Protein AF-A0A1V6D388-F1 (afdb_monomer_lite)

Foldseek 3Di:
DDDDDDPPPVVVVVVVVVVVPPDDDDDPPPPDPLVLLVVLQLVLQLPPVLQKKKKWFWCSPVVHPDDQLPTATEMEIEDDPPDALLRQLVSLVVSLVSSLVSLCVRPPVSSLSRLQRYFYDGYPNQQAVFADLQSQLVSCQVSQHAGRSNDDDGRDSVNSSVRSLAQGRALSQLVVLVSQQVGMWMWHDDPSGIDIDRSVVVCVVDPRDDDALLNLLSRLLSLLVQLVVCLVVQVLVSVLVSLVSLLVSLQVSCVRLVLHDDVVLSVLSVVVSVCSVVPHGSVVCVVVSVVNSLLSNLSSLLSSCSVVDDPLSSLLSSLLNVLCSDPDPLVVLLSVFVVVFPSNLVSVLLSVLVVLVVVCVVVVDDDPVVSCVVCVVVNVVGGDPVSSVSNSVVSVVSSLLSLLLQQLVQDDLQCLVQLQQRRPPLGPPDPPVDRPNDDLLNVLLVDQDLVSVLVVSLVSLLSSLDDPDDDVCVVSSNSSSVSNCVPNVVVNVVSNVVVLVVLVVVLVVLVVLVVPFAKEKDKPPVLAEDDLQLFWGKIKIFIDGPPDPPVVSQVSNQVSLCSNQNPAWHWDKDKDKPAPFDADPDPRITIHTHNDFDKDKMKMKIWIWTDGPDDSVVHPVSTDIDIDMYMDIRGYHYPDQWPDKFKWKWAWPPPPRKIWMWIWTDGPQKIWTWIGTRVRPDIFIKIWTADSVFQKTKIKTWDWDQPVPDPPDPDRWIKIKIKIWIWGDDDQKIKTKIWIFIDTPPPDPDDRPIGITIIITRDPDDDPDDPDDDD

Sequence (775 aa):
MAAARWGKHGVTVAIALAAGLVLPAYSSAQESVPLRLQKLCKDFAADPKKGHSIVGLGSWIENKKYVLGHSDHDLRLLVPPEMKPDEAAKVWREARDTLRKMIKAEFGAQADKILGKTNLYPPSQIKNLIEDSADAARTFKRYNTVPNLLQEGQVTEKVAAKYTEGLWGKGSQAWTQHYETIKGRLFYSQGGKAYSGVTTLIYAEGEPAKFTAGGMGNTALGWVEHAAEALAEGNRRDLIKHLERIDRDLLKARELAGTGPDEAFRRQIRSLINDLKLDGSVAGNKALIESMLKRSSLEGALLKRFDDAGPVQREILDALIKGVRGKEKLGKLLSEAAEKVPVEKLVNGLVVGIILVNARTTAQERSIPEALAKALPELYNLLPAGLLVEITDACLEEAKIAGGVLAASGQDPWDLMAGLDTARGREKGFEREARLEYTLDDLVENFHTERDLEAHVRSRAKEAANREGGEALSKGDLKTAEAIFARCYPTILKAWQAKRDQYRREYIRLVNSIRNARCVMAYDPNPAKMPPDGKPLRVGLEVDFPGLELGETLGRMRELLRLLAGKGPYATTVITFSAVGQEGNRESQWIVRVQKPGKYNTSVKVRFACGSTRDLGENEFLRFDFTKQASVEVEVLPFGDEMGKFSGRFTNTAGSGKGGSTQFSVTGDKVTGYIVFDGGTRQLPLAGTFNAATGQMKATVNHTTDFRKDPEVALDLVWILRADITGTFRNGAFGGTWSGTLTSRAGQKTNQTPYGGTWSAKSAAAPPSRPAKRS

Radius of gyration: 58.63 Å; chains: 1; bounding box: 142×61×189 Å

Secondary structure (DSSP, 8-state):
------SSSHHHHHHHHHHHSS-SSS---PPPHHHHHHHHHHHHHH-TTT--EEEEESHHHHTSS--TTTS-EEEEEE--TT--HHHHHHHHHHHHHHHHHHHHHHHGGGHHHHHTTEEEEPPHHHHTT--SHHHHHHHHHHTT--SBTT--S---HHHHHHT--S--STTHHHHHHHHHHHH-EEEEEETTEEEEE-THHHHSSSPPPPP-HHHHHHHHHHHHHHHHHHHHTT-HHHHHHHHHHHHHHHHHHHHHHT----HHHHHHHHHHHHHHHHT--TTTTHHHHHHHHHHHHHHHHHHHTGGG--HHHHHHHHHHHHHTTSSSHHHHHHHHHHHHS-HHHHHHHHHHHHHHHHHHHHH--S-HHHHHHHHHHHHTTTS-HHHHHHHHHHHHHHHHHHHHHHHHHT--HHHHHHT----TT-------S------HHHHHHH--SHHHHHHHHHHHHHHHH--SS-GGGHHHHHHHHHHHHHHHHHHHHHHHHHHHHHHHHHHHHHHHHHHHSPPEEEEESSSEE--TT-PPEEEEEEEE-TT--HHHHHHHHHHHHHHHH-S-EEEEEEEEESS--EE-SSTTEEEEEE-SSEEEEEEEEEEEEEEESS--GGGGGG-EEEEEEEEEEEEEE-S-S--EEEEEEEE-SSSS--EEEEEEEEETTEEEEEEEETTSS-EEEEEEEEETTTTEEEEEEEEEEE-TT-TT-----EEEEEEEEEEEEETTEEEEEEEEEEEETT--------EEEEEEEE--PPPP-PPPPP-

pLDDT: mean 73.5, std 17.52, range [26.19, 95.38]

Structure (mmCIF, N/CA/C/O backbone):
data_AF-A0A1V6D388-F1
#
_entry.id   AF-A0A1V6D388-F1
#
loop_
_atom_site.group_PDB
_atom_site.id
_atom_site.type_symbol
_atom_site.label_atom_id
_atom_site.label_alt_id
_atom_site.label_comp_id
_atom_site.label_asym_id
_atom_site.label_entity_id
_atom_site.label_seq_id
_atom_site.pdbx_PDB_ins_code
_atom_site.Cartn_x
_atom_site.Cartn_y
_atom_site.Cartn_z
_atom_site.occupancy
_atom_site.B_iso_or_equiv
_atom_site.auth_seq_id
_atom_site.auth_comp_id
_atom_site.auth_asym_id
_atom_site.auth_atom_id
_atom_site.pdbx_PDB_model_num
ATOM 1 N N . MET A 1 1 ? -47.743 11.031 -99.303 1.00 44.34 1 MET A N 1
ATOM 2 C CA . MET A 1 1 ? -47.614 9.725 -98.617 1.00 44.34 1 MET A CA 1
ATOM 3 C C . MET A 1 1 ? -46.204 9.197 -98.835 1.00 44.34 1 MET A C 1
ATOM 5 O O . MET A 1 1 ? -45.688 9.384 -99.924 1.00 44.34 1 MET A O 1
ATOM 9 N N . ALA A 1 2 ? -45.641 8.551 -97.807 1.00 39.75 2 ALA A N 1
ATOM 10 C CA . ALA A 1 2 ? -44.385 7.786 -97.797 1.00 39.75 2 ALA A CA 1
ATOM 11 C C . ALA A 1 2 ? -43.046 8.562 -97.827 1.00 39.75 2 ALA A C 1
ATOM 13 O O . ALA A 1 2 ? -42.321 8.501 -98.807 1.00 39.75 2 ALA A O 1
ATOM 14 N N . ALA A 1 3 ? -42.677 9.207 -96.711 1.00 41.66 3 ALA A N 1
ATOM 15 C CA . ALA A 1 3 ? -41.269 9.448 -96.340 1.00 41.66 3 ALA A CA 1
ATOM 16 C C . ALA A 1 3 ? -41.141 9.888 -94.865 1.00 41.66 3 ALA A C 1
ATOM 18 O O . ALA A 1 3 ? -40.709 10.996 -94.575 1.00 41.66 3 ALA A O 1
ATOM 19 N N . ALA A 1 4 ? -41.571 9.062 -93.906 1.00 47.75 4 ALA A N 1
ATOM 20 C CA . ALA A 1 4 ? -41.306 9.330 -92.486 1.00 47.75 4 ALA A CA 1
ATOM 21 C C . ALA A 1 4 ? -41.475 8.069 -91.635 1.00 47.75 4 ALA A C 1
ATOM 23 O O . ALA A 1 4 ? -42.470 7.900 -90.938 1.00 47.75 4 ALA A O 1
ATOM 24 N N . ARG A 1 5 ? -40.506 7.161 -91.711 1.00 47.16 5 ARG A N 1
ATOM 25 C CA . ARG A 1 5 ? -40.232 6.121 -90.708 1.00 47.16 5 ARG A CA 1
ATOM 26 C C . ARG A 1 5 ? -38.958 5.450 -91.188 1.00 47.16 5 ARG A C 1
ATOM 28 O O . ARG A 1 5 ? -39.035 4.778 -92.196 1.00 47.16 5 ARG A O 1
ATOM 35 N N . TRP A 1 6 ? -37.825 5.745 -90.547 1.00 48.50 6 TRP A N 1
ATOM 36 C CA . TRP A 1 6 ? -36.566 4.965 -90.452 1.00 48.50 6 TRP A CA 1
ATOM 37 C C . TRP A 1 6 ? -35.452 5.858 -89.849 1.00 48.50 6 TRP A C 1
ATOM 39 O O . TRP A 1 6 ? -34.340 5.943 -90.350 1.00 48.50 6 TRP A O 1
ATOM 49 N N . GLY A 1 7 ? -35.760 6.584 -88.764 1.00 50.66 7 GLY A N 1
ATOM 50 C CA . GLY A 1 7 ? -34.838 7.571 -88.170 1.00 50.66 7 GLY A CA 1
ATOM 51 C C . GLY A 1 7 ? -34.505 7.376 -86.690 1.00 50.66 7 GLY A C 1
ATOM 52 O O . GLY A 1 7 ? -33.812 8.209 -86.125 1.00 50.66 7 GLY A O 1
ATOM 53 N N . LYS A 1 8 ? -35.005 6.325 -86.022 1.00 48.50 8 LYS A N 1
ATOM 54 C CA . LYS A 1 8 ? -34.854 6.191 -84.555 1.00 48.50 8 LYS A CA 1
ATOM 55 C C . LYS A 1 8 ? -34.265 4.873 -84.049 1.00 48.50 8 LYS A C 1
ATOM 57 O O . LYS A 1 8 ? -34.050 4.758 -82.852 1.00 48.50 8 LYS A O 1
ATOM 62 N N . HIS A 1 9 ? -33.951 3.908 -84.917 1.00 49.19 9 HIS A N 1
ATOM 63 C CA . HIS A 1 9 ? -33.349 2.636 -84.477 1.00 49.19 9 HIS A CA 1
ATOM 64 C C . HIS A 1 9 ? -31.873 2.466 -84.864 1.00 49.19 9 HIS A C 1
ATOM 66 O O . HIS A 1 9 ? -31.158 1.749 -84.174 1.00 49.19 9 HIS A O 1
ATOM 72 N N . GLY A 1 10 ? -31.369 3.190 -85.872 1.00 46.53 10 GLY A N 1
ATOM 73 C CA . GLY A 1 10 ? -29.942 3.152 -86.229 1.00 46.53 10 GLY A CA 1
ATOM 74 C C . GLY A 1 10 ? -29.030 3.863 -85.219 1.00 46.53 10 GLY A C 1
ATOM 75 O O . GLY A 1 10 ? -27.940 3.385 -84.923 1.00 46.53 10 GLY A O 1
ATOM 76 N N . VAL A 1 11 ? -29.495 4.969 -84.625 1.00 53.16 11 VAL A N 1
ATOM 77 C CA . VAL A 1 11 ? -28.685 5.784 -83.697 1.00 53.16 11 VAL A CA 1
ATOM 78 C C . VAL A 1 11 ? -28.520 5.101 -82.334 1.00 53.16 11 VAL A C 1
ATOM 80 O O . VAL A 1 11 ? -27.444 5.147 -81.745 1.00 53.16 11 VAL A O 1
ATOM 83 N N . THR A 1 12 ? -29.543 4.395 -81.845 1.00 51.06 12 THR A N 1
ATOM 84 C CA . THR A 1 12 ? -29.481 3.703 -80.546 1.00 51.06 12 THR A CA 1
ATOM 85 C C . THR A 1 12 ? -28.581 2.465 -80.592 1.00 51.06 12 THR A C 1
ATOM 87 O O . THR A 1 12 ? -27.867 2.197 -79.630 1.00 51.06 12 THR A O 1
ATOM 90 N N . VAL A 1 13 ? -28.545 1.748 -81.722 1.00 54.62 13 VAL A N 1
ATOM 91 C CA . VAL A 1 13 ? -27.663 0.581 -81.899 1.00 54.62 13 VAL A CA 1
ATOM 92 C C . VAL A 1 13 ? -26.202 1.012 -82.085 1.00 54.62 13 VAL A C 1
ATOM 94 O O . VAL A 1 13 ? -25.310 0.381 -81.523 1.00 54.62 13 VAL A O 1
ATOM 97 N N . ALA A 1 14 ? -25.943 2.130 -82.773 1.00 52.84 14 ALA A N 1
ATOM 98 C CA . ALA A 1 14 ? -24.588 2.667 -82.926 1.00 52.84 14 ALA A CA 1
ATOM 99 C C . ALA A 1 14 ? -23.998 3.205 -81.605 1.00 52.84 14 ALA A C 1
ATOM 101 O O . ALA A 1 14 ? -22.820 2.987 -81.334 1.00 52.84 14 ALA A O 1
ATOM 102 N N . ILE A 1 15 ? -24.806 3.839 -80.742 1.00 55.44 15 ILE A N 1
ATOM 103 C CA . ILE A 1 15 ? -24.358 4.304 -79.415 1.00 55.44 15 ILE A CA 1
ATOM 104 C C . ILE A 1 15 ? -24.136 3.123 -78.456 1.00 55.44 15 ILE A C 1
ATOM 106 O O . ILE A 1 15 ? -23.178 3.141 -77.687 1.00 55.44 15 ILE A O 1
ATOM 110 N N . ALA A 1 16 ? -24.948 2.063 -78.534 1.00 50.81 16 ALA A N 1
ATOM 111 C CA . ALA A 1 16 ? -24.743 0.854 -77.733 1.00 50.81 16 ALA A CA 1
ATOM 112 C C . ALA A 1 16 ? -23.488 0.064 -78.157 1.00 50.81 16 ALA A C 1
ATOM 114 O O . ALA A 1 16 ? -22.766 -0.441 -77.300 1.00 50.81 16 ALA A O 1
ATOM 115 N N . LEU A 1 17 ? -23.174 0.011 -79.458 1.00 47.00 17 LEU A N 1
ATOM 116 C CA . LEU A 1 17 ? -21.940 -0.610 -79.959 1.00 47.00 17 LEU A CA 1
ATOM 117 C C . LEU A 1 17 ? -20.692 0.245 -79.686 1.00 47.00 17 LEU A C 1
ATOM 119 O O . LEU A 1 17 ? -19.648 -0.312 -79.358 1.00 47.00 17 LEU A O 1
ATOM 123 N N . ALA A 1 18 ? -20.794 1.578 -79.727 1.00 46.69 18 ALA A N 1
ATOM 124 C CA . ALA A 1 18 ? -19.691 2.468 -79.354 1.00 46.69 18 ALA A CA 1
ATOM 125 C C . ALA A 1 18 ? -19.431 2.490 -77.832 1.00 46.69 18 ALA A C 1
ATOM 127 O O . ALA A 1 18 ? -18.279 2.551 -77.413 1.00 46.69 18 ALA A O 1
ATOM 128 N N . ALA A 1 19 ? -20.468 2.365 -76.995 1.00 43.62 19 ALA A N 1
ATOM 129 C CA . ALA A 1 19 ? -20.315 2.212 -75.544 1.00 43.62 19 ALA A CA 1
ATOM 130 C C . ALA A 1 19 ? -19.847 0.798 -75.138 1.00 43.62 19 ALA A C 1
ATOM 132 O O . ALA A 1 19 ? -19.171 0.643 -74.123 1.00 43.62 19 ALA A O 1
ATOM 133 N N . GLY A 1 20 ? -20.159 -0.226 -75.942 1.00 41.56 20 GLY A N 1
ATOM 134 C CA . GLY A 1 20 ? -19.722 -1.610 -75.731 1.00 41.56 20 GLY A CA 1
ATOM 135 C C . GLY A 1 20 ? -18.285 -1.916 -76.173 1.00 41.56 20 GLY A C 1
ATOM 136 O O . GLY A 1 20 ? -17.744 -2.944 -75.779 1.00 41.56 20 GLY A O 1
ATOM 137 N N . LEU A 1 21 ? -17.647 -1.035 -76.954 1.00 43.34 21 LEU A N 1
ATOM 138 C CA . LEU A 1 21 ? -16.280 -1.224 -77.469 1.00 43.34 21 LEU A CA 1
ATOM 139 C C . LEU A 1 21 ? -15.223 -0.302 -76.832 1.00 43.34 21 LEU A C 1
ATOM 141 O O . LEU A 1 21 ? -14.063 -0.354 -77.229 1.00 43.34 21 LEU A O 1
ATOM 145 N N . VAL A 1 22 ? -15.583 0.495 -75.815 1.00 46.19 22 VAL A N 1
ATOM 146 C CA . VAL A 1 22 ? -14.639 1.375 -75.085 1.00 46.19 22 VAL A CA 1
ATOM 147 C C . VAL A 1 22 ? -14.341 0.899 -73.651 1.00 46.19 22 VAL A C 1
ATOM 149 O O . VAL A 1 22 ? -13.540 1.509 -72.952 1.00 46.19 22 VAL A O 1
ATOM 152 N N . LEU A 1 23 ? -14.884 -0.233 -73.191 1.00 47.47 23 LEU A N 1
ATOM 153 C CA . LEU A 1 23 ? -14.569 -0.764 -71.855 1.00 47.47 23 LEU A CA 1
ATOM 154 C C . LEU A 1 23 ? -14.328 -2.281 -71.898 1.00 47.47 23 LEU A C 1
ATOM 156 O O . LEU A 1 23 ? -15.247 -3.071 -71.693 1.00 47.47 23 LEU A O 1
ATOM 160 N N . PRO A 1 24 ? -13.070 -2.691 -72.147 1.00 39.62 24 PRO A N 1
ATOM 161 C CA . PRO A 1 24 ? -12.339 -3.378 -71.088 1.00 39.62 24 PRO A CA 1
ATOM 162 C C . PRO A 1 24 ? -10.891 -2.876 -71.011 1.00 39.62 24 PRO A C 1
ATOM 164 O O . PRO A 1 24 ? -9.934 -3.611 -71.230 1.00 39.62 24 PRO A O 1
ATOM 167 N N . ALA A 1 25 ? -10.711 -1.605 -70.677 1.00 42.06 25 ALA A N 1
ATOM 168 C CA . ALA A 1 25 ? -9.457 -1.123 -70.123 1.00 42.06 25 ALA A CA 1
ATOM 169 C C . ALA A 1 25 ? -9.809 -0.143 -69.004 1.00 42.06 25 ALA A C 1
ATOM 171 O O . ALA A 1 25 ? -10.567 0.793 -69.225 1.00 42.06 25 ALA A O 1
ATOM 172 N N . TYR A 1 26 ? -9.263 -0.381 -67.812 1.00 41.91 26 TYR A N 1
ATOM 173 C CA . TYR A 1 26 ? -9.416 0.425 -66.595 1.00 41.91 26 TYR A CA 1
ATOM 174 C C . TYR A 1 26 ? -10.732 0.293 -65.822 1.00 41.91 26 TYR A C 1
ATOM 176 O O . TYR A 1 26 ? -11.608 1.144 -65.877 1.00 41.91 26 TYR A O 1
ATOM 184 N N . SER A 1 27 ? -10.790 -0.743 -64.979 1.00 33.12 27 SER A N 1
ATOM 185 C CA . SER A 1 27 ? -11.189 -0.614 -63.566 1.00 33.12 27 SER A CA 1
ATOM 186 C C . SER A 1 27 ? -11.009 -1.958 -62.829 1.00 33.12 27 SER A C 1
ATOM 188 O O . SER A 1 27 ? -11.903 -2.438 -62.134 1.00 33.12 27 SER A O 1
ATOM 190 N N . SER A 1 28 ? -9.836 -2.593 -62.929 1.00 35.97 28 SER A N 1
ATOM 191 C CA . SER A 1 28 ? -9.379 -3.381 -61.781 1.00 35.97 28 SER A CA 1
ATOM 192 C C . SER A 1 28 ? -8.999 -2.351 -60.724 1.00 35.97 28 SER A C 1
ATOM 194 O O . SER A 1 28 ? -7.986 -1.668 -60.885 1.00 35.97 28 SER A O 1
ATOM 196 N N . ALA A 1 29 ? -9.833 -2.160 -59.702 1.00 42.88 29 ALA A N 1
ATOM 197 C CA . ALA A 1 29 ? -9.434 -1.404 -58.523 1.00 42.88 29 ALA A CA 1
ATOM 198 C C . ALA A 1 29 ? -8.140 -2.050 -58.013 1.00 42.88 29 ALA A C 1
ATOM 200 O O . ALA A 1 29 ? -8.162 -3.174 -57.516 1.00 42.88 29 ALA A O 1
ATOM 201 N N . GLN A 1 30 ? -7.002 -1.405 -58.273 1.00 57.56 30 GLN A N 1
ATOM 202 C CA . GLN A 1 30 ? -5.694 -1.951 -57.948 1.00 57.56 30 GLN A CA 1
ATOM 203 C C . GLN A 1 30 ? -5.683 -2.183 -56.438 1.00 57.56 30 GLN A C 1
ATOM 205 O O . GLN A 1 30 ? -5.870 -1.236 -55.671 1.00 57.56 30 GLN A O 1
ATOM 210 N N . GLU A 1 31 ? -5.555 -3.447 -56.020 1.00 69.56 31 GLU A N 1
ATOM 211 C CA . GLU A 1 31 ? -5.530 -3.797 -54.601 1.00 69.56 31 GLU A CA 1
ATOM 212 C C . GLU A 1 31 ? -4.518 -2.900 -53.882 1.00 69.56 31 GLU A C 1
ATOM 214 O O . GLU A 1 31 ? -3.414 -2.648 -54.381 1.00 69.56 31 GLU A O 1
ATOM 219 N N . SER A 1 32 ? -4.904 -2.378 -52.717 1.00 85.81 32 SER A N 1
ATOM 220 C CA . SER A 1 32 ? -4.042 -1.461 -51.979 1.00 85.81 32 SER A CA 1
ATOM 221 C C . SER A 1 32 ? -2.713 -2.145 -51.634 1.00 85.81 32 SER A C 1
ATOM 223 O O . SER A 1 32 ? -2.670 -3.345 -51.349 1.00 85.81 32 SER A O 1
ATOM 225 N N . VAL A 1 33 ? -1.611 -1.383 -51.637 1.00 87.19 33 VAL A N 1
ATOM 226 C CA . VAL A 1 33 ? -0.270 -1.898 -51.290 1.00 87.19 33 VAL A CA 1
ATOM 227 C C . VAL A 1 33 ? -0.276 -2.724 -49.987 1.00 87.19 33 VAL A C 1
ATOM 229 O O . VAL A 1 33 ? 0.300 -3.813 -49.994 1.00 87.19 33 VAL A O 1
ATOM 232 N N . PRO A 1 34 ? -0.973 -2.305 -48.907 1.00 89.94 34 PRO A N 1
ATOM 233 C CA . PRO A 1 34 ? -1.117 -3.114 -47.698 1.00 89.94 34 PRO A CA 1
ATOM 234 C C . PRO A 1 34 ? -1.717 -4.506 -47.926 1.00 89.94 34 PRO A C 1
ATOM 236 O O . PRO A 1 34 ? -1.180 -5.488 -47.418 1.00 89.94 34 PRO A O 1
ATOM 239 N N . LEU A 1 35 ? -2.803 -4.621 -48.698 1.00 88.44 35 LEU A N 1
ATOM 240 C CA . LEU A 1 35 ? -3.464 -5.906 -48.954 1.00 88.44 35 LEU A CA 1
ATOM 241 C C . LEU A 1 35 ? -2.577 -6.840 -49.779 1.00 88.44 35 LEU A C 1
ATOM 243 O O . LEU A 1 35 ? -2.449 -8.019 -49.448 1.00 88.44 35 LEU A O 1
ATOM 247 N N . ARG A 1 36 ? -1.896 -6.290 -50.788 1.00 92.19 36 ARG A N 1
ATOM 248 C CA . ARG A 1 36 ? -0.943 -7.029 -51.625 1.00 92.19 36 ARG A CA 1
ATOM 249 C C . ARG A 1 36 ? 0.246 -7.541 -50.812 1.00 92.19 36 ARG A C 1
ATOM 251 O O . ARG A 1 36 ? 0.621 -8.701 -50.944 1.00 92.19 36 ARG A O 1
ATOM 258 N N . LEU A 1 37 ? 0.785 -6.728 -49.898 1.00 91.00 37 LEU A N 1
ATOM 259 C CA . LEU A 1 37 ? 1.839 -7.157 -48.968 1.00 91.00 37 LEU A CA 1
ATOM 260 C C . LEU A 1 37 ? 1.365 -8.263 -48.017 1.00 91.00 37 LEU A C 1
ATOM 262 O O . LEU A 1 37 ? 2.105 -9.212 -47.768 1.00 91.00 37 LEU A O 1
ATOM 266 N N . GLN A 1 38 ? 0.135 -8.184 -47.503 1.00 90.50 38 GLN A N 1
ATOM 267 C CA . GLN A 1 38 ? -0.421 -9.245 -46.657 1.00 90.50 38 GLN A CA 1
ATOM 268 C C . GLN A 1 38 ? -0.628 -10.552 -47.433 1.00 90.50 38 GLN A C 1
ATOM 270 O O . GLN A 1 38 ? -0.387 -11.626 -46.884 1.00 90.50 38 GLN A O 1
ATOM 275 N N . LYS A 1 39 ? -1.049 -10.476 -48.701 1.00 89.69 39 LYS A N 1
ATOM 276 C CA . LYS A 1 39 ? -1.147 -11.639 -49.593 1.00 89.69 39 LYS A CA 1
ATOM 277 C C . LYS A 1 39 ? 0.228 -12.258 -49.840 1.00 89.69 39 LYS A C 1
ATOM 279 O O . LYS A 1 39 ? 0.397 -13.446 -49.606 1.00 89.69 39 LYS A O 1
ATOM 284 N N . LEU A 1 40 ? 1.227 -11.437 -50.157 1.00 91.81 40 LEU A N 1
ATOM 285 C CA . LEU A 1 40 ? 2.615 -11.870 -50.311 1.00 91.81 40 LEU A CA 1
ATOM 286 C C . LEU A 1 40 ? 3.138 -12.571 -49.047 1.00 91.81 40 LEU A C 1
ATOM 288 O O . LEU A 1 40 ? 3.787 -13.606 -49.144 1.00 91.81 40 LEU A O 1
ATOM 292 N N . CYS A 1 41 ? 2.808 -12.061 -47.856 1.00 90.88 41 CYS A N 1
ATOM 293 C CA . CYS A 1 41 ? 3.161 -12.700 -46.584 1.00 90.88 41 CYS A CA 1
ATOM 294 C C . CYS A 1 41 ? 2.491 -14.072 -46.394 1.00 90.88 41 CYS A C 1
ATOM 296 O O . CYS A 1 41 ? 3.120 -14.987 -45.862 1.00 90.88 41 CYS A O 1
ATOM 298 N N . LYS A 1 42 ? 1.238 -14.241 -46.843 1.00 88.00 42 LYS A N 1
ATOM 299 C CA . LYS A 1 42 ? 0.566 -15.553 -46.865 1.00 88.00 42 LYS A CA 1
ATOM 300 C C . LYS A 1 42 ? 1.255 -16.509 -47.827 1.00 88.00 42 LYS A C 1
ATOM 302 O O . LYS A 1 42 ? 1.522 -17.640 -47.445 1.00 88.00 42 LYS A O 1
ATOM 307 N N . ASP A 1 43 ? 1.568 -16.046 -49.032 1.00 87.81 43 ASP A N 1
ATOM 308 C CA . ASP A 1 43 ? 2.228 -16.857 -50.057 1.00 87.81 43 ASP A CA 1
ATOM 309 C C . ASP A 1 43 ? 3.634 -17.272 -49.605 1.00 87.81 43 ASP A C 1
ATOM 311 O O . ASP A 1 43 ? 4.045 -18.412 -49.806 1.00 87.81 43 ASP A O 1
ATOM 315 N N . PHE A 1 44 ? 4.346 -16.378 -48.914 1.00 89.00 44 PHE A N 1
ATOM 316 C CA . PHE A 1 44 ? 5.632 -16.679 -48.291 1.00 89.00 44 PHE A CA 1
ATOM 317 C C . PHE A 1 44 ? 5.499 -17.774 -47.224 1.00 89.00 44 PHE A C 1
ATOM 319 O O . PHE A 1 44 ? 6.291 -18.713 -47.207 1.00 89.00 44 PHE A O 1
ATOM 326 N N . ALA A 1 45 ? 4.485 -17.678 -46.358 1.00 85.38 45 ALA A N 1
ATOM 327 C CA . ALA A 1 45 ? 4.227 -18.682 -45.329 1.00 85.38 45 ALA A CA 1
ATOM 328 C C . ALA A 1 45 ? 3.734 -20.021 -45.910 1.00 85.38 45 ALA A C 1
ATOM 330 O O . ALA A 1 45 ? 3.930 -21.063 -45.290 1.00 85.38 45 ALA A O 1
ATOM 331 N N . ALA A 1 46 ? 3.107 -20.009 -47.092 1.00 80.62 46 ALA A N 1
ATOM 332 C CA . ALA A 1 46 ? 2.551 -21.189 -47.748 1.00 80.62 46 ALA A CA 1
ATOM 333 C C . ALA A 1 46 ? 3.610 -22.202 -48.198 1.00 80.62 46 ALA A C 1
ATOM 335 O O . ALA A 1 46 ? 3.255 -23.366 -48.372 1.00 80.62 46 ALA A O 1
ATOM 336 N N . ASP A 1 47 ? 4.866 -21.779 -48.408 1.00 76.88 47 ASP A N 1
ATOM 337 C CA . ASP A 1 47 ? 5.932 -22.616 -48.973 1.00 76.88 47 ASP A CA 1
ATOM 338 C C . ASP A 1 47 ? 6.199 -23.853 -48.084 1.00 76.88 47 ASP A C 1
ATOM 340 O O . ASP A 1 47 ? 6.838 -23.748 -47.026 1.00 76.88 47 ASP A O 1
ATOM 344 N N . PRO A 1 48 ? 5.747 -25.054 -48.506 1.00 57.56 48 PRO A N 1
ATOM 345 C CA . PRO A 1 48 ? 5.820 -26.259 -47.688 1.00 57.56 48 PRO A CA 1
ATOM 346 C C . PRO A 1 48 ? 7.253 -26.781 -47.546 1.00 57.56 48 PRO A C 1
ATOM 348 O O . PRO A 1 48 ? 7.508 -27.612 -46.679 1.00 57.56 48 PRO A O 1
ATOM 351 N N . LYS A 1 49 ? 8.201 -26.300 -48.366 1.00 59.41 49 LYS A N 1
ATOM 352 C CA . LYS A 1 49 ? 9.622 -26.661 -48.253 1.00 59.41 49 LYS A CA 1
ATOM 353 C C . LYS A 1 49 ? 10.344 -25.864 -47.170 1.00 59.41 49 LYS A C 1
ATOM 355 O O . LYS A 1 49 ? 11.446 -26.244 -46.787 1.00 59.41 49 LYS A O 1
ATOM 360 N N . LYS A 1 50 ? 9.753 -24.757 -46.714 1.00 66.06 50 LYS A N 1
ATOM 361 C CA . LYS A 1 50 ? 10.382 -23.810 -45.786 1.00 66.06 50 LYS A CA 1
ATOM 362 C C . LYS A 1 50 ? 9.672 -23.732 -44.438 1.00 66.06 50 LYS A C 1
ATOM 364 O O . LYS A 1 50 ? 10.340 -23.549 -43.427 1.00 66.06 50 LYS A O 1
ATOM 369 N N . GLY A 1 51 ? 8.344 -23.889 -44.400 1.00 60.09 51 GLY A N 1
ATOM 370 C CA . GLY A 1 51 ? 7.579 -23.965 -43.145 1.00 60.09 51 GLY A CA 1
ATOM 371 C C . GLY A 1 51 ? 7.708 -22.728 -42.243 1.00 60.09 51 GLY A C 1
ATOM 372 O O . GLY A 1 51 ? 7.512 -22.819 -41.034 1.00 60.09 51 GLY A O 1
ATOM 373 N N . HIS A 1 52 ? 8.083 -21.573 -42.800 1.00 75.12 52 HIS A N 1
ATOM 374 C CA . HIS A 1 52 ? 8.318 -20.359 -42.025 1.00 75.12 52 HIS A CA 1
ATOM 375 C C . HIS A 1 52 ? 7.007 -19.656 -41.691 1.00 75.12 52 HIS A C 1
ATOM 377 O O . HIS A 1 52 ? 6.131 -19.503 -42.539 1.00 75.12 52 HIS A O 1
ATOM 383 N N . SER A 1 53 ? 6.910 -19.162 -40.462 1.00 85.06 53 SER A N 1
ATOM 384 C CA . SER A 1 53 ? 5.826 -18.271 -40.053 1.00 85.06 53 SER A CA 1
ATOM 385 C C . SER A 1 53 ? 6.378 -16.868 -39.839 1.00 85.06 53 SER A C 1
ATOM 387 O O . SER A 1 53 ? 7.524 -16.698 -39.422 1.00 85.06 53 SER A O 1
ATOM 389 N N . ILE A 1 54 ? 5.577 -15.849 -40.137 1.00 88.81 54 ILE A N 1
ATOM 390 C CA . ILE A 1 54 ? 5.964 -14.449 -39.942 1.00 88.81 54 ILE A CA 1
ATOM 391 C C . ILE A 1 54 ? 4.868 -13.687 -39.215 1.00 88.81 54 ILE A C 1
ATOM 393 O O . ILE A 1 54 ? 3.677 -13.897 -39.446 1.00 88.81 54 ILE A O 1
ATOM 397 N N . VAL A 1 55 ? 5.277 -12.774 -38.343 1.00 87.75 55 VAL A N 1
ATOM 398 C CA . VAL A 1 55 ? 4.376 -11.811 -37.710 1.00 87.75 55 VAL A CA 1
ATOM 399 C C . VAL A 1 55 ? 4.578 -10.461 -38.371 1.00 87.75 55 VAL A C 1
ATOM 401 O O . VAL A 1 55 ? 5.698 -9.964 -38.409 1.00 87.75 55 VAL A O 1
ATOM 404 N N . GLY A 1 56 ? 3.506 -9.869 -38.890 1.00 88.56 56 GLY A N 1
ATOM 405 C CA . GLY A 1 56 ? 3.517 -8.503 -39.401 1.00 88.56 56 GLY A CA 1
ATOM 406 C C . GLY A 1 56 ? 3.006 -7.498 -38.376 1.00 88.56 56 GLY A C 1
ATOM 407 O O . GLY A 1 56 ? 2.062 -7.788 -37.638 1.00 88.56 56 GLY A O 1
ATOM 408 N N . LEU A 1 57 ? 3.615 -6.311 -38.360 1.00 86.25 57 LEU A N 1
ATOM 409 C CA . LEU A 1 57 ? 3.320 -5.204 -37.453 1.00 86.25 57 LEU A CA 1
ATOM 410 C C . LEU A 1 57 ? 3.261 -3.873 -38.209 1.00 86.25 57 LEU A C 1
ATOM 412 O O . LEU A 1 57 ? 4.057 -3.614 -39.110 1.00 86.25 57 LEU A O 1
ATOM 416 N N . GLY A 1 58 ? 2.337 -3.000 -37.800 1.00 82.75 58 GLY A N 1
ATOM 417 C CA . GLY A 1 58 ? 2.273 -1.611 -38.257 1.00 82.75 58 GLY A CA 1
ATOM 418 C C . GLY A 1 58 ? 1.013 -1.252 -39.044 1.00 82.75 58 GLY A C 1
ATOM 419 O O . GLY A 1 58 ? 0.086 -2.044 -39.213 1.00 82.75 58 GLY A O 1
ATOM 420 N N . SER A 1 59 ? 0.978 -0.008 -39.532 1.00 82.25 59 SER A N 1
ATOM 421 C CA . SER A 1 59 ? -0.196 0.591 -40.201 1.00 82.25 59 SER A CA 1
ATOM 422 C C . SER A 1 59 ? -0.703 -0.186 -41.426 1.00 82.25 59 SER A C 1
ATOM 424 O O . SER A 1 59 ? -1.885 -0.101 -41.759 1.00 82.25 59 SER A O 1
ATOM 426 N N . TRP A 1 60 ? 0.161 -0.977 -42.068 1.00 86.94 60 TRP A N 1
ATOM 427 C CA . TRP A 1 60 ? -0.170 -1.815 -43.224 1.00 86.94 60 TRP A CA 1
ATOM 428 C C . TRP A 1 60 ? -0.944 -3.097 -42.859 1.00 86.94 60 TRP A C 1
ATOM 430 O O . TRP A 1 60 ? -1.625 -3.664 -43.709 1.00 86.94 60 TRP A O 1
ATOM 440 N N . ILE A 1 61 ? -0.908 -3.540 -41.598 1.00 86.94 61 ILE A N 1
ATOM 441 C CA . ILE A 1 61 ? -1.744 -4.652 -41.118 1.00 86.94 61 ILE A CA 1
ATOM 442 C C . ILE A 1 61 ? -3.181 -4.187 -40.883 1.00 86.94 61 ILE A C 1
ATOM 444 O O . ILE A 1 61 ? -4.130 -4.843 -41.312 1.00 86.94 61 ILE A O 1
ATOM 448 N N . GLU A 1 62 ? -3.341 -3.032 -40.233 1.00 77.81 62 GLU A N 1
ATOM 449 C CA . GLU A 1 62 ? -4.653 -2.463 -39.905 1.00 77.81 62 GLU A CA 1
ATOM 450 C C . GLU A 1 62 ? -5.284 -1.678 -41.069 1.00 77.81 62 GLU A C 1
ATOM 452 O O . GLU A 1 62 ? -6.454 -1.311 -40.989 1.00 77.81 62 GLU A O 1
ATOM 457 N N . ASN A 1 63 ? -4.513 -1.386 -42.126 1.00 76.81 63 ASN A N 1
ATOM 458 C CA . ASN A 1 63 ? -4.871 -0.476 -43.222 1.00 76.81 63 ASN A CA 1
ATOM 459 C C . ASN A 1 63 ? -5.354 0.911 -42.730 1.00 76.81 63 ASN A C 1
ATOM 461 O O . ASN A 1 63 ? -6.184 1.566 -43.359 1.00 76.81 63 ASN A O 1
ATOM 465 N N . LYS A 1 64 ? -4.842 1.365 -41.577 1.00 74.38 64 LYS A N 1
ATOM 466 C CA . LYS A 1 64 ? -5.194 2.645 -40.941 1.00 74.38 64 LYS A CA 1
ATOM 467 C C . LYS A 1 64 ? -4.008 3.595 -40.996 1.00 74.38 64 LYS A C 1
ATOM 469 O O . LYS A 1 64 ? -2.931 3.255 -40.518 1.00 74.38 64 LYS A O 1
ATOM 474 N N . LYS A 1 65 ? -4.223 4.810 -41.518 1.00 78.56 65 LYS A N 1
ATOM 475 C CA . LYS A 1 65 ? -3.189 5.862 -41.639 1.00 78.56 65 LYS A CA 1
ATOM 476 C C . LYS A 1 65 ? -1.943 5.408 -42.424 1.00 78.56 65 LYS A C 1
ATOM 478 O O . LYS A 1 65 ? -0.841 5.881 -42.157 1.00 78.56 65 LYS A O 1
ATOM 483 N N . TYR A 1 66 ? -2.117 4.474 -43.360 1.00 84.25 66 TYR A N 1
ATOM 484 C CA . TYR A 1 66 ? -1.038 3.990 -44.213 1.00 84.25 66 TYR A CA 1
ATOM 485 C C . TYR A 1 66 ? -0.662 5.041 -45.261 1.00 84.25 66 TYR A C 1
ATOM 487 O O . TYR A 1 66 ? -1.539 5.567 -45.946 1.00 84.25 66 TYR A O 1
ATOM 495 N N . VAL A 1 67 ? 0.634 5.316 -45.412 1.00 83.69 67 VAL A N 1
ATOM 496 C CA . VAL A 1 67 ? 1.156 6.229 -46.433 1.00 83.69 67 VAL A CA 1
ATOM 497 C C . VAL A 1 67 ? 2.346 5.578 -47.134 1.00 83.69 67 VAL A C 1
ATOM 499 O O . VAL A 1 67 ? 3.375 5.297 -46.516 1.00 83.69 67 VAL A O 1
ATOM 502 N N . LEU A 1 68 ? 2.226 5.359 -48.445 1.00 82.75 68 LEU A N 1
ATOM 503 C CA . LEU A 1 68 ? 3.255 4.695 -49.247 1.00 82.75 68 LEU A CA 1
ATOM 504 C C . LEU A 1 68 ? 4.595 5.450 -49.197 1.00 82.75 68 LEU A C 1
ATOM 506 O O . LEU A 1 68 ? 4.688 6.610 -49.598 1.00 82.75 68 LEU A O 1
ATOM 510 N N . GLY A 1 69 ? 5.653 4.754 -48.774 1.00 79.44 69 GLY A N 1
ATOM 511 C CA . GLY A 1 69 ? 7.008 5.301 -48.624 1.00 79.44 69 GLY A CA 1
ATOM 512 C C . GLY A 1 69 ? 7.268 6.037 -47.314 1.00 79.44 69 GLY A C 1
ATOM 513 O O . GLY A 1 69 ? 8.402 6.438 -47.078 1.00 79.44 69 GLY A O 1
ATOM 514 N N . HIS A 1 70 ? 6.253 6.190 -46.463 1.00 79.19 70 HIS A N 1
ATOM 515 C CA . HIS A 1 70 ? 6.394 6.764 -45.125 1.00 79.19 70 HIS A CA 1
ATOM 516 C C . HIS A 1 70 ? 6.033 5.769 -44.020 1.00 79.19 70 HIS A C 1
ATOM 518 O O . HIS A 1 70 ? 6.598 5.849 -42.937 1.00 79.19 70 HIS A O 1
ATOM 524 N N . SER A 1 71 ? 5.102 4.852 -44.279 1.00 83.06 71 SER A N 1
ATOM 525 C CA . SER A 1 71 ? 4.758 3.760 -43.373 1.00 83.06 71 SER A CA 1
ATOM 526 C C . SER A 1 71 ? 5.772 2.627 -43.475 1.00 83.06 71 SER A C 1
ATOM 528 O O . SER A 1 71 ? 6.020 2.136 -44.576 1.00 83.06 71 SER A O 1
ATOM 530 N N . ASP A 1 72 ? 6.289 2.183 -42.332 1.00 87.50 72 ASP A N 1
ATOM 531 C CA . ASP A 1 72 ? 7.139 0.996 -42.246 1.00 87.50 72 ASP A CA 1
ATOM 532 C C . ASP A 1 72 ? 6.293 -0.296 -42.270 1.00 87.50 72 ASP A C 1
ATOM 534 O O . ASP A 1 72 ? 5.131 -0.327 -41.832 1.00 87.50 72 ASP A O 1
ATOM 538 N N . HIS A 1 73 ? 6.879 -1.357 -42.824 1.00 91.75 73 HIS A N 1
ATOM 539 C CA . HIS A 1 73 ? 6.341 -2.709 -42.926 1.00 91.75 73 HIS A CA 1
ATOM 540 C C . HIS A 1 73 ? 7.213 -3.659 -42.103 1.00 91.75 73 HIS A C 1
ATOM 542 O O . HIS A 1 73 ? 8.098 -4.342 -42.627 1.00 91.75 73 HIS A O 1
ATOM 548 N N . ASP A 1 74 ? 6.985 -3.672 -40.795 1.00 90.69 74 ASP A N 1
ATOM 549 C CA . ASP A 1 74 ? 7.785 -4.477 -39.882 1.00 90.69 74 ASP A CA 1
ATOM 550 C C . ASP A 1 74 ? 7.286 -5.924 -39.858 1.00 90.69 74 ASP A C 1
ATOM 552 O O . ASP A 1 74 ? 6.094 -6.198 -39.691 1.00 90.69 74 ASP A O 1
ATOM 556 N N . LEU A 1 75 ? 8.217 -6.855 -40.036 1.00 91.38 75 LEU A N 1
ATOM 557 C CA . LEU A 1 75 ? 8.005 -8.295 -40.048 1.00 91.38 75 LEU A CA 1
ATOM 558 C C . LEU A 1 75 ? 8.961 -8.948 -39.051 1.00 91.38 75 LEU A C 1
ATOM 560 O O . LEU A 1 75 ? 10.130 -8.575 -38.972 1.00 91.38 75 LEU A O 1
ATOM 564 N N . ARG A 1 76 ? 8.508 -9.977 -38.338 1.00 89.12 76 ARG A N 1
ATOM 565 C CA . ARG A 1 76 ? 9.365 -10.848 -37.525 1.00 89.12 76 ARG A CA 1
ATOM 566 C C . ARG A 1 76 ? 9.280 -12.278 -38.027 1.00 89.12 76 ARG A C 1
ATOM 568 O O . ARG A 1 76 ? 8.183 -12.818 -38.163 1.00 89.12 76 ARG A O 1
ATOM 575 N N . LEU A 1 77 ? 10.439 -12.886 -38.271 1.00 89.50 77 LEU A N 1
ATOM 576 C CA . LEU A 1 77 ? 10.535 -14.294 -38.639 1.00 89.50 77 LEU A CA 1
ATOM 577 C C . LEU A 1 77 ? 10.387 -15.191 -37.408 1.00 89.50 77 LEU A C 1
ATOM 579 O O . LEU A 1 77 ? 11.023 -14.956 -36.379 1.00 89.50 77 LEU A O 1
ATOM 583 N N . LEU A 1 78 ? 9.570 -16.233 -37.530 1.00 86.69 78 LEU A N 1
ATOM 584 C CA . LEU A 1 78 ? 9.441 -17.298 -36.545 1.00 86.69 78 LEU A CA 1
ATOM 585 C C . LEU A 1 78 ? 10.128 -18.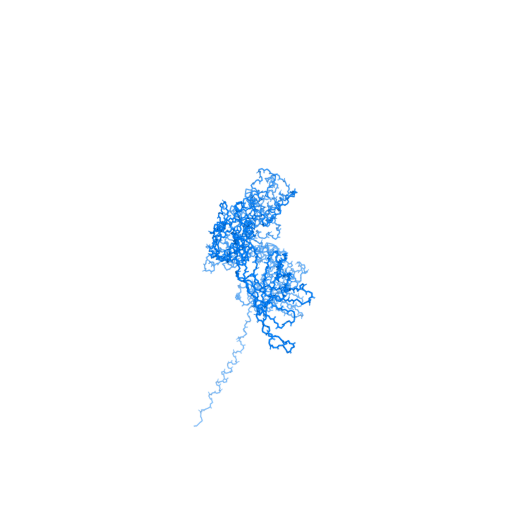553 -37.076 1.00 86.69 78 LEU A C 1
ATOM 587 O O . LEU A 1 78 ? 9.840 -19.015 -38.182 1.00 86.69 78 LEU A O 1
ATOM 591 N N . VAL A 1 79 ? 11.020 -19.098 -36.258 1.00 85.88 79 VAL A N 1
ATOM 592 C CA . VAL A 1 79 ? 11.680 -20.388 -36.470 1.00 85.88 79 VAL A CA 1
ATOM 593 C C . VAL A 1 79 ? 11.496 -21.240 -35.208 1.00 85.88 79 VAL A C 1
ATOM 595 O O . VAL A 1 79 ? 11.180 -20.674 -34.152 1.00 85.88 79 VAL A O 1
ATOM 598 N N . PRO A 1 80 ? 11.666 -22.570 -35.291 1.00 83.00 80 PRO A N 1
ATOM 599 C CA . PRO A 1 80 ? 11.482 -23.452 -34.144 1.00 83.00 80 PRO A CA 1
ATOM 600 C C . PRO A 1 80 ? 12.338 -23.041 -32.928 1.00 83.00 80 PRO A C 1
ATOM 602 O O . PRO A 1 80 ? 13.500 -22.662 -33.117 1.00 83.00 80 PRO A O 1
ATOM 605 N N . PRO A 1 81 ? 11.792 -23.078 -31.693 1.00 77.88 81 PRO A N 1
ATOM 606 C CA . PRO A 1 81 ? 12.490 -22.682 -30.465 1.00 77.88 81 PRO A CA 1
ATOM 607 C C . PRO A 1 81 ? 13.882 -23.306 -30.294 1.00 77.88 81 PRO A C 1
ATOM 609 O O . PRO A 1 81 ? 14.815 -22.613 -29.893 1.00 77.88 81 PRO A O 1
ATOM 612 N N . GLU A 1 82 ? 14.018 -24.580 -30.650 1.00 81.44 82 GLU A N 1
ATOM 613 C CA . GLU A 1 82 ? 15.206 -25.427 -30.522 1.00 81.44 82 GLU A CA 1
ATOM 614 C C . GLU A 1 82 ? 16.306 -25.163 -31.565 1.00 81.44 82 GLU A C 1
ATOM 616 O O . GLU A 1 82 ? 17.414 -25.691 -31.444 1.00 81.44 82 GLU A O 1
ATOM 621 N N . MET A 1 83 ? 16.026 -24.344 -32.584 1.00 87.12 83 MET A N 1
ATOM 622 C CA . MET A 1 83 ? 16.992 -24.020 -33.632 1.00 87.12 83 MET A CA 1
ATOM 623 C C . MET A 1 83 ? 18.193 -23.252 -33.062 1.00 87.12 83 MET A C 1
ATOM 625 O O . MET A 1 83 ? 18.046 -22.319 -32.270 1.00 87.12 83 MET A O 1
ATOM 629 N N . LYS A 1 84 ? 19.410 -23.604 -33.488 1.00 89.44 84 LYS A N 1
ATOM 630 C CA . LYS A 1 84 ? 20.627 -22.917 -33.026 1.00 89.44 84 LYS A CA 1
ATOM 631 C C . LYS A 1 84 ? 20.776 -21.532 -33.678 1.00 89.44 84 LYS A C 1
ATOM 633 O O . LYS A 1 84 ? 20.355 -21.359 -34.822 1.00 89.44 84 LYS A O 1
ATOM 638 N N . PRO A 1 85 ? 21.439 -20.555 -33.026 1.00 88.81 85 PRO A N 1
ATOM 639 C CA . PRO A 1 85 ? 21.567 -19.194 -33.557 1.00 88.81 85 PRO A CA 1
ATOM 640 C C . PRO A 1 85 ? 22.182 -19.094 -34.963 1.00 88.81 85 PRO A 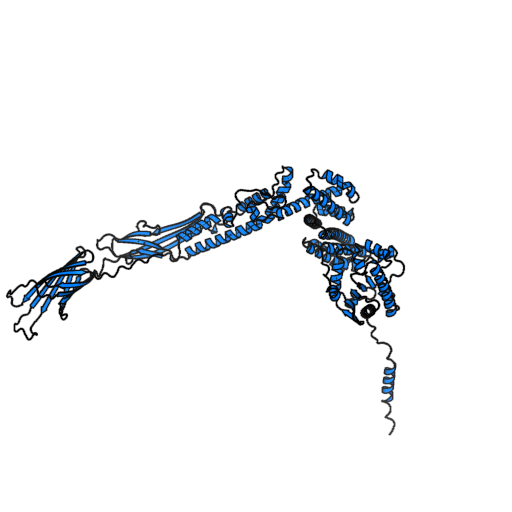C 1
ATOM 642 O O . PRO A 1 85 ? 21.645 -18.376 -35.803 1.00 88.81 85 PRO A O 1
ATOM 645 N N . ASP A 1 86 ? 23.260 -19.832 -35.255 1.00 91.38 86 ASP A N 1
ATOM 646 C CA . ASP A 1 86 ? 23.910 -19.786 -36.577 1.00 91.38 86 ASP A CA 1
ATOM 647 C C . ASP A 1 86 ? 23.010 -20.379 -37.687 1.00 91.38 86 ASP A C 1
ATOM 649 O O . ASP A 1 86 ? 22.987 -19.886 -38.818 1.00 91.38 86 ASP A O 1
ATOM 653 N N . GLU A 1 87 ? 22.219 -21.405 -37.358 1.00 91.75 87 GLU A N 1
ATOM 654 C CA . GLU A 1 87 ? 21.232 -22.004 -38.264 1.00 91.75 87 GLU A CA 1
ATOM 655 C C . GLU A 1 87 ? 20.059 -21.046 -38.504 1.00 91.75 87 GLU A C 1
ATOM 657 O O . GLU A 1 87 ? 19.712 -20.755 -39.651 1.00 91.75 87 GLU A O 1
ATOM 662 N N . ALA A 1 88 ? 19.529 -20.451 -37.433 1.00 89.81 88 ALA A N 1
ATOM 663 C CA . ALA A 1 88 ? 18.497 -19.424 -37.505 1.00 89.81 88 ALA A CA 1
ATOM 664 C C . ALA A 1 88 ? 18.954 -18.207 -38.329 1.00 89.81 88 ALA A C 1
ATOM 666 O O . ALA A 1 88 ? 18.157 -17.622 -39.063 1.00 89.81 88 ALA A O 1
ATOM 667 N N . ALA A 1 89 ? 20.240 -17.841 -38.274 1.00 91.44 89 ALA A N 1
ATOM 668 C CA . ALA A 1 89 ? 20.811 -16.756 -39.073 1.00 91.44 89 ALA A CA 1
ATOM 669 C C . ALA A 1 89 ? 20.876 -17.093 -40.567 1.00 91.44 89 ALA A C 1
ATOM 671 O O . ALA A 1 89 ? 20.662 -16.223 -41.417 1.00 91.44 89 ALA A O 1
ATOM 672 N N . LYS A 1 90 ? 21.149 -18.356 -40.913 1.00 92.12 90 LYS A N 1
ATOM 673 C CA . LYS A 1 90 ? 21.074 -18.835 -42.298 1.00 92.12 90 LYS A CA 1
ATOM 674 C C . LYS A 1 90 ? 19.637 -18.764 -42.815 1.00 92.12 90 LYS A C 1
ATOM 676 O O . LYS A 1 90 ? 19.407 -18.137 -43.847 1.00 92.12 90 LYS A O 1
ATOM 681 N N . VAL A 1 91 ? 18.685 -19.296 -42.050 1.00 91.44 91 VAL A N 1
ATOM 682 C CA . VAL A 1 91 ? 17.252 -19.252 -42.377 1.00 91.44 91 VAL A CA 1
ATOM 683 C C . VAL A 1 91 ? 16.756 -17.810 -42.519 1.00 91.44 91 VAL A C 1
ATOM 685 O O . VAL A 1 91 ? 16.039 -17.481 -43.462 1.00 91.44 91 VAL A O 1
ATOM 688 N N . TRP A 1 92 ? 17.196 -16.906 -41.641 1.00 92.69 92 TRP A N 1
ATOM 689 C CA . TRP A 1 92 ? 16.837 -15.490 -41.710 1.00 92.69 92 TRP A CA 1
ATOM 690 C C . TRP A 1 92 ? 17.316 -14.814 -43.001 1.00 92.69 92 TRP A C 1
ATOM 692 O O . TRP A 1 92 ? 16.549 -14.082 -43.632 1.00 92.69 92 TRP A O 1
ATOM 702 N N . ARG A 1 93 ? 18.548 -15.090 -43.445 1.00 92.12 93 ARG A N 1
ATOM 703 C CA . ARG A 1 93 ? 19.065 -14.583 -44.728 1.00 92.12 93 ARG A CA 1
ATOM 704 C C . ARG A 1 93 ? 18.271 -15.113 -45.917 1.00 92.12 93 ARG A C 1
ATOM 706 O O . ARG A 1 93 ? 17.853 -14.331 -46.769 1.00 92.12 93 ARG A O 1
ATOM 713 N N . GLU A 1 94 ? 18.010 -16.415 -45.942 1.00 91.56 94 GLU A N 1
ATOM 714 C CA . GLU A 1 94 ? 17.237 -17.059 -47.010 1.00 91.56 94 GLU A CA 1
ATOM 715 C C . GLU A 1 94 ? 15.799 -16.520 -47.082 1.00 91.56 94 GLU A C 1
ATOM 717 O O . GLU A 1 94 ? 15.276 -16.258 -48.173 1.00 91.56 94 GLU A O 1
ATOM 722 N N . ALA A 1 95 ? 15.173 -16.286 -45.926 1.00 92.19 95 ALA A N 1
ATOM 723 C CA . ALA A 1 95 ? 13.862 -15.659 -45.820 1.00 92.19 95 ALA A CA 1
ATOM 724 C C . ALA A 1 95 ? 13.872 -14.220 -46.362 1.00 92.19 95 ALA A C 1
ATOM 726 O O . ALA A 1 95 ? 13.000 -13.870 -47.161 1.00 92.19 95 ALA A O 1
ATOM 727 N N . ARG A 1 96 ? 14.878 -13.405 -46.001 1.00 93.44 96 ARG A N 1
ATOM 728 C CA . ARG A 1 96 ? 15.042 -12.039 -46.536 1.00 93.44 96 ARG A CA 1
ATOM 729 C C . ARG A 1 96 ? 15.160 -12.035 -48.053 1.00 93.44 96 ARG A C 1
ATOM 731 O O . ARG A 1 96 ? 14.465 -11.265 -48.712 1.00 93.44 96 ARG A O 1
ATOM 738 N N . ASP A 1 97 ? 16.011 -12.889 -48.612 1.00 91.88 97 ASP A N 1
ATOM 739 C CA . ASP A 1 97 ? 16.225 -12.947 -50.060 1.00 91.88 97 ASP A CA 1
ATOM 740 C C . ASP A 1 97 ? 14.976 -13.435 -50.802 1.00 91.88 97 ASP A C 1
ATOM 742 O O . ASP A 1 97 ? 14.653 -12.929 -51.880 1.00 91.88 97 ASP A O 1
ATOM 746 N N . THR A 1 98 ? 14.238 -14.377 -50.210 1.00 92.00 98 THR A N 1
ATOM 747 C CA . THR A 1 98 ? 12.958 -14.854 -50.747 1.00 92.00 98 THR A CA 1
ATOM 748 C C . THR A 1 98 ? 11.923 -13.726 -50.765 1.00 92.00 98 THR A C 1
ATOM 750 O O . THR A 1 98 ? 11.383 -13.419 -51.828 1.00 92.00 98 THR A O 1
ATOM 753 N N . LEU A 1 99 ? 11.694 -13.054 -49.631 1.00 92.88 99 LEU A N 1
ATOM 754 C CA . LEU A 1 99 ? 10.751 -11.933 -49.542 1.00 92.88 99 LEU A CA 1
ATOM 755 C C . LEU A 1 99 ? 11.144 -10.783 -50.472 1.00 92.88 99 LEU A C 1
ATOM 757 O O . LEU A 1 99 ? 10.279 -10.215 -51.134 1.00 92.88 99 LEU A O 1
ATOM 761 N N . ARG A 1 100 ? 12.442 -10.477 -50.596 1.00 94.19 100 ARG A N 1
ATOM 762 C CA . ARG A 1 100 ? 12.933 -9.452 -51.527 1.00 94.19 100 ARG A CA 1
ATOM 763 C C . ARG A 1 100 ? 12.549 -9.779 -52.969 1.00 94.19 100 ARG A C 1
ATOM 765 O O . ARG A 1 100 ? 12.022 -8.914 -53.665 1.00 94.19 100 ARG A O 1
ATOM 772 N N . LYS A 1 101 ? 12.778 -11.020 -53.416 1.00 93.94 101 LYS A N 1
ATOM 773 C CA . LYS A 1 101 ? 12.405 -11.475 -54.768 1.00 93.94 101 LYS A CA 1
ATOM 774 C C . LYS A 1 101 ? 10.898 -11.395 -54.994 1.00 93.94 101 LYS A C 1
ATOM 776 O O . LYS A 1 101 ? 10.477 -10.895 -56.032 1.00 93.94 101 LYS A O 1
ATOM 781 N N . MET A 1 102 ? 10.101 -11.825 -54.015 1.00 94.31 102 MET A N 1
ATOM 782 C CA . MET A 1 102 ? 8.639 -11.747 -54.089 1.00 94.31 102 MET A CA 1
ATOM 783 C C . MET A 1 102 ? 8.156 -10.295 -54.187 1.00 94.31 102 MET A C 1
ATOM 785 O O . MET A 1 102 ? 7.314 -9.994 -55.025 1.00 94.31 102 MET A O 1
ATOM 789 N N . ILE A 1 103 ? 8.721 -9.374 -53.396 1.00 94.81 103 ILE A N 1
ATOM 790 C CA . ILE A 1 103 ? 8.352 -7.948 -53.435 1.00 94.81 103 ILE A CA 1
ATOM 791 C C . ILE A 1 103 ? 8.744 -7.321 -54.778 1.00 94.81 103 ILE A C 1
ATOM 793 O O . ILE A 1 103 ? 7.951 -6.578 -55.352 1.00 94.81 103 ILE A O 1
ATOM 797 N N . LYS A 1 104 ? 9.931 -7.635 -55.317 1.00 95.38 104 LYS A N 1
ATOM 798 C CA . LYS A 1 104 ? 10.340 -7.163 -56.653 1.00 95.38 104 LYS A CA 1
ATOM 799 C C . LYS A 1 104 ? 9.396 -7.671 -57.747 1.00 95.38 104 LYS A C 1
ATOM 801 O O . LYS A 1 104 ? 9.002 -6.886 -58.605 1.00 95.38 104 LYS A O 1
ATOM 806 N N . ALA A 1 105 ? 9.001 -8.944 -57.687 1.00 94.81 105 ALA A N 1
ATOM 807 C CA . ALA A 1 105 ? 8.067 -9.538 -58.641 1.00 94.81 105 ALA A CA 1
ATOM 808 C C . ALA A 1 105 ? 6.662 -8.917 -58.555 1.00 94.81 105 ALA A C 1
ATOM 810 O O . ALA A 1 105 ? 6.072 -8.596 -59.581 1.00 94.81 105 ALA A O 1
ATOM 811 N N . GLU A 1 106 ? 6.149 -8.703 -57.342 1.00 93.62 106 GLU A N 1
ATOM 812 C CA . GLU A 1 106 ? 4.805 -8.165 -57.116 1.00 93.62 106 GLU A CA 1
ATOM 813 C C . GLU A 1 106 ? 4.717 -6.670 -57.466 1.00 93.62 106 GLU A C 1
ATOM 815 O O . GLU A 1 106 ? 3.774 -6.222 -58.117 1.00 93.62 106 GLU A O 1
ATOM 820 N N . PHE A 1 107 ? 5.689 -5.859 -57.044 1.00 92.38 107 PHE A N 1
ATOM 821 C CA . PHE A 1 107 ? 5.565 -4.397 -57.084 1.00 92.38 107 PHE A CA 1
ATOM 822 C C . PHE A 1 107 ? 6.348 -3.709 -58.207 1.00 92.38 107 PHE A C 1
ATOM 824 O O . PHE A 1 107 ? 6.159 -2.506 -58.410 1.00 92.38 107 PHE A O 1
ATOM 831 N N . GLY A 1 108 ? 7.188 -4.435 -58.953 1.00 92.69 108 GLY A N 1
ATOM 832 C CA . GLY A 1 108 ? 7.908 -3.919 -60.119 1.00 92.69 108 GLY A CA 1
ATOM 833 C C . GLY A 1 108 ? 8.614 -2.590 -59.831 1.00 92.69 108 GLY A C 1
ATOM 834 O O . GLY A 1 108 ? 9.441 -2.499 -58.927 1.00 92.69 108 GLY A O 1
ATOM 835 N N . ALA A 1 109 ? 8.236 -1.530 -60.550 1.00 90.12 109 ALA A N 1
ATOM 836 C CA . ALA A 1 109 ? 8.836 -0.197 -60.413 1.00 90.12 109 ALA A CA 1
ATOM 837 C C . ALA A 1 109 ? 8.689 0.438 -59.010 1.00 90.12 109 ALA A C 1
ATOM 839 O O . ALA A 1 109 ? 9.441 1.344 -58.664 1.00 90.12 109 ALA A O 1
ATOM 840 N N . GLN A 1 110 ? 7.732 -0.012 -58.187 1.00 89.44 110 GLN A N 1
ATOM 841 C CA . GLN A 1 110 ? 7.539 0.485 -56.816 1.00 89.44 110 GLN A CA 1
ATOM 842 C C . GLN A 1 110 ? 8.301 -0.333 -55.761 1.00 89.44 110 GLN A C 1
ATOM 844 O O . GLN A 1 110 ? 8.269 0.021 -54.579 1.00 89.44 110 GLN A O 1
ATOM 849 N N . ALA A 1 111 ? 8.975 -1.416 -56.165 1.00 92.12 111 ALA A N 1
ATOM 850 C CA . ALA A 1 111 ? 9.581 -2.371 -55.247 1.00 92.12 111 ALA A CA 1
ATOM 851 C C . ALA A 1 111 ? 10.599 -1.721 -54.307 1.00 92.12 111 ALA A C 1
ATOM 853 O O . ALA A 1 111 ? 10.501 -1.933 -53.105 1.00 92.12 111 ALA A O 1
ATOM 854 N N . ASP A 1 112 ? 11.507 -0.874 -54.796 1.00 92.56 112 ASP A N 1
ATOM 855 C CA . ASP A 1 112 ? 12.553 -0.274 -53.951 1.00 92.56 112 ASP A CA 1
ATOM 856 C C . ASP A 1 112 ? 11.980 0.630 -52.852 1.00 92.56 112 ASP A C 1
ATOM 858 O O . ASP A 1 112 ? 12.454 0.616 -51.715 1.00 92.56 112 ASP A O 1
ATOM 862 N N . LYS A 1 113 ? 10.892 1.354 -53.147 1.00 90.44 113 LYS A N 1
ATOM 863 C CA . LYS A 1 113 ? 10.185 2.191 -52.165 1.00 90.44 113 LYS A CA 1
ATOM 864 C C . LYS A 1 113 ? 9.531 1.348 -51.067 1.00 90.44 113 LYS A C 1
ATOM 866 O O . LYS A 1 113 ? 9.479 1.771 -49.914 1.00 90.44 113 LYS A O 1
ATOM 871 N N . ILE A 1 114 ? 9.042 0.160 -51.417 1.00 92.50 114 ILE A N 1
ATOM 872 C CA . ILE A 1 114 ? 8.447 -0.791 -50.472 1.00 92.50 114 ILE A CA 1
ATOM 873 C C . ILE A 1 114 ? 9.541 -1.515 -49.686 1.00 92.50 114 ILE A C 1
ATOM 875 O O . ILE A 1 114 ? 9.453 -1.588 -48.463 1.00 92.50 114 ILE A O 1
ATOM 879 N N . LEU A 1 115 ? 10.594 -1.992 -50.350 1.00 93.88 115 LEU A N 1
ATOM 880 C CA . LEU A 1 115 ? 11.745 -2.661 -49.741 1.00 93.88 115 LEU A CA 1
ATOM 881 C C . LEU A 1 115 ? 12.457 -1.757 -48.739 1.00 93.88 115 LEU A C 1
ATOM 883 O O . LEU A 1 115 ? 12.761 -2.206 -47.638 1.00 93.88 115 LEU A O 1
ATOM 887 N N . GLY A 1 116 ? 12.656 -0.479 -49.077 1.00 90.19 116 GLY A N 1
ATOM 888 C CA . GLY A 1 116 ? 13.281 0.502 -48.185 1.00 90.19 116 GLY A CA 1
ATOM 889 C C . GLY A 1 116 ? 12.489 0.735 -46.901 1.00 90.19 116 GLY A C 1
ATOM 890 O O . GLY A 1 116 ? 13.059 1.159 -45.899 1.00 90.19 116 GLY A O 1
ATOM 891 N N . LYS A 1 117 ? 11.196 0.403 -46.917 1.00 92.31 117 LYS A N 1
ATOM 892 C CA . LYS A 1 117 ? 10.288 0.473 -45.775 1.00 92.31 117 LYS A CA 1
ATOM 893 C C . LYS A 1 117 ? 9.925 -0.883 -45.187 1.00 92.31 117 LYS A C 1
ATOM 895 O O . LYS A 1 117 ? 9.145 -0.919 -44.252 1.00 92.31 117 LYS A O 1
ATOM 900 N N . THR A 1 118 ? 10.468 -1.989 -45.693 1.00 93.44 118 THR A N 1
ATOM 901 C CA . THR A 1 118 ? 10.157 -3.330 -45.185 1.00 93.44 118 THR A CA 1
ATOM 902 C C . THR A 1 118 ? 11.334 -3.874 -44.396 1.00 93.44 118 THR A C 1
ATOM 904 O O . THR A 1 118 ? 12.430 -4.026 -44.937 1.00 93.44 118 THR A O 1
ATOM 907 N N . ASN A 1 119 ? 11.099 -4.206 -43.129 1.00 93.38 119 ASN A N 1
ATOM 908 C CA . ASN A 1 119 ? 12.107 -4.769 -42.238 1.00 93.38 119 ASN A CA 1
ATOM 909 C C . ASN A 1 119 ? 11.705 -6.194 -41.868 1.00 93.38 119 ASN A C 1
ATOM 911 O O . ASN A 1 119 ? 10.600 -6.408 -41.384 1.00 93.38 119 ASN A O 1
ATOM 915 N N . LEU A 1 120 ? 12.598 -7.166 -42.058 1.00 92.88 120 LEU A N 1
ATOM 916 C CA . LEU A 1 120 ? 12.448 -8.505 -41.492 1.00 92.88 120 LEU A CA 1
ATOM 917 C C . LEU A 1 120 ? 13.408 -8.650 -40.316 1.00 92.88 120 LEU A C 1
ATOM 919 O O . LEU A 1 120 ? 14.592 -8.927 -40.507 1.00 92.88 120 LEU A O 1
ATOM 923 N N . TYR A 1 121 ? 12.898 -8.465 -39.105 1.00 91.00 121 TYR A N 1
ATOM 924 C CA . TYR A 1 121 ? 13.660 -8.607 -37.872 1.00 91.00 121 TYR A CA 1
ATOM 925 C C . TYR A 1 121 ? 14.126 -10.053 -37.650 1.00 91.00 121 TYR A C 1
ATOM 927 O O . TYR A 1 121 ? 13.433 -10.997 -38.057 1.00 91.00 121 TYR A O 1
ATOM 935 N N . PRO A 1 122 ? 15.291 -10.232 -36.998 1.00 89.12 122 PRO A N 1
ATOM 936 C CA . PRO A 1 122 ? 15.838 -11.551 -36.727 1.00 89.12 122 PRO A CA 1
ATOM 937 C C . PRO A 1 122 ? 14.896 -12.397 -35.853 1.00 89.12 122 PRO A C 1
ATOM 939 O O . PRO A 1 122 ? 14.164 -11.847 -35.020 1.00 89.12 122 PRO A O 1
ATOM 942 N N . PRO A 1 123 ? 14.934 -13.734 -35.997 1.00 88.12 123 PRO A N 1
ATOM 943 C CA . PRO A 1 123 ? 14.227 -14.641 -35.100 1.00 88.12 123 PRO A CA 1
ATOM 944 C C . PRO A 1 123 ? 14.744 -14.540 -33.657 1.00 88.12 123 PRO A C 1
ATOM 946 O O . PRO A 1 123 ? 15.863 -14.080 -33.406 1.00 88.12 123 PRO A O 1
ATOM 949 N N . SER A 1 124 ? 13.938 -15.006 -32.698 1.00 84.38 124 SER A N 1
ATOM 950 C CA . SER A 1 124 ? 14.233 -14.913 -31.258 1.00 84.38 124 SER A CA 1
ATOM 951 C C . SER A 1 124 ? 15.584 -15.530 -30.872 1.00 84.38 124 SER A C 1
ATOM 953 O O . SER A 1 124 ? 16.268 -14.991 -30.011 1.00 84.38 124 SER A O 1
ATOM 955 N N . GLN A 1 125 ? 16.010 -16.597 -31.553 1.00 85.38 125 GLN A N 1
ATOM 956 C CA . GLN A 1 125 ? 17.290 -17.293 -31.356 1.00 85.38 125 GLN A CA 1
ATOM 957 C C . GLN A 1 125 ? 18.506 -16.377 -31.540 1.00 85.38 125 GLN A C 1
ATOM 959 O O . GLN A 1 125 ? 19.544 -16.600 -30.928 1.00 85.38 125 GLN A O 1
ATOM 964 N N . ILE A 1 126 ? 18.381 -15.356 -32.391 1.00 87.31 126 ILE A N 1
ATOM 965 C CA . ILE A 1 126 ? 19.422 -14.350 -32.619 1.00 87.31 126 ILE A CA 1
ATOM 966 C C . ILE A 1 126 ? 19.127 -13.114 -31.777 1.00 87.31 126 ILE A C 1
ATOM 968 O O . ILE A 1 126 ? 20.020 -12.599 -31.118 1.00 87.31 126 ILE A O 1
ATOM 972 N N . LYS A 1 127 ? 17.870 -12.647 -31.773 1.00 83.44 127 LYS A N 1
ATOM 973 C CA . LYS A 1 127 ? 17.468 -11.430 -31.056 1.00 83.44 127 LYS A CA 1
ATOM 974 C C . LYS A 1 127 ? 17.802 -11.496 -29.563 1.00 83.44 127 LYS A C 1
ATOM 976 O O . LYS A 1 127 ? 18.236 -10.497 -29.006 1.00 83.44 127 LYS A O 1
ATOM 981 N N . ASN A 1 128 ? 17.626 -12.656 -28.933 1.00 79.44 128 ASN A N 1
ATOM 982 C CA . ASN A 1 128 ? 17.877 -12.840 -27.503 1.00 79.44 128 ASN A CA 1
ATOM 983 C C . ASN A 1 128 ? 19.367 -12.780 -27.129 1.00 79.44 128 ASN A C 1
ATOM 985 O O . ASN A 1 128 ? 19.676 -12.702 -25.946 1.00 79.44 128 ASN A O 1
ATOM 989 N N . LEU A 1 129 ? 20.272 -12.818 -28.112 1.00 80.56 129 LEU A N 1
ATOM 990 C CA . LEU A 1 129 ? 21.709 -12.649 -27.899 1.00 80.56 129 LEU A CA 1
ATOM 991 C C . LEU A 1 129 ? 22.142 -11.181 -27.936 1.00 80.56 129 LEU A C 1
ATOM 993 O O . LEU A 1 129 ? 23.296 -10.910 -27.647 1.00 80.56 129 LEU A O 1
ATOM 997 N N . ILE A 1 130 ? 21.251 -10.267 -28.334 1.00 82.44 130 ILE A N 1
ATOM 998 C CA . ILE A 1 130 ? 21.577 -8.861 -28.555 1.00 82.44 130 ILE A CA 1
ATOM 999 C C . ILE A 1 130 ? 21.239 -8.060 -27.299 1.00 82.44 130 ILE A C 1
ATOM 1001 O O . ILE A 1 130 ? 20.062 -7.887 -26.961 1.00 82.44 130 ILE A O 1
ATOM 1005 N N . GLU A 1 131 ? 22.266 -7.530 -26.641 1.00 78.50 131 GLU A N 1
ATOM 1006 C CA . GLU A 1 131 ? 22.102 -6.757 -25.403 1.00 78.50 131 GLU A CA 1
ATOM 1007 C C . GLU A 1 131 ? 21.763 -5.279 -25.642 1.00 78.50 131 GLU A C 1
ATOM 1009 O O . GLU A 1 131 ? 20.997 -4.692 -24.875 1.00 78.50 131 GLU A O 1
ATOM 1014 N N . ASP A 1 132 ? 22.291 -4.688 -26.713 1.00 75.56 132 ASP A N 1
ATOM 1015 C CA . ASP A 1 132 ? 22.145 -3.269 -27.047 1.00 75.56 132 ASP A CA 1
ATOM 1016 C C . ASP A 1 132 ? 22.320 -3.007 -28.559 1.00 75.56 132 ASP A C 1
ATOM 1018 O O . ASP A 1 132 ? 22.559 -3.921 -29.356 1.00 75.56 132 ASP A O 1
ATOM 1022 N N . SER A 1 133 ? 22.197 -1.743 -28.971 1.00 79.31 133 SER A N 1
ATOM 1023 C CA . SER A 1 133 ? 22.349 -1.311 -30.366 1.00 79.31 133 SER A CA 1
ATOM 1024 C C . SER A 1 133 ? 23.760 -1.569 -30.924 1.00 79.31 133 SER A C 1
ATOM 1026 O O . SER A 1 133 ? 23.907 -1.922 -32.094 1.00 79.31 133 SER A O 1
ATOM 1028 N N . ALA A 1 134 ? 24.816 -1.460 -30.112 1.00 82.12 134 ALA A N 1
ATOM 1029 C CA . ALA A 1 134 ? 26.181 -1.744 -30.559 1.00 82.12 134 ALA A CA 1
ATOM 1030 C C . ALA A 1 134 ? 26.392 -3.250 -30.790 1.00 82.12 134 ALA A C 1
ATOM 1032 O O . ALA A 1 134 ? 27.056 -3.662 -31.747 1.00 82.12 134 ALA A O 1
ATOM 1033 N N . ASP A 1 135 ? 25.792 -4.084 -29.949 1.00 83.50 135 ASP A N 1
ATOM 1034 C CA . ASP A 1 135 ? 25.781 -5.530 -30.093 1.00 83.50 135 ASP A CA 1
ATOM 1035 C C . ASP A 1 135 ? 24.933 -5.990 -31.278 1.00 83.50 135 ASP A C 1
ATOM 1037 O O . ASP A 1 135 ? 25.308 -6.928 -31.988 1.00 83.50 135 ASP A O 1
ATOM 1041 N N . ALA A 1 136 ? 23.855 -5.263 -31.585 1.00 85.81 136 ALA A N 1
ATOM 1042 C CA . ALA A 1 136 ? 23.078 -5.470 -32.801 1.00 85.81 136 ALA A CA 1
ATOM 1043 C C . ALA A 1 136 ? 23.956 -5.237 -34.038 1.00 85.81 136 ALA A C 1
ATOM 1045 O O . ALA A 1 136 ? 23.998 -6.085 -34.931 1.00 85.81 136 ALA A O 1
ATOM 1046 N N . ALA A 1 137 ? 24.737 -4.148 -34.062 1.00 86.69 137 ALA A N 1
ATOM 1047 C CA . ALA A 1 137 ? 25.659 -3.861 -35.162 1.00 86.69 137 ALA A CA 1
ATOM 1048 C C . ALA A 1 137 ? 26.711 -4.972 -35.327 1.00 86.69 137 ALA A C 1
ATOM 1050 O O . ALA A 1 137 ? 26.956 -5.442 -36.444 1.00 86.69 137 ALA A O 1
ATOM 1051 N N . ARG A 1 138 ? 27.306 -5.439 -34.219 1.00 88.44 138 ARG A N 1
ATOM 1052 C CA . ARG A 1 138 ? 28.258 -6.564 -34.235 1.00 88.44 138 ARG A CA 1
ATOM 1053 C C . ARG A 1 138 ? 27.610 -7.844 -34.754 1.00 88.44 138 ARG A C 1
ATOM 1055 O O . ARG A 1 138 ? 28.193 -8.522 -35.599 1.00 88.44 138 ARG A O 1
ATOM 1062 N N . THR A 1 139 ? 26.398 -8.142 -34.301 1.00 89.38 139 THR A N 1
ATOM 1063 C CA . THR A 1 139 ? 25.621 -9.319 -34.703 1.00 89.38 139 THR A CA 1
ATOM 1064 C C . THR A 1 139 ? 25.278 -9.282 -36.192 1.00 89.38 139 THR A C 1
ATOM 1066 O O . THR A 1 139 ? 25.479 -10.267 -36.904 1.00 89.38 139 THR A O 1
ATOM 1069 N N . PHE A 1 140 ? 24.838 -8.133 -36.704 1.00 92.50 140 PHE A N 1
ATOM 1070 C CA . PHE A 1 140 ? 24.517 -7.943 -38.120 1.00 92.50 140 PHE A CA 1
ATOM 1071 C C . PHE A 1 140 ? 25.744 -8.053 -39.021 1.00 92.50 140 PHE A C 1
ATOM 1073 O O . PHE A 1 140 ? 25.675 -8.662 -40.091 1.00 92.50 140 PHE A O 1
ATOM 1080 N N . LYS A 1 141 ? 26.892 -7.539 -38.568 1.00 91.19 141 LYS A N 1
ATOM 1081 C CA . LYS A 1 141 ? 28.179 -7.724 -39.246 1.00 91.19 141 LYS A CA 1
ATOM 1082 C C . LYS A 1 141 ? 28.610 -9.193 -39.232 1.00 91.19 141 LYS A C 1
ATOM 1084 O O . LYS A 1 141 ? 28.950 -9.724 -40.286 1.00 91.19 141 LYS A O 1
ATOM 1089 N N . ARG A 1 142 ? 28.536 -9.869 -38.076 1.00 90.38 142 ARG A N 1
ATOM 1090 C CA . ARG A 1 142 ? 28.885 -11.295 -37.917 1.00 90.38 142 ARG A CA 1
ATOM 1091 C C . ARG A 1 142 ? 28.082 -12.180 -38.866 1.00 90.38 142 ARG A C 1
ATOM 1093 O O . ARG A 1 142 ? 28.656 -13.026 -39.543 1.00 90.38 142 ARG A O 1
ATOM 1100 N N . TYR A 1 143 ? 26.769 -11.980 -38.927 1.00 91.06 143 TYR A N 1
ATOM 1101 C CA . TYR A 1 143 ? 25.890 -12.777 -39.784 1.00 91.06 143 TYR A CA 1
ATOM 1102 C C . TYR A 1 143 ? 25.763 -12.235 -41.212 1.00 91.06 143 TYR A C 1
ATOM 1104 O O . TYR A 1 143 ? 25.068 -12.838 -42.030 1.00 91.06 143 TYR A O 1
ATOM 1112 N N . ASN A 1 144 ? 26.448 -11.132 -41.527 1.00 92.25 144 ASN A N 1
ATOM 1113 C CA . ASN A 1 144 ? 26.408 -10.449 -42.817 1.00 92.25 144 ASN A CA 1
ATOM 1114 C C . ASN A 1 144 ? 24.968 -10.189 -43.306 1.00 92.25 144 ASN A C 1
ATOM 1116 O O . ASN A 1 144 ? 24.615 -10.485 -44.448 1.00 92.25 144 ASN A O 1
ATOM 1120 N N . THR A 1 145 ? 24.103 -9.699 -42.415 1.00 92.50 145 THR A N 1
ATOM 1121 C CA . THR A 1 145 ? 22.699 -9.396 -42.723 1.00 92.50 145 THR A CA 1
ATOM 1122 C C . THR A 1 145 ? 22.125 -8.352 -41.765 1.00 92.50 145 THR A C 1
ATOM 1124 O O . THR A 1 145 ? 22.536 -8.269 -40.615 1.00 92.50 145 THR A O 1
ATOM 1127 N N . VAL A 1 146 ? 21.153 -7.571 -42.238 1.00 92.94 146 VAL A N 1
ATOM 1128 C CA . VAL A 1 146 ? 20.436 -6.528 -41.479 1.00 92.94 146 VAL A CA 1
ATOM 1129 C C . VAL A 1 146 ? 18.922 -6.673 -41.685 1.00 92.94 146 VAL A C 1
ATOM 1131 O O . VAL A 1 146 ? 18.525 -7.296 -42.671 1.00 92.94 146 VAL A O 1
ATOM 1134 N N . PRO A 1 147 ? 18.059 -6.093 -40.830 1.00 93.50 147 PRO A N 1
ATOM 1135 C CA . PRO A 1 147 ? 16.607 -6.224 -40.973 1.00 93.50 147 PRO A CA 1
ATOM 1136 C C . PRO A 1 147 ? 16.032 -5.684 -42.292 1.00 93.50 147 PRO A C 1
ATOM 1138 O O . PRO A 1 147 ? 15.206 -6.348 -42.922 1.00 93.50 147 PRO A O 1
ATOM 1141 N N . ASN A 1 148 ? 16.469 -4.505 -42.740 1.00 94.38 148 ASN A N 1
ATOM 1142 C CA . ASN A 1 148 ? 15.869 -3.821 -43.887 1.00 94.38 148 ASN A CA 1
ATOM 1143 C C . ASN A 1 148 ? 16.057 -4.594 -45.200 1.00 94.38 148 ASN A C 1
ATOM 1145 O O . ASN A 1 148 ? 17.174 -4.993 -45.533 1.00 94.38 148 ASN A O 1
ATOM 1149 N N . LEU A 1 149 ? 14.988 -4.809 -45.969 1.00 94.31 149 LEU A N 1
ATOM 1150 C CA . LEU A 1 149 ? 15.023 -5.656 -47.166 1.00 94.31 149 LEU A CA 1
ATOM 1151 C C . LEU A 1 149 ? 15.675 -5.000 -48.391 1.00 94.31 149 LEU A C 1
ATOM 1153 O O . LEU A 1 149 ? 16.065 -5.738 -49.297 1.00 94.31 149 LEU A O 1
ATOM 1157 N N . LEU A 1 150 ? 15.833 -3.670 -48.422 1.00 92.69 150 LEU A N 1
ATOM 1158 C CA . LEU A 1 150 ? 16.516 -2.968 -49.519 1.00 92.69 150 LEU A CA 1
ATOM 1159 C C . LEU A 1 150 ? 18.034 -3.177 -49.494 1.00 92.69 150 LEU A C 1
ATOM 1161 O O . LEU A 1 150 ? 18.677 -3.096 -50.534 1.00 92.69 150 LEU A O 1
ATOM 1165 N N . GLN A 1 151 ? 18.616 -3.458 -48.323 1.00 91.88 151 GLN A N 1
ATOM 1166 C CA . GLN A 1 151 ? 20.056 -3.675 -48.220 1.00 91.88 151 GLN A CA 1
ATOM 1167 C C . GLN A 1 151 ? 20.482 -4.980 -48.906 1.00 91.88 151 GLN A C 1
ATOM 1169 O O . GLN A 1 151 ? 20.069 -6.076 -48.500 1.00 91.88 151 GLN A O 1
ATOM 1174 N N . GLU A 1 152 ? 21.389 -4.838 -49.874 1.00 85.75 152 GLU A N 1
ATOM 1175 C CA . GLU A 1 152 ? 22.052 -5.912 -50.616 1.00 85.75 152 GLU A CA 1
ATOM 1176 C C . GLU A 1 152 ? 23.580 -5.852 -50.423 1.00 85.75 152 GLU A C 1
ATOM 1178 O O . GLU A 1 152 ? 24.142 -4.823 -50.044 1.00 85.75 152 GLU A O 1
ATOM 1183 N N . GLY A 1 153 ? 24.262 -6.971 -50.676 1.00 85.44 153 GLY A N 1
ATOM 1184 C CA . GLY A 1 153 ? 25.719 -7.062 -50.568 1.00 85.44 153 GLY A CA 1
ATOM 1185 C C . GLY A 1 153 ? 26.243 -7.170 -49.132 1.00 85.44 153 GLY A C 1
ATOM 1186 O O . GLY A 1 153 ? 25.517 -7.509 -48.198 1.00 85.44 153 GLY A O 1
ATOM 1187 N N . GLN A 1 154 ? 27.545 -6.931 -48.973 1.00 90.31 154 GLN A N 1
ATOM 1188 C CA . GLN A 1 154 ? 28.246 -7.091 -47.701 1.00 90.31 154 GLN A CA 1
ATOM 1189 C C . GLN A 1 154 ? 27.823 -6.025 -46.676 1.00 90.31 154 GLN A C 1
ATOM 1191 O O . GLN A 1 154 ? 27.780 -4.830 -46.970 1.00 90.31 154 GLN A O 1
ATOM 1196 N N . VAL A 1 155 ? 27.560 -6.457 -45.444 1.00 90.69 155 VAL A N 1
ATOM 1197 C CA . VAL A 1 155 ? 27.269 -5.588 -44.305 1.00 90.69 155 VAL A CA 1
ATOM 1198 C C . VAL A 1 155 ? 28.581 -5.056 -43.739 1.00 90.69 155 VAL A C 1
ATOM 1200 O O . VAL A 1 155 ? 29.301 -5.733 -43.005 1.00 90.69 155 VAL A O 1
ATOM 1203 N N . THR A 1 156 ? 28.903 -3.819 -44.108 1.00 90.31 156 THR A N 1
ATOM 1204 C CA . THR A 1 156 ? 30.002 -3.057 -43.507 1.00 90.31 156 THR A CA 1
ATOM 1205 C C . THR A 1 156 ? 29.591 -2.500 -42.146 1.00 90.31 156 THR A C 1
ATOM 1207 O O . THR A 1 156 ? 28.420 -2.516 -41.776 1.00 90.31 156 THR A O 1
ATOM 1210 N N . GLU A 1 157 ? 30.544 -1.955 -41.396 1.00 84.50 157 GLU A N 1
ATOM 1211 C CA . GLU A 1 157 ? 30.279 -1.340 -40.089 1.00 84.50 157 GLU A CA 1
ATOM 1212 C C . GLU A 1 157 ? 29.292 -0.168 -40.170 1.00 84.50 157 GLU A C 1
ATOM 1214 O O . GLU A 1 157 ? 28.344 -0.099 -39.392 1.00 84.50 157 GLU A O 1
ATOM 1219 N N . LYS A 1 158 ? 29.434 0.684 -41.192 1.00 85.69 158 LYS A N 1
ATOM 1220 C CA . LYS A 1 158 ? 28.502 1.788 -41.456 1.00 85.69 158 LYS A CA 1
ATOM 1221 C C . LYS A 1 158 ? 27.094 1.291 -41.799 1.00 85.69 158 LYS A C 1
ATOM 1223 O O . LYS A 1 158 ? 26.111 1.898 -41.388 1.00 85.69 158 LYS A O 1
ATOM 1228 N N . VAL A 1 159 ? 26.991 0.197 -42.558 1.00 86.88 159 VAL A N 1
ATOM 1229 C CA . VAL A 1 159 ? 25.698 -0.422 -42.896 1.00 86.88 159 VAL A CA 1
ATOM 1230 C C . VAL A 1 159 ? 25.064 -1.043 -41.658 1.00 86.88 159 VAL A C 1
ATOM 1232 O O . VAL A 1 159 ? 23.875 -0.845 -41.435 1.00 86.88 159 VAL A O 1
ATOM 1235 N N . ALA A 1 160 ? 25.844 -1.762 -40.850 1.00 86.38 160 ALA A N 1
ATOM 1236 C CA . ALA A 1 160 ? 25.362 -2.363 -39.617 1.00 86.38 160 ALA A CA 1
ATOM 1237 C C . ALA A 1 160 ? 24.777 -1.291 -38.691 1.00 86.38 160 ALA A C 1
ATOM 1239 O O . ALA A 1 160 ? 23.604 -1.394 -38.352 1.00 86.38 160 ALA A O 1
ATOM 1240 N N . ALA A 1 161 ? 25.544 -0.231 -38.403 1.00 80.81 161 ALA A N 1
ATOM 1241 C CA . ALA A 1 161 ? 25.122 0.894 -37.564 1.00 80.81 161 ALA A CA 1
ATOM 1242 C C . ALA A 1 161 ? 23.861 1.605 -38.085 1.00 80.81 161 ALA A C 1
ATOM 1244 O O . ALA A 1 161 ? 23.014 2.011 -37.304 1.00 80.81 161 ALA A O 1
ATOM 1245 N N . LYS A 1 162 ? 23.692 1.719 -39.409 1.00 82.94 162 LYS A N 1
ATOM 1246 C CA . LYS A 1 162 ? 22.494 2.336 -40.001 1.00 82.94 162 LYS A CA 1
ATOM 1247 C C . LYS A 1 162 ? 21.207 1.555 -39.702 1.00 82.94 162 LYS A C 1
ATOM 1249 O O . LYS A 1 162 ? 20.140 2.151 -39.634 1.00 82.94 162 LYS A O 1
ATOM 1254 N N . TYR A 1 163 ? 21.284 0.230 -39.599 1.00 84.62 163 TYR A N 1
ATOM 1255 C CA . TYR A 1 163 ? 20.106 -0.638 -39.495 1.00 84.62 163 TYR A CA 1
ATOM 1256 C C . TYR A 1 163 ? 19.954 -1.285 -38.113 1.00 84.62 163 TYR A C 1
ATOM 1258 O O . TYR A 1 163 ? 19.250 -2.286 -37.987 1.00 84.62 163 TYR A O 1
ATOM 1266 N N . THR A 1 164 ? 20.591 -0.722 -37.081 1.00 81.50 164 THR A N 1
ATOM 1267 C CA . THR A 1 164 ? 20.391 -1.121 -35.679 1.00 81.50 164 THR A CA 1
ATOM 1268 C C . THR A 1 164 ? 19.149 -0.523 -35.042 1.00 81.50 164 THR A C 1
ATOM 1270 O O . THR A 1 164 ? 18.886 -0.813 -33.882 1.00 81.50 164 THR A O 1
ATOM 1273 N N . GLU A 1 165 ? 18.367 0.273 -35.772 1.00 70.62 165 GLU A N 1
ATOM 1274 C CA . GLU A 1 165 ? 17.111 0.829 -35.273 1.00 70.62 165 GLU A CA 1
ATOM 1275 C C . GLU A 1 165 ? 16.167 -0.294 -34.791 1.00 70.62 165 GLU A C 1
ATOM 1277 O O . GLU A 1 165 ? 15.746 -1.171 -35.556 1.00 70.62 165 GLU A O 1
ATOM 1282 N N . GLY A 1 166 ? 15.867 -0.303 -33.489 1.00 71.88 166 GLY A N 1
ATOM 1283 C CA . GLY A 1 166 ? 15.095 -1.357 -32.841 1.00 71.88 166 GLY A CA 1
ATOM 1284 C C . GLY A 1 166 ? 15.277 -1.383 -31.324 1.00 71.88 166 GLY A C 1
ATOM 1285 O O . GLY A 1 166 ? 16.223 -0.830 -30.778 1.00 71.88 166 GLY A O 1
ATOM 1286 N N . LEU A 1 167 ? 14.355 -2.057 -30.631 1.00 75.31 167 LEU A N 1
ATOM 1287 C CA . LEU A 1 167 ? 14.493 -2.330 -29.200 1.00 75.31 167 LEU A CA 1
ATOM 1288 C C . LEU A 1 167 ? 15.271 -3.629 -28.979 1.00 75.31 167 LEU A C 1
ATOM 1290 O O . LEU A 1 167 ? 14.789 -4.711 -29.344 1.00 75.31 167 LEU A O 1
ATOM 1294 N N . TRP A 1 168 ? 16.420 -3.513 -28.318 1.00 81.81 168 TRP A N 1
ATOM 1295 C CA . TRP A 1 168 ? 17.330 -4.614 -27.999 1.00 81.81 168 TRP A CA 1
ATOM 1296 C C . TRP A 1 168 ? 17.475 -4.817 -26.486 1.00 81.81 168 TRP A C 1
ATOM 1298 O O . TRP A 1 168 ? 17.067 -3.971 -25.688 1.00 81.81 168 TRP A O 1
ATOM 1308 N N . GLY A 1 169 ? 18.011 -5.968 -26.083 1.00 80.12 169 GLY A N 1
ATOM 1309 C CA . GLY A 1 169 ? 18.285 -6.271 -24.682 1.00 80.12 169 GLY A CA 1
ATOM 1310 C C . GLY A 1 169 ? 17.067 -6.626 -23.830 1.00 80.12 169 GLY A C 1
ATOM 1311 O O . GLY A 1 169 ? 15.985 -6.986 -24.317 1.00 80.12 169 GLY A O 1
ATOM 1312 N N . LYS A 1 170 ? 17.269 -6.544 -22.510 1.00 75.56 170 LYS A N 1
ATOM 1313 C CA . LYS A 1 170 ? 16.309 -6.951 -21.472 1.00 75.56 170 LYS A CA 1
ATOM 1314 C C . LYS A 1 170 ? 14.963 -6.242 -21.658 1.00 75.56 170 LYS A C 1
ATOM 1316 O O . LYS A 1 170 ? 14.906 -5.040 -21.898 1.00 75.56 170 LYS A O 1
ATOM 1321 N N . GLY A 1 171 ? 13.864 -6.994 -21.566 1.00 73.06 171 GLY A N 1
ATOM 1322 C CA . GLY A 1 171 ? 12.495 -6.477 -21.719 1.00 73.06 171 GLY A CA 1
ATOM 1323 C C . GLY A 1 171 ? 11.993 -6.310 -23.158 1.00 73.06 171 GLY A C 1
ATOM 1324 O O . GLY A 1 171 ? 10.777 -6.293 -23.364 1.00 73.06 171 GLY A O 1
ATOM 1325 N N . SER A 1 172 ? 12.878 -6.284 -24.163 1.00 76.50 172 SER A N 1
ATOM 1326 C CA . SER A 1 172 ? 12.482 -6.130 -25.573 1.00 76.50 172 SER A CA 1
ATOM 1327 C C . SER A 1 172 ? 11.555 -7.256 -26.049 1.00 76.50 172 SER A C 1
ATOM 1329 O O . SER A 1 172 ? 10.637 -7.010 -26.835 1.00 76.50 172 SER A O 1
ATOM 1331 N N . GLN A 1 173 ? 11.736 -8.482 -25.542 1.00 77.81 173 GLN A N 1
ATOM 1332 C CA . GLN A 1 173 ? 10.869 -9.624 -25.830 1.00 77.81 173 GLN A CA 1
ATOM 1333 C C . GLN A 1 173 ? 9.447 -9.401 -25.302 1.00 77.81 173 GLN A C 1
ATOM 1335 O O . GLN A 1 173 ? 8.512 -9.451 -26.096 1.00 77.81 173 GLN A O 1
ATOM 1340 N N . ALA A 1 174 ? 9.273 -9.097 -24.011 1.00 76.19 174 ALA A N 1
ATOM 1341 C CA . ALA A 1 174 ? 7.957 -8.835 -23.413 1.00 76.19 174 ALA A CA 1
ATOM 1342 C C . ALA A 1 174 ? 7.226 -7.688 -24.127 1.00 76.19 174 ALA A C 1
ATOM 1344 O O . ALA A 1 174 ? 6.037 -7.792 -24.438 1.00 76.19 174 ALA A O 1
ATOM 1345 N N . TRP A 1 175 ? 7.957 -6.623 -24.473 1.00 77.44 175 TRP A N 1
ATOM 1346 C CA . TRP A 1 175 ? 7.417 -5.512 -25.254 1.00 77.44 175 TRP A CA 1
ATOM 1347 C C . TRP A 1 175 ? 6.959 -5.951 -26.649 1.00 77.44 175 TRP A C 1
ATOM 1349 O O . TRP A 1 175 ? 5.839 -5.642 -27.057 1.00 77.44 175 TRP A O 1
ATOM 1359 N N . THR A 1 176 ? 7.792 -6.721 -27.355 1.00 78.31 176 THR A N 1
ATOM 1360 C CA . THR A 1 176 ? 7.489 -7.239 -28.698 1.00 78.31 176 THR A CA 1
ATOM 1361 C C . THR A 1 176 ? 6.255 -8.135 -28.669 1.00 78.31 176 THR A C 1
ATOM 1363 O O . THR A 1 176 ? 5.329 -7.909 -29.439 1.00 78.31 176 THR A O 1
ATOM 1366 N N . GLN A 1 177 ? 6.193 -9.098 -27.743 1.00 77.12 177 GLN A N 1
ATOM 1367 C CA . GLN A 1 177 ? 5.066 -10.027 -27.621 1.00 77.12 177 GLN A CA 1
ATOM 1368 C C . GLN A 1 177 ? 3.753 -9.303 -27.309 1.00 77.12 177 GLN A C 1
ATOM 1370 O O . GLN A 1 177 ? 2.718 -9.588 -27.913 1.00 77.12 177 GLN A O 1
ATOM 1375 N N . HIS A 1 178 ? 3.786 -8.325 -26.402 1.00 77.81 178 HIS A N 1
ATOM 1376 C CA . HIS A 1 178 ? 2.615 -7.518 -26.076 1.00 77.81 178 HIS A CA 1
ATOM 1377 C C . HIS A 1 178 ? 2.140 -6.681 -27.267 1.00 77.81 178 HIS A C 1
ATOM 1379 O O . HIS A 1 178 ? 0.947 -6.654 -27.570 1.00 77.81 178 HIS A O 1
ATOM 1385 N N . TYR A 1 179 ? 3.067 -6.022 -27.969 1.00 76.56 179 TYR A N 1
ATOM 1386 C CA . TYR A 1 179 ? 2.727 -5.225 -29.142 1.00 76.56 179 TYR A CA 1
ATOM 1387 C C . TYR A 1 179 ? 2.171 -6.101 -30.270 1.00 76.56 179 TYR A C 1
ATOM 1389 O O . TYR A 1 179 ? 1.143 -5.769 -30.858 1.00 76.56 179 TYR A O 1
ATOM 1397 N N . GLU A 1 180 ? 2.780 -7.263 -30.510 1.00 80.69 180 GLU A N 1
ATOM 1398 C CA . GLU A 1 180 ? 2.296 -8.256 -31.468 1.00 80.69 180 GLU A CA 1
ATOM 1399 C C . GLU A 1 180 ? 0.911 -8.782 -31.104 1.00 80.69 180 GLU A C 1
ATOM 1401 O O . GLU A 1 180 ? 0.075 -8.902 -31.993 1.00 80.69 180 GLU A O 1
ATOM 1406 N N . THR A 1 181 ? 0.627 -9.027 -29.825 1.00 76.50 181 THR A N 1
ATOM 1407 C CA . THR A 1 181 ? -0.688 -9.496 -29.351 1.00 76.50 181 THR A CA 1
ATOM 1408 C C . THR A 1 181 ? -1.809 -8.499 -29.654 1.00 76.50 181 THR A C 1
ATOM 1410 O O . THR A 1 181 ? -2.919 -8.894 -29.999 1.00 76.50 181 THR A O 1
ATOM 1413 N N . ILE A 1 182 ? -1.529 -7.197 -29.548 1.00 74.44 182 ILE A N 1
ATOM 1414 C CA . ILE A 1 182 ? -2.538 -6.141 -29.731 1.00 74.44 182 ILE A CA 1
ATOM 1415 C C . ILE A 1 182 ? -2.651 -5.705 -31.198 1.00 74.44 182 ILE A C 1
ATOM 1417 O O . ILE A 1 182 ? -3.741 -5.364 -31.660 1.00 74.44 182 ILE A O 1
ATOM 1421 N N . LYS A 1 183 ? -1.521 -5.635 -31.910 1.00 78.44 183 LYS A N 1
ATOM 1422 C CA . LYS A 1 183 ? -1.389 -4.951 -33.211 1.00 78.44 183 LYS A CA 1
ATOM 1423 C C . LYS A 1 183 ? -0.882 -5.836 -34.343 1.00 78.44 183 LYS A C 1
ATOM 1425 O O . LYS A 1 183 ? -0.852 -5.391 -35.490 1.00 78.44 183 LYS A O 1
ATOM 1430 N N . GLY A 1 184 ? -0.452 -7.051 -34.031 1.00 84.00 184 GLY A N 1
ATOM 1431 C CA . GLY A 1 184 ? 0.173 -7.953 -34.982 1.00 84.00 184 GLY A CA 1
ATOM 1432 C C . GLY A 1 184 ? -0.810 -8.843 -35.727 1.00 84.00 184 GLY A C 1
ATOM 1433 O O . GLY A 1 184 ? -1.939 -9.085 -35.299 1.00 84.00 184 GLY A O 1
ATOM 1434 N N . ARG A 1 185 ? -0.336 -9.378 -36.850 1.00 85.19 185 ARG A N 1
ATOM 1435 C CA . ARG A 1 185 ? -1.006 -10.436 -37.609 1.00 85.19 185 ARG A CA 1
ATOM 1436 C C . ARG A 1 185 ? -0.011 -11.544 -37.903 1.00 85.19 185 ARG A C 1
ATOM 1438 O O . ARG A 1 185 ? 1.064 -11.275 -38.430 1.00 85.19 185 ARG A O 1
ATOM 1445 N N . LEU A 1 186 ? -0.379 -12.773 -37.562 1.00 85.62 186 LEU A N 1
ATOM 1446 C CA . LEU A 1 186 ? 0.411 -13.959 -37.863 1.00 85.62 186 LEU A CA 1
ATOM 1447 C C . LEU A 1 186 ? 0.054 -14.480 -39.254 1.00 85.62 186 LEU A C 1
ATOM 1449 O O . LEU A 1 186 ? -1.127 -14.612 -39.572 1.00 85.62 186 LEU A O 1
ATOM 1453 N N . PHE A 1 187 ? 1.068 -14.833 -40.036 1.00 87.06 187 PHE A N 1
ATOM 1454 C CA . PHE A 1 187 ? 0.961 -15.568 -41.292 1.00 87.06 187 PHE A CA 1
ATOM 1455 C C . PHE A 1 187 ? 1.709 -16.894 -41.145 1.00 87.06 187 PHE A C 1
ATOM 1457 O O . PHE A 1 187 ? 2.898 -16.897 -40.824 1.00 87.06 187 PHE A O 1
ATOM 1464 N N . TYR A 1 188 ? 1.006 -18.008 -41.332 1.00 84.88 188 TYR A N 1
ATOM 1465 C CA . TYR A 1 188 ? 1.522 -19.355 -41.074 1.00 84.88 188 TYR A CA 1
ATOM 1466 C C . TYR A 1 188 ? 0.918 -20.367 -42.048 1.00 84.88 188 TYR A C 1
ATOM 1468 O O . TYR A 1 188 ? -0.097 -20.082 -42.685 1.00 84.88 188 TYR A O 1
ATOM 1476 N N . SER A 1 189 ? 1.520 -21.552 -42.154 1.00 80.44 189 SER A N 1
ATOM 1477 C CA . SER A 1 189 ? 0.980 -22.667 -42.937 1.00 80.44 189 SER A CA 1
ATOM 1478 C C . SER A 1 189 ? 0.652 -23.855 -42.044 1.00 80.44 189 SER A C 1
ATOM 1480 O O . SER A 1 189 ? 1.405 -24.188 -41.133 1.00 80.44 189 SER A O 1
ATOM 1482 N N . GLN A 1 190 ? -0.488 -24.491 -42.304 1.00 72.50 190 GLN A N 1
ATOM 1483 C CA . GLN A 1 190 ? -0.920 -25.709 -41.623 1.00 72.50 190 GLN A CA 1
ATOM 1484 C C . GLN A 1 190 ? -1.602 -26.637 -42.636 1.00 72.50 190 GLN A C 1
ATOM 1486 O O . GLN A 1 190 ? -2.514 -26.234 -43.357 1.00 72.50 190 GLN A O 1
ATOM 1491 N N . GLY A 1 191 ? -1.145 -27.887 -42.741 1.00 67.00 191 GLY A N 1
ATOM 1492 C CA . GLY A 1 191 ? -1.699 -28.841 -43.714 1.00 67.00 191 GLY A CA 1
ATOM 1493 C C . GLY A 1 191 ? -1.572 -28.386 -45.177 1.00 67.00 191 GLY A C 1
ATOM 1494 O O . GLY A 1 191 ? -2.486 -28.608 -45.967 1.00 67.00 191 GLY A O 1
ATOM 1495 N N . GLY A 1 192 ? -0.481 -27.691 -45.526 1.00 68.44 192 GLY A N 1
ATOM 1496 C CA . GLY A 1 192 ? -0.210 -27.215 -46.891 1.00 68.44 192 GLY A CA 1
ATOM 1497 C C . GLY A 1 192 ? -1.042 -26.007 -47.338 1.00 68.44 192 GLY A C 1
ATOM 1498 O O . GLY A 1 192 ? -1.000 -25.642 -48.510 1.00 68.44 192 GLY A O 1
ATOM 1499 N N . LYS A 1 193 ? -1.801 -25.382 -46.428 1.00 70.94 193 LYS A N 1
ATOM 1500 C CA . LYS A 1 193 ? -2.577 -24.162 -46.687 1.00 70.94 193 LYS A CA 1
ATOM 1501 C C . LYS A 1 193 ? -2.034 -23.010 -45.853 1.00 70.94 193 LYS A C 1
ATOM 1503 O O . LYS A 1 193 ? -1.740 -23.196 -44.675 1.00 70.94 193 LYS A O 1
ATOM 1508 N N . ALA A 1 194 ? -1.955 -21.822 -46.448 1.00 78.56 194 ALA A N 1
ATOM 1509 C CA . ALA A 1 194 ? -1.601 -20.603 -45.731 1.00 78.56 194 ALA A CA 1
ATOM 1510 C C . ALA A 1 194 ? -2.811 -19.975 -45.038 1.00 78.56 194 ALA A C 1
ATOM 1512 O O . ALA A 1 194 ? -3.887 -19.824 -45.620 1.00 78.56 194 ALA A O 1
ATOM 1513 N N . TYR A 1 195 ? -2.592 -19.538 -43.807 1.00 76.38 195 TYR A N 1
ATOM 1514 C CA . TYR A 1 195 ? -3.563 -18.870 -42.959 1.00 76.38 195 TYR A CA 1
ATOM 1515 C C . TYR A 1 195 ? -3.028 -17.509 -42.516 1.00 76.38 195 TYR A C 1
ATOM 1517 O O . TYR A 1 195 ? -1.823 -17.252 -42.483 1.00 76.38 195 TYR A O 1
ATOM 1525 N N . SER A 1 196 ? -3.953 -16.623 -42.149 1.00 79.19 196 SER A N 1
ATOM 1526 C CA . SER A 1 196 ? -3.643 -15.415 -41.388 1.00 79.19 196 SER A CA 1
ATOM 1527 C C . SER A 1 196 ? -4.508 -15.374 -40.143 1.00 79.19 196 SER A C 1
ATOM 1529 O O . SER A 1 196 ? -5.729 -15.481 -40.267 1.00 79.19 196 SER A O 1
ATOM 1531 N N . GLY A 1 197 ? -3.900 -15.177 -38.981 1.00 72.31 197 GLY A N 1
ATOM 1532 C CA . GLY A 1 197 ? -4.588 -15.215 -37.696 1.00 72.31 197 GLY A CA 1
ATOM 1533 C C . GLY A 1 197 ? -4.080 -14.170 -36.710 1.00 72.31 197 GLY A C 1
ATOM 1534 O O . GLY A 1 197 ? -3.235 -13.326 -37.026 1.00 72.31 197 GLY A O 1
ATOM 1535 N N . VAL A 1 198 ? -4.625 -14.237 -35.500 1.00 72.88 198 VAL A N 1
ATOM 1536 C CA . VAL A 1 198 ? -4.147 -13.458 -34.356 1.00 72.88 198 VAL A CA 1
ATOM 1537 C C . VAL A 1 198 ? -2.859 -14.073 -33.810 1.00 72.88 198 VAL A C 1
ATOM 1539 O O . VAL A 1 198 ? -2.672 -15.287 -33.800 1.00 72.88 198 VAL A O 1
ATOM 1542 N N . THR A 1 199 ? -1.951 -13.218 -33.362 1.00 63.03 199 THR A N 1
ATOM 1543 C CA . THR A 1 199 ? -0.619 -13.581 -32.847 1.00 63.03 199 THR A CA 1
ATOM 1544 C C . THR A 1 199 ? -0.658 -14.322 -31.510 1.00 63.03 199 THR A C 1
ATOM 1546 O O . THR A 1 199 ? 0.320 -14.975 -31.155 1.00 63.03 199 THR A O 1
ATOM 1549 N N . THR A 1 200 ? -1.792 -14.301 -30.799 1.00 57.59 200 THR A N 1
ATOM 1550 C CA . THR A 1 200 ? -2.018 -15.102 -29.582 1.00 57.59 200 THR A CA 1
ATOM 1551 C C . THR A 1 200 ? -1.831 -16.600 -29.811 1.00 57.59 200 THR A C 1
ATOM 1553 O O . THR A 1 200 ? -1.465 -17.299 -28.874 1.00 57.59 200 THR A O 1
ATOM 1556 N N . LEU A 1 201 ? -1.999 -17.087 -31.046 1.00 56.25 201 LEU A N 1
ATOM 1557 C CA . LEU A 1 201 ? -1.785 -18.491 -31.410 1.00 56.25 201 LEU A CA 1
ATOM 1558 C C . LEU A 1 201 ? -0.326 -18.956 -31.234 1.00 56.25 201 LEU A C 1
ATOM 1560 O O . LEU A 1 201 ? -0.105 -20.132 -30.993 1.00 56.25 201 LEU A O 1
ATOM 1564 N N . ILE A 1 202 ? 0.662 -18.055 -31.310 1.00 62.84 202 ILE A N 1
ATOM 1565 C CA . ILE A 1 202 ? 2.094 -18.396 -31.140 1.00 62.84 202 ILE A CA 1
ATOM 1566 C C . ILE A 1 202 ? 2.503 -18.390 -29.664 1.00 62.84 202 ILE A C 1
ATOM 1568 O O . ILE A 1 202 ? 3.441 -19.074 -29.268 1.00 62.84 202 ILE A O 1
ATOM 1572 N N . TYR A 1 203 ? 1.826 -17.587 -28.843 1.00 55.06 203 TYR A N 1
ATOM 1573 C CA . TYR A 1 203 ? 2.135 -17.429 -27.418 1.00 55.06 203 TYR A CA 1
ATOM 1574 C C . TYR A 1 203 ? 1.267 -18.307 -26.516 1.00 55.06 203 TYR A C 1
ATOM 1576 O O . TYR A 1 203 ? 1.391 -18.232 -25.301 1.00 55.06 203 TYR A O 1
ATOM 1584 N N . ALA A 1 204 ? 0.383 -19.120 -27.096 1.00 45.50 204 ALA A N 1
ATOM 1585 C CA . ALA A 1 204 ? -0.465 -20.049 -26.359 1.00 45.50 204 ALA A CA 1
ATOM 1586 C C . ALA A 1 204 ? 0.299 -21.292 -25.861 1.00 45.50 204 ALA A C 1
ATOM 1588 O O . ALA A 1 204 ? -0.133 -21.916 -24.897 1.00 45.50 204 ALA A O 1
ATOM 1589 N N . GLU A 1 205 ? 1.429 -21.636 -26.489 1.00 40.22 205 GLU A N 1
ATOM 1590 C CA . GLU A 1 205 ? 2.207 -22.850 -26.184 1.00 40.22 205 GLU A CA 1
ATOM 1591 C C . GLU A 1 205 ? 3.390 -22.611 -25.218 1.00 40.22 205 GLU A C 1
ATOM 1593 O O . GLU A 1 205 ? 4.070 -23.559 -24.836 1.00 40.22 205 GLU A O 1
ATOM 1598 N N . GLY A 1 206 ? 3.631 -21.370 -24.768 1.00 49.72 206 GLY A N 1
ATOM 1599 C CA . GLY A 1 206 ? 4.684 -21.040 -23.794 1.00 49.72 206 GLY A CA 1
ATOM 1600 C C . GLY A 1 206 ? 4.305 -19.879 -22.871 1.00 49.72 206 GLY A C 1
ATOM 1601 O O . GLY A 1 206 ? 3.415 -19.096 -23.191 1.00 49.72 206 GLY A O 1
ATOM 1602 N N . GLU A 1 207 ? 4.974 -19.740 -21.718 1.00 49.66 207 GLU A N 1
ATOM 1603 C CA . GLU A 1 207 ? 4.711 -18.602 -20.826 1.00 49.66 207 GLU A CA 1
ATOM 1604 C C . GLU A 1 207 ? 5.064 -17.272 -21.525 1.00 49.66 207 GLU A C 1
ATOM 1606 O O . GLU A 1 207 ? 6.200 -17.101 -21.987 1.00 49.66 207 GLU A O 1
ATOM 1611 N N . PRO A 1 208 ? 4.133 -16.301 -21.604 1.00 63.50 208 PRO A N 1
ATOM 1612 C CA . PRO A 1 208 ? 4.438 -14.989 -22.153 1.00 63.50 208 PRO A CA 1
ATOM 1613 C C . PRO A 1 208 ? 5.508 -14.302 -21.300 1.00 63.50 208 PRO A C 1
ATOM 1615 O O . PRO A 1 208 ? 5.470 -14.332 -20.067 1.00 63.50 208 PRO A O 1
ATOM 1618 N N . ALA A 1 209 ? 6.464 -13.652 -21.964 1.00 69.75 209 ALA A N 1
ATOM 1619 C CA . ALA A 1 209 ? 7.529 -12.922 -21.300 1.00 69.75 209 ALA A CA 1
ATOM 1620 C C . ALA A 1 209 ? 6.921 -11.824 -20.418 1.00 69.75 209 ALA A C 1
ATOM 1622 O O . ALA A 1 209 ? 6.138 -10.984 -20.872 1.00 69.75 209 ALA A O 1
ATOM 1623 N N . LYS A 1 210 ? 7.279 -11.844 -19.134 1.00 77.69 210 LYS A N 1
ATOM 1624 C CA . LYS A 1 210 ? 6.740 -10.914 -18.142 1.00 77.69 210 LYS A CA 1
ATOM 1625 C C . LYS A 1 210 ? 7.422 -9.561 -18.280 1.00 77.69 210 LYS A C 1
ATOM 1627 O O . LYS A 1 210 ? 8.629 -9.468 -18.500 1.00 77.69 210 LYS A O 1
ATOM 1632 N N . PHE A 1 211 ? 6.637 -8.500 -18.131 1.00 80.81 211 PHE A N 1
ATOM 1633 C CA . PHE A 1 211 ? 7.201 -7.172 -17.958 1.00 80.81 211 PHE A CA 1
ATOM 1634 C C . PHE A 1 211 ? 7.892 -7.091 -16.600 1.00 80.81 211 PHE A C 1
ATOM 1636 O O . PHE A 1 211 ? 7.306 -7.460 -15.586 1.00 80.81 211 PHE A O 1
ATOM 1643 N N . THR A 1 212 ? 9.116 -6.579 -16.592 1.00 85.06 212 THR A N 1
ATOM 1644 C CA . THR A 1 212 ? 9.900 -6.343 -15.379 1.00 85.06 212 THR A CA 1
ATOM 1645 C C . THR A 1 212 ? 10.298 -4.873 -15.291 1.00 85.06 212 THR A C 1
ATOM 1647 O O . THR A 1 212 ? 10.271 -4.156 -16.300 1.00 85.06 212 THR A O 1
ATOM 1650 N N . ALA A 1 213 ? 10.657 -4.410 -14.092 1.00 86.06 213 ALA A N 1
ATOM 1651 C CA . ALA A 1 213 ? 11.119 -3.040 -13.883 1.00 86.06 213 ALA A CA 1
ATOM 1652 C C . ALA A 1 213 ? 12.365 -2.755 -14.729 1.00 86.06 213 ALA A C 1
ATOM 1654 O O . ALA A 1 213 ? 12.403 -1.774 -15.476 1.00 86.06 213 ALA A O 1
ATOM 1655 N N . GLY A 1 214 ? 13.335 -3.673 -14.694 1.00 84.75 214 GLY A N 1
ATOM 1656 C CA . GLY A 1 214 ? 14.567 -3.556 -15.463 1.00 84.75 214 GLY A CA 1
ATOM 1657 C C . GLY A 1 214 ? 14.348 -3.616 -16.972 1.00 84.75 214 GLY A C 1
ATOM 1658 O O . GLY A 1 214 ? 14.949 -2.844 -17.719 1.00 84.75 214 GLY A O 1
ATOM 1659 N N . GLY A 1 215 ? 13.431 -4.467 -17.435 1.00 83.94 215 GLY A N 1
ATOM 1660 C CA . GLY A 1 215 ? 13.089 -4.572 -18.850 1.00 83.94 215 GLY A CA 1
ATOM 1661 C C . GLY A 1 215 ? 12.401 -3.321 -19.405 1.00 83.94 215 GLY A C 1
ATOM 1662 O O . GLY A 1 215 ? 12.710 -2.876 -20.513 1.00 83.94 215 GLY A O 1
ATOM 1663 N N . MET A 1 216 ? 11.493 -2.719 -18.635 1.00 89.44 216 MET A N 1
ATOM 1664 C CA . MET A 1 216 ? 10.843 -1.467 -19.030 1.00 89.44 216 MET A CA 1
ATOM 1665 C C . MET A 1 216 ? 11.792 -0.266 -18.926 1.00 89.44 216 MET A C 1
ATOM 1667 O O . MET A 1 216 ? 11.759 0.594 -19.804 1.00 89.44 216 MET A O 1
ATOM 1671 N N . GLY A 1 217 ? 12.687 -0.245 -17.929 1.00 88.81 217 GLY A N 1
ATOM 1672 C CA . GLY A 1 217 ? 13.763 0.746 -17.829 1.00 88.81 217 GLY A CA 1
ATOM 1673 C C . GLY A 1 217 ? 14.695 0.707 -19.044 1.00 88.81 217 GLY A C 1
ATOM 1674 O O . GLY A 1 217 ? 14.940 1.735 -19.667 1.00 88.81 217 GLY A O 1
ATOM 1675 N N . ASN A 1 218 ? 15.120 -0.490 -19.461 1.00 87.56 218 ASN A N 1
ATOM 1676 C CA . ASN A 1 218 ? 15.927 -0.678 -20.671 1.00 87.56 218 ASN A CA 1
ATOM 1677 C C . ASN A 1 218 ? 15.182 -0.261 -21.953 1.00 87.56 218 ASN A C 1
ATOM 1679 O O . ASN A 1 218 ? 15.748 0.388 -22.827 1.00 87.56 218 ASN A O 1
ATOM 1683 N N . THR A 1 219 ? 13.887 -0.574 -22.046 1.00 87.06 219 THR A N 1
ATOM 1684 C CA . THR A 1 219 ? 13.050 -0.143 -23.177 1.00 87.06 219 THR A CA 1
ATOM 1685 C C . THR A 1 219 ? 12.965 1.385 -23.266 1.00 87.06 219 THR A C 1
ATOM 1687 O O . THR A 1 219 ? 13.066 1.946 -24.355 1.00 87.06 219 THR A O 1
ATOM 1690 N N . ALA A 1 220 ? 12.825 2.071 -22.127 1.00 90.69 220 ALA A N 1
ATOM 1691 C CA . ALA A 1 220 ? 12.833 3.529 -22.079 1.00 90.69 220 ALA A CA 1
ATOM 1692 C C . ALA A 1 220 ? 14.176 4.121 -22.539 1.00 90.69 220 ALA A C 1
ATOM 1694 O O . ALA A 1 220 ? 14.163 5.106 -23.272 1.00 90.69 220 ALA A O 1
ATOM 1695 N N . LEU A 1 221 ? 15.311 3.505 -22.181 1.00 88.81 221 LEU A N 1
ATOM 1696 C CA . LEU A 1 221 ? 16.636 3.923 -22.661 1.00 88.81 221 LEU A CA 1
ATOM 1697 C C . LEU A 1 221 ? 16.748 3.862 -24.188 1.00 88.81 221 LEU A C 1
ATOM 1699 O O . LEU A 1 221 ? 17.185 4.836 -24.793 1.00 88.81 221 LEU A O 1
ATOM 1703 N N . GLY A 1 222 ? 16.265 2.786 -24.817 1.00 85.00 222 GLY A N 1
ATOM 1704 C CA . GLY A 1 222 ? 16.233 2.698 -26.282 1.00 85.00 222 GLY A CA 1
ATOM 1705 C C . GLY A 1 222 ? 15.408 3.824 -26.920 1.00 85.00 222 GLY A C 1
ATOM 1706 O O . GLY A 1 222 ? 15.788 4.391 -27.941 1.00 85.00 222 GLY A O 1
ATOM 1707 N N . TRP A 1 223 ? 14.300 4.235 -26.293 1.00 90.94 223 TRP A N 1
ATOM 1708 C CA . TRP A 1 223 ? 13.544 5.400 -26.769 1.00 90.94 223 TRP A CA 1
ATOM 1709 C C . TRP A 1 223 ? 14.250 6.733 -26.536 1.00 90.94 223 TRP A C 1
ATOM 1711 O O . TRP A 1 223 ? 14.043 7.648 -27.330 1.00 90.94 223 TRP A O 1
ATOM 1721 N N . VAL A 1 224 ? 15.068 6.855 -25.488 1.00 90.56 224 VAL A N 1
ATOM 1722 C CA . VAL A 1 224 ? 15.910 8.037 -25.259 1.00 90.56 224 VAL A CA 1
ATOM 1723 C C . VAL A 1 224 ? 16.952 8.180 -26.366 1.00 90.56 224 VAL A C 1
ATOM 1725 O O . VAL A 1 224 ? 17.113 9.284 -26.884 1.00 90.56 224 VAL A O 1
ATOM 1728 N N . GLU A 1 225 ? 17.600 7.084 -26.771 1.00 87.81 225 GLU A N 1
ATOM 1729 C CA . GLU A 1 225 ? 18.546 7.069 -27.897 1.00 87.81 225 GLU A CA 1
ATOM 1730 C C . GLU A 1 225 ? 17.865 7.532 -29.192 1.00 87.81 225 GLU A C 1
ATOM 1732 O O . GLU A 1 225 ? 18.292 8.514 -29.798 1.00 87.81 225 GLU A O 1
ATOM 1737 N N . HIS A 1 226 ? 16.723 6.935 -29.543 1.00 85.69 226 HIS A N 1
ATOM 1738 C CA . HIS A 1 226 ? 15.974 7.327 -30.742 1.00 85.69 226 HIS A CA 1
ATOM 1739 C C . HIS A 1 226 ? 15.420 8.758 -30.686 1.00 85.69 226 HIS A C 1
ATOM 1741 O O . HIS A 1 226 ? 15.341 9.445 -31.704 1.00 85.69 226 HIS A O 1
ATOM 1747 N N . ALA A 1 227 ? 15.039 9.251 -29.505 1.00 90.56 227 ALA A N 1
ATOM 1748 C CA . ALA A 1 227 ? 14.636 10.645 -29.346 1.00 90.56 227 ALA A CA 1
ATOM 1749 C C . ALA A 1 227 ? 15.817 11.608 -29.556 1.00 90.56 227 ALA A C 1
ATOM 1751 O O . ALA A 1 227 ? 15.626 12.679 -30.132 1.00 90.56 227 ALA A O 1
ATOM 1752 N N . ALA A 1 228 ? 17.024 11.240 -29.115 1.00 88.44 228 ALA A N 1
ATOM 1753 C CA . ALA A 1 228 ? 18.231 12.032 -29.334 1.00 88.44 228 ALA A CA 1
ATOM 1754 C C . ALA A 1 228 ? 18.626 12.070 -30.821 1.00 88.44 228 ALA A C 1
ATOM 1756 O O . ALA A 1 228 ? 18.964 13.138 -31.333 1.00 88.44 228 ALA A O 1
ATOM 1757 N N . GLU A 1 229 ? 18.510 10.944 -31.529 1.00 85.81 229 GLU A N 1
ATOM 1758 C CA . GLU A 1 229 ? 18.700 10.863 -32.985 1.00 85.81 229 GLU A CA 1
ATOM 1759 C C . GLU A 1 229 ? 17.682 11.743 -33.724 1.00 85.81 229 GLU A C 1
ATOM 1761 O O . GLU A 1 229 ? 18.062 12.631 -34.487 1.00 85.81 229 GLU A O 1
ATOM 1766 N N . ALA A 1 230 ? 16.388 11.596 -33.415 1.00 87.56 230 ALA A N 1
ATOM 1767 C CA . ALA A 1 230 ? 15.332 12.407 -34.019 1.00 87.56 230 ALA A CA 1
ATOM 1768 C C . ALA A 1 230 ? 15.505 13.911 -33.734 1.00 87.56 230 ALA A C 1
ATOM 1770 O O . ALA A 1 230 ? 15.182 14.746 -34.581 1.00 87.56 230 ALA A O 1
ATOM 1771 N N . LEU A 1 231 ? 16.031 14.273 -32.558 1.00 90.94 231 LEU A N 1
ATOM 1772 C CA . LEU A 1 231 ? 16.393 15.651 -32.229 1.00 90.94 231 LEU A CA 1
ATOM 1773 C C . LEU A 1 231 ? 17.546 16.158 -33.107 1.00 90.94 231 LEU A C 1
ATOM 1775 O O . LEU A 1 231 ? 17.463 17.275 -33.619 1.00 90.94 231 LEU A O 1
ATOM 1779 N N . ALA A 1 232 ? 18.600 15.359 -33.288 1.00 86.94 232 ALA A N 1
ATOM 1780 C CA . ALA A 1 232 ? 19.751 15.714 -34.119 1.00 86.94 232 ALA A CA 1
ATOM 1781 C C . ALA A 1 232 ? 19.367 15.887 -35.598 1.00 86.94 232 ALA A C 1
ATOM 1783 O O . ALA A 1 232 ? 19.858 16.797 -36.263 1.00 86.94 232 ALA A O 1
ATOM 1784 N N . GLU A 1 233 ? 18.442 15.062 -36.088 1.00 85.62 233 GLU A N 1
ATOM 1785 C CA . GLU A 1 233 ? 17.907 15.119 -37.453 1.00 85.62 233 GLU A CA 1
ATOM 1786 C C . GLU A 1 233 ? 16.822 16.194 -37.646 1.00 85.62 233 GLU A C 1
ATOM 1788 O O . GLU A 1 233 ? 16.379 16.443 -38.767 1.00 85.62 233 GLU A O 1
ATOM 1793 N N . GLY A 1 234 ? 16.352 16.829 -36.565 1.00 84.06 234 GLY A N 1
ATOM 1794 C CA . GLY A 1 234 ? 15.239 17.781 -36.609 1.00 84.06 234 GLY A CA 1
ATOM 1795 C C . GLY A 1 234 ? 13.884 17.138 -36.940 1.00 84.06 234 GLY A C 1
ATOM 1796 O O . GLY A 1 234 ? 12.933 17.833 -37.311 1.00 84.06 234 GLY A O 1
ATOM 1797 N N . ASN A 1 235 ? 13.758 15.818 -36.796 1.00 85.69 235 ASN A N 1
ATOM 1798 C CA . ASN A 1 235 ? 12.544 15.071 -37.097 1.00 85.69 235 ASN A CA 1
ATOM 1799 C C . ASN A 1 235 ? 11.515 15.203 -35.960 1.00 85.69 235 ASN A C 1
ATOM 1801 O O . ASN A 1 235 ? 11.387 14.354 -35.075 1.00 85.69 235 ASN A O 1
ATOM 1805 N N . ARG A 1 236 ? 10.727 16.286 -36.012 1.00 88.31 236 ARG A N 1
ATOM 1806 C CA . ARG A 1 236 ? 9.686 16.613 -35.017 1.00 88.31 236 ARG A CA 1
ATOM 1807 C C . ARG A 1 236 ? 8.711 15.460 -34.760 1.00 88.31 236 ARG A C 1
ATOM 1809 O O . ARG A 1 236 ? 8.298 15.245 -33.623 1.00 88.31 236 ARG A O 1
ATOM 1816 N N . ARG A 1 237 ? 8.306 14.740 -35.811 1.00 86.75 237 ARG A N 1
ATOM 1817 C CA . ARG A 1 237 ? 7.288 13.686 -35.713 1.00 86.75 237 ARG A CA 1
ATOM 1818 C C . ARG A 1 237 ? 7.797 12.506 -34.892 1.00 86.75 237 ARG A C 1
ATOM 1820 O O . ARG A 1 237 ? 7.080 12.045 -34.003 1.00 86.75 237 ARG A O 1
ATOM 1827 N N . ASP A 1 238 ? 9.001 12.030 -35.192 1.00 85.69 238 ASP A N 1
ATOM 1828 C CA . ASP A 1 238 ? 9.579 10.901 -34.467 1.00 85.69 238 ASP A CA 1
ATOM 1829 C C . ASP A 1 238 ? 10.009 11.307 -33.057 1.00 85.69 238 ASP A C 1
ATOM 1831 O O . ASP A 1 238 ? 9.737 10.565 -32.116 1.00 85.69 238 ASP A O 1
ATOM 1835 N N . LEU A 1 239 ? 10.504 12.534 -32.859 1.00 91.00 239 LEU A N 1
ATOM 1836 C CA . LEU A 1 239 ? 10.789 13.056 -31.521 1.00 91.00 239 LEU A CA 1
ATOM 1837 C C . LEU A 1 239 ? 9.556 12.999 -30.600 1.00 91.00 239 LEU A C 1
ATOM 1839 O O . LEU A 1 239 ? 9.636 12.455 -29.500 1.00 91.00 239 LEU A O 1
ATOM 1843 N N . ILE A 1 240 ? 8.398 13.498 -31.053 1.00 92.00 240 ILE A N 1
ATOM 1844 C CA . ILE A 1 240 ? 7.140 13.440 -30.283 1.00 92.00 240 ILE A CA 1
ATOM 1845 C C . ILE A 1 240 ? 6.779 11.989 -29.940 1.00 92.00 240 ILE A C 1
ATOM 1847 O O . ILE A 1 240 ? 6.478 11.672 -28.789 1.00 92.00 240 ILE A O 1
ATOM 1851 N N . LYS A 1 241 ? 6.834 11.100 -30.935 1.00 90.62 241 LYS A N 1
ATOM 1852 C CA . LYS A 1 241 ? 6.536 9.670 -30.782 1.00 90.62 241 LYS A CA 1
ATOM 1853 C C . LYS A 1 241 ? 7.464 9.002 -29.763 1.00 90.62 241 LYS A C 1
ATOM 1855 O O . LYS A 1 241 ? 7.001 8.166 -28.988 1.00 90.62 241 LYS A O 1
ATOM 1860 N N . HIS A 1 242 ? 8.753 9.334 -29.753 1.00 93.38 242 HIS A N 1
ATOM 1861 C CA . HIS A 1 242 ? 9.708 8.763 -28.805 1.00 93.38 242 HIS A CA 1
ATOM 1862 C C . HIS A 1 242 ? 9.527 9.336 -27.393 1.00 93.38 242 HIS A C 1
ATOM 1864 O O . HIS A 1 242 ? 9.521 8.559 -26.443 1.00 93.38 242 HIS A O 1
ATOM 1870 N N . LEU A 1 243 ? 9.233 10.633 -27.240 1.00 94.69 243 LEU A N 1
ATOM 1871 C CA . LEU A 1 243 ? 8.889 11.234 -25.941 1.00 94.69 243 LEU A CA 1
ATOM 1872 C C . LEU A 1 243 ? 7.630 10.607 -25.311 1.00 94.69 243 LEU A C 1
ATOM 1874 O O . LEU A 1 243 ? 7.619 10.315 -24.116 1.00 94.69 243 LEU A O 1
ATOM 1878 N N . GLU A 1 244 ? 6.588 10.330 -26.105 1.00 94.25 244 GLU A N 1
ATOM 1879 C CA . GLU A 1 244 ? 5.388 9.613 -25.633 1.00 94.25 244 GLU A CA 1
ATOM 1880 C C . GLU A 1 244 ? 5.719 8.205 -25.119 1.00 94.25 244 GLU A C 1
ATOM 1882 O O . GLU A 1 244 ? 5.159 7.739 -24.122 1.00 94.25 244 GLU A O 1
ATOM 1887 N N . ARG A 1 245 ? 6.637 7.513 -25.803 1.00 92.62 245 ARG A N 1
ATOM 1888 C CA . ARG A 1 245 ? 7.086 6.172 -25.415 1.00 92.62 245 ARG A CA 1
ATOM 1889 C C . ARG A 1 245 ? 7.947 6.208 -24.150 1.00 92.62 245 ARG A C 1
ATOM 1891 O O . ARG A 1 245 ? 7.773 5.325 -23.316 1.00 92.62 245 ARG A O 1
ATOM 1898 N N . ILE A 1 246 ? 8.785 7.233 -23.973 1.00 94.88 246 ILE A N 1
ATOM 1899 C CA . ILE A 1 246 ? 9.566 7.463 -22.746 1.00 94.88 246 ILE A CA 1
ATOM 1900 C C . ILE A 1 246 ? 8.637 7.664 -21.535 1.00 94.88 246 ILE A C 1
ATOM 1902 O O . ILE A 1 246 ? 8.791 6.935 -20.558 1.00 94.88 246 ILE A O 1
ATOM 1906 N N . ASP A 1 247 ? 7.638 8.566 -21.597 1.00 95.38 247 ASP A N 1
ATOM 1907 C CA . ASP A 1 247 ? 6.666 8.777 -20.490 1.00 95.38 247 ASP A CA 1
ATOM 1908 C C . ASP A 1 247 ? 5.974 7.465 -20.097 1.00 95.38 247 ASP A C 1
ATOM 1910 O O . ASP A 1 247 ? 5.895 7.103 -18.920 1.00 95.38 247 ASP A O 1
ATOM 1914 N N . ARG A 1 248 ? 5.487 6.723 -21.096 1.00 93.62 248 ARG A N 1
ATOM 1915 C CA . ARG A 1 248 ? 4.768 5.465 -20.878 1.00 93.62 248 ARG A CA 1
ATOM 1916 C C . ARG A 1 248 ? 5.657 4.390 -20.251 1.00 93.62 248 ARG A C 1
ATOM 1918 O O . ARG A 1 248 ? 5.232 3.724 -19.307 1.00 93.62 248 ARG A O 1
ATOM 1925 N N . ASP A 1 249 ? 6.852 4.187 -20.796 1.00 92.31 249 ASP A N 1
ATOM 1926 C CA . ASP A 1 249 ? 7.688 3.043 -20.437 1.00 92.31 249 ASP A CA 1
ATOM 1927 C C . ASP A 1 249 ? 8.450 3.288 -19.120 1.00 92.31 249 ASP A C 1
ATOM 1929 O O . ASP A 1 249 ? 8.579 2.352 -18.330 1.00 92.31 249 ASP A O 1
ATOM 1933 N N . LEU A 1 250 ? 8.813 4.541 -18.798 1.00 93.31 250 LEU A N 1
ATOM 1934 C CA . LEU A 1 250 ? 9.307 4.914 -17.463 1.00 93.31 250 LEU A CA 1
ATOM 1935 C C . LEU A 1 250 ? 8.229 4.781 -16.382 1.00 93.31 250 LEU A C 1
ATOM 1937 O O . LEU A 1 250 ? 8.519 4.255 -15.307 1.00 93.31 250 LEU A O 1
ATOM 1941 N N . LEU A 1 251 ? 6.980 5.195 -16.654 1.00 94.00 251 LEU A N 1
ATOM 1942 C CA . LEU A 1 251 ? 5.876 4.970 -15.712 1.00 94.00 251 LEU A CA 1
ATOM 1943 C C . LEU A 1 251 ? 5.754 3.479 -15.391 1.00 94.00 251 LEU A C 1
ATOM 1945 O O . LEU A 1 251 ? 5.741 3.094 -14.225 1.00 94.00 251 LEU A O 1
ATOM 1949 N N . LYS A 1 252 ? 5.676 2.642 -16.428 1.00 89.75 252 LYS A N 1
ATOM 1950 C CA . LYS A 1 252 ? 5.487 1.204 -16.246 1.00 89.75 252 LYS A CA 1
ATOM 1951 C C . LYS A 1 252 ? 6.662 0.568 -15.501 1.00 89.75 252 LYS A C 1
ATOM 1953 O O . LYS A 1 252 ? 6.450 -0.295 -14.655 1.00 89.75 252 LYS A O 1
ATOM 1958 N N . ALA A 1 253 ? 7.892 1.005 -15.780 1.00 90.44 253 ALA A N 1
ATOM 1959 C CA . ALA A 1 253 ? 9.076 0.568 -15.045 1.00 90.44 253 ALA A CA 1
ATOM 1960 C C . ALA A 1 253 ? 8.985 0.910 -13.549 1.00 90.44 253 ALA A C 1
ATOM 1962 O O . ALA A 1 253 ? 9.247 0.046 -12.716 1.00 90.44 253 ALA A O 1
ATOM 1963 N N . ARG A 1 254 ? 8.550 2.128 -13.203 1.00 89.31 254 ARG A N 1
ATOM 1964 C CA . ARG A 1 254 ? 8.332 2.556 -11.812 1.00 89.31 254 ARG A CA 1
ATOM 1965 C C . ARG A 1 254 ? 7.234 1.774 -11.100 1.00 89.31 254 ARG A C 1
ATOM 1967 O O . ARG A 1 254 ? 7.415 1.375 -9.953 1.00 89.31 254 ARG A O 1
ATOM 1974 N N . GLU A 1 255 ? 6.105 1.552 -11.770 1.00 86.81 255 GLU A N 1
ATOM 1975 C CA . GLU A 1 255 ? 4.995 0.761 -11.226 1.00 86.81 255 GLU A CA 1
ATOM 1976 C C . GLU A 1 255 ? 5.452 -0.663 -10.896 1.00 86.81 255 GLU A C 1
ATOM 1978 O O . GLU A 1 255 ? 5.184 -1.157 -9.804 1.00 86.81 255 GLU A O 1
ATOM 1983 N N . LEU A 1 256 ? 6.217 -1.290 -11.797 1.00 82.62 256 LEU A N 1
ATOM 1984 C CA . LEU A 1 256 ? 6.788 -2.623 -11.582 1.00 82.62 256 LEU A CA 1
ATOM 1985 C C . LEU A 1 256 ? 7.883 -2.636 -10.506 1.00 82.62 256 LEU A C 1
ATOM 1987 O O . LEU A 1 256 ? 8.074 -3.656 -9.848 1.00 82.62 256 LEU A O 1
ATOM 1991 N N . ALA A 1 257 ? 8.593 -1.522 -10.319 1.00 82.62 257 ALA A N 1
ATOM 1992 C CA . ALA A 1 257 ? 9.601 -1.355 -9.275 1.00 82.62 257 ALA A CA 1
ATOM 1993 C C . ALA A 1 257 ? 9.004 -1.021 -7.893 1.00 82.62 257 ALA A C 1
ATOM 1995 O O . ALA A 1 257 ? 9.724 -1.065 -6.900 1.00 82.62 257 ALA A O 1
ATOM 1996 N N . GLY A 1 258 ? 7.715 -0.666 -7.814 1.00 82.69 258 GLY A N 1
ATOM 1997 C CA . GLY A 1 258 ? 7.064 -0.236 -6.572 1.00 82.69 258 GLY A CA 1
ATOM 1998 C C . GLY A 1 258 ? 7.454 1.172 -6.097 1.00 82.69 258 GLY A C 1
ATOM 1999 O O . GLY A 1 258 ? 7.127 1.543 -4.974 1.00 82.69 258 GLY A O 1
ATOM 2000 N N . THR A 1 259 ? 8.109 1.981 -6.936 1.00 80.38 259 THR A N 1
ATOM 2001 C CA . THR A 1 259 ? 8.641 3.313 -6.562 1.00 80.38 259 THR A CA 1
ATOM 2002 C C . THR A 1 259 ? 7.625 4.458 -6.743 1.00 80.38 259 THR A C 1
ATOM 2004 O O . THR A 1 259 ? 7.926 5.635 -6.511 1.00 80.38 259 THR A O 1
ATOM 2007 N N . GLY A 1 260 ? 6.391 4.120 -7.146 1.00 80.25 260 GLY A N 1
ATOM 2008 C CA . GLY A 1 260 ? 5.291 5.051 -7.439 1.00 80.25 260 GLY A CA 1
ATOM 2009 C C . GLY A 1 260 ? 5.533 5.892 -8.703 1.00 80.25 260 GLY A C 1
ATOM 2010 O O . GLY A 1 260 ? 6.614 5.839 -9.269 1.00 80.25 260 GLY A O 1
ATOM 2011 N N . PRO A 1 261 ? 4.569 6.680 -9.206 1.00 86.06 261 PRO A N 1
ATOM 2012 C CA . PRO A 1 261 ? 4.777 7.546 -10.373 1.00 86.06 261 PRO A CA 1
ATOM 2013 C C . PRO A 1 261 ? 5.481 8.874 -10.026 1.00 86.06 261 PRO A C 1
ATOM 2015 O O . PRO A 1 261 ? 5.307 9.414 -8.929 1.00 86.06 261 PRO A O 1
ATOM 2018 N N . ASP A 1 262 ? 6.218 9.459 -10.984 1.00 86.38 262 ASP A N 1
ATOM 2019 C CA . ASP A 1 262 ? 6.711 10.842 -10.872 1.00 86.38 262 ASP A CA 1
ATOM 2020 C C . ASP A 1 262 ? 5.866 11.853 -11.654 1.00 86.38 262 ASP A C 1
ATOM 2022 O O . ASP A 1 262 ? 6.241 12.354 -12.714 1.00 86.38 262 ASP A O 1
ATOM 2026 N N . GLU A 1 263 ? 4.704 12.182 -11.102 1.00 88.81 263 GLU A N 1
ATOM 2027 C CA . GLU A 1 263 ? 3.716 13.045 -11.756 1.00 88.81 263 GLU A CA 1
ATOM 2028 C C . GLU A 1 263 ? 4.247 14.430 -12.158 1.00 88.81 263 GLU A C 1
ATOM 2030 O O . GLU A 1 263 ? 3.789 15.003 -13.148 1.00 88.81 263 GLU A O 1
ATOM 2035 N N . ALA A 1 264 ? 5.229 14.980 -11.437 1.00 87.12 264 ALA A N 1
ATOM 2036 C CA . ALA A 1 264 ? 5.822 16.266 -11.793 1.00 87.12 264 ALA A CA 1
ATOM 2037 C C . ALA A 1 264 ? 6.594 16.189 -13.119 1.00 87.12 264 ALA A C 1
ATOM 2039 O O . ALA A 1 264 ? 6.365 17.010 -14.009 1.00 87.12 264 ALA A O 1
ATOM 2040 N N . PHE A 1 265 ? 7.460 15.187 -13.277 1.00 89.50 265 PHE A N 1
ATOM 2041 C CA . PHE A 1 265 ? 8.246 15.005 -14.496 1.00 89.50 265 PHE A CA 1
ATOM 2042 C C . PHE A 1 265 ? 7.374 14.611 -15.688 1.00 89.50 265 PHE A C 1
ATOM 2044 O O . PHE A 1 265 ? 7.509 15.166 -16.777 1.00 89.50 265 PHE A O 1
ATOM 2051 N N . ARG A 1 266 ? 6.391 13.736 -15.464 1.00 92.62 266 ARG A N 1
ATOM 2052 C CA . ARG A 1 266 ? 5.432 13.334 -16.500 1.00 92.62 266 ARG A CA 1
ATOM 2053 C C . ARG A 1 266 ? 4.636 14.513 -17.047 1.00 92.62 266 ARG A C 1
ATOM 2055 O O . ARG A 1 266 ? 4.451 14.625 -18.257 1.00 92.62 266 ARG A O 1
ATOM 2062 N N . ARG A 1 267 ? 4.193 15.431 -16.176 1.00 92.75 267 ARG A N 1
ATOM 2063 C CA . ARG A 1 267 ? 3.542 16.678 -16.610 1.00 92.75 267 ARG A CA 1
ATOM 2064 C C . ARG A 1 267 ? 4.458 17.522 -17.492 1.00 92.75 267 ARG A C 1
ATOM 2066 O O . ARG A 1 267 ? 3.978 18.056 -18.486 1.00 92.75 267 ARG A O 1
ATOM 2073 N N . GLN A 1 268 ? 5.752 17.604 -17.176 1.00 91.25 268 GLN A N 1
ATOM 2074 C CA . GLN A 1 268 ? 6.715 18.331 -18.008 1.00 91.25 268 GLN A CA 1
ATOM 2075 C C . GLN A 1 268 ? 6.857 17.690 -19.394 1.00 91.25 268 GLN A C 1
ATOM 2077 O O . GLN A 1 268 ? 6.703 18.392 -20.392 1.00 91.25 268 GLN A O 1
ATOM 2082 N N . ILE A 1 269 ? 7.061 16.366 -19.470 1.00 92.81 269 ILE A N 1
ATOM 2083 C CA . ILE A 1 269 ? 7.156 15.642 -20.752 1.00 92.81 269 ILE A CA 1
ATOM 2084 C C . ILE A 1 269 ? 5.889 15.861 -21.589 1.00 92.81 269 ILE A C 1
ATOM 2086 O O . ILE A 1 269 ? 5.966 16.187 -22.771 1.00 92.81 269 ILE A O 1
ATOM 2090 N N . ARG A 1 270 ? 4.706 15.738 -20.977 1.00 94.81 270 ARG A N 1
ATOM 2091 C CA . ARG A 1 270 ? 3.421 15.932 -21.666 1.00 94.81 270 ARG A CA 1
ATOM 2092 C C . ARG A 1 270 ? 3.201 17.362 -22.137 1.00 94.81 270 ARG A C 1
ATOM 2094 O O . ARG A 1 270 ? 2.670 17.545 -23.227 1.00 94.81 270 ARG A O 1
ATOM 2101 N N . SER A 1 271 ? 3.613 18.354 -21.348 1.00 92.25 271 SER A N 1
ATOM 2102 C CA . SER A 1 271 ? 3.560 19.763 -21.752 1.00 92.25 271 SER A CA 1
ATOM 2103 C C . SER A 1 271 ? 4.410 19.990 -22.998 1.00 92.25 271 SER A C 1
ATOM 2105 O O . SER A 1 271 ? 3.907 20.507 -23.986 1.00 92.25 271 SER A O 1
ATOM 2107 N N . LEU A 1 272 ? 5.652 19.499 -22.997 1.00 92.69 272 LEU A N 1
ATOM 2108 C CA . LEU A 1 272 ? 6.545 19.595 -24.151 1.00 92.69 272 LEU A CA 1
ATOM 2109 C C . LEU A 1 272 ? 5.976 18.875 -25.385 1.00 92.69 272 LEU A C 1
ATOM 2111 O O . LEU A 1 272 ? 6.027 19.407 -26.490 1.00 92.69 272 LEU A O 1
ATOM 2115 N N . ILE A 1 273 ? 5.404 17.679 -25.212 1.00 93.44 273 ILE A N 1
ATOM 2116 C CA . ILE A 1 273 ? 4.740 16.946 -26.302 1.00 93.44 273 ILE A CA 1
ATOM 2117 C C . ILE A 1 273 ? 3.590 17.769 -26.893 1.00 93.44 273 ILE A C 1
ATOM 2119 O O . ILE A 1 273 ? 3.450 17.827 -28.115 1.00 93.44 273 ILE A O 1
ATOM 2123 N N . ASN A 1 274 ? 2.761 18.383 -26.048 1.00 92.88 274 ASN A N 1
ATOM 2124 C CA . ASN A 1 274 ? 1.637 19.201 -26.498 1.00 92.88 274 ASN A CA 1
ATOM 2125 C C . ASN A 1 274 ? 2.119 20.450 -27.240 1.00 92.88 274 ASN A C 1
ATOM 2127 O O . ASN A 1 274 ? 1.612 20.728 -28.325 1.00 92.88 274 ASN A O 1
ATOM 2131 N N . ASP A 1 275 ? 3.141 21.130 -26.723 1.00 90.25 275 ASP A N 1
ATOM 2132 C CA . ASP A 1 275 ? 3.735 22.298 -27.374 1.00 90.25 275 ASP A CA 1
ATOM 2133 C C . ASP A 1 275 ? 4.290 21.930 -28.756 1.00 90.25 275 ASP A C 1
ATOM 2135 O O . ASP A 1 275 ? 3.966 22.576 -29.751 1.00 90.25 275 ASP A O 1
ATOM 2139 N N . LEU A 1 276 ? 5.049 20.833 -28.867 1.00 90.50 276 LEU A N 1
ATOM 2140 C CA . LEU A 1 276 ? 5.590 20.359 -30.147 1.00 90.50 276 LEU A CA 1
ATOM 2141 C C . LEU A 1 276 ? 4.496 19.934 -31.146 1.00 90.50 276 LEU A C 1
ATOM 2143 O O . LEU A 1 276 ? 4.700 20.050 -32.357 1.00 90.50 276 LEU A O 1
ATOM 2147 N N . LYS A 1 277 ? 3.338 19.451 -30.670 1.00 91.12 277 LYS A N 1
ATOM 2148 C CA . LYS A 1 277 ? 2.179 19.109 -31.518 1.00 91.12 277 LYS A CA 1
ATOM 2149 C C . LYS A 1 277 ? 1.432 20.336 -32.044 1.00 91.12 277 LYS A C 1
ATOM 2151 O O . LYS A 1 277 ? 0.857 20.240 -33.123 1.00 91.12 277 LYS A O 1
ATOM 2156 N N . LEU A 1 278 ? 1.420 21.434 -31.287 1.00 85.00 278 LEU A N 1
ATOM 2157 C CA . LEU A 1 278 ? 0.660 22.655 -31.585 1.00 85.00 278 LEU A CA 1
ATOM 2158 C C . LEU A 1 278 ? 1.404 23.684 -32.447 1.00 85.00 278 LEU A C 1
ATOM 2160 O O . LEU A 1 278 ? 0.791 24.689 -32.764 1.00 85.00 278 LEU A O 1
ATOM 2164 N N . ASP A 1 279 ? 2.670 23.426 -32.809 1.00 78.69 279 ASP A N 1
ATOM 2165 C CA . ASP A 1 279 ? 3.598 24.245 -33.632 1.00 78.69 279 ASP A CA 1
ATOM 2166 C C . ASP A 1 279 ? 4.874 24.712 -32.911 1.00 78.69 279 ASP A C 1
ATOM 2168 O O . ASP A 1 279 ? 5.688 25.447 -33.473 1.00 78.69 279 ASP A O 1
ATOM 2172 N N . GLY A 1 280 ? 5.132 24.211 -31.703 1.00 78.31 280 GLY A N 1
ATOM 2173 C CA . GLY A 1 280 ? 6.388 24.429 -30.993 1.00 78.31 280 GLY A CA 1
ATOM 2174 C C . GLY A 1 280 ? 7.615 24.032 -31.822 1.00 78.31 280 GLY A C 1
ATOM 2175 O O . GLY A 1 280 ? 7.683 22.952 -32.419 1.00 78.31 280 GLY A O 1
ATOM 2176 N N . SER A 1 281 ? 8.617 24.914 -31.838 1.00 84.12 281 SER A N 1
ATOM 2177 C CA . SER A 1 281 ? 9.889 24.670 -32.522 1.00 84.12 281 SER A CA 1
ATOM 2178 C C . SER A 1 281 ? 10.739 23.658 -31.752 1.00 84.12 281 SER A C 1
ATOM 2180 O O . SER A 1 281 ? 10.989 23.833 -30.556 1.00 84.12 281 SER A O 1
ATOM 2182 N N . VAL A 1 282 ? 11.246 22.636 -32.453 1.00 86.69 282 VAL A N 1
ATOM 2183 C CA . VAL A 1 282 ? 12.244 21.693 -31.913 1.00 86.69 282 VAL A CA 1
ATOM 2184 C C . VAL A 1 282 ? 13.514 22.445 -31.508 1.00 86.69 282 VAL A C 1
ATOM 2186 O O . VAL A 1 282 ? 14.039 22.223 -30.422 1.00 86.69 282 VAL A O 1
ATOM 2189 N N . ALA A 1 283 ? 13.966 23.396 -32.333 1.00 85.06 283 ALA A N 1
ATOM 2190 C CA . ALA A 1 283 ? 15.140 24.214 -32.037 1.00 85.06 283 ALA A CA 1
ATOM 2191 C C . ALA A 1 283 ? 14.914 25.122 -30.816 1.00 85.06 283 ALA A C 1
ATOM 2193 O O . ALA A 1 283 ? 15.789 25.223 -29.960 1.00 85.06 283 ALA A O 1
ATOM 2194 N N . GLY A 1 284 ? 13.722 25.722 -30.698 1.00 84.12 284 GLY A N 1
ATOM 2195 C CA . GLY A 1 284 ? 13.359 26.573 -29.557 1.00 84.12 284 GLY A CA 1
ATOM 2196 C C . GLY A 1 284 ? 13.278 25.818 -28.226 1.00 84.12 284 GLY A C 1
ATOM 2197 O O . GLY A 1 284 ? 13.523 26.400 -27.176 1.00 84.12 284 GLY A O 1
ATOM 2198 N N . ASN A 1 285 ? 13.001 24.513 -28.271 1.00 88.19 285 ASN A N 1
ATOM 2199 C CA . ASN A 1 285 ? 12.911 23.651 -27.092 1.00 88.19 285 ASN A CA 1
ATOM 2200 C C . ASN A 1 285 ? 14.138 22.750 -26.894 1.00 88.19 285 ASN A C 1
ATOM 2202 O O . ASN A 1 285 ? 14.127 21.905 -26.000 1.00 88.19 285 ASN A O 1
ATOM 2206 N N . LYS A 1 286 ? 15.198 22.903 -27.700 1.00 88.44 286 LYS A N 1
ATOM 2207 C CA . LYS A 1 286 ? 16.323 21.956 -27.750 1.00 88.44 286 LYS A CA 1
ATOM 2208 C C . LYS A 1 286 ? 16.942 21.690 -26.375 1.00 88.44 286 LYS A C 1
ATOM 2210 O O . LYS A 1 286 ? 17.054 20.535 -25.981 1.00 88.44 286 LYS A O 1
ATOM 2215 N N . ALA A 1 287 ? 17.257 22.739 -25.617 1.00 85.12 287 ALA A N 1
ATOM 2216 C CA . ALA A 1 287 ? 17.854 22.602 -24.285 1.00 85.12 287 ALA A CA 1
ATOM 2217 C C . ALA A 1 287 ? 16.931 21.875 -23.288 1.00 85.12 287 ALA A C 1
ATOM 2219 O O . ALA A 1 287 ? 17.387 21.066 -22.478 1.00 85.12 287 ALA A O 1
ATOM 2220 N N . LEU A 1 288 ? 15.620 22.130 -23.365 1.00 86.88 288 LEU A N 1
ATOM 2221 C CA . LEU A 1 288 ? 14.627 21.455 -22.532 1.00 86.88 288 LEU A CA 1
ATOM 2222 C C . LEU A 1 288 ? 14.511 19.972 -22.908 1.00 86.88 288 LEU A C 1
ATOM 2224 O O . LEU A 1 288 ? 14.506 19.121 -22.021 1.00 86.88 288 LEU A O 1
ATOM 2228 N N . ILE A 1 289 ? 14.472 19.662 -24.209 1.00 90.00 289 ILE A N 1
ATOM 2229 C CA . ILE A 1 289 ? 14.450 18.285 -24.719 1.00 90.00 289 ILE A CA 1
ATOM 2230 C C . ILE A 1 289 ? 15.704 17.539 -24.242 1.00 90.00 289 ILE A C 1
ATOM 2232 O O . ILE A 1 289 ? 15.584 16.477 -23.641 1.00 90.00 289 ILE A O 1
ATOM 2236 N N . GLU A 1 290 ? 16.897 18.109 -24.428 1.00 88.12 290 GLU A N 1
ATOM 2237 C CA . GLU A 1 290 ? 18.163 17.500 -23.997 1.00 88.12 290 GLU A CA 1
ATOM 2238 C C . GLU A 1 290 ? 18.198 17.242 -22.484 1.00 88.12 290 GLU A C 1
ATOM 2240 O O . GLU A 1 290 ? 18.611 16.166 -22.049 1.00 88.12 290 GLU A O 1
ATOM 2245 N N . SER A 1 291 ? 17.712 18.186 -21.672 1.00 83.81 291 SER A N 1
ATOM 2246 C CA . SER A 1 291 ? 17.587 18.004 -20.222 1.00 83.81 291 SER A CA 1
ATOM 2247 C C . SER A 1 291 ? 16.649 16.843 -19.862 1.00 83.81 291 SER A C 1
ATOM 2249 O O . SER A 1 291 ? 16.995 16.003 -19.026 1.00 83.81 291 SER A O 1
ATOM 2251 N N . MET A 1 292 ? 15.493 16.736 -20.528 1.00 89.38 292 MET A N 1
ATOM 2252 C CA . MET A 1 292 ? 14.555 15.630 -20.311 1.00 89.38 292 MET A CA 1
ATOM 2253 C C . MET A 1 292 ? 15.135 14.282 -20.729 1.00 89.38 292 MET A C 1
ATOM 2255 O O . MET A 1 292 ? 14.944 13.300 -20.012 1.00 89.38 292 MET A O 1
ATOM 2259 N N . LEU A 1 293 ? 15.850 14.221 -21.855 1.00 90.44 293 LEU A N 1
ATOM 2260 C CA . LEU A 1 293 ? 16.495 12.995 -22.326 1.00 90.44 293 LEU A CA 1
ATOM 2261 C C . LEU A 1 293 ? 17.595 12.542 -21.363 1.00 90.44 293 LEU A C 1
ATOM 2263 O O . LEU A 1 293 ? 17.625 11.370 -20.997 1.00 90.44 293 LEU A O 1
ATOM 2267 N N . LYS A 1 294 ? 18.429 13.463 -20.864 1.00 85.19 294 LYS A N 1
ATOM 2268 C CA . LYS A 1 294 ? 19.447 13.161 -19.841 1.00 85.19 294 LYS A CA 1
ATOM 2269 C C . LYS A 1 294 ? 18.823 12.604 -18.564 1.00 85.19 294 LYS A C 1
ATOM 2271 O O . LYS A 1 294 ? 19.252 11.566 -18.065 1.00 85.19 294 LYS A O 1
ATOM 2276 N N . ARG A 1 295 ? 17.774 13.257 -18.057 1.00 86.69 295 ARG A N 1
ATOM 2277 C CA . ARG A 1 295 ? 17.059 12.790 -16.863 1.00 86.69 295 ARG A CA 1
ATOM 2278 C C . ARG A 1 295 ? 16.413 11.420 -17.082 1.00 86.69 295 ARG A C 1
ATOM 2280 O O . ARG A 1 295 ? 16.552 10.541 -16.236 1.00 86.69 295 ARG A O 1
ATOM 2287 N N . SER A 1 296 ? 15.752 11.231 -18.223 1.00 90.88 296 SER A N 1
ATOM 2288 C CA . SER A 1 296 ? 15.130 9.956 -18.604 1.00 90.88 296 SER A CA 1
ATOM 2289 C C . SER A 1 296 ? 16.166 8.841 -18.753 1.00 90.88 296 SER A C 1
ATOM 2291 O O . SER A 1 296 ? 15.895 7.705 -18.378 1.00 90.88 296 SER A O 1
ATOM 2293 N N . SER A 1 297 ? 17.364 9.168 -19.252 1.00 87.88 297 SER A N 1
ATOM 2294 C CA . SER A 1 297 ? 18.500 8.248 -19.331 1.00 87.88 297 SER A CA 1
ATOM 2295 C C . SER A 1 297 ? 18.958 7.808 -17.940 1.00 87.88 297 SER A C 1
ATOM 2297 O O . SER A 1 297 ? 19.074 6.614 -17.677 1.00 87.88 297 SER A O 1
ATOM 2299 N N . LEU A 1 298 ? 19.149 8.752 -17.013 1.00 84.25 298 LEU A N 1
ATOM 2300 C CA . LEU A 1 298 ? 19.547 8.441 -15.638 1.00 84.25 298 LEU A CA 1
ATOM 2301 C C . LEU A 1 298 ? 18.518 7.559 -14.927 1.00 84.25 298 LEU A C 1
ATOM 2303 O O . LEU A 1 298 ? 18.868 6.534 -14.343 1.00 84.25 298 LEU A O 1
ATOM 2307 N N . GLU A 1 299 ? 17.242 7.923 -15.016 1.00 89.00 299 GLU A N 1
ATOM 2308 C CA . GLU A 1 299 ? 16.158 7.164 -14.399 1.00 89.00 299 GLU A CA 1
ATOM 2309 C C . GLU A 1 299 ? 15.991 5.772 -15.029 1.00 89.00 299 GLU A C 1
ATOM 2311 O O . GLU A 1 299 ? 15.896 4.777 -14.310 1.00 89.00 299 GLU A O 1
ATOM 2316 N N . GLY A 1 300 ? 16.036 5.675 -16.362 1.00 89.75 300 GLY A N 1
ATOM 2317 C CA . GLY A 1 300 ? 15.983 4.404 -17.085 1.00 89.75 300 GLY A CA 1
ATOM 2318 C C . GLY A 1 300 ? 17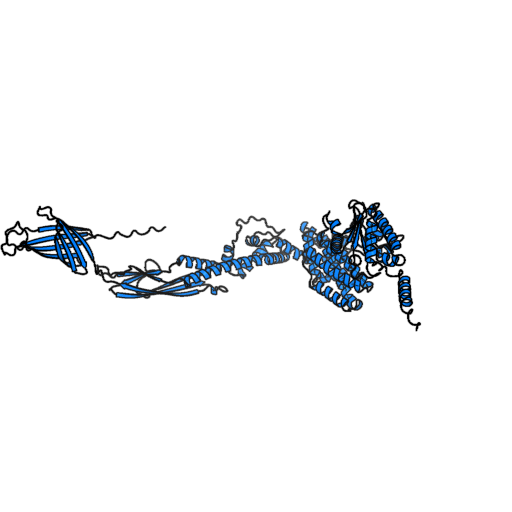.145 3.472 -16.731 1.00 89.75 300 GLY A C 1
ATOM 2319 O O . GLY A 1 300 ? 16.931 2.276 -16.538 1.00 89.75 300 GLY A O 1
ATOM 2320 N N . ALA A 1 301 ? 18.357 4.012 -16.568 1.00 85.44 301 ALA A N 1
ATOM 2321 C CA . ALA A 1 301 ? 19.545 3.251 -16.184 1.00 85.44 301 ALA A CA 1
ATOM 2322 C C . ALA A 1 301 ? 19.477 2.731 -14.739 1.00 85.44 301 ALA A C 1
ATOM 2324 O O . ALA A 1 301 ? 19.861 1.588 -14.486 1.00 85.44 301 ALA A O 1
ATOM 2325 N N . LEU A 1 302 ? 18.943 3.521 -13.802 1.00 86.00 302 LEU A N 1
ATOM 2326 C CA . LEU A 1 302 ? 18.683 3.065 -12.432 1.00 86.00 302 LEU A CA 1
ATOM 2327 C C . LEU A 1 302 ? 17.618 1.960 -12.413 1.00 86.00 302 LEU A C 1
ATOM 2329 O O . LEU A 1 302 ? 17.826 0.908 -11.809 1.00 86.00 302 LEU A O 1
ATOM 2333 N N . LEU A 1 303 ? 16.507 2.157 -13.130 1.00 89.31 303 LEU A N 1
ATOM 2334 C CA . LEU A 1 303 ? 15.419 1.179 -13.228 1.00 89.31 303 LEU A CA 1
ATOM 2335 C C . LEU A 1 303 ? 15.873 -0.131 -13.887 1.00 89.31 303 LEU A C 1
ATOM 2337 O O . LEU A 1 303 ? 15.508 -1.198 -13.399 1.00 89.31 303 LEU A O 1
ATOM 2341 N N . LYS A 1 304 ? 16.738 -0.071 -14.915 1.00 87.31 304 LYS A N 1
ATOM 2342 C CA . LYS A 1 304 ? 17.359 -1.238 -15.584 1.00 87.31 304 LYS A CA 1
ATOM 2343 C C . LYS A 1 304 ? 17.995 -2.218 -14.585 1.00 87.31 304 LYS A C 1
ATOM 2345 O O . LYS A 1 304 ? 17.986 -3.423 -14.833 1.00 87.31 304 LYS A O 1
ATOM 2350 N N . ARG A 1 305 ? 18.502 -1.723 -13.447 1.00 82.88 305 ARG A N 1
ATOM 2351 C CA . ARG A 1 305 ? 19.200 -2.510 -12.415 1.00 82.88 305 ARG A CA 1
ATOM 2352 C C . ARG A 1 305 ? 18.288 -3.169 -11.374 1.00 82.88 305 ARG A C 1
ATOM 2354 O O . ARG A 1 305 ? 18.764 -4.041 -10.655 1.00 82.88 305 ARG A O 1
ATOM 2361 N N . PHE A 1 306 ? 17.002 -2.819 -11.294 1.00 83.19 306 PHE A N 1
ATOM 2362 C CA . PHE A 1 306 ? 16.105 -3.324 -10.237 1.00 83.19 306 PHE A CA 1
ATOM 2363 C C . PHE A 1 306 ? 15.939 -4.844 -10.229 1.00 83.19 306 PHE A C 1
ATOM 2365 O O . PHE A 1 306 ? 15.858 -5.460 -9.164 1.00 83.19 306 PHE A O 1
ATOM 2372 N N . ASP A 1 307 ? 15.882 -5.449 -11.412 1.00 79.00 307 ASP A N 1
ATOM 2373 C CA . ASP A 1 307 ? 15.637 -6.885 -11.550 1.00 79.00 307 ASP A CA 1
ATOM 2374 C C . ASP A 1 307 ? 16.793 -7.719 -10.978 1.00 79.00 307 ASP A C 1
ATOM 2376 O O . ASP A 1 307 ? 16.548 -8.761 -10.377 1.00 79.00 307 ASP A O 1
ATOM 2380 N N . ASP A 1 308 ? 18.027 -7.225 -11.123 1.00 75.06 308 ASP A N 1
ATOM 2381 C CA . ASP A 1 308 ? 19.256 -7.905 -10.687 1.00 75.06 308 ASP A CA 1
ATOM 2382 C C . ASP A 1 308 ? 19.680 -7.476 -9.270 1.00 75.06 308 ASP A C 1
ATOM 2384 O O . ASP A 1 308 ? 20.635 -8.006 -8.704 1.00 75.06 308 ASP A O 1
ATOM 2388 N N . ALA A 1 309 ? 18.965 -6.509 -8.688 1.00 67.94 309 ALA A N 1
ATOM 2389 C CA . ALA A 1 309 ? 19.239 -5.962 -7.373 1.00 67.94 309 ALA A CA 1
ATOM 2390 C C . ALA A 1 309 ? 18.611 -6.815 -6.258 1.00 67.94 309 ALA A C 1
ATOM 2392 O O . ALA A 1 309 ? 17.415 -7.121 -6.285 1.00 67.94 309 ALA A O 1
ATOM 2393 N N . GLY A 1 310 ? 19.402 -7.135 -5.231 1.00 56.31 310 GLY A N 1
ATOM 2394 C CA . GLY A 1 310 ? 18.919 -7.690 -3.966 1.00 56.31 310 GLY A CA 1
ATOM 2395 C C . GLY A 1 310 ? 18.117 -6.668 -3.139 1.00 56.31 310 GLY A C 1
ATOM 2396 O O . GLY A 1 310 ? 18.101 -5.481 -3.470 1.00 56.31 310 GLY A O 1
ATOM 2397 N N . PRO A 1 311 ? 17.475 -7.081 -2.029 1.00 54.88 311 PRO A N 1
ATOM 2398 C CA . PRO A 1 311 ? 16.556 -6.224 -1.269 1.00 54.88 311 PRO A CA 1
ATOM 2399 C C . PRO A 1 311 ? 17.151 -4.872 -0.846 1.00 54.88 311 PRO A C 1
ATOM 2401 O O . PRO A 1 311 ? 16.546 -3.832 -1.074 1.00 54.88 311 PRO A O 1
ATOM 2404 N N . VAL A 1 312 ? 18.377 -4.871 -0.311 1.00 52.97 312 VAL A N 1
ATOM 2405 C CA . VAL A 1 312 ? 19.065 -3.638 0.116 1.00 52.97 312 VAL A CA 1
ATOM 2406 C C . VAL A 1 312 ? 19.431 -2.750 -1.077 1.00 52.97 312 VAL A C 1
ATOM 2408 O O . VAL A 1 312 ? 19.319 -1.532 -1.007 1.00 52.97 312 VAL A O 1
ATOM 2411 N N . GLN A 1 313 ? 19.845 -3.346 -2.196 1.00 60.31 313 GLN A N 1
ATOM 2412 C CA . GLN A 1 313 ? 20.171 -2.594 -3.408 1.00 60.31 313 GLN A CA 1
ATOM 2413 C C . GLN A 1 313 ? 18.925 -1.927 -4.003 1.00 60.31 313 GLN A C 1
ATOM 2415 O O . GLN A 1 313 ? 19.026 -0.805 -4.484 1.00 60.31 313 GLN A O 1
ATOM 2420 N N . ARG A 1 314 ? 17.751 -2.569 -3.932 1.00 68.00 314 ARG A N 1
ATOM 2421 C CA . ARG A 1 314 ? 16.482 -1.997 -4.413 1.00 68.00 314 ARG A CA 1
ATOM 2422 C C . ARG A 1 314 ? 16.052 -0.765 -3.623 1.00 68.00 314 ARG A C 1
ATOM 2424 O O . ARG A 1 314 ? 15.650 0.210 -4.243 1.00 68.00 314 ARG A O 1
ATOM 2431 N N . GLU A 1 315 ? 16.197 -0.774 -2.300 1.00 62.03 315 GLU A N 1
ATOM 2432 C CA . GLU A 1 315 ? 15.929 0.405 -1.457 1.00 62.03 315 GLU A CA 1
ATOM 2433 C C . GLU A 1 315 ? 16.846 1.580 -1.816 1.00 62.03 315 GLU A C 1
ATOM 2435 O O . GLU A 1 315 ? 16.417 2.728 -1.887 1.00 62.03 315 GLU A O 1
ATOM 2440 N N . ILE A 1 316 ? 18.117 1.297 -2.104 1.00 63.16 316 ILE A N 1
ATOM 2441 C CA . ILE A 1 316 ? 19.072 2.340 -2.482 1.00 63.16 316 ILE A CA 1
ATOM 2442 C C . ILE A 1 316 ? 18.789 2.856 -3.894 1.00 63.16 316 ILE A C 1
ATOM 2444 O O . ILE A 1 316 ? 18.837 4.060 -4.129 1.00 63.16 316 ILE A O 1
ATOM 2448 N N . LEU A 1 317 ? 18.450 1.973 -4.834 1.00 74.50 317 LEU A N 1
ATOM 2449 C CA . LEU A 1 317 ? 18.009 2.382 -6.164 1.00 74.50 317 LEU A CA 1
ATOM 2450 C C . LEU A 1 317 ? 16.712 3.208 -6.095 1.00 74.50 317 LEU A C 1
ATOM 2452 O O . LEU A 1 317 ? 16.591 4.184 -6.830 1.00 74.50 317 LEU A O 1
ATOM 2456 N N . ASP A 1 318 ? 15.778 2.882 -5.198 1.00 76.50 318 ASP A N 1
ATOM 2457 C CA . ASP A 1 318 ? 14.575 3.685 -4.946 1.00 76.50 318 ASP A CA 1
ATOM 2458 C C . ASP A 1 318 ? 14.921 5.058 -4.345 1.00 76.50 318 ASP A C 1
ATOM 2460 O O . ASP A 1 318 ? 14.423 6.078 -4.821 1.00 76.50 318 ASP A O 1
ATOM 2464 N N . ALA A 1 319 ? 15.843 5.121 -3.380 1.00 69.62 319 ALA A N 1
ATOM 2465 C CA . ALA A 1 319 ? 16.350 6.383 -2.839 1.00 69.62 319 ALA A CA 1
ATOM 2466 C C . ALA A 1 319 ? 17.031 7.243 -3.920 1.00 69.62 319 ALA A C 1
ATOM 2468 O O . ALA A 1 319 ? 16.762 8.439 -4.013 1.00 69.62 319 ALA A O 1
ATOM 2469 N N . LEU A 1 320 ? 17.838 6.642 -4.803 1.00 74.19 320 LEU A N 1
ATOM 2470 C CA . LEU A 1 320 ? 18.451 7.329 -5.944 1.00 74.19 320 LEU A CA 1
ATOM 2471 C C . LEU A 1 320 ? 17.391 7.842 -6.925 1.00 74.19 320 LEU A C 1
ATOM 2473 O O . LEU A 1 320 ? 17.433 9.005 -7.321 1.00 74.19 320 LEU A O 1
ATOM 2477 N N . ILE A 1 321 ? 16.398 7.019 -7.271 1.00 80.25 321 ILE A N 1
ATOM 2478 C CA . ILE A 1 321 ? 15.270 7.416 -8.126 1.00 80.25 321 ILE A CA 1
ATOM 2479 C C . ILE A 1 321 ? 14.473 8.562 -7.494 1.00 80.25 321 ILE A C 1
ATOM 2481 O O . ILE A 1 321 ? 14.047 9.474 -8.203 1.00 80.25 321 ILE A O 1
ATOM 2485 N N . LYS A 1 322 ? 14.274 8.551 -6.171 1.00 75.69 322 LYS A N 1
ATOM 2486 C CA . LYS A 1 322 ? 13.644 9.649 -5.424 1.00 75.69 322 LYS A CA 1
ATOM 2487 C C . LYS A 1 322 ? 14.524 10.901 -5.415 1.00 75.69 322 LYS A C 1
ATOM 2489 O O . LYS A 1 322 ? 14.001 11.987 -5.651 1.00 75.69 322 LYS A O 1
ATOM 2494 N N . GLY A 1 323 ? 15.837 10.754 -5.252 1.00 68.50 323 GLY A N 1
ATOM 2495 C CA . GLY A 1 323 ? 16.818 11.841 -5.296 1.00 68.50 323 GLY A CA 1
ATOM 2496 C C . GLY A 1 323 ? 16.887 12.543 -6.654 1.00 68.50 323 GLY A C 1
ATOM 2497 O O . GLY A 1 323 ? 16.990 13.766 -6.704 1.00 68.50 323 GLY A O 1
ATOM 2498 N N . VAL A 1 324 ? 16.712 11.805 -7.759 1.00 70.44 324 VAL A N 1
ATOM 2499 C CA . VAL A 1 324 ? 16.582 12.369 -9.120 1.00 70.44 324 VAL A CA 1
ATOM 2500 C C . VAL A 1 324 ? 15.357 13.294 -9.256 1.00 70.44 324 VAL A C 1
ATOM 2502 O O . VAL A 1 324 ? 15.336 14.167 -10.123 1.00 70.44 324 VAL A O 1
ATOM 2505 N N . ARG A 1 325 ? 14.335 13.160 -8.394 1.00 67.94 325 ARG A N 1
ATOM 2506 C CA . ARG A 1 325 ? 13.138 14.030 -8.398 1.00 67.94 325 ARG A CA 1
ATOM 2507 C C . ARG A 1 325 ? 13.399 15.402 -7.773 1.00 67.94 325 ARG A C 1
ATOM 2509 O O . ARG A 1 325 ? 12.674 16.350 -8.075 1.00 67.94 325 ARG A O 1
ATOM 2516 N N . GLY A 1 326 ? 14.368 15.497 -6.862 1.00 57.81 326 GLY A N 1
ATOM 2517 C CA . GLY A 1 326 ? 14.586 16.668 -6.016 1.00 57.81 326 GLY A CA 1
ATOM 2518 C C . GLY A 1 326 ? 15.598 17.665 -6.583 1.00 57.81 326 GLY A C 1
ATOM 2519 O O . GLY A 1 326 ? 16.529 17.307 -7.295 1.00 57.81 326 GLY A O 1
ATOM 2520 N N . LYS A 1 327 ? 15.485 18.937 -6.171 1.00 52.25 327 LYS A N 1
ATOM 2521 C CA . LYS A 1 327 ? 16.589 19.926 -6.255 1.00 52.25 327 LYS A CA 1
ATOM 2522 C C . LYS A 1 327 ? 17.642 19.720 -5.152 1.00 52.25 327 LYS A C 1
ATOM 2524 O O . LYS A 1 327 ? 18.466 20.603 -4.903 1.00 52.25 327 LYS A O 1
ATOM 2529 N N . GLU A 1 328 ? 17.553 18.601 -4.446 1.00 60.03 328 GLU A N 1
ATOM 2530 C CA . GLU A 1 328 ? 18.397 18.253 -3.314 1.00 60.03 328 GLU A CA 1
ATOM 2531 C C . GLU A 1 328 ? 19.830 17.963 -3.767 1.00 60.03 328 GLU A C 1
ATOM 2533 O O . GLU A 1 328 ? 20.108 17.782 -4.956 1.00 60.03 328 GLU A O 1
ATOM 2538 N N . LYS A 1 329 ? 20.758 17.953 -2.807 1.00 62.50 329 LYS A N 1
ATOM 2539 C CA . LYS A 1 329 ? 22.199 17.847 -3.065 1.00 62.50 329 LYS A CA 1
ATOM 2540 C C . LYS A 1 329 ? 22.538 16.637 -3.946 1.00 62.50 329 LYS A C 1
ATOM 2542 O O . LYS A 1 329 ? 23.299 16.783 -4.895 1.00 62.50 329 LYS A O 1
ATOM 2547 N N . LEU A 1 330 ? 21.911 15.485 -3.694 1.00 61.44 330 LEU A N 1
ATOM 2548 C CA . LEU A 1 330 ? 22.123 14.260 -4.469 1.00 61.44 330 LEU A CA 1
ATOM 2549 C C . LEU A 1 330 ? 21.651 14.388 -5.925 1.00 61.44 330 LEU A C 1
ATOM 2551 O O . LEU A 1 330 ? 22.385 14.020 -6.834 1.00 61.44 330 LEU A O 1
ATOM 2555 N N . GLY A 1 331 ? 20.467 14.959 -6.165 1.00 64.19 331 GLY A N 1
ATOM 2556 C CA . GLY A 1 331 ? 19.954 15.177 -7.521 1.00 64.19 331 GLY A CA 1
ATOM 2557 C C . GLY A 1 331 ? 20.843 16.117 -8.342 1.00 64.19 331 GLY A C 1
ATOM 2558 O O . GLY A 1 331 ? 21.097 15.858 -9.522 1.00 64.19 331 GLY A O 1
ATOM 2559 N N . LYS A 1 332 ? 21.385 17.167 -7.708 1.00 67.88 332 LYS A N 1
ATOM 2560 C CA . LYS A 1 332 ? 22.365 18.072 -8.335 1.00 67.88 332 LYS A CA 1
ATOM 2561 C C . LYS A 1 332 ? 23.674 17.357 -8.660 1.00 67.88 332 LYS A C 1
ATOM 2563 O O . LYS A 1 332 ? 24.098 17.397 -9.808 1.00 67.88 332 LYS A O 1
ATOM 2568 N N . LEU A 1 333 ? 24.249 16.637 -7.696 1.00 67.00 333 LEU A N 1
ATOM 2569 C CA . LEU A 1 333 ? 25.500 15.896 -7.882 1.00 67.00 333 LEU A CA 1
ATOM 2570 C C . LEU A 1 333 ? 25.383 14.822 -8.969 1.00 67.00 333 LEU A C 1
ATOM 2572 O O . LEU A 1 333 ? 26.268 14.699 -9.808 1.00 67.00 333 LEU A O 1
ATOM 2576 N N . LEU A 1 334 ? 24.276 14.073 -9.001 1.00 67.44 334 LEU A N 1
ATOM 2577 C CA . LEU A 1 334 ? 24.026 13.075 -10.043 1.00 67.44 334 LEU A CA 1
ATOM 2578 C C . LEU A 1 334 ? 23.882 13.715 -11.427 1.00 67.44 334 LEU A C 1
ATOM 2580 O O . LEU A 1 334 ? 24.374 13.162 -12.407 1.00 67.44 334 LEU A O 1
ATOM 2584 N N . SER A 1 335 ? 23.247 14.886 -11.509 1.00 67.44 335 SER A N 1
ATOM 2585 C CA . SER A 1 335 ? 23.112 15.630 -12.765 1.00 67.44 335 SER A CA 1
ATOM 2586 C C . SER A 1 335 ? 24.464 16.164 -13.250 1.00 67.44 335 SER A C 1
ATOM 2588 O O . SER A 1 335 ? 24.823 15.948 -14.403 1.00 67.44 335 SER A O 1
ATOM 2590 N N . GLU A 1 336 ? 25.253 16.779 -12.365 1.00 70.50 336 GLU A N 1
ATOM 2591 C CA . GLU A 1 336 ? 26.610 17.266 -12.661 1.00 70.50 336 GLU A CA 1
ATOM 2592 C C . GLU A 1 336 ? 27.564 16.125 -13.049 1.00 70.50 336 GLU A C 1
ATOM 2594 O O . GLU A 1 336 ? 28.447 16.289 -13.893 1.00 70.50 336 GLU A O 1
ATOM 2599 N N . ALA A 1 337 ? 27.386 14.946 -12.454 1.00 67.06 337 ALA A N 1
ATOM 2600 C CA . ALA A 1 337 ? 28.155 13.759 -12.791 1.00 67.06 337 ALA A CA 1
ATOM 2601 C C . ALA A 1 337 ? 27.767 13.173 -14.147 1.00 67.06 337 ALA A C 1
ATOM 2603 O O . ALA A 1 337 ? 28.647 12.812 -14.929 1.00 67.06 337 ALA A O 1
ATOM 2604 N N . ALA A 1 338 ? 26.469 13.129 -14.450 1.00 65.06 338 ALA A N 1
ATOM 2605 C CA . ALA A 1 338 ? 25.954 12.675 -15.737 1.00 65.06 338 ALA A CA 1
ATOM 2606 C C . ALA A 1 338 ? 26.372 13.592 -16.903 1.00 65.06 338 ALA A C 1
ATOM 2608 O O . ALA A 1 338 ? 26.385 13.154 -18.050 1.00 65.06 338 ALA A O 1
ATOM 2609 N N . GLU A 1 339 ? 26.744 14.850 -16.635 1.00 68.38 339 GLU A N 1
ATOM 2610 C CA . GLU A 1 339 ? 27.341 15.740 -17.641 1.00 68.38 339 GLU A CA 1
ATOM 2611 C C . GLU A 1 339 ? 28.791 15.385 -17.981 1.00 68.38 339 GLU A C 1
ATOM 2613 O O . GLU A 1 339 ? 29.246 15.657 -19.091 1.00 68.38 339 GLU A O 1
ATOM 2618 N N . LYS A 1 340 ? 29.520 14.786 -17.036 1.00 67.12 340 LYS A N 1
ATOM 2619 C CA . LYS A 1 340 ? 30.957 14.506 -17.165 1.00 67.12 340 LYS A CA 1
ATOM 2620 C C . LYS A 1 340 ? 31.246 13.056 -17.534 1.00 67.12 340 LYS A C 1
ATOM 2622 O O . LYS A 1 340 ? 32.313 12.767 -18.069 1.00 67.12 340 LYS A O 1
ATOM 2627 N N . VAL A 1 341 ? 30.323 12.144 -17.232 1.00 66.19 341 VAL A N 1
ATOM 2628 C CA . VAL A 1 341 ? 30.516 10.699 -17.374 1.00 66.19 341 VAL A CA 1
ATOM 2629 C C . VAL A 1 341 ? 29.272 10.052 -17.982 1.00 66.19 341 VAL A C 1
ATOM 2631 O O . VAL A 1 341 ? 28.158 10.404 -17.591 1.00 66.19 341 VAL A O 1
ATOM 2634 N N . PRO A 1 342 ? 29.428 9.072 -18.900 1.00 68.88 342 PRO A N 1
ATOM 2635 C CA . PRO A 1 342 ? 28.304 8.299 -19.413 1.00 68.88 342 PRO A CA 1
ATOM 2636 C C . PRO A 1 342 ? 27.441 7.734 -18.280 1.00 68.88 342 PRO A C 1
ATOM 2638 O O . PRO A 1 342 ? 27.952 7.083 -17.368 1.00 68.88 342 PRO A O 1
ATOM 2641 N N . VAL A 1 343 ? 26.130 7.955 -18.366 1.00 67.25 343 VAL A N 1
ATOM 2642 C CA . VAL A 1 343 ? 25.148 7.605 -17.326 1.00 67.25 343 VAL A CA 1
ATOM 2643 C C . VAL A 1 343 ? 25.269 6.148 -16.872 1.00 67.25 343 VAL A C 1
ATOM 2645 O O . VAL A 1 343 ? 25.209 5.865 -15.680 1.00 67.25 343 VAL A O 1
ATOM 2648 N N . GLU A 1 344 ? 25.503 5.216 -17.794 1.00 63.09 344 GLU A N 1
ATOM 2649 C CA . GLU A 1 344 ? 25.645 3.797 -17.455 1.00 63.09 344 GLU A CA 1
ATOM 2650 C C . GLU A 1 344 ? 26.902 3.523 -16.613 1.00 63.09 344 GLU A C 1
ATOM 2652 O O . GLU A 1 344 ? 26.851 2.755 -15.656 1.00 63.09 344 GLU A O 1
ATOM 2657 N N . LYS A 1 345 ? 28.014 4.216 -16.890 1.00 64.50 345 LYS A N 1
ATOM 2658 C CA . LYS A 1 345 ? 29.237 4.144 -16.073 1.00 64.50 345 LYS A CA 1
ATOM 2659 C C . LYS A 1 345 ? 29.032 4.768 -14.695 1.00 64.50 345 LYS A C 1
ATOM 2661 O O . LYS A 1 345 ? 29.494 4.203 -13.708 1.00 64.50 345 LYS A O 1
ATOM 2666 N N . LEU A 1 346 ? 28.309 5.887 -14.630 1.00 66.44 346 LEU A N 1
ATOM 2667 C CA . LEU A 1 346 ? 27.935 6.541 -13.377 1.00 66.44 346 LEU A CA 1
ATOM 2668 C C . LEU A 1 346 ? 27.085 5.612 -12.497 1.00 66.44 346 LEU A C 1
ATOM 2670 O O . LEU A 1 346 ? 27.420 5.393 -11.336 1.00 66.44 346 LEU A O 1
ATOM 2674 N N . VAL A 1 347 ? 26.030 5.014 -13.057 1.00 67.12 347 VAL A N 1
ATOM 2675 C CA . VAL A 1 347 ? 25.150 4.075 -12.342 1.00 67.12 347 VAL A CA 1
ATOM 2676 C C . VAL A 1 347 ? 25.901 2.809 -11.925 1.00 67.12 347 VAL A C 1
ATOM 2678 O O . VAL A 1 347 ? 25.719 2.336 -10.807 1.00 67.12 347 VAL A O 1
ATOM 2681 N N . ASN A 1 348 ? 26.795 2.281 -12.764 1.00 64.19 348 ASN A N 1
ATOM 2682 C CA . ASN A 1 348 ? 27.612 1.123 -12.396 1.00 64.19 348 ASN A CA 1
ATOM 2683 C C . ASN A 1 348 ? 28.582 1.448 -11.254 1.00 64.19 348 ASN A C 1
ATOM 2685 O O . ASN A 1 348 ? 28.675 0.673 -10.307 1.00 64.19 348 ASN A O 1
ATOM 2689 N N . GLY A 1 349 ? 29.253 2.602 -11.306 1.00 62.16 349 GLY A N 1
ATOM 2690 C CA . GLY A 1 349 ? 30.137 3.067 -10.235 1.00 62.16 349 GLY A CA 1
ATOM 2691 C C . GLY A 1 349 ? 29.393 3.278 -8.914 1.00 62.16 349 GLY A C 1
ATOM 2692 O O . GLY A 1 349 ? 29.871 2.852 -7.866 1.00 62.16 349 GLY A O 1
ATOM 2693 N N . LEU A 1 350 ? 28.184 3.843 -8.975 1.00 66.50 350 LEU A N 1
ATOM 2694 C CA . LEU A 1 350 ? 27.273 3.977 -7.836 1.00 66.50 350 LEU A CA 1
ATOM 2695 C C . LEU A 1 350 ? 26.928 2.619 -7.222 1.00 66.50 350 LEU A C 1
ATOM 2697 O O . LEU A 1 350 ? 27.125 2.411 -6.027 1.00 66.50 350 LEU A O 1
ATOM 2701 N N . VAL A 1 351 ? 26.448 1.678 -8.039 1.00 61.97 351 VAL A N 1
ATOM 2702 C CA . VAL A 1 351 ? 26.049 0.337 -7.586 1.00 61.97 351 VAL A CA 1
ATOM 2703 C C . VAL A 1 351 ? 27.237 -0.427 -6.993 1.00 61.97 351 VAL A C 1
ATOM 2705 O O . VAL A 1 351 ? 27.085 -1.052 -5.946 1.00 61.97 351 VAL A O 1
ATOM 2708 N N . VAL A 1 352 ? 28.425 -0.342 -7.599 1.00 58.44 352 VAL A N 1
ATOM 2709 C CA . VAL A 1 352 ? 29.658 -0.954 -7.073 1.00 58.44 352 VAL A CA 1
ATOM 2710 C C . VAL A 1 352 ? 30.064 -0.323 -5.738 1.00 58.44 352 VAL A C 1
ATOM 2712 O O . VAL A 1 352 ? 30.322 -1.049 -4.779 1.00 58.44 352 VAL A O 1
ATOM 2715 N N . GLY A 1 353 ? 30.040 1.010 -5.630 1.00 57.06 353 GLY A N 1
ATOM 2716 C CA . GLY A 1 353 ? 30.303 1.717 -4.373 1.00 57.06 353 GLY A CA 1
ATOM 2717 C C . GLY A 1 353 ? 29.330 1.311 -3.260 1.00 57.06 353 GLY A C 1
ATOM 2718 O O . GLY A 1 353 ? 29.736 1.058 -2.128 1.00 57.06 353 GLY A O 1
ATOM 2719 N N . ILE A 1 354 ? 28.053 1.142 -3.598 1.00 56.31 354 ILE A N 1
ATOM 2720 C CA . ILE A 1 354 ? 27.002 0.673 -2.688 1.00 56.31 354 ILE A CA 1
ATOM 2721 C C . ILE A 1 354 ? 27.224 -0.785 -2.248 1.00 56.31 354 ILE A C 1
ATOM 2723 O O . ILE A 1 354 ? 27.056 -1.109 -1.070 1.00 56.31 354 ILE A O 1
ATOM 2727 N N . ILE A 1 355 ? 27.612 -1.675 -3.167 1.00 52.75 355 ILE A N 1
ATOM 2728 C CA . ILE A 1 355 ? 27.938 -3.079 -2.863 1.00 52.75 355 ILE A CA 1
ATOM 2729 C C . ILE A 1 355 ? 29.116 -3.160 -1.888 1.00 52.75 355 ILE A C 1
ATOM 2731 O O . ILE A 1 355 ? 29.044 -3.900 -0.910 1.00 52.75 355 ILE A O 1
ATOM 2735 N N . LEU A 1 356 ? 30.161 -2.360 -2.105 1.00 51.19 356 LEU A N 1
ATOM 2736 C CA . LEU A 1 356 ? 31.338 -2.295 -1.233 1.00 51.19 356 LEU A CA 1
ATOM 2737 C C . LEU A 1 356 ? 30.997 -1.758 0.166 1.00 51.19 356 LEU A C 1
ATOM 2739 O O . LEU A 1 356 ? 31.469 -2.282 1.175 1.00 51.19 356 LEU A O 1
ATOM 2743 N N . VAL A 1 357 ? 30.112 -0.763 0.248 1.00 51.28 357 VAL A N 1
ATOM 2744 C CA . VAL A 1 357 ? 29.592 -0.237 1.519 1.00 51.28 357 VAL A CA 1
ATOM 2745 C C . VAL A 1 357 ? 28.756 -1.277 2.279 1.00 51.28 357 VAL A C 1
ATOM 2747 O O . VAL A 1 357 ? 28.863 -1.366 3.503 1.00 51.28 357 VAL A O 1
ATOM 2750 N N . ASN A 1 358 ? 27.960 -2.092 1.583 1.00 49.59 358 ASN A N 1
ATOM 2751 C CA . ASN A 1 358 ? 27.196 -3.184 2.199 1.00 49.59 358 ASN A CA 1
ATOM 2752 C C . ASN A 1 358 ? 28.077 -4.385 2.588 1.00 49.59 358 ASN A C 1
ATOM 2754 O O . ASN A 1 358 ? 27.833 -5.041 3.601 1.00 49.59 358 ASN A O 1
ATOM 2758 N N . ALA A 1 359 ? 29.147 -4.660 1.839 1.00 44.19 359 ALA A N 1
ATOM 2759 C CA . ALA A 1 359 ? 30.145 -5.647 2.246 1.00 44.19 359 ALA A CA 1
ATOM 2760 C C . ALA A 1 359 ? 30.809 -5.233 3.577 1.00 44.19 359 ALA A C 1
ATOM 2762 O O . ALA A 1 359 ? 30.999 -6.066 4.462 1.00 44.19 359 ALA A O 1
ATOM 2763 N N . ARG A 1 360 ? 31.039 -3.927 3.785 1.00 44.72 360 ARG A N 1
ATOM 2764 C CA . ARG A 1 360 ? 31.569 -3.356 5.034 1.00 44.72 360 ARG A CA 1
ATOM 2765 C C . ARG A 1 360 ? 30.639 -3.504 6.244 1.00 44.72 360 ARG A C 1
ATOM 2767 O O . ARG A 1 360 ? 31.132 -3.813 7.327 1.00 44.72 360 ARG A O 1
ATOM 2774 N N . THR A 1 361 ? 29.324 -3.300 6.106 1.00 43.06 361 THR A N 1
ATOM 2775 C CA . THR A 1 361 ? 28.379 -3.514 7.228 1.00 43.06 361 THR A CA 1
ATOM 2776 C C . THR A 1 361 ? 28.335 -4.971 7.684 1.00 43.06 361 THR A C 1
ATOM 2778 O O . THR A 1 361 ? 27.998 -5.233 8.835 1.00 43.06 361 THR A O 1
ATOM 2781 N N . THR A 1 362 ? 28.746 -5.897 6.816 1.00 40.22 362 THR A N 1
ATOM 2782 C CA . THR A 1 362 ? 28.809 -7.335 7.098 1.00 40.22 362 THR A CA 1
ATOM 2783 C C . THR A 1 362 ? 30.194 -7.784 7.608 1.00 40.22 362 THR A C 1
ATOM 2785 O O . THR A 1 362 ? 30.283 -8.806 8.279 1.00 40.22 362 THR A O 1
ATOM 2788 N N . ALA A 1 363 ? 31.268 -7.016 7.351 1.00 36.41 363 ALA A N 1
ATOM 2789 C CA . ALA A 1 363 ? 32.667 -7.417 7.591 1.00 36.41 363 ALA A CA 1
ATOM 2790 C C . ALA A 1 363 ? 33.415 -6.695 8.747 1.00 36.41 363 ALA A C 1
ATOM 2792 O O . ALA A 1 363 ? 34.595 -6.954 8.951 1.00 36.41 363 ALA A O 1
ATOM 2793 N N . GLN A 1 364 ? 32.775 -5.803 9.519 1.00 44.78 364 GLN A N 1
ATOM 2794 C CA . GLN A 1 364 ? 33.357 -5.119 10.704 1.00 44.78 364 GLN A CA 1
ATOM 2795 C C . GLN A 1 364 ? 34.664 -4.294 10.499 1.00 44.78 364 GLN A C 1
ATOM 2797 O O . GLN A 1 364 ? 35.328 -3.946 11.478 1.00 44.78 364 GLN A O 1
ATOM 2802 N N . GLU A 1 365 ? 35.045 -3.889 9.282 1.00 38.75 365 GLU A N 1
ATOM 2803 C CA . GLU A 1 365 ? 36.259 -3.066 9.084 1.00 38.75 365 GLU A CA 1
ATOM 2804 C C . GLU A 1 365 ? 36.081 -1.568 9.436 1.00 38.75 365 GLU A C 1
ATOM 2806 O O . GLU A 1 365 ? 35.086 -0.906 9.102 1.00 38.75 365 GLU A O 1
ATOM 2811 N N . ARG A 1 366 ? 37.095 -1.014 10.124 1.00 44.38 366 ARG A N 1
ATOM 2812 C CA . ARG A 1 366 ? 37.029 0.244 10.893 1.00 44.38 366 ARG A CA 1
ATOM 2813 C C . ARG A 1 366 ? 37.202 1.553 10.105 1.00 44.38 366 ARG A C 1
ATOM 2815 O O . ARG A 1 366 ? 36.921 2.596 10.689 1.00 44.38 366 ARG A O 1
ATOM 2822 N N . SER A 1 367 ? 37.548 1.573 8.812 1.00 47.69 367 SER A N 1
ATOM 2823 C CA . SER A 1 367 ? 37.675 2.847 8.070 1.00 47.69 367 SER A CA 1
ATOM 2824 C C . SER A 1 367 ? 37.099 2.804 6.638 1.00 47.69 367 SER A C 1
ATOM 2826 O O . SER A 1 367 ? 37.394 1.916 5.846 1.00 47.69 367 SER A O 1
ATOM 2828 N N . ILE A 1 368 ? 36.222 3.770 6.316 1.00 42.34 368 ILE A N 1
ATOM 2829 C CA . ILE A 1 368 ? 35.670 4.010 4.961 1.00 42.34 368 ILE A CA 1
ATOM 2830 C C . ILE A 1 368 ? 36.771 4.400 3.962 1.00 42.34 368 ILE A C 1
ATOM 2832 O O . ILE A 1 368 ? 36.753 3.873 2.849 1.00 42.34 368 ILE A O 1
ATOM 2836 N N . PRO A 1 369 ? 37.732 5.279 4.324 1.00 43.12 369 PRO A N 1
ATOM 2837 C CA . PRO A 1 369 ? 38.739 5.748 3.379 1.00 43.12 369 PRO A CA 1
ATOM 2838 C C . PRO A 1 369 ? 39.669 4.644 2.865 1.00 43.12 369 PRO A C 1
ATOM 2840 O O . PRO A 1 369 ? 40.029 4.682 1.696 1.00 43.12 369 PRO A O 1
ATOM 2843 N N . GLU A 1 370 ? 40.026 3.637 3.672 1.00 45.75 370 GLU A N 1
ATOM 2844 C CA . GLU A 1 370 ? 40.926 2.550 3.240 1.00 45.75 370 GLU A CA 1
ATOM 2845 C C . GLU A 1 370 ? 40.241 1.529 2.321 1.00 45.75 370 GLU A C 1
ATOM 2847 O O . GLU A 1 370 ? 40.854 1.044 1.370 1.00 45.75 370 GLU A O 1
ATOM 2852 N N . ALA A 1 371 ? 38.962 1.223 2.562 1.00 47.53 371 ALA A N 1
ATOM 2853 C CA . ALA A 1 371 ? 38.174 0.351 1.690 1.00 47.53 371 ALA A CA 1
ATOM 2854 C C . ALA A 1 371 ? 37.900 1.018 0.332 1.00 47.53 371 ALA A C 1
ATOM 2856 O O . ALA A 1 371 ? 38.054 0.385 -0.715 1.00 47.53 371 ALA A O 1
ATOM 2857 N N . LEU A 1 372 ? 37.583 2.322 0.340 1.00 46.62 372 LEU A N 1
ATOM 2858 C CA . LEU A 1 372 ? 37.552 3.128 -0.879 1.00 46.62 372 LEU A CA 1
ATOM 2859 C C . LEU A 1 372 ? 38.928 3.161 -1.542 1.00 46.62 372 LEU A C 1
ATOM 2861 O O . LEU A 1 372 ? 38.990 2.950 -2.741 1.00 46.62 372 LEU A O 1
ATOM 2865 N N . ALA A 1 373 ? 40.026 3.352 -0.803 1.00 48.69 373 ALA A N 1
ATOM 2866 C CA . ALA A 1 373 ? 41.383 3.386 -1.361 1.00 48.69 373 ALA A CA 1
ATOM 2867 C C . ALA A 1 373 ? 41.807 2.065 -2.026 1.00 48.69 373 ALA A C 1
ATOM 2869 O O . ALA A 1 373 ? 42.550 2.099 -3.003 1.00 48.69 373 ALA A O 1
ATOM 2870 N N . LYS A 1 374 ? 41.309 0.915 -1.550 1.00 46.84 374 LYS A N 1
ATOM 2871 C CA . LYS A 1 374 ? 41.547 -0.405 -2.164 1.00 46.84 374 LYS A CA 1
ATOM 2872 C C . LYS A 1 374 ? 40.696 -0.671 -3.411 1.00 46.84 374 LYS A C 1
ATOM 2874 O O . LYS A 1 374 ? 41.169 -1.363 -4.304 1.00 46.84 374 LYS A O 1
ATOM 2879 N N . ALA A 1 375 ? 39.477 -0.130 -3.488 1.00 45.25 375 ALA A N 1
ATOM 2880 C CA . ALA A 1 375 ? 38.585 -0.259 -4.653 1.00 45.25 375 ALA A CA 1
ATOM 2881 C C . ALA A 1 375 ? 38.750 0.877 -5.687 1.00 45.25 375 ALA A C 1
ATOM 2883 O O . ALA A 1 375 ? 38.375 0.746 -6.853 1.00 45.25 375 ALA A O 1
ATOM 2884 N N . LEU A 1 376 ? 39.345 1.995 -5.264 1.00 47.34 376 LEU A N 1
ATOM 2885 C CA . LEU A 1 376 ? 39.643 3.185 -6.060 1.00 47.34 376 LEU A CA 1
ATOM 2886 C C . LEU A 1 376 ? 40.440 2.894 -7.343 1.00 47.34 376 LEU A C 1
ATOM 2888 O O . LEU A 1 376 ? 40.121 3.536 -8.339 1.00 47.34 376 LEU A O 1
ATOM 2892 N N . PRO A 1 377 ? 41.399 1.947 -7.405 1.00 50.12 377 PRO A N 1
ATOM 2893 C CA . PRO A 1 377 ? 42.127 1.646 -8.639 1.00 50.12 377 PRO A CA 1
ATOM 2894 C C . PRO A 1 377 ? 41.234 1.158 -9.793 1.00 50.12 377 PRO A C 1
ATOM 2896 O O . PRO A 1 377 ? 41.521 1.462 -10.948 1.00 50.12 377 PRO A O 1
ATOM 2899 N N . GLU A 1 378 ? 40.125 0.465 -9.504 1.00 46.56 378 GLU A N 1
ATOM 2900 C CA . GLU A 1 378 ? 39.159 0.022 -10.525 1.00 46.56 378 GLU A CA 1
ATOM 2901 C C . GLU A 1 378 ? 38.131 1.117 -10.879 1.00 46.56 378 GLU A C 1
ATOM 2903 O O . GLU A 1 378 ? 37.658 1.191 -12.015 1.00 46.56 378 GLU A O 1
ATOM 2908 N N . LEU A 1 379 ? 37.826 2.019 -9.937 1.00 46.88 379 LEU A N 1
ATOM 2909 C CA . LEU A 1 379 ? 36.878 3.134 -10.102 1.00 46.88 379 LEU A CA 1
ATOM 2910 C C . LEU A 1 379 ? 37.503 4.409 -10.708 1.00 46.88 379 LEU A C 1
ATOM 2912 O O . LEU A 1 379 ? 36.783 5.203 -11.319 1.00 46.88 379 LEU A O 1
ATOM 2916 N N . TYR A 1 380 ? 38.826 4.595 -10.607 1.00 45.88 380 TYR A N 1
ATOM 2917 C CA . TYR A 1 380 ? 39.568 5.754 -11.144 1.00 45.88 380 TYR A CA 1
ATOM 2918 C C . TYR A 1 380 ? 39.443 5.899 -12.669 1.00 45.88 380 TYR A C 1
ATOM 2920 O O . TYR A 1 380 ? 39.552 7.001 -13.202 1.00 45.88 380 TYR A O 1
ATOM 2928 N N . ASN A 1 381 ? 39.163 4.798 -13.371 1.00 50.59 381 ASN A N 1
ATOM 2929 C CA . ASN A 1 381 ? 38.940 4.793 -14.818 1.00 50.59 381 ASN A CA 1
ATOM 2930 C C . ASN A 1 381 ? 37.520 5.243 -15.223 1.00 50.59 381 ASN A C 1
ATOM 2932 O O . ASN A 1 381 ? 37.221 5.321 -16.417 1.00 50.59 381 ASN A O 1
ATOM 2936 N N . LEU A 1 382 ? 36.625 5.502 -14.259 1.00 47.88 382 LEU A N 1
ATOM 2937 C CA . LEU A 1 382 ? 35.203 5.753 -14.513 1.00 47.88 382 LEU A CA 1
ATOM 2938 C C . LEU A 1 382 ? 34.729 7.148 -14.078 1.00 47.88 382 LEU A C 1
ATOM 2940 O O . LEU A 1 382 ? 33.896 7.710 -14.784 1.00 47.88 382 LEU A O 1
ATOM 2944 N N . LEU A 1 383 ? 35.239 7.721 -12.978 1.00 51.94 383 LEU A N 1
ATOM 2945 C CA . LEU A 1 383 ? 34.805 9.024 -12.434 1.00 51.94 383 LEU A CA 1
ATOM 2946 C C . LEU A 1 383 ? 35.977 9.809 -11.798 1.00 51.94 383 LEU A C 1
ATOM 2948 O O . LEU A 1 383 ? 36.884 9.195 -11.239 1.00 51.94 383 LEU A O 1
ATOM 2952 N N . PRO A 1 384 ? 35.954 11.161 -11.800 1.00 58.88 384 PRO A N 1
ATOM 2953 C CA . PRO A 1 384 ? 36.896 11.972 -11.025 1.00 58.88 384 PRO A CA 1
ATOM 2954 C C . PRO A 1 384 ? 36.815 11.652 -9.523 1.00 58.88 384 PRO A C 1
ATOM 2956 O O . PRO A 1 384 ? 35.724 11.652 -8.953 1.00 58.88 384 PRO A O 1
ATOM 2959 N N . ALA A 1 385 ? 37.960 11.441 -8.867 1.00 54.34 385 ALA A N 1
ATOM 2960 C CA . ALA A 1 385 ? 38.026 10.959 -7.482 1.00 54.34 385 ALA A CA 1
ATOM 2961 C C . ALA A 1 385 ? 37.239 11.820 -6.471 1.00 54.34 385 ALA A C 1
ATOM 2963 O O . ALA A 1 385 ? 36.546 11.274 -5.618 1.00 54.34 385 ALA A O 1
ATOM 2964 N N . GLY A 1 386 ? 37.276 13.154 -6.594 1.00 54.06 386 GLY A N 1
ATOM 2965 C CA . GLY A 1 386 ? 36.519 14.052 -5.707 1.00 54.06 386 GLY A CA 1
ATOM 2966 C C . GLY A 1 386 ? 34.999 13.912 -5.853 1.00 54.06 386 GLY A C 1
ATOM 2967 O O . GLY A 1 386 ? 34.280 13.858 -4.861 1.00 54.06 386 GLY A O 1
ATOM 2968 N N . LEU A 1 387 ? 34.517 13.748 -7.087 1.00 53.78 387 LEU A N 1
ATOM 2969 C CA . LEU A 1 387 ? 33.099 13.546 -7.381 1.00 53.78 387 LEU A CA 1
ATOM 2970 C C . LEU A 1 387 ? 32.620 12.168 -6.905 1.00 53.78 387 LEU A C 1
ATOM 2972 O O . LEU A 1 387 ? 31.512 12.039 -6.396 1.00 53.78 387 LEU A O 1
ATOM 2976 N N . LEU A 1 388 ? 33.469 11.144 -7.030 1.00 53.88 388 LEU A N 1
ATOM 2977 C CA . LEU A 1 388 ? 33.181 9.807 -6.520 1.00 53.88 388 LEU A CA 1
ATOM 2978 C C . LEU A 1 388 ? 32.998 9.822 -4.995 1.00 53.88 388 LEU A C 1
ATOM 2980 O O . LEU A 1 388 ? 32.058 9.210 -4.498 1.00 53.88 388 LEU A O 1
ATOM 2984 N N . VAL A 1 389 ? 33.853 10.541 -4.262 1.00 55.28 389 VAL A N 1
ATOM 2985 C CA . VAL A 1 389 ? 33.751 10.678 -2.800 1.00 55.28 389 VAL A CA 1
ATOM 2986 C C . VAL A 1 389 ? 32.472 11.415 -2.407 1.00 55.28 389 VAL A C 1
ATOM 2988 O O . VAL A 1 389 ? 31.719 10.901 -1.588 1.00 55.28 389 VAL A O 1
ATOM 2991 N N . GLU A 1 390 ? 32.161 12.550 -3.037 1.00 55.31 390 GLU A N 1
ATOM 2992 C CA . GLU A 1 390 ? 30.945 13.321 -2.727 1.00 55.31 390 GLU A CA 1
ATOM 2993 C C . GLU A 1 390 ? 29.654 12.550 -3.027 1.00 55.31 390 GLU A C 1
ATOM 2995 O O . GLU A 1 390 ? 28.702 12.581 -2.243 1.00 55.31 390 GLU A O 1
ATOM 3000 N N . ILE A 1 391 ? 29.623 11.828 -4.149 1.00 52.09 391 ILE A N 1
ATOM 3001 C CA . ILE A 1 391 ? 28.500 10.969 -4.519 1.00 52.09 391 ILE A CA 1
ATOM 3002 C C . ILE A 1 391 ? 28.393 9.783 -3.561 1.00 52.09 391 ILE A C 1
ATOM 3004 O O . ILE A 1 391 ? 27.287 9.437 -3.151 1.00 52.09 391 ILE A O 1
ATOM 3008 N N . THR A 1 392 ? 29.516 9.173 -3.179 1.00 52.25 392 THR A N 1
ATOM 3009 C CA . THR A 1 392 ? 29.529 8.048 -2.235 1.00 52.25 392 THR A CA 1
ATOM 3010 C C . THR A 1 392 ? 29.070 8.493 -0.852 1.00 52.25 392 THR A C 1
ATOM 3012 O O . THR A 1 392 ? 28.273 7.791 -0.241 1.00 52.25 392 THR A O 1
ATOM 3015 N N . ASP A 1 393 ? 29.481 9.672 -0.386 1.00 54.47 393 ASP A N 1
ATOM 3016 C CA . ASP A 1 393 ? 29.026 10.251 0.879 1.00 54.47 393 ASP A CA 1
ATOM 3017 C C . ASP A 1 393 ? 27.529 10.570 0.852 1.00 54.47 393 ASP A C 1
ATOM 3019 O O . ASP A 1 393 ? 26.809 10.199 1.779 1.00 54.47 393 ASP A O 1
ATOM 3023 N N . ALA A 1 394 ? 27.024 11.171 -0.229 1.00 51.50 394 ALA A N 1
ATOM 3024 C CA . ALA A 1 394 ? 25.592 11.425 -0.387 1.00 51.50 394 ALA A CA 1
ATOM 3025 C C . ALA A 1 394 ? 24.783 10.113 -0.469 1.00 51.50 394 ALA A C 1
ATOM 3027 O O . ALA A 1 394 ? 23.730 9.988 0.155 1.00 51.50 394 ALA A O 1
ATOM 3028 N N . CYS A 1 395 ? 25.302 9.095 -1.163 1.00 47.22 395 CYS A N 1
ATOM 3029 C CA . CYS A 1 395 ? 24.703 7.759 -1.198 1.00 47.22 395 CYS A CA 1
ATOM 3030 C C . CYS A 1 395 ? 24.767 7.063 0.163 1.00 47.22 395 CYS A C 1
ATOM 3032 O O . CYS A 1 395 ? 23.839 6.347 0.514 1.00 47.22 395 CYS A O 1
ATOM 3034 N N . LEU A 1 396 ? 25.831 7.264 0.941 1.00 51.81 396 LEU A N 1
ATOM 3035 C CA . LEU A 1 396 ? 25.970 6.751 2.302 1.00 51.81 396 LEU A CA 1
ATOM 3036 C C . LEU A 1 396 ? 24.984 7.422 3.257 1.00 51.81 396 LEU A C 1
ATOM 3038 O O . LEU A 1 396 ? 24.460 6.757 4.146 1.00 51.81 396 LEU A O 1
ATOM 3042 N N . GLU A 1 397 ? 24.734 8.721 3.109 1.00 53.78 397 GLU A N 1
ATOM 3043 C CA . GLU A 1 397 ? 23.719 9.431 3.888 1.00 53.78 397 GLU A CA 1
ATOM 3044 C C . GLU A 1 397 ? 22.311 8.921 3.572 1.00 53.78 397 GLU A C 1
ATOM 3046 O O . GLU A 1 397 ? 21.578 8.580 4.504 1.00 53.78 397 GLU A O 1
ATOM 3051 N N . GLU A 1 398 ? 21.971 8.758 2.293 1.00 48.47 398 GLU A N 1
ATOM 3052 C CA . GLU A 1 398 ? 20.688 8.179 1.877 1.00 48.47 398 GLU A CA 1
ATOM 3053 C C . GLU A 1 398 ? 20.564 6.694 2.241 1.00 48.47 398 GLU A C 1
ATOM 3055 O O . GLU A 1 398 ? 19.534 6.262 2.750 1.00 48.47 398 GLU A O 1
ATOM 3060 N N . ALA A 1 399 ? 21.627 5.900 2.094 1.00 46.25 399 ALA A N 1
ATOM 3061 C CA . ALA A 1 399 ? 21.644 4.497 2.506 1.00 46.25 399 ALA A CA 1
ATOM 3062 C C . ALA A 1 399 ? 21.546 4.341 4.031 1.00 46.25 399 ALA A C 1
ATOM 3064 O O . ALA A 1 399 ? 20.971 3.365 4.505 1.00 46.25 399 ALA A O 1
ATOM 3065 N N . LYS A 1 400 ? 22.050 5.297 4.826 1.00 50.66 400 LYS A N 1
ATOM 3066 C CA . LYS A 1 400 ? 21.811 5.336 6.281 1.00 50.66 400 LYS A CA 1
ATOM 3067 C C . LYS A 1 400 ? 20.344 5.628 6.596 1.00 50.66 400 LYS A C 1
ATOM 3069 O O . LYS A 1 400 ? 19.813 5.044 7.539 1.00 50.66 400 LYS A O 1
ATOM 3074 N N . ILE A 1 401 ? 19.693 6.504 5.827 1.00 50.12 401 ILE A N 1
ATOM 3075 C CA . ILE A 1 401 ? 18.259 6.803 5.965 1.00 50.12 401 ILE A CA 1
ATOM 3076 C C . ILE A 1 401 ? 17.431 5.566 5.588 1.00 50.12 401 ILE A C 1
ATOM 3078 O O . ILE A 1 401 ? 16.647 5.084 6.405 1.00 50.12 401 ILE A O 1
ATOM 3082 N N . ALA A 1 402 ? 17.677 4.988 4.412 1.00 43.16 402 ALA A N 1
ATOM 3083 C CA . ALA A 1 402 ? 17.020 3.772 3.939 1.00 43.16 402 ALA A CA 1
ATOM 3084 C C . ALA A 1 402 ? 17.297 2.566 4.856 1.00 43.16 402 ALA A C 1
ATOM 3086 O O . ALA A 1 402 ? 16.391 1.806 5.182 1.00 43.16 402 ALA A O 1
ATOM 3087 N N . GLY A 1 403 ? 18.525 2.421 5.359 1.00 47.16 403 GLY A N 1
ATOM 3088 C CA . GLY A 1 403 ? 18.902 1.389 6.326 1.00 47.16 403 GLY A CA 1
ATOM 3089 C C . GLY A 1 403 ? 18.207 1.547 7.682 1.00 47.16 403 GLY A C 1
ATOM 3090 O O . GLY A 1 403 ? 17.858 0.546 8.305 1.00 47.16 403 GLY A O 1
ATOM 3091 N N . GLY A 1 404 ? 17.952 2.782 8.127 1.00 50.19 404 GLY A N 1
ATOM 3092 C CA . GLY A 1 404 ? 17.118 3.065 9.299 1.00 50.19 404 GLY A CA 1
ATOM 3093 C C . GLY A 1 404 ? 15.660 2.648 9.088 1.00 50.19 404 GLY A C 1
ATOM 3094 O O . GLY A 1 404 ? 15.073 2.012 9.962 1.00 50.19 404 GLY A O 1
ATOM 3095 N N . VAL A 1 405 ? 15.101 2.917 7.903 1.00 49.81 405 VAL A N 1
ATOM 3096 C CA . VAL A 1 405 ? 13.753 2.467 7.509 1.00 49.81 405 VAL A CA 1
ATOM 3097 C C . VAL A 1 405 ? 13.681 0.941 7.403 1.00 49.81 405 VAL A C 1
ATOM 3099 O O . VAL A 1 405 ? 12.722 0.341 7.881 1.00 49.81 405 VAL A O 1
ATOM 3102 N N . LEU A 1 406 ? 14.707 0.287 6.853 1.00 48.94 406 LEU A N 1
ATOM 3103 C CA . LEU A 1 406 ? 14.775 -1.170 6.736 1.00 48.94 406 LEU A CA 1
ATOM 3104 C C . LEU A 1 406 ? 14.917 -1.850 8.103 1.00 48.94 406 LEU A C 1
ATOM 3106 O O . LEU A 1 406 ? 14.241 -2.847 8.354 1.00 48.94 406 LEU A O 1
ATOM 3110 N N . ALA A 1 407 ? 15.722 -1.291 9.010 1.00 55.62 407 ALA A N 1
ATOM 3111 C CA . ALA A 1 407 ? 15.783 -1.752 10.395 1.00 55.62 407 ALA A CA 1
ATOM 3112 C C . ALA A 1 407 ? 14.415 -1.597 11.081 1.00 55.62 407 ALA A C 1
ATOM 3114 O O . ALA A 1 407 ? 13.927 -2.545 11.688 1.00 55.62 407 ALA A O 1
ATOM 3115 N N . ALA A 1 408 ? 13.745 -0.455 10.896 1.00 58.75 408 ALA A N 1
ATOM 3116 C CA . ALA A 1 408 ? 12.394 -0.224 11.407 1.00 58.75 408 ALA A CA 1
ATOM 3117 C C . ALA A 1 408 ? 11.328 -1.122 10.750 1.00 58.75 408 ALA A C 1
ATOM 3119 O O . ALA A 1 408 ? 10.283 -1.374 11.346 1.00 58.75 408 ALA A O 1
ATOM 3120 N N . SER A 1 409 ? 11.571 -1.626 9.534 1.00 53.94 409 SER A N 1
ATOM 3121 C CA . SER A 1 409 ? 10.585 -2.404 8.776 1.00 53.94 409 SER A CA 1
ATOM 3122 C C . SER A 1 409 ? 10.252 -3.772 9.386 1.00 53.94 409 SER A C 1
ATOM 3124 O O . SER A 1 409 ? 9.188 -4.326 9.102 1.00 53.94 409 SER A O 1
ATOM 3126 N N . GLY A 1 410 ? 11.146 -4.303 10.225 1.00 63.59 410 GLY A N 1
ATOM 3127 C CA . GLY A 1 410 ? 10.917 -5.533 10.984 1.00 63.59 410 GLY A CA 1
ATOM 3128 C C . GLY A 1 410 ? 10.083 -5.321 12.246 1.00 63.59 410 GLY A C 1
ATOM 3129 O O . GLY A 1 410 ? 9.499 -6.279 12.734 1.00 63.59 410 GLY A O 1
ATOM 3130 N N . GLN A 1 411 ? 9.974 -4.079 12.734 1.00 74.75 411 GLN A N 1
ATOM 3131 C CA . GLN A 1 411 ? 9.326 -3.796 14.008 1.00 74.75 411 GLN A CA 1
ATOM 3132 C C . GLN A 1 411 ? 7.799 -3.890 13.895 1.00 74.75 411 GLN A C 1
ATOM 3134 O O . GLN A 1 411 ? 7.171 -3.143 13.127 1.00 74.75 411 GLN A O 1
ATOM 3139 N N . ASP A 1 412 ? 7.198 -4.793 14.670 1.00 78.50 412 ASP A N 1
ATOM 3140 C CA . ASP A 1 412 ? 5.749 -4.831 14.876 1.00 78.50 412 ASP A CA 1
ATOM 3141 C C . ASP A 1 412 ? 5.338 -3.813 15.963 1.00 78.50 412 ASP A C 1
ATOM 3143 O O . ASP A 1 412 ? 6.052 -3.659 16.964 1.00 78.50 412 ASP A O 1
ATOM 3147 N N . PRO A 1 413 ? 4.221 -3.076 15.786 1.00 80.56 413 PRO A N 1
ATOM 3148 C CA . PRO A 1 413 ? 3.774 -2.088 16.764 1.00 80.56 413 PRO A CA 1
ATOM 3149 C C . PRO A 1 413 ? 3.459 -2.672 18.146 1.00 80.56 413 PRO A C 1
ATOM 3151 O O . PRO A 1 413 ? 3.685 -1.998 19.149 1.00 80.56 413 PRO A O 1
ATOM 3154 N N . TRP A 1 414 ? 2.944 -3.899 18.220 1.00 82.31 414 TRP A N 1
ATOM 3155 C CA . TRP A 1 414 ? 2.589 -4.546 19.483 1.00 82.31 414 TRP A CA 1
ATOM 3156 C C . TRP A 1 414 ? 3.805 -5.180 20.145 1.00 82.31 414 TRP A C 1
ATOM 3158 O O . TRP A 1 414 ? 3.958 -5.058 21.359 1.00 82.31 414 TRP A O 1
ATOM 3168 N N . ASP A 1 415 ? 4.725 -5.729 19.349 1.00 76.44 415 ASP A N 1
ATOM 3169 C CA . ASP A 1 415 ? 6.046 -6.144 19.832 1.00 76.44 415 ASP A CA 1
ATOM 3170 C C . ASP A 1 415 ? 6.794 -4.959 20.455 1.00 76.44 415 ASP A C 1
ATOM 3172 O O . ASP A 1 415 ? 7.337 -5.074 21.552 1.00 76.44 415 ASP A O 1
ATOM 3176 N N . LEU A 1 416 ? 6.741 -3.780 19.820 1.00 82.06 416 LEU A N 1
ATOM 3177 C CA . LEU A 1 416 ? 7.372 -2.564 20.344 1.00 82.06 416 LEU A CA 1
ATOM 3178 C C . LEU A 1 416 ? 6.812 -2.183 21.722 1.00 82.06 416 LEU A C 1
ATOM 3180 O O . LEU A 1 416 ? 7.561 -1.784 22.616 1.00 82.06 416 LEU A O 1
ATOM 3184 N N . MET A 1 417 ? 5.496 -2.316 21.903 1.00 80.50 417 MET A N 1
ATOM 3185 C CA . MET A 1 417 ? 4.838 -2.066 23.188 1.00 80.50 417 MET A CA 1
ATOM 3186 C C . MET A 1 417 ? 5.212 -3.120 24.232 1.00 80.50 417 MET A C 1
ATOM 3188 O O . MET A 1 417 ? 5.462 -2.770 25.384 1.00 80.50 417 MET A O 1
ATOM 3192 N N . ALA A 1 418 ? 5.336 -4.384 23.823 1.00 71.81 418 ALA A N 1
ATOM 3193 C CA . ALA A 1 418 ? 5.798 -5.477 24.675 1.00 71.81 418 ALA A CA 1
ATOM 3194 C C . ALA A 1 418 ? 7.295 -5.389 25.035 1.00 71.81 418 ALA A C 1
ATOM 3196 O O . ALA A 1 418 ? 7.777 -6.163 25.865 1.00 71.81 418 ALA A O 1
ATOM 3197 N N . GLY A 1 419 ? 8.028 -4.435 24.447 1.00 68.06 419 GLY A N 1
ATOM 3198 C CA . GLY A 1 419 ? 9.474 -4.293 24.610 1.00 68.06 419 GLY A CA 1
ATOM 3199 C C . GLY A 1 419 ? 10.267 -5.375 23.875 1.00 68.06 419 GLY A C 1
ATOM 3200 O O . GLY A 1 419 ? 11.363 -5.717 24.313 1.00 68.06 419 GLY A O 1
ATOM 3201 N N . LEU A 1 420 ? 9.688 -5.942 22.813 1.00 65.88 420 LEU A N 1
ATOM 3202 C CA . LEU A 1 420 ? 10.321 -6.884 21.901 1.00 65.88 420 LEU A CA 1
ATOM 3203 C C . LEU A 1 420 ? 10.914 -6.112 20.719 1.00 65.88 420 LEU A C 1
ATOM 3205 O O . LEU A 1 420 ? 10.199 -5.569 19.872 1.00 65.88 420 LEU A O 1
ATOM 3209 N N . ASP A 1 421 ? 12.240 -6.084 20.663 1.00 67.25 421 ASP A N 1
ATOM 3210 C CA . ASP A 1 421 ? 12.983 -5.400 19.611 1.00 67.25 421 ASP A CA 1
ATOM 3211 C C . ASP A 1 421 ? 13.085 -6.321 18.384 1.00 67.25 421 ASP A C 1
ATOM 3213 O O . ASP A 1 421 ? 13.983 -7.157 18.284 1.00 67.25 421 ASP A O 1
ATOM 3217 N N . THR A 1 422 ? 12.150 -6.186 17.440 1.00 59.66 422 THR A N 1
ATOM 3218 C CA . THR A 1 422 ? 12.095 -6.970 16.187 1.00 59.66 422 THR A CA 1
ATOM 3219 C C . THR A 1 422 ? 12.714 -6.235 14.993 1.00 59.66 422 THR A C 1
ATOM 3221 O O . THR A 1 422 ? 12.643 -6.672 13.841 1.00 59.66 422 THR A O 1
ATOM 3224 N N . ALA A 1 423 ? 13.380 -5.108 15.255 1.00 55.53 423 ALA A N 1
ATOM 3225 C CA . ALA A 1 423 ? 14.144 -4.373 14.261 1.00 55.53 423 ALA A CA 1
ATOM 3226 C C . ALA A 1 423 ? 15.343 -5.197 13.744 1.00 55.53 423 ALA A C 1
ATOM 3228 O O . ALA A 1 423 ? 16.290 -5.491 14.478 1.00 55.53 423 ALA A O 1
ATOM 3229 N N . ARG A 1 424 ? 15.333 -5.534 12.446 1.00 49.53 424 ARG A N 1
ATOM 3230 C CA . ARG A 1 424 ? 16.331 -6.416 11.809 1.00 49.53 424 ARG A CA 1
ATOM 3231 C C . ARG A 1 424 ? 17.772 -5.952 12.048 1.00 49.53 424 ARG A C 1
ATOM 3233 O O . ARG A 1 424 ? 18.120 -4.797 11.789 1.00 49.53 424 ARG A O 1
ATOM 3240 N N . GLY A 1 425 ? 18.628 -6.876 12.497 1.00 46.69 425 GLY A N 1
ATOM 3241 C CA . GLY A 1 425 ? 20.044 -6.612 12.804 1.00 46.69 425 GLY A CA 1
ATOM 3242 C C . GLY A 1 425 ? 20.278 -5.801 14.087 1.00 46.69 425 GLY A C 1
ATOM 3243 O O . GLY A 1 425 ? 21.382 -5.301 14.309 1.00 46.69 425 GLY A O 1
ATOM 3244 N N . ARG A 1 426 ? 19.229 -5.621 14.896 1.00 56.00 426 ARG A N 1
ATOM 3245 C CA . ARG A 1 426 ? 19.232 -5.002 16.232 1.00 56.00 426 ARG A CA 1
ATOM 3246 C C . ARG A 1 426 ? 18.386 -5.824 17.215 1.00 56.00 426 ARG A C 1
ATOM 3248 O O . ARG A 1 426 ? 18.028 -5.336 18.277 1.00 56.00 426 ARG A O 1
ATOM 3255 N N . GLU A 1 427 ? 18.084 -7.064 16.830 1.00 51.69 427 GLU A N 1
ATOM 3256 C CA . GLU A 1 427 ? 17.284 -8.024 17.581 1.00 51.69 427 GLU A CA 1
ATOM 3257 C C . GLU A 1 427 ? 18.022 -8.374 18.874 1.00 51.69 427 GLU A C 1
ATOM 3259 O O . GLU A 1 427 ? 18.973 -9.160 18.881 1.00 51.69 427 GLU A O 1
ATOM 3264 N N . LYS A 1 428 ? 17.613 -7.765 19.986 1.00 52.12 428 LYS A N 1
ATOM 3265 C CA . LYS A 1 428 ? 18.031 -8.231 21.301 1.00 52.12 428 LYS A CA 1
ATOM 3266 C C . LYS A 1 428 ? 17.179 -9.439 21.661 1.00 52.12 428 LYS A C 1
ATOM 3268 O O . LYS A 1 428 ? 16.053 -9.310 22.132 1.00 52.12 428 LYS A O 1
ATOM 3273 N N . GLY A 1 429 ? 17.748 -10.626 21.478 1.00 42.19 429 GLY A N 1
ATOM 3274 C CA . GLY A 1 429 ? 17.311 -11.811 22.203 1.00 42.19 429 GLY A CA 1
ATOM 3275 C C . GLY A 1 429 ? 17.672 -11.640 23.674 1.00 42.19 429 GLY A C 1
ATOM 3276 O O . GLY A 1 429 ? 18.740 -12.070 24.089 1.00 42.19 429 GLY A O 1
ATOM 3277 N N . PHE A 1 430 ? 16.829 -10.960 24.450 1.00 43.91 430 PHE A N 1
ATOM 3278 C CA . PHE A 1 430 ? 16.967 -10.928 25.900 1.00 43.91 430 PHE A CA 1
ATOM 3279 C C . PHE A 1 430 ? 15.698 -11.438 26.568 1.00 43.91 430 PHE A C 1
ATOM 3281 O O . PHE A 1 430 ? 14.602 -10.905 26.398 1.00 43.91 430 PHE A O 1
ATOM 3288 N N . GLU A 1 431 ? 15.915 -12.476 27.366 1.00 41.41 431 GLU A N 1
ATOM 3289 C CA . GLU A 1 431 ? 15.105 -12.943 28.479 1.00 41.41 431 GLU A CA 1
ATOM 3290 C C . GLU A 1 431 ? 14.834 -11.775 29.449 1.00 41.41 431 GLU A C 1
ATOM 3292 O O . GLU A 1 431 ? 15.477 -11.633 30.485 1.00 41.41 431 GLU A O 1
ATOM 3297 N N . ARG A 1 432 ? 13.901 -10.873 29.125 1.00 46.38 432 ARG A N 1
ATOM 3298 C CA . ARG A 1 432 ? 13.249 -10.073 30.165 1.00 46.38 432 ARG A CA 1
ATOM 3299 C C . ARG A 1 432 ? 12.221 -10.980 30.828 1.00 46.38 432 ARG A C 1
ATOM 3301 O O . ARG A 1 432 ? 11.279 -11.415 30.173 1.00 46.38 432 ARG A O 1
ATOM 3308 N N . GLU A 1 433 ? 12.395 -11.232 32.124 1.00 41.19 433 GLU A N 1
ATOM 3309 C CA . GLU A 1 433 ? 11.545 -12.093 32.970 1.00 41.19 433 GLU A CA 1
ATOM 3310 C C . GLU A 1 433 ? 10.053 -11.696 33.013 1.00 41.19 433 GLU A C 1
ATOM 3312 O O . GLU A 1 433 ? 9.241 -12.409 33.594 1.00 41.19 433 GLU A O 1
ATOM 3317 N N . ALA A 1 434 ? 9.647 -10.613 32.350 1.00 44.47 434 ALA A N 1
ATOM 3318 C CA . ALA A 1 434 ? 8.247 -10.321 32.091 1.00 44.47 434 ALA A CA 1
ATOM 3319 C C . ALA A 1 434 ? 8.076 -9.756 30.676 1.00 44.47 434 ALA A C 1
ATOM 3321 O O . ALA A 1 434 ? 8.372 -8.585 30.422 1.00 44.47 434 ALA A O 1
ATOM 3322 N N . ARG A 1 435 ? 7.550 -10.574 29.755 1.00 52.97 435 ARG A N 1
ATOM 3323 C CA . ARG A 1 435 ? 6.813 -10.046 28.600 1.00 52.97 435 ARG A CA 1
ATOM 3324 C C . ARG A 1 435 ? 5.690 -9.182 29.162 1.00 52.97 435 ARG A C 1
ATOM 3326 O O . ARG A 1 435 ? 4.812 -9.697 29.849 1.00 52.97 435 ARG A O 1
ATOM 3333 N N . LEU A 1 436 ? 5.725 -7.881 28.901 1.00 57.41 436 LEU A N 1
ATOM 3334 C CA . LEU A 1 436 ? 4.571 -7.032 29.167 1.00 57.41 436 LEU A CA 1
ATOM 3335 C C . LEU A 1 436 ? 3.603 -7.247 28.006 1.00 57.41 436 LEU A C 1
ATOM 3337 O O . LEU A 1 436 ? 3.672 -6.553 26.996 1.00 57.41 436 LEU A O 1
ATOM 3341 N N . GLU A 1 437 ? 2.744 -8.261 28.107 1.00 57.75 437 GLU A N 1
ATOM 3342 C CA . GLU A 1 437 ? 1.597 -8.366 27.209 1.00 57.75 437 GLU A CA 1
ATOM 3343 C C . GLU A 1 437 ? 0.666 -7.192 27.511 1.00 57.75 437 GLU A C 1
ATOM 3345 O O . GLU A 1 437 ? -0.117 -7.225 28.453 1.00 57.75 437 GLU A O 1
ATOM 3350 N N . TYR A 1 438 ? 0.797 -6.114 26.738 1.00 64.19 438 TYR A N 1
ATOM 3351 C CA . TYR A 1 438 ? -0.150 -5.014 26.797 1.00 64.19 438 TYR A CA 1
ATOM 3352 C C . TYR A 1 438 ? -1.429 -5.440 26.094 1.00 64.19 438 TYR A C 1
ATOM 3354 O O . TYR A 1 438 ? -1.470 -5.566 24.867 1.00 64.19 438 TYR A O 1
ATOM 3362 N N . THR A 1 439 ? -2.504 -5.593 26.857 1.00 77.56 439 THR A N 1
ATOM 3363 C CA . THR A 1 439 ? -3.835 -5.534 26.266 1.00 77.56 439 THR A CA 1
ATOM 3364 C C . THR A 1 439 ? -4.170 -4.081 25.912 1.00 77.56 439 THR A C 1
ATOM 3366 O O . THR A 1 439 ? -3.578 -3.126 26.427 1.00 77.56 439 THR A O 1
ATOM 3369 N N . LEU A 1 440 ? -5.151 -3.876 25.027 1.00 77.88 440 LEU A N 1
ATOM 3370 C CA . LEU A 1 440 ? -5.662 -2.525 24.754 1.00 77.88 440 LEU A CA 1
ATOM 3371 C C . LEU A 1 440 ? -6.209 -1.848 26.023 1.00 77.88 440 LEU A C 1
ATOM 3373 O O . LEU A 1 440 ? -6.208 -0.621 26.102 1.00 77.88 440 LEU A O 1
ATOM 3377 N N . ASP A 1 441 ? -6.652 -2.637 27.002 1.00 78.88 441 ASP A N 1
ATOM 3378 C CA . ASP A 1 441 ? -7.202 -2.152 28.266 1.00 78.88 441 ASP A CA 1
ATOM 3379 C C . ASP A 1 441 ? -6.071 -1.602 29.149 1.00 78.88 441 ASP A C 1
ATOM 3381 O O . ASP A 1 441 ? -6.180 -0.476 29.638 1.00 78.88 441 ASP A O 1
ATOM 3385 N N . ASP A 1 442 ? -4.930 -2.300 29.218 1.00 81.81 442 ASP A N 1
ATOM 3386 C CA . ASP A 1 442 ? -3.723 -1.835 29.922 1.00 81.81 442 ASP A CA 1
ATOM 3387 C C . ASP A 1 442 ? -3.166 -0.541 29.316 1.00 81.81 442 ASP A C 1
ATOM 3389 O O . ASP A 1 442 ? -2.677 0.343 30.021 1.00 81.81 442 ASP A O 1
ATOM 3393 N N . LEU A 1 443 ? -3.247 -0.406 27.991 1.00 83.75 443 LEU A N 1
ATOM 3394 C CA . LEU A 1 443 ? -2.825 0.792 27.265 1.00 83.75 443 LEU A CA 1
ATOM 3395 C C . LEU A 1 443 ? -3.666 2.014 27.657 1.00 83.75 443 LEU A C 1
ATOM 3397 O O . LEU A 1 443 ? -3.131 3.096 27.892 1.00 83.75 443 LEU A O 1
ATOM 3401 N N . VAL A 1 444 ? -4.987 1.858 27.745 1.00 86.00 444 VAL A N 1
ATOM 3402 C CA . VAL A 1 444 ? -5.881 2.958 28.137 1.00 86.00 444 VAL A CA 1
ATOM 3403 C C . VAL A 1 444 ? -5.779 3.262 29.632 1.00 86.00 444 VAL A C 1
ATOM 3405 O O . VAL A 1 444 ? -5.862 4.430 30.016 1.00 86.00 444 VAL A O 1
ATOM 3408 N N . GLU A 1 445 ? -5.561 2.243 30.465 1.00 84.88 445 GLU A N 1
ATOM 3409 C CA . GLU A 1 445 ? -5.371 2.411 31.905 1.00 84.88 445 GLU A CA 1
ATOM 3410 C C . GLU A 1 445 ? -4.081 3.165 32.249 1.00 84.88 445 GLU A C 1
ATOM 3412 O O . GLU A 1 445 ? -4.090 3.991 33.158 1.00 84.88 445 GLU A O 1
ATOM 3417 N N . ASN A 1 446 ? -2.983 2.909 31.532 1.00 84.25 446 ASN A N 1
ATOM 3418 C CA . ASN A 1 446 ? -1.680 3.499 31.851 1.00 84.25 446 ASN A CA 1
ATOM 3419 C C . ASN A 1 446 ? -1.414 4.838 31.147 1.00 84.25 446 ASN A C 1
ATOM 3421 O O . ASN A 1 446 ? -0.639 5.649 31.655 1.00 84.25 446 ASN A O 1
ATOM 3425 N N . PHE A 1 447 ? -2.051 5.092 29.998 1.00 87.75 447 PHE A N 1
ATOM 3426 C CA . PHE A 1 447 ? -1.843 6.308 29.207 1.00 87.75 447 PHE A CA 1
ATOM 3427 C C . PHE A 1 447 ? -3.163 7.058 29.015 1.00 87.75 447 PHE A C 1
ATOM 3429 O O . PHE A 1 447 ? -4.009 6.681 28.200 1.00 87.75 447 PHE A O 1
ATOM 3436 N N . HIS A 1 448 ? -3.348 8.143 29.772 1.00 83.25 448 HIS A N 1
ATOM 3437 C CA . HIS A 1 448 ? -4.596 8.915 29.761 1.00 83.25 448 HIS A CA 1
ATOM 3438 C C . HIS A 1 448 ? -4.615 10.041 28.725 1.00 83.25 448 HIS A C 1
ATOM 3440 O O . HIS A 1 448 ? -5.699 10.460 28.310 1.00 83.25 448 HIS A O 1
ATOM 3446 N N . THR A 1 449 ? -3.444 10.514 28.293 1.00 83.38 449 THR A N 1
ATOM 3447 C CA . THR A 1 449 ? -3.309 11.543 27.257 1.00 83.38 449 THR A CA 1
ATOM 3448 C C . THR A 1 449 ? -2.537 11.015 26.055 1.00 83.38 449 THR A C 1
ATOM 3450 O O . THR A 1 449 ? -1.687 10.132 26.183 1.00 83.38 449 THR A O 1
ATOM 3453 N N . GLU A 1 450 ? -2.810 11.591 24.883 1.00 85.62 450 GLU A N 1
ATOM 3454 C CA . GLU A 1 450 ? -2.043 11.290 23.672 1.00 85.62 450 GLU A CA 1
ATOM 3455 C C . GLU A 1 450 ? -0.556 11.610 23.869 1.00 85.62 450 GLU A C 1
ATOM 3457 O O . GLU A 1 450 ? 0.299 10.836 23.460 1.00 85.62 450 GLU A O 1
ATOM 3462 N N . ARG A 1 451 ? -0.241 12.695 24.586 1.00 86.12 451 ARG A N 1
ATOM 3463 C CA . ARG A 1 451 ? 1.138 13.096 24.885 1.00 86.12 451 ARG A CA 1
ATOM 3464 C C . ARG A 1 451 ? 1.890 12.055 25.720 1.00 86.12 451 ARG A C 1
ATOM 3466 O O . ARG A 1 451 ? 3.068 11.816 25.460 1.00 86.12 451 ARG A O 1
ATOM 3473 N N . ASP A 1 452 ? 1.235 11.446 26.708 1.00 85.50 452 ASP A N 1
ATOM 3474 C CA . ASP A 1 452 ? 1.850 10.399 27.536 1.00 85.50 452 ASP A CA 1
ATOM 3475 C C . ASP A 1 452 ? 2.111 9.134 26.711 1.00 85.50 452 ASP A C 1
ATOM 3477 O O . ASP A 1 452 ? 3.190 8.541 26.803 1.00 85.50 452 ASP A O 1
ATOM 3481 N N . LEU A 1 453 ? 1.150 8.761 25.858 1.00 88.94 453 LEU A N 1
ATOM 3482 C CA . LEU A 1 453 ? 1.298 7.651 24.921 1.00 88.94 453 LEU A CA 1
ATOM 3483 C C . LEU A 1 453 ? 2.441 7.917 23.933 1.00 88.94 453 LEU A C 1
ATOM 3485 O O . LEU A 1 453 ? 3.306 7.065 23.737 1.00 88.94 453 LEU A O 1
ATOM 3489 N N . GLU A 1 454 ? 2.481 9.112 23.346 1.00 89.88 454 GLU A N 1
ATOM 3490 C CA . GLU A 1 454 ? 3.526 9.539 22.422 1.00 89.88 454 GLU A CA 1
ATOM 3491 C C . GLU A 1 454 ? 4.907 9.462 23.075 1.00 89.88 454 GLU A C 1
ATOM 3493 O O . GLU A 1 454 ? 5.827 8.861 22.517 1.00 89.88 454 GLU A O 1
ATOM 3498 N N . ALA A 1 455 ? 5.058 10.027 24.276 1.00 87.19 455 ALA A N 1
ATOM 3499 C CA . ALA A 1 455 ? 6.313 10.005 25.018 1.00 87.19 455 ALA A CA 1
ATOM 3500 C C . ALA A 1 455 ? 6.778 8.570 25.307 1.00 87.19 455 ALA A C 1
ATOM 3502 O O . ALA A 1 455 ? 7.963 8.264 25.142 1.00 87.19 455 ALA A O 1
ATOM 3503 N N . HIS A 1 456 ? 5.853 7.678 25.674 1.00 87.81 456 HIS A N 1
ATOM 3504 C CA . HIS A 1 456 ? 6.164 6.275 25.924 1.00 87.81 456 HIS A CA 1
ATOM 3505 C C . HIS A 1 456 ? 6.607 5.542 24.653 1.00 87.81 456 HIS A C 1
ATOM 3507 O O . HIS A 1 456 ? 7.676 4.930 24.643 1.00 87.81 456 HIS A O 1
ATOM 3513 N N . VAL A 1 457 ? 5.849 5.656 23.557 1.00 87.44 457 VAL A N 1
ATOM 3514 C CA . VAL A 1 457 ? 6.194 5.015 22.275 1.00 87.44 457 VAL A CA 1
ATOM 3515 C C . VAL A 1 457 ? 7.515 5.565 21.731 1.00 87.44 457 VAL A C 1
ATOM 3517 O O . VAL A 1 457 ? 8.331 4.804 21.215 1.00 87.44 457 VAL A O 1
ATOM 3520 N N . ARG A 1 458 ? 7.795 6.865 21.901 1.00 88.00 458 ARG A N 1
ATOM 3521 C CA . ARG A 1 458 ? 9.102 7.455 21.562 1.00 88.00 458 ARG A CA 1
ATOM 3522 C C . ARG A 1 458 ? 10.238 6.885 22.406 1.00 88.00 458 ARG A C 1
ATOM 3524 O O . ARG A 1 458 ? 11.323 6.678 21.868 1.00 88.00 458 ARG A O 1
ATOM 3531 N N . SER A 1 459 ? 10.019 6.643 23.699 1.00 83.00 459 SER A N 1
ATOM 3532 C CA . SER A 1 459 ? 11.015 5.989 24.559 1.00 83.00 459 SER A CA 1
ATOM 3533 C C . SER A 1 459 ? 11.298 4.570 24.075 1.00 83.00 459 SER A C 1
ATOM 3535 O O . SER A 1 459 ? 12.455 4.224 23.850 1.00 83.00 459 SER A O 1
ATOM 3537 N N . ARG A 1 460 ? 10.248 3.785 23.800 1.00 82.12 460 ARG A N 1
ATOM 3538 C CA . ARG A 1 460 ? 10.379 2.420 23.268 1.00 82.12 460 ARG A CA 1
ATOM 3539 C C . ARG A 1 460 ? 11.080 2.383 21.918 1.00 82.12 460 ARG A C 1
ATOM 3541 O O . ARG A 1 460 ? 11.969 1.571 21.714 1.00 82.12 460 ARG A O 1
ATOM 3548 N N . ALA A 1 461 ? 10.756 3.308 21.019 1.00 81.81 461 ALA A N 1
ATOM 3549 C CA . ALA A 1 461 ? 11.422 3.407 19.725 1.00 81.81 461 ALA A CA 1
ATOM 3550 C C . ALA A 1 461 ? 12.921 3.735 19.853 1.00 81.81 461 ALA A C 1
ATOM 3552 O O . ALA A 1 461 ? 13.723 3.246 19.061 1.00 81.81 461 ALA A O 1
ATOM 3553 N N . LYS A 1 462 ? 13.315 4.539 20.853 1.00 82.62 462 LYS A N 1
ATOM 3554 C CA . LYS A 1 462 ? 14.730 4.801 21.167 1.00 82.62 462 LYS A CA 1
ATOM 3555 C C . LYS A 1 462 ? 15.427 3.575 21.746 1.00 82.62 462 LYS A C 1
ATOM 3557 O O . LYS A 1 462 ? 16.556 3.307 21.355 1.00 82.62 462 LYS A O 1
ATOM 3562 N N . GLU A 1 463 ? 14.766 2.848 22.645 1.00 76.69 463 GLU A N 1
ATOM 3563 C CA . GLU A 1 463 ? 15.271 1.584 23.197 1.00 76.69 463 GLU A CA 1
ATOM 3564 C C . GLU A 1 463 ? 15.511 0.561 22.079 1.00 76.69 463 GLU A C 1
ATOM 3566 O O . GLU A 1 463 ? 16.639 0.096 21.928 1.00 76.69 463 GLU A O 1
ATOM 3571 N N . ALA A 1 464 ? 14.510 0.335 21.223 1.00 73.12 464 ALA A N 1
ATOM 3572 C CA . ALA A 1 464 ? 14.576 -0.594 20.092 1.00 73.12 464 ALA A CA 1
ATOM 3573 C C . ALA A 1 464 ? 15.612 -0.197 19.028 1.00 73.12 464 ALA A C 1
ATOM 3575 O O . ALA A 1 464 ? 16.134 -1.032 18.285 1.00 73.12 464 ALA A O 1
ATOM 3576 N N . ALA A 1 465 ? 15.929 1.095 18.925 1.00 71.94 465 ALA A N 1
ATOM 3577 C CA . ALA A 1 465 ? 16.949 1.578 18.009 1.00 71.94 465 ALA A CA 1
ATOM 3578 C C . ALA A 1 465 ? 18.375 1.491 18.573 1.00 71.94 465 ALA A C 1
ATOM 3580 O O . ALA A 1 465 ? 19.316 1.581 17.783 1.00 71.94 465 ALA A O 1
ATOM 3581 N N . ASN A 1 466 ? 18.560 1.337 19.886 1.00 71.56 466 ASN A N 1
ATOM 3582 C CA . ASN A 1 466 ? 19.856 1.503 20.540 1.00 71.56 466 ASN A CA 1
ATOM 3583 C C . ASN A 1 466 ? 20.809 0.323 20.279 1.00 71.56 466 ASN A C 1
ATOM 3585 O O . ASN A 1 466 ? 20.531 -0.821 20.643 1.00 71.56 466 ASN A O 1
ATOM 3589 N N . ARG A 1 467 ? 21.981 0.614 19.707 1.00 59.81 467 ARG A N 1
ATOM 3590 C CA . ARG A 1 467 ? 23.119 -0.310 19.621 1.00 59.81 467 ARG A CA 1
ATOM 3591 C C . ARG A 1 467 ? 24.102 0.086 20.724 1.00 59.81 467 ARG A C 1
ATOM 3593 O O . ARG A 1 467 ? 24.555 1.220 20.727 1.00 59.81 467 ARG A O 1
ATOM 3600 N N . GLU A 1 468 ? 24.453 -0.811 21.649 1.00 54.69 468 GLU A N 1
ATOM 3601 C CA . GLU A 1 468 ? 25.355 -0.558 22.801 1.00 54.69 468 GLU A CA 1
ATOM 3602 C C . GLU A 1 468 ? 26.826 -0.245 22.405 1.00 54.69 468 GLU A C 1
ATOM 3604 O O . GLU A 1 468 ? 27.769 -0.856 22.895 1.00 54.69 468 GLU A O 1
ATOM 3609 N N . GLY A 1 469 ? 27.057 0.693 21.486 1.00 46.25 469 GLY A N 1
ATOM 3610 C CA . GLY A 1 469 ? 28.343 0.960 20.845 1.00 46.25 469 GLY A CA 1
ATOM 3611 C C . GLY A 1 469 ? 28.709 2.443 20.812 1.00 46.25 469 GLY A C 1
ATOM 3612 O O . GLY A 1 469 ? 28.946 2.983 19.738 1.00 46.25 469 GLY A O 1
ATOM 3613 N N . GLY A 1 470 ? 28.785 3.091 21.979 1.00 44.72 470 GLY A N 1
ATOM 3614 C CA . GLY A 1 470 ? 29.415 4.410 22.167 1.00 44.72 470 GLY A CA 1
ATOM 3615 C C . GLY A 1 470 ? 28.826 5.602 21.381 1.00 44.72 470 GLY A C 1
ATOM 3616 O O . GLY A 1 470 ? 27.930 5.480 20.548 1.00 44.72 470 GLY A O 1
ATOM 3617 N N . GLU A 1 471 ? 29.352 6.806 21.641 1.00 43.06 471 GLU A N 1
ATOM 3618 C CA . GLU A 1 471 ? 28.809 8.083 21.126 1.00 43.06 471 GLU A CA 1
ATOM 3619 C C . GLU A 1 471 ? 28.797 8.210 19.588 1.00 43.06 471 GLU A C 1
ATOM 3621 O O . GLU A 1 471 ? 27.969 8.941 19.034 1.00 43.06 471 GLU A O 1
ATOM 3626 N N . ALA A 1 472 ? 29.658 7.469 18.879 1.00 42.50 472 ALA A N 1
ATOM 3627 C CA . ALA A 1 472 ? 29.808 7.548 17.423 1.00 42.50 472 ALA A CA 1
ATOM 3628 C C . ALA A 1 472 ? 28.602 7.000 16.622 1.00 42.50 472 ALA A C 1
ATOM 3630 O O . ALA A 1 472 ? 28.427 7.373 15.460 1.00 42.50 472 ALA A O 1
ATOM 3631 N N . LEU A 1 473 ? 27.748 6.156 17.221 1.00 49.97 473 LEU A N 1
ATOM 3632 C CA . LEU A 1 473 ? 26.553 5.573 16.577 1.00 49.97 473 LEU A CA 1
ATOM 3633 C C . LEU A 1 473 ? 25.246 6.344 16.870 1.00 49.97 473 LEU A C 1
ATOM 3635 O O . LEU A 1 473 ? 24.233 6.130 16.199 1.00 49.97 473 LEU A O 1
ATOM 3639 N N . SER A 1 474 ? 25.286 7.312 17.792 1.00 54.50 474 SER A N 1
ATOM 3640 C CA . SER A 1 474 ? 24.111 8.005 18.353 1.00 54.50 474 SER A CA 1
ATOM 3641 C C . SER A 1 474 ? 23.187 8.671 17.320 1.00 54.50 474 SER A C 1
ATOM 3643 O O . SER A 1 474 ? 21.963 8.602 17.440 1.00 54.50 474 SER A O 1
ATOM 3645 N N . LYS A 1 475 ? 23.735 9.282 16.259 1.00 56.06 475 LYS A N 1
ATOM 3646 C CA . LYS A 1 475 ? 22.928 9.948 15.214 1.00 56.06 475 LYS A CA 1
ATOM 3647 C C . LYS A 1 475 ? 22.177 8.966 14.305 1.00 56.06 475 LYS A C 1
ATOM 3649 O O . LYS A 1 475 ? 21.090 9.290 13.833 1.00 56.06 475 LYS A O 1
ATOM 3654 N N . GLY A 1 476 ? 22.747 7.787 14.037 1.00 55.72 476 GLY A N 1
ATOM 3655 C CA . GLY A 1 476 ? 22.104 6.749 13.217 1.00 55.72 476 GLY A CA 1
ATOM 3656 C C . GLY A 1 476 ? 20.969 6.037 13.958 1.00 55.72 476 GLY A C 1
ATOM 3657 O O . GLY A 1 476 ? 19.960 5.663 13.352 1.00 55.72 476 GLY A O 1
ATOM 3658 N N . ASP A 1 477 ? 21.107 5.913 15.276 1.00 66.69 477 ASP A N 1
ATOM 3659 C CA . ASP A 1 477 ? 20.096 5.310 16.143 1.00 66.69 477 ASP A CA 1
ATOM 3660 C C . ASP A 1 477 ? 18.931 6.268 16.394 1.00 66.69 477 ASP A C 1
ATOM 3662 O O . ASP A 1 477 ? 17.783 5.835 16.380 1.00 66.69 477 ASP A O 1
ATOM 3666 N N . LEU A 1 478 ? 19.182 7.582 16.463 1.00 72.44 478 LEU A N 1
ATOM 3667 C CA . LEU A 1 478 ? 18.109 8.578 16.543 1.00 72.44 478 LEU A CA 1
ATOM 3668 C C . LEU A 1 478 ? 17.195 8.544 15.303 1.00 72.44 478 LEU A C 1
ATOM 3670 O O . LEU A 1 478 ? 15.976 8.491 15.442 1.00 72.44 478 LEU A O 1
ATOM 3674 N N . LYS A 1 479 ? 17.774 8.484 14.094 1.00 70.94 479 LYS A N 1
ATOM 3675 C CA . LYS A 1 479 ? 16.999 8.363 12.842 1.00 70.94 479 LYS A CA 1
ATOM 3676 C C . LYS A 1 479 ? 16.235 7.040 12.748 1.00 70.94 479 LYS A C 1
ATOM 3678 O O . LYS A 1 479 ? 15.121 7.002 12.234 1.00 70.94 479 LYS A O 1
ATOM 3683 N N . THR A 1 480 ? 16.817 5.950 13.250 1.00 69.69 480 THR A N 1
ATOM 3684 C CA . THR A 1 480 ? 16.128 4.650 13.288 1.00 69.69 480 THR A CA 1
ATOM 3685 C C . THR A 1 480 ? 14.976 4.672 14.295 1.00 69.69 480 THR A C 1
ATOM 3687 O O . THR A 1 480 ? 13.895 4.183 13.983 1.00 69.69 480 THR A O 1
ATOM 3690 N N . ALA A 1 481 ? 15.158 5.308 15.457 1.00 80.12 481 ALA A N 1
ATOM 3691 C CA . ALA A 1 481 ? 14.099 5.510 16.443 1.00 80.12 481 ALA A CA 1
ATOM 3692 C C . ALA A 1 481 ? 12.945 6.345 15.871 1.00 80.12 481 ALA A C 1
ATOM 3694 O O . ALA A 1 481 ? 11.779 6.010 16.066 1.00 80.12 481 ALA A O 1
ATOM 3695 N N . GLU A 1 482 ? 13.251 7.403 15.117 1.00 80.94 482 GLU A N 1
ATOM 3696 C CA . GLU A 1 482 ? 12.237 8.197 14.416 1.00 80.94 482 GLU A CA 1
ATOM 3697 C C . GLU A 1 482 ? 11.474 7.368 13.376 1.00 80.94 482 GLU A C 1
ATOM 3699 O O . GLU A 1 482 ? 10.250 7.461 13.316 1.00 80.94 482 GLU A O 1
ATOM 3704 N N . ALA A 1 483 ? 12.159 6.513 12.609 1.00 73.56 483 ALA A N 1
ATOM 3705 C CA . ALA A 1 483 ? 11.521 5.621 11.640 1.00 73.56 483 ALA A CA 1
ATOM 3706 C C . ALA A 1 483 ? 10.631 4.552 12.310 1.00 73.56 483 ALA A C 1
ATOM 3708 O O . ALA A 1 483 ? 9.514 4.310 11.848 1.00 73.56 483 ALA A O 1
ATOM 3709 N N . ILE A 1 484 ? 11.083 3.951 13.421 1.00 79.56 484 ILE A N 1
ATOM 3710 C CA . ILE A 1 484 ? 10.286 3.011 14.231 1.00 79.56 484 ILE A CA 1
ATOM 3711 C C . ILE A 1 484 ? 9.038 3.711 14.776 1.00 79.56 484 ILE A C 1
ATOM 3713 O O . ILE A 1 484 ? 7.928 3.192 14.639 1.00 79.56 484 ILE A O 1
ATOM 3717 N N . PHE A 1 485 ? 9.202 4.910 15.342 1.00 86.94 485 PHE A N 1
ATOM 3718 C CA . PHE A 1 485 ? 8.097 5.713 15.855 1.00 86.94 485 PHE A CA 1
ATOM 3719 C C . PHE A 1 485 ? 7.094 6.066 14.749 1.00 86.94 485 PHE A C 1
ATOM 3721 O O . PHE A 1 485 ? 5.905 5.803 14.905 1.00 86.94 485 PHE A O 1
ATOM 3728 N N . ALA A 1 486 ? 7.560 6.596 13.613 1.00 80.62 486 ALA A N 1
ATOM 3729 C CA . ALA A 1 486 ? 6.706 7.006 12.497 1.00 80.62 486 ALA A CA 1
ATOM 3730 C C . ALA A 1 486 ? 5.869 5.848 11.929 1.00 80.62 486 ALA A C 1
ATOM 3732 O O . ALA A 1 486 ? 4.744 6.060 11.481 1.00 80.62 486 ALA A O 1
ATOM 3733 N N . ARG A 1 487 ? 6.398 4.621 11.979 1.00 80.62 487 ARG A N 1
ATOM 3734 C CA . ARG A 1 487 ? 5.684 3.406 11.576 1.00 80.62 487 ARG A CA 1
ATOM 3735 C C . ARG A 1 487 ? 4.691 2.918 12.634 1.00 80.62 487 ARG A C 1
ATOM 3737 O O . ARG A 1 487 ? 3.557 2.592 12.295 1.00 80.62 487 ARG A O 1
ATOM 3744 N N . CYS A 1 488 ? 5.117 2.811 13.892 1.00 80.12 488 CYS A N 1
ATOM 3745 C CA . CYS A 1 488 ? 4.346 2.111 14.925 1.00 80.12 488 CYS A CA 1
ATOM 3746 C C . CYS A 1 488 ? 3.312 3.011 15.609 1.00 80.12 488 CYS A C 1
ATOM 3748 O O . CYS A 1 488 ? 2.195 2.567 15.885 1.00 80.12 488 CYS A O 1
ATOM 3750 N N . TYR A 1 489 ? 3.655 4.279 15.851 1.00 89.56 489 TYR A N 1
ATOM 3751 C CA . TYR A 1 489 ? 2.811 5.208 16.602 1.00 89.56 489 TYR A CA 1
ATOM 3752 C C . TYR A 1 489 ? 1.421 5.416 15.983 1.00 89.56 489 TYR A C 1
ATOM 3754 O O . TYR A 1 489 ? 0.455 5.317 16.735 1.00 89.56 489 TYR A O 1
ATOM 3762 N N . PRO A 1 490 ? 1.245 5.601 14.655 1.00 84.75 490 PRO A N 1
ATOM 3763 C CA . PRO A 1 490 ? -0.091 5.778 14.079 1.00 84.75 490 PRO A CA 1
ATOM 3764 C C . PRO A 1 490 ? -1.030 4.590 14.336 1.00 84.75 490 PRO A C 1
ATOM 3766 O O . PRO A 1 490 ? -2.218 4.781 14.601 1.00 84.75 490 PRO A O 1
ATOM 3769 N N . THR A 1 491 ? -0.504 3.363 14.291 1.00 81.88 491 THR A N 1
ATOM 3770 C CA . THR A 1 491 ? -1.277 2.139 14.551 1.00 81.88 491 THR A CA 1
ATOM 3771 C C . THR A 1 491 ? -1.677 2.039 16.022 1.00 81.88 491 THR A C 1
ATOM 3773 O O . THR A 1 491 ? -2.850 1.803 16.320 1.00 81.88 491 THR A O 1
ATOM 3776 N N . ILE A 1 492 ? -0.729 2.275 16.935 1.00 85.56 492 ILE A N 1
ATOM 3777 C CA . ILE A 1 492 ? -0.959 2.242 18.389 1.00 85.56 492 ILE A CA 1
ATOM 3778 C C . ILE A 1 492 ? -1.948 3.340 18.794 1.00 85.56 492 ILE A C 1
ATOM 3780 O O . ILE A 1 492 ? -2.927 3.066 19.487 1.00 85.56 492 ILE A O 1
ATOM 3784 N N . LEU A 1 493 ? -1.741 4.566 18.302 1.00 86.50 493 LEU A N 1
ATOM 3785 C CA . LEU A 1 493 ? -2.605 5.712 18.563 1.00 86.50 493 LEU A CA 1
ATOM 3786 C C . LEU A 1 493 ? -4.039 5.431 18.118 1.00 86.50 493 LEU A C 1
ATOM 3788 O O . LEU A 1 493 ? -4.971 5.616 18.897 1.00 86.50 493 LEU A O 1
ATOM 3792 N N . LYS A 1 494 ? -4.227 4.926 16.893 1.00 80.75 494 LYS A N 1
ATOM 3793 C CA . LYS A 1 494 ? -5.559 4.611 16.365 1.00 80.75 494 LYS A CA 1
ATOM 3794 C C . LYS A 1 494 ? -6.279 3.560 17.212 1.00 80.75 494 LYS A C 1
ATOM 3796 O O . LYS A 1 494 ? -7.475 3.694 17.467 1.00 80.75 494 LYS A O 1
ATOM 3801 N N . ALA A 1 495 ? -5.573 2.520 17.648 1.00 78.12 495 ALA A N 1
ATOM 3802 C CA . ALA A 1 495 ? -6.149 1.476 18.488 1.00 78.12 495 ALA A CA 1
ATOM 3803 C C . ALA A 1 495 ? -6.513 1.995 19.891 1.00 78.12 495 ALA A C 1
ATOM 3805 O O . ALA A 1 495 ? -7.611 1.727 20.384 1.00 78.12 495 ALA A O 1
ATOM 3806 N N . TRP A 1 496 ? -5.638 2.802 20.496 1.00 87.25 496 TRP A N 1
ATOM 3807 C CA . TRP A 1 496 ? -5.882 3.468 21.777 1.00 87.25 496 TRP A CA 1
ATOM 3808 C C . TRP A 1 496 ? -7.080 4.431 21.705 1.00 87.25 496 TRP A C 1
ATOM 3810 O O . TRP A 1 496 ? -7.987 4.351 22.536 1.00 87.25 496 TRP A O 1
ATOM 3820 N N . GLN A 1 497 ? -7.155 5.274 20.667 1.00 83.94 497 GLN A N 1
ATOM 3821 C CA . GLN A 1 497 ? -8.287 6.176 20.419 1.00 83.94 497 GLN A CA 1
ATOM 3822 C C . GLN A 1 497 ? -9.597 5.393 20.255 1.00 83.94 497 GLN A C 1
ATOM 3824 O O . GLN A 1 497 ? -10.587 5.689 20.927 1.00 83.94 497 GLN A O 1
ATOM 3829 N N . ALA A 1 498 ? -9.597 4.340 19.430 1.00 75.38 498 ALA A N 1
ATOM 3830 C CA . ALA A 1 498 ? -10.779 3.514 19.194 1.00 75.38 498 ALA A CA 1
ATOM 3831 C C . ALA A 1 498 ? -11.310 2.868 20.485 1.00 75.38 498 ALA A C 1
ATOM 3833 O O . ALA A 1 498 ? -12.527 2.836 20.712 1.00 75.38 498 ALA A O 1
ATOM 3834 N N . LYS A 1 499 ? -10.407 2.387 21.350 1.00 85.94 499 LYS A N 1
ATOM 3835 C CA . LYS A 1 499 ? -10.773 1.791 22.636 1.00 85.94 499 LYS A CA 1
ATOM 3836 C C . LYS A 1 499 ? -11.321 2.830 23.617 1.00 85.94 499 LYS A C 1
ATOM 3838 O O . LYS A 1 499 ? -12.355 2.597 24.244 1.00 85.94 499 LYS A O 1
ATOM 3843 N N . ARG A 1 500 ? -10.708 4.013 23.699 1.00 86.88 500 ARG A N 1
ATOM 3844 C CA . ARG A 1 500 ? -11.230 5.124 24.515 1.00 86.88 500 ARG A CA 1
ATOM 3845 C C . ARG A 1 500 ? -12.606 5.578 24.055 1.00 86.88 500 ARG A C 1
ATOM 3847 O O . ARG A 1 500 ? -13.485 5.794 24.886 1.00 86.88 500 ARG A O 1
ATOM 3854 N N . ASP A 1 501 ? -12.840 5.652 22.751 1.00 81.94 501 ASP A N 1
ATOM 3855 C CA . ASP A 1 501 ? -14.155 5.990 22.209 1.00 81.94 501 ASP A CA 1
ATOM 3856 C C . ASP A 1 501 ? -15.209 4.923 22.517 1.00 81.94 501 ASP A C 1
ATOM 3858 O O . ASP A 1 501 ? -16.372 5.253 22.762 1.00 81.94 501 ASP A O 1
ATOM 3862 N N . GLN A 1 502 ? -14.824 3.644 22.560 1.00 83.31 502 GLN A N 1
ATOM 3863 C CA . GLN A 1 502 ? -15.705 2.579 23.038 1.00 83.31 502 GLN A CA 1
ATOM 3864 C C . GLN A 1 502 ? -16.117 2.809 24.497 1.00 83.31 502 GLN A C 1
ATOM 3866 O O . GLN A 1 502 ? -17.317 2.795 24.783 1.00 83.31 502 GLN A O 1
ATOM 3871 N N . TYR A 1 503 ? -15.164 3.086 25.390 1.00 89.25 503 TYR A N 1
ATOM 3872 C CA . TYR A 1 503 ? -15.456 3.370 26.798 1.00 89.25 503 TYR A CA 1
ATOM 3873 C C . TYR A 1 503 ? -16.275 4.650 26.992 1.00 89.25 503 TYR A C 1
ATOM 3875 O O . TYR A 1 503 ? -17.209 4.661 27.791 1.00 89.25 503 TYR A O 1
ATOM 3883 N N . ARG A 1 504 ? -16.007 5.711 26.218 1.00 85.50 504 ARG A N 1
ATOM 3884 C CA . ARG A 1 504 ? -16.817 6.943 26.222 1.00 85.50 504 ARG A CA 1
ATOM 3885 C C . ARG A 1 504 ? -18.267 6.657 25.836 1.00 85.50 504 ARG A C 1
ATOM 3887 O O . ARG A 1 504 ? -19.184 7.118 26.511 1.00 85.50 504 ARG A O 1
ATOM 3894 N N . ARG A 1 505 ? -18.493 5.868 24.778 1.00 82.56 505 ARG A N 1
ATOM 3895 C CA . ARG A 1 505 ? -19.847 5.466 24.357 1.00 82.56 505 ARG A CA 1
ATOM 3896 C C . ARG A 1 505 ? -20.555 4.652 25.433 1.00 82.56 505 ARG A C 1
ATOM 3898 O O . ARG A 1 505 ? -21.732 4.893 25.682 1.00 82.56 505 ARG A O 1
ATOM 3905 N N . GLU A 1 506 ? -19.861 3.701 26.050 1.00 89.31 506 GLU A N 1
ATOM 3906 C CA . GLU A 1 506 ? -20.410 2.905 27.150 1.00 89.31 506 GLU A CA 1
ATOM 3907 C C . GLU A 1 506 ? -20.801 3.798 28.333 1.00 89.31 506 GLU A C 1
ATOM 3909 O O . GLU A 1 506 ? -21.942 3.747 28.788 1.00 89.31 506 GLU A O 1
ATOM 3914 N N . TYR A 1 507 ? -19.914 4.702 28.749 1.00 88.81 507 TYR A N 1
ATOM 3915 C CA . TYR A 1 507 ? -20.176 5.649 29.827 1.00 88.81 507 TYR A CA 1
ATOM 3916 C C . TYR A 1 507 ? -21.393 6.541 29.539 1.00 88.81 507 TYR A C 1
ATOM 3918 O O . TYR A 1 507 ? -22.283 6.661 30.378 1.00 88.81 507 TYR A O 1
ATOM 3926 N N . ILE A 1 508 ? -21.492 7.107 28.330 1.00 86.56 508 ILE A N 1
ATOM 3927 C CA . ILE A 1 508 ? -22.646 7.923 27.917 1.00 86.56 508 ILE A CA 1
ATOM 3928 C C . ILE A 1 508 ? -23.944 7.106 27.953 1.00 86.56 508 ILE A C 1
ATOM 3930 O O . ILE A 1 508 ? -24.980 7.625 28.373 1.00 86.56 508 ILE A O 1
ATOM 3934 N N . ARG A 1 509 ? -23.918 5.826 27.554 1.00 87.31 509 ARG A N 1
ATOM 3935 C CA . ARG A 1 509 ? -25.096 4.950 27.675 1.00 87.31 509 ARG A CA 1
ATOM 3936 C C . ARG A 1 509 ? -25.504 4.765 29.131 1.00 87.31 509 ARG A C 1
ATOM 3938 O O . ARG A 1 509 ? -26.685 4.908 29.414 1.00 87.31 509 ARG A O 1
ATOM 3945 N N . LEU A 1 510 ? -24.561 4.508 30.040 1.00 92.12 510 LEU A N 1
ATOM 3946 C CA . LEU A 1 510 ? -24.855 4.347 31.471 1.00 92.12 510 LEU A CA 1
ATOM 3947 C C . LEU A 1 510 ? -25.441 5.631 32.074 1.00 92.12 510 LEU A C 1
ATOM 3949 O O . LEU A 1 510 ? -26.470 5.579 32.745 1.00 92.12 510 LEU A O 1
ATOM 3953 N N . VAL A 1 511 ? -24.867 6.796 31.752 1.00 89.44 511 VAL A N 1
ATOM 3954 C CA . VAL A 1 511 ? -25.417 8.105 32.151 1.00 89.44 511 VAL A CA 1
ATOM 3955 C C . VAL A 1 511 ? -26.851 8.267 31.644 1.00 89.44 511 VAL A C 1
ATOM 3957 O O . VAL A 1 511 ? -27.735 8.677 32.398 1.00 89.44 511 VAL A O 1
ATOM 3960 N N . ASN A 1 512 ? -27.105 7.920 30.381 1.00 87.75 512 ASN A N 1
ATOM 3961 C CA . ASN A 1 512 ? -28.441 7.989 29.798 1.00 87.75 512 ASN A CA 1
ATOM 3962 C C . ASN A 1 512 ? -29.412 6.986 30.436 1.00 87.75 512 ASN A C 1
ATOM 3964 O O . ASN A 1 512 ? -30.574 7.335 30.629 1.00 87.75 512 ASN A O 1
ATOM 3968 N N . SER A 1 513 ? -28.960 5.793 30.829 1.00 91.00 513 SER A N 1
ATOM 3969 C CA . SER A 1 513 ? -29.775 4.832 31.581 1.00 91.00 513 SER A CA 1
ATOM 3970 C C . SER A 1 513 ? -30.234 5.419 32.915 1.00 91.00 513 SER A C 1
ATOM 3972 O O . SER A 1 513 ? -31.425 5.374 33.208 1.00 91.00 513 SER A O 1
ATOM 3974 N N . ILE A 1 514 ? -29.347 6.073 33.677 1.00 92.06 514 ILE A N 1
ATOM 3975 C CA . ILE A 1 514 ? -29.729 6.752 34.932 1.00 92.06 514 ILE A CA 1
ATOM 3976 C C . ILE A 1 514 ? -30.666 7.940 34.650 1.00 92.06 514 ILE A C 1
ATOM 3978 O O . ILE A 1 514 ? -31.673 8.134 35.335 1.00 92.06 514 ILE A O 1
ATOM 3982 N N . ARG A 1 515 ? -30.377 8.742 33.616 1.00 89.38 515 ARG A N 1
ATOM 3983 C CA . ARG A 1 515 ? -31.226 9.884 33.231 1.00 89.38 515 ARG A CA 1
ATOM 3984 C C . ARG A 1 515 ? -32.620 9.465 32.787 1.00 89.38 515 ARG A C 1
ATOM 3986 O O . ARG A 1 515 ? -33.567 10.198 33.058 1.00 89.38 515 ARG A O 1
ATOM 3993 N N . ASN A 1 516 ? -32.763 8.318 32.138 1.00 89.25 516 ASN A N 1
ATOM 3994 C CA . ASN A 1 516 ? -34.049 7.823 31.654 1.00 89.25 516 ASN A CA 1
ATOM 3995 C C . ASN A 1 516 ? -34.765 6.937 32.680 1.00 89.25 516 ASN A C 1
ATOM 3997 O O . ASN A 1 516 ? -35.982 6.776 32.591 1.00 89.25 516 ASN A O 1
ATOM 4001 N N . ALA A 1 517 ? -34.049 6.420 33.684 1.00 91.12 517 ALA A N 1
ATOM 4002 C CA . ALA A 1 517 ? -34.646 5.667 34.773 1.00 91.12 517 ALA A CA 1
ATOM 4003 C C . ALA A 1 517 ? -35.675 6.515 35.536 1.00 91.12 517 ALA A C 1
ATOM 4005 O O . ALA A 1 517 ? -35.510 7.725 35.778 1.00 91.12 517 ALA A O 1
ATOM 4006 N N . ARG A 1 518 ? -36.773 5.854 35.905 1.00 90.38 518 ARG A N 1
ATOM 4007 C CA . ARG A 1 518 ? -37.816 6.431 36.750 1.00 90.38 518 ARG A CA 1
ATOM 4008 C C . ARG A 1 518 ? -37.360 6.320 38.198 1.00 90.38 518 ARG A C 1
ATOM 4010 O O . ARG A 1 518 ? -37.096 5.225 38.670 1.00 90.38 518 ARG A O 1
ATOM 4017 N N . CYS A 1 519 ? -37.272 7.456 38.880 1.00 92.75 519 CYS A N 1
ATOM 4018 C CA . CYS A 1 519 ? -37.089 7.487 40.325 1.00 92.75 519 CYS A CA 1
ATOM 4019 C C . CYS A 1 519 ? -38.457 7.242 40.955 1.00 92.75 519 CYS A C 1
ATOM 4021 O O . CYS A 1 519 ? -39.388 8.005 40.685 1.00 92.75 519 CYS A O 1
ATOM 4023 N N . VAL A 1 520 ? -38.586 6.197 41.763 1.00 91.50 520 VAL A N 1
ATOM 4024 C CA . VAL A 1 520 ? -39.809 5.923 42.519 1.00 91.50 520 VAL A CA 1
ATOM 4025 C C . VAL A 1 520 ? -39.500 5.917 44.006 1.00 91.50 520 VAL A C 1
ATOM 4027 O O . VAL A 1 520 ? -38.362 5.719 44.427 1.00 91.50 520 VAL A O 1
ATOM 4030 N N . MET A 1 521 ? -40.528 6.179 44.798 1.00 92.06 521 MET A N 1
ATOM 4031 C CA . MET A 1 521 ? -40.448 6.172 46.246 1.00 92.06 521 MET A CA 1
ATOM 4032 C C . MET A 1 521 ? -41.528 5.232 46.762 1.00 92.06 521 MET A C 1
ATOM 4034 O O . MET A 1 521 ? -42.702 5.392 46.428 1.00 92.06 521 MET A O 1
ATOM 4038 N N . ALA A 1 522 ? -41.114 4.243 47.540 1.00 89.50 522 ALA A N 1
ATOM 4039 C CA . ALA A 1 522 ? -41.986 3.278 48.185 1.00 89.50 522 ALA A CA 1
ATOM 4040 C C . ALA A 1 522 ? -41.992 3.509 49.699 1.00 89.50 522 ALA A C 1
ATOM 4042 O O . ALA A 1 522 ? -41.105 4.167 50.250 1.00 89.50 522 ALA A O 1
ATOM 4043 N N . TYR A 1 523 ? -43.004 2.968 50.373 1.00 91.38 523 TYR A N 1
ATOM 4044 C CA . TYR A 1 523 ? -43.062 2.956 51.828 1.00 91.38 523 TYR A CA 1
ATOM 4045 C C . TYR A 1 523 ? -43.503 1.589 52.354 1.00 91.38 523 TYR A C 1
ATOM 4047 O O . TYR A 1 523 ? -44.281 0.888 51.707 1.00 91.38 523 TYR A O 1
ATOM 4055 N N . ASP A 1 524 ? -43.011 1.233 53.537 1.00 87.50 524 ASP A N 1
ATOM 4056 C CA . ASP A 1 524 ? -43.327 0.006 54.266 1.00 87.50 524 ASP A CA 1
ATOM 4057 C C . ASP A 1 524 ? -43.593 0.341 55.749 1.00 87.50 524 ASP A C 1
ATOM 4059 O O . ASP A 1 524 ? -42.820 1.101 56.344 1.00 87.50 524 ASP A O 1
ATOM 4063 N N . PRO A 1 525 ? -44.668 -0.172 56.377 1.00 86.75 525 PRO A N 1
ATOM 4064 C CA . PRO A 1 525 ? -45.695 -1.047 55.804 1.00 86.75 525 PRO A CA 1
ATOM 4065 C C . PRO A 1 525 ? -46.650 -0.338 54.833 1.00 86.75 525 PRO A C 1
ATOM 4067 O O . PRO A 1 525 ? -47.038 0.806 55.065 1.00 86.75 525 PRO A O 1
ATOM 4070 N N . ASN A 1 526 ? -47.081 -1.045 53.780 1.00 81.12 526 ASN A N 1
ATOM 4071 C CA . ASN A 1 526 ? -48.155 -0.634 52.867 1.00 81.12 526 ASN A CA 1
ATOM 4072 C C . ASN A 1 526 ? -49.240 -1.737 52.767 1.00 81.12 526 ASN A C 1
ATOM 4074 O O . ASN A 1 526 ? -48.943 -2.818 52.255 1.00 81.12 526 ASN A O 1
ATOM 4078 N N . PRO A 1 527 ? -50.487 -1.513 53.234 1.00 82.62 527 PRO A N 1
ATOM 4079 C CA . PRO A 1 527 ? -50.999 -0.272 53.822 1.00 82.62 527 PRO A CA 1
ATOM 4080 C C . PRO A 1 527 ? -50.375 0.034 55.193 1.00 82.62 527 PRO A C 1
ATOM 4082 O O . PRO A 1 527 ? -50.158 -0.870 56.003 1.00 82.62 527 PRO A O 1
ATOM 4085 N N . ALA A 1 528 ? -50.134 1.317 55.472 1.00 88.50 528 ALA A N 1
ATOM 4086 C CA . ALA A 1 528 ? -49.598 1.772 56.751 1.00 88.50 528 ALA A CA 1
ATOM 4087 C C . ALA A 1 528 ? -50.724 1.817 57.796 1.00 88.50 528 ALA A C 1
ATOM 4089 O O . ALA A 1 528 ? -51.702 2.545 57.632 1.00 88.50 528 ALA A O 1
ATOM 4090 N N . LYS A 1 529 ? -50.615 1.029 58.871 1.00 86.62 529 LYS A N 1
ATOM 4091 C CA . LYS A 1 529 ? -51.646 0.928 59.920 1.00 86.62 529 LYS A CA 1
ATOM 4092 C C . LYS A 1 529 ? -51.056 1.220 61.290 1.00 86.62 529 LYS A C 1
ATOM 4094 O O . LYS A 1 529 ? -50.005 0.680 61.627 1.00 86.62 529 LYS A O 1
ATOM 4099 N N . MET A 1 530 ? -51.746 2.033 62.088 1.00 85.75 530 MET A N 1
ATOM 4100 C CA . MET A 1 530 ? -51.339 2.281 63.473 1.00 85.75 530 MET A CA 1
ATOM 4101 C C . MET A 1 530 ? -51.320 0.973 64.284 1.00 85.75 530 MET A C 1
ATOM 4103 O O . MET A 1 530 ? -52.237 0.157 64.142 1.00 85.75 530 MET A O 1
ATOM 4107 N N . PRO A 1 531 ? -50.301 0.750 65.133 1.00 81.56 531 PRO A N 1
ATOM 4108 C CA . PRO A 1 531 ? -50.245 -0.435 65.977 1.00 81.56 531 PRO A CA 1
ATOM 4109 C C . PRO A 1 531 ? -51.272 -0.353 67.129 1.00 81.56 531 PRO A C 1
ATOM 4111 O O . PRO A 1 531 ? -51.587 0.741 67.604 1.00 81.56 531 PRO A O 1
ATOM 4114 N N . PRO A 1 532 ? -51.780 -1.502 67.617 1.00 66.94 532 PRO A N 1
ATOM 4115 C CA . PRO A 1 532 ? -52.791 -1.558 68.681 1.00 66.94 532 PRO A CA 1
ATOM 4116 C C . PRO A 1 532 ? -52.295 -1.062 70.042 1.00 66.94 532 PRO A C 1
ATOM 4118 O O . PRO A 1 532 ? -53.097 -0.722 70.906 1.00 66.94 532 PRO A O 1
ATOM 4121 N N . ASP A 1 533 ? -50.979 -1.031 70.250 1.00 74.31 533 ASP A N 1
ATOM 4122 C CA . ASP A 1 533 ? -50.352 -0.646 71.516 1.00 74.31 533 ASP A CA 1
ATOM 4123 C C . ASP A 1 533 ? -50.193 0.877 71.682 1.00 74.31 533 ASP A C 1
ATOM 4125 O O . ASP A 1 533 ? -49.585 1.330 72.652 1.00 74.31 533 ASP A O 1
ATOM 4129 N N . GLY A 1 534 ? -50.718 1.669 70.738 1.00 72.00 534 GLY A N 1
ATOM 4130 C CA . GLY A 1 534 ? -50.679 3.132 70.767 1.00 72.00 534 GLY A CA 1
ATOM 4131 C C . GLY A 1 534 ? -49.289 3.732 70.538 1.00 72.00 534 GLY A C 1
ATOM 4132 O O . GLY A 1 534 ? -49.126 4.949 70.651 1.00 72.00 534 GLY A O 1
ATOM 4133 N N . LYS A 1 535 ? -48.274 2.919 70.215 1.00 84.38 535 LYS A N 1
ATOM 4134 C CA . LYS A 1 535 ? -46.933 3.427 69.905 1.00 84.38 535 LYS A CA 1
ATOM 4135 C C . LYS A 1 535 ? -46.897 4.084 68.518 1.00 84.38 535 LYS A C 1
ATOM 4137 O O . LYS A 1 535 ? -47.688 3.731 67.645 1.00 84.38 535 LYS A O 1
ATOM 4142 N N . PRO A 1 536 ? -45.956 5.016 68.271 1.00 88.19 536 PRO A N 1
ATOM 4143 C CA . PRO A 1 536 ? -45.768 5.580 66.939 1.00 88.19 536 PRO A CA 1
ATOM 4144 C C . PRO A 1 536 ? -45.466 4.493 65.902 1.00 88.19 536 PRO A C 1
ATOM 4146 O O . PRO A 1 536 ? -44.584 3.654 66.119 1.00 88.19 536 PRO A O 1
ATOM 4149 N N . LEU A 1 537 ? -46.152 4.543 64.759 1.00 90.00 537 LEU A N 1
ATOM 4150 C CA . LEU A 1 537 ? -45.869 3.677 63.622 1.00 90.00 537 LEU A CA 1
ATOM 4151 C C . LEU A 1 537 ? -44.507 4.051 63.028 1.00 90.00 537 LEU A C 1
ATOM 4153 O O . LEU A 1 537 ? -44.234 5.223 62.760 1.00 90.00 537 LEU A O 1
ATOM 4157 N N . ARG A 1 538 ? -43.649 3.054 62.808 1.00 92.44 538 ARG A N 1
ATOM 4158 C CA . ARG A 1 538 ? -42.413 3.224 62.040 1.00 92.44 538 ARG A CA 1
ATOM 4159 C C . ARG A 1 538 ? -42.727 2.972 60.574 1.00 92.44 538 ARG A C 1
ATOM 4161 O O . ARG A 1 538 ? -43.111 1.859 60.231 1.00 92.44 538 ARG A O 1
ATOM 4168 N N . VAL A 1 539 ? -42.561 3.997 59.748 1.00 92.19 539 VAL A N 1
ATOM 4169 C CA . VAL A 1 539 ? -42.693 3.902 58.294 1.00 92.19 539 VAL A CA 1
ATOM 4170 C C . VAL A 1 539 ? -41.299 4.016 57.693 1.00 92.19 539 VAL A C 1
ATOM 4172 O O . VAL A 1 539 ? -40.625 5.031 57.878 1.00 92.19 539 VAL A O 1
ATOM 4175 N N . GLY A 1 540 ? -40.851 2.966 57.015 1.00 92.31 540 GLY A N 1
ATOM 4176 C CA . GLY A 1 540 ? -39.657 2.995 56.184 1.00 92.31 540 GLY A CA 1
ATOM 4177 C C . GLY A 1 540 ? -40.010 3.557 54.815 1.00 92.31 540 GLY A C 1
ATOM 4178 O O . GLY A 1 540 ? -40.888 3.029 54.148 1.00 92.31 540 GLY A O 1
ATOM 4179 N N . LEU A 1 541 ? -39.342 4.625 54.408 1.00 92.81 541 LEU A N 1
ATOM 4180 C CA . LEU A 1 541 ? -39.377 5.181 53.064 1.00 92.81 541 LEU A CA 1
ATOM 4181 C C . LEU A 1 541 ? -38.158 4.650 52.314 1.00 92.81 541 LEU A C 1
ATOM 4183 O O . LEU A 1 541 ? -37.054 4.719 52.845 1.00 92.81 541 LEU A O 1
ATOM 4187 N N . GLU A 1 542 ? -38.335 4.135 51.105 1.00 91.62 542 GLU A N 1
ATOM 4188 C CA . GLU A 1 542 ? -37.241 3.609 50.284 1.00 91.62 542 GLU A CA 1
ATOM 4189 C C . GLU A 1 542 ? -37.298 4.231 48.889 1.00 91.62 542 GLU A C 1
ATOM 4191 O O . GLU A 1 542 ? -38.370 4.357 48.291 1.00 91.62 542 GLU A O 1
ATOM 4196 N N . VAL A 1 543 ? -36.142 4.657 48.384 1.00 92.31 543 VAL A N 1
ATOM 4197 C CA . VAL A 1 543 ? -35.999 5.092 46.991 1.00 92.31 543 VAL A CA 1
ATOM 4198 C C . VAL A 1 543 ? -35.548 3.923 46.142 1.00 92.31 543 VAL A C 1
ATOM 4200 O O . VAL A 1 543 ? -34.595 3.235 46.505 1.00 92.31 543 VAL A O 1
ATOM 4203 N N . ASP A 1 544 ? -36.185 3.759 44.989 1.00 89.38 544 ASP A N 1
ATOM 4204 C CA . ASP A 1 544 ? -35.838 2.724 44.025 1.00 89.38 544 ASP A CA 1
ATOM 4205 C C . ASP A 1 544 ? -35.793 3.276 42.587 1.00 89.38 544 ASP A C 1
ATOM 4207 O O . ASP A 1 544 ? -36.400 4.306 42.261 1.00 89.38 544 ASP A O 1
ATOM 4211 N N . PHE A 1 545 ? -35.058 2.580 41.722 1.00 90.69 545 PHE A N 1
ATOM 4212 C CA . PHE A 1 545 ? -34.941 2.847 40.289 1.00 90.69 545 PHE A CA 1
ATOM 4213 C C . PHE A 1 545 ? -35.301 1.571 39.513 1.00 90.69 545 PHE A C 1
ATOM 4215 O O . PHE A 1 545 ? -34.409 0.829 39.100 1.00 90.69 545 PHE A O 1
ATOM 4222 N N . PRO A 1 546 ? -36.601 1.295 39.289 1.00 85.06 546 PRO A N 1
ATOM 4223 C CA . PRO A 1 546 ? -37.047 0.019 38.746 1.00 85.06 546 PRO A CA 1
ATOM 4224 C C . PRO A 1 546 ? -36.410 -0.283 37.389 1.00 85.06 546 PRO A C 1
ATOM 4226 O O . PRO A 1 546 ? -36.472 0.532 36.464 1.00 85.06 546 PRO A O 1
ATOM 4229 N N . GLY A 1 547 ? -35.824 -1.476 37.272 1.00 82.94 547 GLY A N 1
ATOM 4230 C CA . GLY A 1 547 ? -35.122 -1.923 36.067 1.00 82.94 547 GLY A CA 1
ATOM 4231 C C . GLY A 1 547 ? -33.692 -1.391 35.922 1.00 82.94 547 GLY A C 1
ATOM 4232 O O . GLY A 1 547 ? -33.102 -1.568 34.857 1.00 82.94 547 GLY A O 1
ATOM 4233 N N . LEU A 1 548 ? -33.134 -0.748 36.954 1.00 90.00 548 LEU A N 1
ATOM 4234 C CA . LEU A 1 548 ? -31.753 -0.277 36.980 1.00 90.00 548 LEU A CA 1
ATOM 4235 C C . LEU A 1 548 ? -31.040 -0.741 38.257 1.00 90.00 548 LEU A C 1
ATOM 4237 O O . LEU A 1 548 ? -31.324 -0.255 39.348 1.00 90.00 548 LEU A O 1
ATOM 4241 N N . GLU A 1 549 ? -30.028 -1.592 38.100 1.00 90.94 549 GLU A N 1
ATOM 4242 C CA . GLU A 1 549 ? -29.091 -1.929 39.176 1.00 90.94 549 GLU A CA 1
ATOM 4243 C C . GLU A 1 549 ? -28.151 -0.741 39.423 1.00 90.94 549 GLU A C 1
ATOM 4245 O O . GLU A 1 549 ? -27.078 -0.607 38.822 1.00 90.94 549 GLU A O 1
ATOM 4250 N N . LEU A 1 550 ? -28.597 0.198 40.262 1.00 89.38 550 LEU A N 1
ATOM 4251 C CA . LEU A 1 550 ? -27.935 1.492 40.418 1.00 89.38 550 LEU A CA 1
ATOM 4252 C C . LEU A 1 550 ? -26.498 1.357 40.945 1.00 89.38 550 LEU A C 1
ATOM 4254 O O . LEU A 1 550 ? -25.599 2.039 40.452 1.00 89.38 550 LEU A O 1
ATOM 4258 N N . GLY A 1 551 ? -26.267 0.463 41.910 1.00 88.44 551 GLY A N 1
ATOM 4259 C CA . GLY A 1 551 ? -24.942 0.232 42.492 1.00 88.44 551 GLY A CA 1
ATOM 4260 C C . GLY A 1 551 ? -23.927 -0.281 41.467 1.00 88.44 551 GLY A C 1
ATOM 4261 O O . GLY A 1 551 ? -22.826 0.263 41.366 1.00 88.44 551 GLY A O 1
ATOM 4262 N N . GLU A 1 552 ? -24.319 -1.269 40.658 1.00 91.88 552 GLU A N 1
ATOM 4263 C CA . GLU A 1 552 ? -23.487 -1.818 39.581 1.00 91.88 552 GLU A CA 1
ATOM 4264 C C . GLU A 1 552 ? -23.230 -0.778 38.489 1.00 91.88 552 GLU A C 1
ATOM 4266 O O . GLU A 1 552 ? -22.091 -0.587 38.063 1.00 91.88 552 GLU A O 1
ATOM 4271 N N . THR A 1 553 ? -24.269 -0.031 38.103 1.00 93.12 553 THR A N 1
ATOM 4272 C CA . THR A 1 553 ? -24.175 1.041 37.103 1.00 93.12 553 THR A CA 1
ATOM 4273 C C . THR A 1 553 ? -23.173 2.114 37.540 1.00 93.12 553 THR A C 1
ATOM 4275 O O . THR A 1 553 ? -22.280 2.481 36.774 1.00 93.12 553 THR A O 1
ATOM 4278 N N . LEU A 1 554 ? -23.266 2.595 38.786 1.00 92.31 554 LEU A N 1
ATOM 4279 C CA . LEU A 1 554 ? -22.329 3.577 39.345 1.00 92.31 554 LEU A CA 1
ATOM 4280 C C . LEU A 1 554 ? -20.923 2.994 39.546 1.00 92.31 554 LEU A C 1
ATOM 4282 O O . LEU A 1 554 ? -19.930 3.709 39.394 1.00 92.31 554 LEU A O 1
ATOM 4286 N N . GLY A 1 555 ? -20.816 1.706 39.885 1.00 93.50 555 GLY A N 1
ATOM 4287 C CA . GLY A 1 555 ? -19.551 0.972 39.940 1.00 93.50 555 GLY A CA 1
ATOM 4288 C C . GLY A 1 555 ? -18.843 0.971 38.587 1.00 93.50 555 GLY A C 1
ATOM 4289 O O . GLY A 1 555 ? -17.708 1.441 38.485 1.00 93.50 555 GLY A O 1
ATOM 4290 N N . ARG A 1 556 ? -19.552 0.562 37.530 1.00 94.44 556 ARG A N 1
ATOM 4291 C CA . ARG A 1 556 ? -19.027 0.541 36.162 1.00 94.44 556 ARG A CA 1
ATOM 4292 C C . ARG A 1 556 ? -18.707 1.941 35.641 1.00 94.44 556 ARG A C 1
ATOM 4294 O O . ARG A 1 556 ? -17.678 2.138 35.003 1.00 94.44 556 ARG A O 1
ATOM 4301 N N . MET A 1 557 ? -19.528 2.944 35.956 1.00 93.19 557 MET A N 1
ATOM 4302 C CA . MET A 1 557 ? -19.226 4.339 35.618 1.00 93.19 557 MET A CA 1
ATOM 4303 C C . MET A 1 557 ? -17.924 4.828 36.265 1.00 93.19 557 MET A C 1
ATOM 4305 O O . MET A 1 557 ? -17.126 5.475 35.588 1.00 93.19 557 MET A O 1
ATOM 4309 N N . ARG A 1 558 ? -17.677 4.508 37.545 1.00 92.31 558 ARG A N 1
ATOM 4310 C CA . ARG A 1 558 ? -16.409 4.844 38.222 1.00 92.31 558 ARG A CA 1
ATOM 4311 C C . ARG A 1 558 ? -15.217 4.161 37.568 1.00 92.31 558 ARG A C 1
ATOM 4313 O O . ARG A 1 558 ? -14.185 4.802 37.395 1.00 92.31 558 ARG A O 1
ATOM 4320 N N . GLU A 1 559 ? -15.360 2.896 37.193 1.00 91.62 559 GLU A N 1
ATOM 4321 C CA . GLU A 1 559 ? -14.318 2.140 36.499 1.00 91.62 559 GLU A CA 1
ATOM 4322 C C . GLU A 1 559 ? -13.980 2.763 35.135 1.00 91.62 559 GLU A C 1
ATOM 4324 O O . GLU A 1 559 ? -12.817 3.051 34.863 1.00 91.62 559 GLU A O 1
ATOM 4329 N N . LEU A 1 560 ? -14.988 3.069 34.312 1.00 90.50 560 LEU A N 1
ATOM 4330 C CA . LEU A 1 560 ? -14.788 3.716 33.011 1.00 90.50 560 LEU A CA 1
ATOM 4331 C C . LEU A 1 560 ? -14.155 5.106 33.153 1.00 90.50 560 LEU A C 1
ATOM 4333 O O . LEU A 1 560 ? -13.262 5.458 32.383 1.00 90.50 560 LEU A O 1
ATOM 4337 N N . LEU A 1 561 ? -14.566 5.890 34.156 1.00 88.94 561 LEU A N 1
ATOM 4338 C CA . LEU A 1 561 ? -13.929 7.171 34.465 1.00 88.94 561 LEU A CA 1
ATOM 4339 C C . LEU A 1 561 ? -12.475 6.993 34.915 1.00 88.94 561 LEU A C 1
ATOM 4341 O O . LEU A 1 561 ? -11.635 7.801 34.532 1.00 88.94 561 LEU A O 1
ATOM 4345 N N . ARG A 1 562 ? -12.153 5.935 35.672 1.00 87.88 562 ARG A N 1
ATOM 4346 C CA . ARG A 1 562 ? -10.770 5.599 36.051 1.00 87.88 562 ARG A CA 1
ATOM 4347 C C . ARG A 1 562 ? -9.911 5.326 34.819 1.00 87.88 562 ARG A C 1
ATOM 4349 O O . ARG A 1 562 ? -8.815 5.863 34.718 1.00 87.88 562 ARG A O 1
ATOM 4356 N N . LEU A 1 563 ? -10.422 4.540 33.873 1.00 87.75 563 LEU A N 1
ATOM 4357 C CA . LEU A 1 563 ? -9.722 4.220 32.626 1.00 87.75 563 LEU A CA 1
ATOM 4358 C C . LEU A 1 563 ? -9.532 5.469 31.749 1.00 87.75 563 LEU A C 1
ATOM 4360 O O . LEU A 1 563 ? -8.470 5.693 31.175 1.00 87.75 563 LEU A O 1
ATOM 4364 N N . LEU A 1 564 ? -10.550 6.327 31.662 1.00 84.81 564 LEU A N 1
ATOM 4365 C CA . LEU A 1 564 ? -10.515 7.499 30.787 1.00 84.81 564 LEU A CA 1
ATOM 4366 C C . LEU A 1 564 ? -9.729 8.680 31.372 1.00 84.81 564 LEU A C 1
ATOM 4368 O O . LEU A 1 564 ? -9.036 9.361 30.614 1.00 84.81 564 LEU A O 1
ATOM 4372 N N . ALA A 1 565 ? -9.838 8.928 32.677 1.00 80.75 565 ALA A N 1
ATOM 4373 C CA . ALA A 1 565 ? -9.341 10.134 33.344 1.00 80.75 565 ALA A CA 1
ATOM 4374 C C . ALA A 1 565 ? -8.299 9.875 34.449 1.00 80.75 565 ALA A 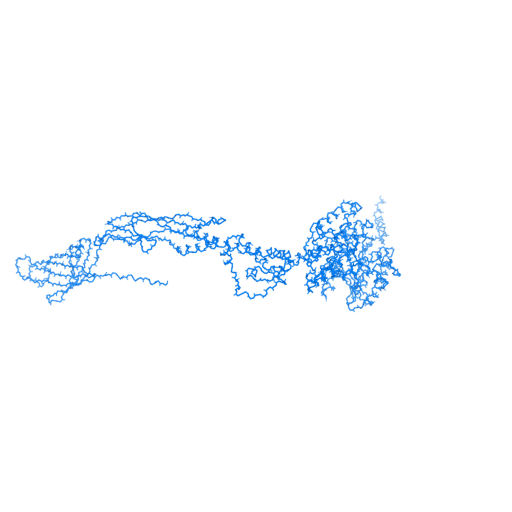C 1
ATOM 4376 O O . ALA A 1 565 ? -7.766 10.823 35.028 1.00 80.75 565 ALA A O 1
ATOM 4377 N N . GLY A 1 566 ? -8.002 8.615 34.766 1.00 81.00 566 GLY A N 1
ATOM 4378 C CA . GLY A 1 566 ? -7.002 8.247 35.761 1.00 81.00 566 GLY A CA 1
ATOM 4379 C C . GLY A 1 566 ? -7.480 8.392 37.200 1.00 81.00 566 GLY A C 1
ATOM 4380 O O . GLY A 1 566 ? -8.539 7.896 37.582 1.00 81.00 566 GLY A O 1
ATOM 4381 N N . LYS A 1 567 ? -6.653 9.011 38.051 1.00 80.44 567 LYS A N 1
ATOM 4382 C CA . LYS A 1 567 ? -6.901 9.100 39.500 1.00 80.44 567 LYS A CA 1
ATOM 4383 C C . LYS A 1 567 ? -7.981 10.130 39.842 1.00 80.44 567 LYS A C 1
ATOM 4385 O O . LYS A 1 567 ? -8.003 11.226 39.292 1.00 80.44 567 LYS A O 1
ATOM 4390 N N . GLY A 1 568 ? -8.787 9.801 40.852 1.00 82.56 568 GLY A N 1
ATOM 4391 C CA . GLY A 1 568 ? -9.846 10.661 41.388 1.00 82.56 568 GLY A CA 1
ATOM 4392 C C . GLY A 1 568 ? -11.228 10.581 40.718 1.00 82.56 568 GLY A C 1
ATOM 4393 O O . GLY A 1 568 ? -11.949 11.576 40.813 1.00 82.56 568 GLY A O 1
ATOM 4394 N N . PRO A 1 569 ? -11.643 9.473 40.063 1.00 88.44 569 PRO A N 1
ATOM 4395 C CA . PRO A 1 569 ? -12.985 9.388 39.508 1.00 88.44 569 PRO A CA 1
ATOM 4396 C C . PRO A 1 569 ? -14.014 9.302 40.639 1.00 88.44 569 PRO A C 1
ATOM 4398 O O . PRO A 1 569 ? -13.820 8.594 41.629 1.00 88.44 569 PRO A O 1
ATOM 4401 N N . TYR A 1 570 ? -15.139 9.985 40.470 1.00 88.81 570 TYR A N 1
ATOM 4402 C CA . TYR A 1 570 ? -16.297 9.856 41.341 1.00 88.81 570 TYR A CA 1
ATOM 4403 C C . TYR A 1 570 ? -17.554 9.636 40.501 1.00 88.81 570 TYR A C 1
ATOM 4405 O O . TYR A 1 570 ? -17.733 10.238 39.445 1.00 88.81 570 TYR A O 1
ATOM 4413 N N . ALA A 1 571 ? -18.432 8.763 40.982 1.00 91.38 571 ALA A N 1
ATOM 4414 C CA . ALA A 1 571 ? -19.826 8.688 40.568 1.00 91.38 571 ALA A CA 1
ATOM 4415 C C . ALA A 1 571 ? -20.617 8.379 41.835 1.00 91.38 571 ALA A C 1
ATOM 4417 O O . ALA A 1 571 ? -20.505 7.284 42.388 1.00 91.38 571 ALA A O 1
ATOM 4418 N N . THR A 1 572 ? -21.307 9.387 42.351 1.00 90.56 572 THR A N 1
ATOM 4419 C CA . THR A 1 572 ? -21.937 9.357 43.667 1.00 90.56 572 THR A CA 1
ATOM 4420 C C . THR A 1 572 ? -23.384 9.808 43.588 1.00 90.56 572 THR A C 1
ATOM 4422 O O . THR A 1 572 ? -23.810 10.502 42.658 1.00 90.56 572 THR A O 1
ATOM 4425 N N . THR A 1 573 ? -24.136 9.398 44.601 1.00 92.81 573 THR A N 1
ATOM 4426 C CA . THR A 1 573 ? -25.522 9.789 44.817 1.00 92.81 573 THR A CA 1
ATOM 4427 C C . THR A 1 573 ? -25.664 10.418 46.184 1.00 92.81 573 THR A C 1
ATOM 4429 O O . THR A 1 573 ? -25.189 9.867 47.171 1.00 92.81 573 THR A O 1
ATOM 4432 N N . VAL A 1 574 ? -26.345 11.557 46.244 1.00 92.25 574 VAL A N 1
ATOM 4433 C CA . VAL A 1 574 ? -26.758 12.180 47.503 1.00 92.25 574 VAL A CA 1
ATOM 4434 C C . VAL A 1 574 ? -28.276 12.134 47.560 1.00 92.25 574 VAL A C 1
ATOM 4436 O O . VAL A 1 574 ? -28.946 12.705 46.697 1.00 92.25 574 VAL A O 1
ATOM 4439 N N . ILE A 1 575 ? -28.810 11.434 48.558 1.00 93.00 575 ILE A N 1
ATOM 4440 C CA . ILE A 1 575 ? -30.248 11.253 48.763 1.00 93.00 575 ILE A CA 1
ATOM 4441 C C . ILE A 1 575 ? -30.690 12.175 49.898 1.00 93.00 575 ILE A C 1
ATOM 4443 O O . ILE A 1 575 ? -30.087 12.207 50.967 1.00 93.00 575 ILE A O 1
ATOM 4447 N N . THR A 1 576 ? -31.735 12.963 49.666 1.00 93.38 576 THR A N 1
ATOM 4448 C CA . THR A 1 576 ? -32.275 13.899 50.656 1.00 93.38 576 THR A CA 1
ATOM 4449 C C . THR A 1 576 ? -33.788 13.766 50.723 1.00 93.38 576 THR A C 1
ATOM 4451 O O . THR A 1 576 ? -34.489 14.087 49.761 1.00 93.38 576 THR A O 1
ATOM 4454 N N . PHE A 1 577 ? -34.294 13.304 51.864 1.00 92.62 577 PHE A N 1
ATOM 4455 C CA . PHE A 1 577 ? -35.724 13.182 52.138 1.00 92.62 577 PHE A CA 1
ATOM 4456 C C . PHE A 1 577 ? -36.275 14.476 52.745 1.00 92.62 577 PHE A C 1
ATOM 4458 O O . PHE A 1 577 ? -35.606 15.129 53.543 1.00 92.62 577 PHE A O 1
ATOM 4465 N N . SER A 1 578 ? -37.510 14.844 52.394 1.00 93.31 578 SER A N 1
ATOM 4466 C CA . SER A 1 578 ? -38.190 15.999 52.999 1.00 93.31 578 SER A CA 1
ATOM 4467 C C . SER A 1 578 ? -38.801 15.694 54.368 1.00 93.31 578 SER A C 1
ATOM 4469 O O . SER A 1 578 ? -39.083 16.617 55.129 1.00 93.31 578 SER A O 1
ATOM 4471 N N . ALA A 1 579 ? -39.033 14.417 54.688 1.00 89.88 579 ALA A N 1
ATOM 4472 C CA . ALA A 1 579 ? -39.585 14.013 55.975 1.00 89.88 579 ALA A CA 1
ATOM 4473 C C . ALA A 1 579 ? -38.512 13.983 57.072 1.00 89.88 579 ALA A C 1
ATOM 4475 O O . ALA A 1 579 ? -37.415 13.457 56.883 1.00 89.88 579 ALA A O 1
ATOM 4476 N N . VAL A 1 580 ? -38.870 14.481 58.257 1.00 90.69 580 VAL A N 1
ATOM 4477 C CA . VAL A 1 580 ? -38.024 14.391 59.452 1.00 90.69 580 VAL A CA 1
ATOM 4478 C C . VAL A 1 580 ? -37.985 12.938 59.922 1.00 90.69 580 VAL A C 1
ATOM 4480 O O . VAL A 1 580 ? -39.015 12.341 60.234 1.00 90.69 580 VAL A O 1
ATOM 4483 N N . GLY A 1 581 ? -36.788 12.367 59.962 1.00 90.75 581 GLY A N 1
ATOM 4484 C CA . GLY A 1 581 ? -36.568 10.964 60.277 1.00 90.75 581 GLY A CA 1
ATOM 4485 C C . GLY A 1 581 ? -35.091 10.676 60.501 1.00 90.75 581 GLY A C 1
ATOM 4486 O O . GLY A 1 581 ? -34.310 11.587 60.770 1.00 90.75 581 GLY A O 1
ATOM 4487 N N . GLN A 1 582 ? -34.729 9.405 60.405 1.00 91.69 582 GLN A N 1
ATOM 4488 C CA . GLN A 1 582 ? -33.354 8.933 60.544 1.00 91.69 582 GLN A CA 1
ATOM 4489 C C . GLN A 1 582 ? -33.043 7.903 59.460 1.00 91.69 582 GLN A C 1
ATOM 4491 O O . GLN A 1 582 ? -33.955 7.256 58.945 1.00 91.69 582 GLN A O 1
ATOM 4496 N N . GLU A 1 583 ? -31.765 7.725 59.150 1.00 89.25 583 GLU A N 1
ATOM 4497 C CA . GLU A 1 583 ? -31.318 6.735 58.173 1.00 89.25 583 GLU A CA 1
ATOM 4498 C C . GLU A 1 583 ? -31.723 5.311 58.590 1.00 89.25 583 GLU A C 1
ATOM 4500 O O . GLU A 1 583 ? -31.764 4.972 59.779 1.00 89.25 583 GLU A O 1
ATOM 4505 N N . GLY A 1 584 ? -32.123 4.510 57.602 1.00 86.38 584 GLY A N 1
ATOM 4506 C CA . GLY A 1 584 ? -32.503 3.115 57.786 1.00 86.38 584 GLY A CA 1
ATOM 4507 C C . GLY A 1 584 ? -31.308 2.164 57.762 1.00 86.38 584 GLY A C 1
ATOM 4508 O O . GLY A 1 584 ? -30.169 2.548 57.998 1.00 86.38 584 GLY A O 1
ATOM 4509 N N . ASN A 1 585 ? -31.570 0.894 57.449 1.00 81.62 585 ASN A N 1
ATOM 4510 C CA . ASN A 1 585 ? -30.510 -0.119 57.336 1.00 81.62 585 ASN A CA 1
ATOM 4511 C C . ASN A 1 585 ? -29.768 -0.057 55.987 1.00 81.62 585 ASN A C 1
ATOM 4513 O O . ASN A 1 585 ? -28.804 -0.792 55.781 1.00 81.62 585 ASN A O 1
ATOM 4517 N N . ARG A 1 586 ? -30.256 0.758 55.047 1.00 79.69 586 ARG A N 1
ATOM 4518 C CA . ARG A 1 586 ? -29.696 0.971 53.709 1.00 79.69 586 ARG A CA 1
ATOM 4519 C C . ARG A 1 586 ? -29.605 2.470 53.454 1.00 79.69 586 ARG A C 1
ATOM 4521 O O . ARG A 1 586 ? -30.505 3.195 53.868 1.00 79.69 586 ARG A O 1
ATOM 4528 N N . GLU A 1 587 ? -28.607 2.898 52.686 1.00 74.38 587 GLU A N 1
ATOM 4529 C CA . GLU A 1 587 ? -28.423 4.307 52.284 1.00 74.38 587 GLU A CA 1
ATOM 4530 C C . GLU A 1 587 ? -29.634 4.873 51.508 1.00 74.38 587 GLU A C 1
ATOM 4532 O O . GLU A 1 587 ? -29.885 6.076 51.505 1.00 74.38 587 GLU A O 1
ATOM 4537 N N . SER A 1 588 ? -30.427 4.010 50.860 1.00 86.06 588 SER A N 1
ATOM 4538 C CA . SER A 1 588 ? -31.666 4.376 50.158 1.00 86.06 588 SER A CA 1
ATOM 4539 C C . SER A 1 588 ? -32.908 4.432 51.055 1.00 86.06 588 SER A C 1
ATOM 4541 O O . SER A 1 588 ? -33.998 4.721 50.552 1.00 86.06 588 SER A O 1
ATOM 4543 N N . GLN A 1 589 ? -32.773 4.145 52.355 1.00 89.56 589 GLN A N 1
ATOM 4544 C CA . GLN A 1 589 ? -33.885 3.990 53.289 1.00 89.56 589 GLN A CA 1
ATOM 4545 C C . GLN A 1 589 ? -33.904 5.091 54.357 1.00 89.56 589 GLN A C 1
ATOM 4547 O O . GLN A 1 589 ? -32.892 5.413 54.975 1.00 89.56 589 GLN A O 1
ATOM 4552 N N . TRP A 1 590 ? -35.095 5.611 54.646 1.00 94.50 590 TRP A N 1
ATOM 4553 C CA . TRP A 1 590 ? -35.337 6.625 55.669 1.00 94.50 590 TRP A CA 1
ATOM 4554 C C . TRP A 1 590 ? -36.496 6.222 56.569 1.00 94.50 590 TRP A C 1
ATOM 4556 O O . TRP A 1 590 ? -37.577 5.892 56.095 1.00 94.50 590 TRP A O 1
ATOM 4566 N N . ILE A 1 591 ? -36.298 6.242 57.880 1.00 93.06 591 ILE A N 1
ATOM 4567 C CA . ILE A 1 591 ? -37.304 5.822 58.853 1.00 93.06 591 ILE A CA 1
ATOM 4568 C C . ILE A 1 591 ? -37.971 7.053 59.456 1.00 93.06 591 ILE A C 1
ATOM 4570 O O . ILE A 1 591 ? -37.331 7.867 60.125 1.00 93.06 591 ILE A O 1
ATOM 4574 N N . VAL A 1 592 ? -39.288 7.138 59.285 1.00 93.81 592 VAL A N 1
ATOM 4575 C CA . VAL A 1 592 ? -40.146 8.185 59.846 1.00 93.81 592 VAL A CA 1
ATOM 4576 C C . VAL A 1 592 ? -41.025 7.588 60.943 1.00 93.81 592 VAL A C 1
ATOM 4578 O O . VAL A 1 592 ? -41.498 6.454 60.842 1.00 93.81 592 VAL A O 1
ATOM 4581 N N . ARG A 1 593 ? -41.244 8.343 62.025 1.00 93.12 593 ARG A N 1
ATOM 4582 C CA . ARG A 1 593 ? -42.152 7.952 63.113 1.00 93.12 593 ARG A CA 1
ATOM 4583 C C . ARG A 1 593 ? -43.445 8.747 63.014 1.00 93.12 593 ARG A C 1
ATOM 4585 O O . ARG A 1 593 ? -43.432 9.962 63.190 1.00 93.12 593 ARG A O 1
ATOM 4592 N N . VAL A 1 594 ? -44.554 8.057 62.782 1.00 91.94 594 VAL A N 1
ATOM 4593 C CA . VAL A 1 594 ? -45.883 8.661 62.653 1.00 91.94 594 VAL A CA 1
ATOM 4594 C C . VAL A 1 594 ? -46.677 8.452 63.939 1.00 91.94 594 VAL A C 1
ATOM 4596 O O . VAL A 1 594 ? -46.797 7.331 64.426 1.00 91.94 594 VAL A O 1
ATOM 4599 N N . GLN A 1 595 ? -47.207 9.535 64.513 1.00 90.06 595 GLN A N 1
ATOM 4600 C CA . GLN A 1 595 ? -47.915 9.485 65.800 1.00 90.06 595 GLN A CA 1
ATOM 4601 C C . GLN A 1 595 ? -49.439 9.373 65.685 1.00 90.06 595 GLN A C 1
ATOM 4603 O O . GLN A 1 595 ? -50.082 8.962 66.648 1.00 90.06 595 GLN A O 1
ATOM 4608 N N . LYS A 1 596 ? -50.032 9.778 64.558 1.00 89.06 596 LYS A N 1
ATOM 4609 C CA . LYS A 1 596 ? -51.489 9.833 64.377 1.00 89.06 596 LYS A CA 1
ATOM 4610 C C . LYS A 1 596 ? -51.878 9.317 62.985 1.00 89.06 596 LYS A C 1
ATOM 4612 O O . LYS A 1 596 ? -51.075 9.447 62.066 1.00 89.06 596 LYS A O 1
ATOM 4617 N N . PRO A 1 597 ? -53.087 8.754 62.813 1.00 88.12 597 PRO A N 1
ATOM 4618 C CA . PRO A 1 597 ? -53.643 8.494 61.489 1.00 88.12 597 PRO A CA 1
ATOM 4619 C C . PRO A 1 597 ? -53.751 9.780 60.660 1.00 88.12 597 PRO A C 1
ATOM 4621 O O . PRO A 1 597 ? -53.981 10.859 61.212 1.00 88.12 597 PRO A O 1
ATOM 4624 N N . GLY A 1 598 ? -53.614 9.662 59.342 1.00 90.50 598 GLY A N 1
ATOM 4625 C CA . GLY A 1 598 ? -53.687 10.793 58.420 1.00 90.50 598 GLY A CA 1
ATOM 4626 C C . GLY A 1 598 ? -52.907 10.569 57.127 1.00 90.50 598 GLY A C 1
ATOM 4627 O O . GLY A 1 598 ? -52.260 9.539 56.945 1.00 90.50 598 GLY A O 1
ATOM 4628 N N . LYS A 1 599 ? -52.967 11.556 56.231 1.00 91.38 599 LYS A N 1
ATOM 4629 C CA . LYS A 1 599 ? -52.216 11.577 54.970 1.00 91.38 599 LYS A CA 1
ATOM 4630 C C . LYS A 1 599 ? -50.941 12.393 55.136 1.00 91.38 599 LYS A C 1
ATOM 4632 O O . LYS A 1 599 ? -50.993 13.550 55.553 1.00 91.38 599 LYS A O 1
ATOM 4637 N N . TYR A 1 600 ? -49.807 11.795 54.796 1.00 92.00 600 TYR A N 1
ATOM 4638 C CA . TYR A 1 600 ? -48.488 12.405 54.916 1.00 92.00 600 TYR A CA 1
ATOM 4639 C C . TYR A 1 600 ? -47.824 12.476 53.546 1.00 92.00 600 TYR A C 1
ATOM 4641 O O . TYR A 1 600 ? -47.454 11.453 52.976 1.00 92.00 600 TYR A O 1
ATOM 4649 N N . ASN A 1 601 ? -47.637 13.689 53.031 1.00 92.19 601 ASN A N 1
ATOM 4650 C CA . ASN A 1 601 ? -46.904 13.906 51.789 1.00 92.19 601 ASN A CA 1
ATOM 4651 C C . ASN A 1 601 ? -45.412 14.007 52.075 1.00 92.19 601 ASN A C 1
ATOM 4653 O O . ASN A 1 601 ? -44.964 14.864 52.839 1.00 92.19 601 ASN A O 1
ATOM 4657 N N . THR A 1 602 ? -44.636 13.140 51.441 1.00 92.88 602 THR A N 1
ATOM 4658 C CA . THR A 1 602 ? -43.180 13.165 51.525 1.00 92.88 602 THR A CA 1
ATOM 4659 C C . THR A 1 602 ? -42.570 13.078 50.133 1.00 92.88 602 THR A C 1
ATOM 4661 O O . THR A 1 602 ? -43.197 12.628 49.174 1.00 92.88 602 THR A O 1
ATOM 4664 N N . SER A 1 603 ? -41.348 13.579 50.010 1.00 93.31 603 SER A N 1
ATOM 4665 C CA . SER A 1 603 ? -40.603 13.616 48.762 1.00 93.31 603 SER A CA 1
ATOM 4666 C C . SER A 1 603 ? -39.139 13.317 49.011 1.00 93.31 603 SER A C 1
ATOM 4668 O O . SER A 1 603 ? -38.620 13.538 50.108 1.00 93.31 603 SER A O 1
ATOM 4670 N N . VAL A 1 604 ? -38.469 12.865 47.965 1.00 94.81 604 VAL A N 1
ATOM 4671 C CA . VAL A 1 604 ? -37.038 12.621 47.957 1.00 94.81 604 VAL A CA 1
ATOM 4672 C C . VAL A 1 604 ? -36.398 13.320 46.769 1.00 94.81 604 VAL A C 1
ATOM 4674 O O . VAL A 1 604 ? -36.958 13.351 45.671 1.00 94.81 604 VAL A O 1
ATOM 4677 N N . LYS A 1 605 ? -35.215 13.891 46.995 1.00 95.31 605 LYS A N 1
ATOM 4678 C CA . LYS A 1 605 ? -34.326 14.398 45.950 1.00 95.31 605 LYS A CA 1
ATOM 4679 C C . LYS A 1 605 ? -33.082 13.524 45.914 1.00 95.31 605 LYS A C 1
ATOM 4681 O O . LYS A 1 605 ? -32.422 13.356 46.933 1.00 95.31 605 LYS A O 1
ATOM 4686 N N . VAL A 1 606 ? -32.761 12.995 44.741 1.00 94.75 606 VAL A N 1
ATOM 4687 C CA . VAL A 1 606 ? -31.549 12.211 44.495 1.00 94.75 606 VAL A CA 1
ATOM 4688 C C . VAL A 1 606 ? -30.672 12.998 43.535 1.00 94.75 606 VAL A C 1
ATOM 4690 O O . VAL A 1 606 ? -31.021 13.144 42.362 1.00 94.75 606 VAL A O 1
ATOM 4693 N N . ARG A 1 607 ? -29.554 13.537 44.025 1.00 94.94 607 ARG A N 1
ATOM 4694 C CA . ARG A 1 607 ? -28.546 14.205 43.195 1.00 94.94 607 ARG A CA 1
ATOM 4695 C C . ARG A 1 607 ? -27.512 13.184 42.750 1.00 94.94 607 ARG A C 1
ATOM 4697 O O . ARG A 1 607 ? -26.881 12.546 43.587 1.00 94.94 607 ARG A O 1
ATOM 4704 N N . PHE A 1 608 ? -27.328 13.069 41.445 1.00 93.69 608 PHE A N 1
ATOM 4705 C CA . PHE A 1 608 ? -26.281 12.279 40.816 1.00 93.69 608 PHE A CA 1
ATOM 4706 C C . PHE A 1 608 ? -25.146 13.211 40.432 1.00 93.69 608 PHE A C 1
ATOM 4708 O O . PHE A 1 608 ? -25.377 14.163 39.690 1.00 93.69 608 PHE A O 1
ATOM 4715 N N . ALA A 1 609 ? -23.940 12.926 40.910 1.00 91.69 609 ALA A N 1
ATOM 4716 C CA . ALA A 1 609 ? -22.747 13.674 40.547 1.00 91.69 609 ALA A CA 1
ATOM 4717 C C . ALA A 1 609 ? -21.662 12.702 40.088 1.00 91.69 609 ALA A C 1
ATOM 4719 O O . ALA A 1 609 ? -21.270 11.797 40.825 1.00 91.69 609 ALA A O 1
ATOM 4720 N N . CYS A 1 610 ? -21.156 12.891 38.874 1.00 90.12 610 CYS A N 1
ATOM 4721 C CA . CYS A 1 610 ? -20.055 12.098 38.345 1.00 90.12 610 CYS A CA 1
ATOM 4722 C C . CYS A 1 610 ? -19.028 12.959 37.610 1.00 90.12 610 CYS A C 1
ATOM 4724 O O . CYS A 1 610 ? -19.364 13.974 36.997 1.00 90.12 610 CYS A O 1
ATOM 4726 N N . GLY A 1 611 ? -17.763 12.558 37.689 1.00 87.50 611 GLY A N 1
ATOM 4727 C CA . GLY A 1 611 ? -16.638 13.271 37.096 1.00 87.50 611 GLY A CA 1
ATOM 4728 C C . GLY A 1 611 ? -15.304 12.827 37.690 1.00 87.50 611 GLY A C 1
ATOM 4729 O O . GLY A 1 611 ? -15.178 11.721 38.210 1.00 87.50 611 GLY A O 1
ATOM 4730 N N . SER A 1 612 ? -14.304 13.706 37.627 1.00 83.62 612 SER A N 1
ATOM 4731 C CA . SER A 1 612 ? -13.022 13.536 38.315 1.00 83.62 612 SER A CA 1
ATOM 4732 C C . SER A 1 612 ? -12.727 14.745 39.201 1.00 83.62 612 SER A C 1
ATOM 4734 O O . SER A 1 612 ? -13.165 15.864 38.904 1.00 83.62 612 SER A O 1
ATOM 4736 N N . THR A 1 613 ? -12.022 14.507 40.310 1.00 79.81 613 THR A N 1
ATOM 4737 C CA . THR A 1 613 ? -11.475 15.563 41.178 1.00 79.81 613 THR A CA 1
ATOM 4738 C C . THR A 1 613 ? 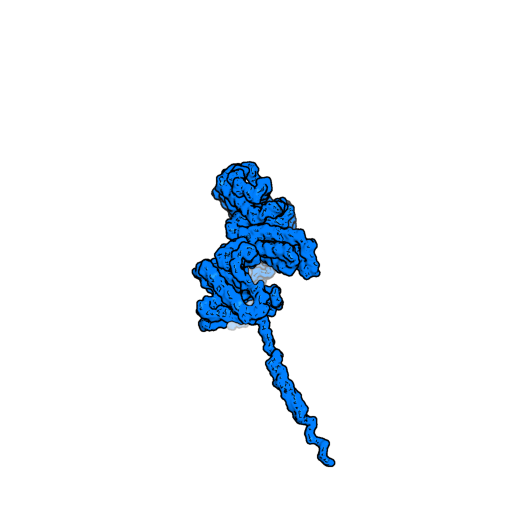-10.278 16.272 40.547 1.00 79.81 613 THR A C 1
ATOM 4740 O O . THR A 1 613 ? -9.903 17.353 40.994 1.00 79.81 613 THR A O 1
ATOM 4743 N N . ARG A 1 614 ? -9.690 15.683 39.501 1.00 75.19 614 ARG A N 1
ATOM 4744 C CA . ARG A 1 614 ? -8.689 16.320 38.642 1.00 75.19 614 ARG A CA 1
ATOM 4745 C C . ARG A 1 614 ? -9.344 16.928 37.405 1.00 75.19 614 ARG A C 1
ATOM 4747 O O . ARG A 1 614 ? -10.486 16.608 37.075 1.00 75.19 614 ARG A O 1
ATOM 4754 N N . ASP A 1 615 ? -8.597 17.800 36.734 1.00 67.88 615 ASP A N 1
ATOM 4755 C CA . ASP A 1 615 ? -8.978 18.326 35.428 1.00 67.88 615 ASP A CA 1
ATOM 4756 C C . ASP A 1 615 ? -9.185 17.168 34.436 1.00 67.88 615 ASP A C 1
ATOM 4758 O O . ASP A 1 615 ? -8.357 16.259 34.335 1.00 67.88 615 ASP A O 1
ATOM 4762 N N . LEU A 1 616 ? -10.336 17.176 33.765 1.00 68.69 616 LEU A N 1
ATOM 4763 C CA . LEU A 1 616 ? -10.719 16.173 32.776 1.00 68.69 616 LEU A CA 1
ATOM 4764 C C . LEU A 1 616 ? -10.215 16.535 31.373 1.00 68.69 616 LEU A C 1
ATOM 4766 O O . LEU A 1 616 ? -10.263 15.675 30.487 1.00 68.69 616 LEU A O 1
ATOM 4770 N N . GLY A 1 617 ? -9.734 17.769 31.170 1.00 71.12 617 GLY A N 1
ATOM 4771 C CA . GLY A 1 617 ? -9.273 18.283 29.885 1.00 71.12 617 GLY A CA 1
ATOM 4772 C C . GLY A 1 617 ? -10.302 18.038 28.782 1.00 71.12 617 GLY A C 1
ATOM 4773 O O . GLY A 1 617 ? -11.481 18.350 28.917 1.00 71.12 617 GLY A O 1
ATOM 4774 N N . GLU A 1 618 ? -9.884 17.370 27.707 1.00 65.62 618 GLU A N 1
ATOM 4775 C CA . GLU A 1 618 ? -10.762 16.999 26.585 1.00 65.62 618 GLU A CA 1
ATOM 4776 C C . GLU A 1 618 ? -11.950 16.102 26.976 1.00 65.62 618 GLU A C 1
ATOM 4778 O O . GLU A 1 618 ? -12.884 15.941 26.195 1.00 65.62 618 GLU A O 1
ATOM 4783 N N . ASN A 1 619 ? -11.940 15.505 28.171 1.00 73.31 619 ASN A N 1
ATOM 4784 C CA . ASN A 1 619 ? -13.020 14.669 28.687 1.00 73.31 619 ASN A CA 1
ATOM 4785 C C . ASN A 1 619 ? -13.962 15.419 29.647 1.00 73.31 619 ASN A C 1
ATOM 4787 O O . ASN A 1 619 ? -14.707 14.772 30.383 1.00 73.31 619 ASN A O 1
ATOM 4791 N N . GLU A 1 620 ? -13.962 16.758 29.670 1.00 74.12 620 GLU A N 1
ATOM 4792 C CA . GLU A 1 620 ? -14.896 17.546 30.495 1.00 74.12 620 GLU A CA 1
ATOM 4793 C C . GLU A 1 620 ? -16.363 17.165 30.269 1.00 74.12 620 GLU A C 1
ATOM 4795 O O . GLU A 1 620 ? -17.153 17.143 31.214 1.00 74.12 620 GLU A O 1
ATOM 4800 N N . PHE A 1 621 ? -16.715 16.762 29.045 1.00 72.12 621 PHE A N 1
ATOM 4801 C CA . PHE A 1 621 ? -18.052 16.277 28.703 1.00 72.12 621 PHE A CA 1
ATOM 4802 C C . PHE A 1 621 ? -18.472 15.006 29.465 1.00 72.12 621 PHE A C 1
ATOM 4804 O O . PHE A 1 621 ? -19.636 14.622 29.396 1.00 72.12 621 PHE A O 1
ATOM 4811 N N . LEU A 1 622 ? -17.556 14.333 30.175 1.00 78.31 622 LEU A N 1
ATOM 4812 C CA . LEU A 1 622 ? -17.867 13.200 31.051 1.00 78.31 622 LEU A CA 1
ATOM 4813 C C . LEU A 1 622 ? -18.378 13.636 32.435 1.00 78.31 622 LEU A C 1
ATOM 4815 O O . LEU A 1 622 ? -18.876 12.792 33.187 1.00 78.31 622 LEU A O 1
ATOM 4819 N N . ARG A 1 623 ? -18.259 14.921 32.799 1.00 86.19 623 ARG A N 1
ATOM 4820 C CA . ARG A 1 623 ? -18.806 15.445 34.054 1.00 86.19 623 ARG A CA 1
ATOM 4821 C C . ARG A 1 623 ? -20.309 15.655 33.908 1.00 86.19 623 ARG A C 1
ATOM 4823 O O . ARG A 1 623 ? -20.765 16.388 33.034 1.00 86.19 623 ARG A O 1
ATOM 4830 N N . PHE A 1 624 ? -21.081 15.055 34.808 1.00 86.44 624 PHE A N 1
ATOM 4831 C CA . PHE A 1 624 ? -22.525 15.256 34.858 1.00 86.44 624 PHE A CA 1
ATOM 4832 C C . PHE A 1 624 ? -22.996 15.479 36.289 1.00 86.44 624 PHE A C 1
ATOM 4834 O O . PHE A 1 624 ? -22.523 14.843 37.230 1.00 86.44 624 PHE A O 1
ATOM 4841 N N . ASP A 1 625 ? -23.960 16.381 36.425 1.00 91.62 625 ASP A N 1
ATOM 4842 C CA . ASP A 1 625 ? -24.648 16.675 37.673 1.00 91.62 625 ASP A CA 1
ATOM 4843 C C . ASP A 1 625 ? -26.126 16.889 37.354 1.00 91.62 625 ASP A C 1
ATOM 4845 O O . ASP A 1 625 ? -26.472 17.738 36.529 1.00 91.62 625 ASP A O 1
ATOM 4849 N N . PHE A 1 626 ? -27.001 16.068 37.924 1.00 92.31 626 PHE A N 1
ATOM 4850 C CA . PHE A 1 626 ? -28.441 16.241 37.774 1.00 92.31 626 PHE A CA 1
ATOM 4851 C C . PHE A 1 626 ? -29.188 15.676 38.974 1.00 92.31 626 PHE A C 1
ATOM 4853 O O . PHE A 1 626 ? -28.684 14.849 39.727 1.00 92.31 626 PHE A O 1
ATOM 4860 N N . THR A 1 627 ? -30.427 16.127 39.154 1.00 94.12 627 THR A N 1
ATOM 4861 C CA . THR A 1 627 ? -31.278 15.700 40.265 1.00 94.12 627 THR A CA 1
ATOM 4862 C C . THR A 1 627 ? -32.531 15.012 39.743 1.00 94.12 627 THR A C 1
ATOM 4864 O O . THR A 1 627 ? -33.167 15.487 38.803 1.00 94.12 627 THR A O 1
ATOM 4867 N N . LYS A 1 628 ? -32.902 13.905 40.380 1.00 93.31 628 LYS A N 1
ATOM 4868 C CA . LYS A 1 628 ? -34.195 13.233 40.230 1.00 93.31 628 LYS A CA 1
ATOM 4869 C C . LYS A 1 628 ? -35.021 13.448 41.487 1.00 93.31 628 LYS A C 1
ATOM 4871 O O . LYS A 1 628 ? -34.469 13.605 42.574 1.00 93.31 628 LYS A O 1
ATOM 4876 N N . GLN A 1 629 ? -36.338 13.484 41.333 1.00 94.56 629 GLN A N 1
ATOM 4877 C CA . GLN A 1 629 ? -37.254 13.652 42.453 1.00 94.56 629 GLN A CA 1
ATOM 4878 C C . GLN A 1 629 ? -38.400 12.658 42.337 1.00 94.56 629 GLN A C 1
ATOM 4880 O O . GLN A 1 629 ? -38.848 12.354 41.231 1.00 94.56 629 GLN A O 1
ATOM 4885 N N . ALA A 1 630 ? -38.860 12.179 43.484 1.00 93.25 630 ALA A N 1
ATOM 4886 C CA . ALA A 1 630 ? -40.061 11.373 43.613 1.00 93.25 630 ALA A CA 1
ATOM 4887 C C . ALA A 1 630 ? -40.820 11.817 44.863 1.00 93.25 630 ALA A C 1
ATOM 4889 O O . ALA A 1 630 ? -40.235 12.360 45.801 1.00 93.25 630 ALA A O 1
ATOM 4890 N N . SER A 1 631 ? -42.127 11.600 44.868 1.00 92.44 631 SER A N 1
ATOM 4891 C CA . SER A 1 631 ? -42.992 11.900 46.002 1.00 92.44 631 SER A CA 1
ATOM 4892 C C . SER A 1 631 ? -44.006 10.791 46.180 1.00 92.44 631 SER A C 1
ATOM 4894 O O . SER A 1 631 ? -44.443 10.190 45.199 1.00 92.44 631 SER A O 1
ATOM 4896 N N . VAL A 1 632 ? -44.403 10.558 47.423 1.00 92.69 632 VAL A N 1
ATOM 4897 C CA . VAL A 1 632 ? -45.449 9.600 47.764 1.00 92.69 632 VAL A CA 1
ATOM 4898 C C . VAL A 1 632 ? -46.341 10.186 48.855 1.00 92.69 632 VAL A C 1
ATOM 4900 O O . VAL A 1 632 ? -45.863 10.862 49.771 1.00 92.69 632 VAL A O 1
ATOM 4903 N N . GLU A 1 633 ? -47.644 9.944 48.733 1.00 93.44 633 GLU A N 1
ATOM 4904 C CA . GLU A 1 633 ? -48.611 10.176 49.804 1.00 93.44 633 GLU A CA 1
ATOM 4905 C C . GLU A 1 633 ? -48.699 8.891 50.631 1.00 93.44 633 GLU A C 1
ATOM 4907 O O . GLU A 1 633 ? -49.095 7.843 50.124 1.00 93.44 633 GLU A O 1
ATOM 4912 N N . VAL A 1 634 ? -48.302 8.961 51.900 1.00 91.31 634 VAL A N 1
ATOM 4913 C CA . VAL A 1 634 ? -48.442 7.855 52.848 1.00 91.31 634 VAL A CA 1
ATOM 4914 C C . VAL A 1 634 ? -49.745 8.049 53.612 1.00 91.31 634 VAL A C 1
ATOM 4916 O O . VAL A 1 634 ? -49.853 8.937 54.461 1.00 91.31 634 VAL A O 1
ATOM 4919 N N . GLU A 1 635 ? -50.740 7.217 53.320 1.00 91.19 635 GLU A N 1
ATOM 4920 C CA . GLU A 1 635 ? -51.987 7.168 54.080 1.00 91.19 635 GLU A CA 1
ATOM 4921 C C . GLU A 1 635 ? -51.838 6.209 55.268 1.00 91.19 635 GLU A C 1
ATOM 4923 O O . GLU A 1 635 ? -51.695 4.997 55.100 1.00 91.19 635 GLU A O 1
ATOM 4928 N N . VAL A 1 636 ? -51.850 6.766 56.481 1.00 89.44 636 VAL A N 1
ATOM 4929 C CA . VAL A 1 636 ? -51.776 6.008 57.732 1.00 89.44 636 VAL A CA 1
ATOM 4930 C C . VAL A 1 636 ? -53.180 5.808 58.277 1.00 89.44 636 VAL A C 1
ATOM 4932 O O . VAL A 1 636 ? -53.819 6.747 58.758 1.00 89.44 636 VAL A O 1
ATOM 4935 N N . LEU A 1 637 ? -53.644 4.565 58.215 1.00 84.62 637 LEU A N 1
ATOM 4936 C CA . LEU A 1 637 ? -54.969 4.163 58.662 1.00 84.62 637 LEU A CA 1
ATOM 4937 C C . LEU A 1 637 ? -55.000 3.944 60.185 1.00 84.62 637 LEU A C 1
ATOM 4939 O O . LEU A 1 637 ? -54.002 3.503 60.777 1.00 84.62 637 LEU A O 1
ATOM 4943 N N . PRO A 1 638 ? -56.146 4.205 60.839 1.00 78.12 638 PRO A N 1
ATOM 4944 C CA . PRO A 1 638 ? -56.354 3.793 62.220 1.00 78.12 638 PRO A CA 1
ATOM 4945 C C . PRO A 1 638 ? -56.283 2.263 62.354 1.00 78.12 638 PRO A C 1
ATOM 4947 O O . PRO A 1 638 ? -56.401 1.510 61.383 1.00 78.12 638 PRO A O 1
ATOM 4950 N N . PHE A 1 639 ? -56.077 1.789 63.581 1.00 65.00 639 PHE A N 1
ATOM 4951 C CA . PHE A 1 639 ? -56.116 0.364 63.885 1.00 65.00 639 PHE A CA 1
ATOM 4952 C C . PHE A 1 639 ? -57.548 -0.191 63.695 1.00 65.00 639 PHE A C 1
ATOM 4954 O O . PHE A 1 639 ? -58.397 0.021 64.550 1.00 65.00 639 PHE A O 1
ATOM 4961 N N . GLY A 1 640 ? -57.772 -0.878 62.564 1.00 59.03 640 GLY A N 1
ATOM 4962 C CA . GLY A 1 640 ? -58.799 -1.900 62.279 1.00 59.03 640 GLY A CA 1
ATOM 4963 C C . GLY A 1 640 ? -60.285 -1.579 62.515 1.00 59.03 640 GLY A C 1
ATOM 4964 O O . GLY A 1 640 ? -60.759 -1.686 63.639 1.00 59.03 640 GLY A O 1
ATOM 4965 N N . ASP A 1 641 ? -61.053 -1.400 61.431 1.00 49.31 641 ASP A N 1
ATOM 4966 C CA . ASP A 1 641 ? -62.529 -1.421 61.460 1.00 49.31 641 ASP A CA 1
ATOM 4967 C C . ASP A 1 641 ? -63.150 -2.842 61.460 1.00 49.31 641 ASP A C 1
ATOM 4969 O O . ASP A 1 641 ? -64.309 -2.986 61.826 1.00 49.31 641 ASP A O 1
ATOM 4973 N N . GLU A 1 642 ? -62.419 -3.929 61.169 1.00 51.84 642 GLU A N 1
ATOM 4974 C CA . GLU A 1 642 ? -62.901 -5.310 61.396 1.00 51.84 642 GLU A CA 1
ATOM 4975 C C . GLU A 1 642 ? -61.804 -6.186 62.017 1.00 51.84 642 GLU A C 1
ATOM 4977 O O . GLU A 1 642 ? -60.769 -6.451 61.405 1.00 51.84 642 GLU A O 1
ATOM 4982 N N . MET A 1 643 ? -62.042 -6.678 63.236 1.00 53.31 643 MET A N 1
ATOM 4983 C CA . MET A 1 643 ? -61.141 -7.587 63.958 1.00 53.31 643 MET A CA 1
ATOM 4984 C C . MET A 1 643 ? -61.305 -9.062 63.554 1.00 53.31 643 MET A C 1
ATOM 4986 O O . MET A 1 643 ? -60.571 -9.919 64.042 1.00 53.31 643 MET A O 1
ATOM 4990 N N . GLY A 1 644 ? -62.213 -9.354 62.617 1.00 57.16 644 GLY A N 1
ATOM 4991 C CA . GLY A 1 644 ? -62.390 -10.666 61.994 1.00 57.16 644 GLY A CA 1
ATOM 4992 C C . GLY A 1 644 ? -63.734 -11.331 62.301 1.00 57.16 644 GLY A C 1
ATOM 4993 O O . GLY A 1 644 ? -64.475 -10.918 63.196 1.00 57.16 644 GLY A O 1
ATOM 4994 N N . LYS A 1 645 ? -64.047 -12.378 61.526 1.00 56.19 645 LYS A N 1
ATOM 4995 C CA . LYS A 1 645 ? -65.146 -13.319 61.786 1.00 56.19 645 LYS A CA 1
ATOM 4996 C C . LYS A 1 645 ? -64.606 -14.496 62.588 1.00 56.19 645 LYS A C 1
ATOM 4998 O O . LYS A 1 645 ? -63.678 -15.181 62.163 1.00 56.19 645 LYS A O 1
ATOM 5003 N N . PHE A 1 646 ? -65.209 -14.744 63.735 1.00 60.44 646 PHE A N 1
ATOM 5004 C CA . PHE A 1 646 ? -64.861 -15.815 64.650 1.00 60.44 646 PHE A CA 1
ATOM 5005 C C . PHE A 1 646 ? -65.932 -16.890 64.591 1.00 60.44 646 PHE A C 1
ATOM 5007 O O . PHE A 1 646 ? -67.121 -16.584 64.525 1.00 60.44 646 PHE A O 1
ATOM 5014 N N . SER A 1 647 ? -65.510 -18.151 64.627 1.00 57.81 647 SER A N 1
ATOM 5015 C CA . SER A 1 647 ? -66.417 -19.279 64.800 1.00 57.81 647 SER A CA 1
ATOM 5016 C C . SER A 1 647 ? -65.858 -20.249 65.831 1.00 57.81 647 SER A C 1
ATOM 5018 O O . SER A 1 647 ? -64.646 -20.452 65.906 1.00 57.81 647 SER A O 1
ATOM 5020 N N . GLY A 1 648 ? -66.725 -20.814 66.664 1.00 60.09 648 GLY A N 1
ATOM 5021 C CA . GLY A 1 648 ? -66.330 -21.730 67.732 1.00 60.09 648 GLY A CA 1
ATOM 5022 C C . GLY A 1 648 ? -67.393 -22.786 67.977 1.00 60.09 648 GLY A C 1
ATOM 5023 O O . GLY A 1 648 ? -68.557 -22.574 67.647 1.00 60.09 648 GLY A O 1
ATOM 5024 N N . ARG A 1 649 ? -67.003 -23.925 68.555 1.00 59.19 649 ARG A N 1
ATOM 5025 C CA . ARG A 1 649 ? -67.948 -24.914 69.090 1.00 59.19 649 ARG A CA 1
ATOM 5026 C C . ARG A 1 649 ? -67.966 -24.829 70.609 1.00 59.19 649 ARG A C 1
ATOM 5028 O O . ARG A 1 649 ? -66.922 -24.619 71.226 1.00 59.19 649 ARG A O 1
ATOM 5035 N N . PHE A 1 650 ? -69.136 -25.012 71.201 1.00 61.97 650 PHE A N 1
ATOM 5036 C CA . PHE A 1 650 ? -69.295 -25.146 72.645 1.00 61.97 650 PHE A CA 1
ATOM 5037 C C . PHE A 1 650 ? -69.955 -26.485 72.965 1.00 61.97 650 PHE A C 1
ATOM 5039 O O . PHE A 1 650 ? -70.688 -27.041 72.149 1.00 61.97 650 PHE A O 1
ATOM 5046 N N . THR A 1 651 ? -69.675 -27.008 74.153 1.00 58.09 651 THR A N 1
ATOM 5047 C CA . THR A 1 651 ? -70.284 -28.238 74.669 1.00 58.09 651 THR A CA 1
ATOM 5048 C C . THR A 1 651 ? -70.960 -27.925 75.995 1.00 58.09 651 THR A C 1
ATOM 5050 O O . THR A 1 651 ? -70.431 -27.161 76.803 1.00 58.09 651 THR A O 1
ATOM 5053 N N . ASN A 1 652 ? -72.163 -28.458 76.195 1.00 56.78 652 ASN A N 1
ATOM 5054 C CA . ASN A 1 652 ? -72.880 -28.324 77.454 1.00 56.78 652 ASN A CA 1
ATOM 5055 C C . ASN A 1 652 ? -72.318 -29.332 78.469 1.00 56.78 652 ASN A C 1
ATOM 5057 O O . ASN A 1 652 ? -72.336 -30.534 78.206 1.00 56.78 652 ASN A O 1
ATOM 5061 N N . THR A 1 653 ? -71.848 -28.870 79.630 1.00 53.12 653 THR A N 1
ATOM 5062 C CA . THR A 1 653 ? -71.335 -29.752 80.694 1.00 53.12 653 THR A CA 1
ATOM 5063 C C . THR A 1 653 ? -72.434 -30.399 81.542 1.00 53.12 653 THR A C 1
ATOM 5065 O O . THR A 1 653 ? -72.139 -31.308 82.311 1.00 53.12 653 THR A O 1
ATOM 5068 N N . ALA A 1 654 ? -73.708 -30.029 81.370 1.00 49.75 654 ALA A N 1
ATOM 5069 C CA . ALA A 1 654 ? -74.844 -30.592 82.112 1.00 49.75 654 ALA A CA 1
ATOM 5070 C C . ALA A 1 654 ? -75.311 -31.987 81.615 1.00 49.75 654 ALA A C 1
ATOM 5072 O O . ALA A 1 654 ? -76.495 -32.308 81.668 1.00 49.75 654 ALA A O 1
ATOM 5073 N N . GLY A 1 655 ? -74.403 -32.823 81.099 1.00 49.06 655 GLY A N 1
ATOM 5074 C CA . GLY A 1 655 ? -74.633 -34.263 80.884 1.00 49.06 655 GLY A CA 1
ATOM 5075 C C . GLY A 1 655 ? -75.478 -34.690 79.672 1.00 49.06 655 GLY A C 1
ATOM 5076 O O . GLY A 1 655 ? -75.576 -35.883 79.412 1.00 49.06 655 GLY A O 1
ATOM 5077 N N . SER A 1 656 ? -76.054 -33.769 78.890 1.00 53.16 656 SER A N 1
ATOM 5078 C CA . SER A 1 656 ? -76.909 -34.123 77.733 1.00 53.16 656 SER A CA 1
ATOM 5079 C C . SER A 1 656 ? -76.169 -34.307 76.398 1.00 53.16 656 SER A C 1
ATOM 5081 O O . SER A 1 656 ? -76.807 -34.610 75.392 1.00 53.16 656 SER A O 1
ATOM 5083 N N . GLY A 1 657 ? -74.847 -34.101 76.349 1.00 52.16 657 GLY A N 1
ATOM 5084 C CA . GLY A 1 657 ? -74.021 -34.310 75.146 1.00 52.16 657 GLY A CA 1
ATOM 5085 C C . GLY A 1 657 ? -74.316 -33.385 73.953 1.00 52.16 657 GLY A C 1
ATOM 5086 O O . GLY A 1 657 ? -73.624 -33.468 72.944 1.00 52.16 657 GLY A O 1
ATOM 5087 N N . LYS A 1 658 ? -75.306 -32.488 74.048 1.00 58.53 658 LYS A N 1
ATOM 5088 C CA . LYS A 1 658 ? -75.660 -31.538 72.984 1.00 58.53 658 LYS A CA 1
ATOM 5089 C C . LYS A 1 658 ? -74.782 -30.289 73.087 1.00 58.53 658 LYS A C 1
ATOM 5091 O O . LYS A 1 658 ? -74.823 -29.579 74.095 1.00 58.53 658 LYS A O 1
ATOM 5096 N N . GLY A 1 659 ? -73.964 -30.042 72.070 1.00 64.75 659 GLY A N 1
ATOM 5097 C CA . GLY A 1 659 ? -73.178 -28.825 71.906 1.00 64.75 659 GLY A CA 1
ATOM 5098 C C . GLY A 1 659 ? -73.857 -27.825 70.971 1.00 64.75 659 GLY A C 1
ATOM 5099 O O . GLY A 1 659 ? -75.075 -27.830 70.781 1.00 64.75 659 GLY A O 1
ATOM 5100 N N . GLY A 1 660 ? -73.061 -26.931 70.402 1.00 70.00 660 GLY A N 1
ATOM 5101 C CA . GLY A 1 660 ? -73.480 -26.019 69.347 1.00 70.00 660 GLY A CA 1
ATOM 5102 C C . GLY A 1 660 ? -72.291 -25.279 68.746 1.00 70.00 660 GLY A C 1
ATOM 5103 O O . GLY A 1 660 ? -71.140 -25.484 69.142 1.00 70.00 660 GLY A O 1
ATOM 5104 N N . SER A 1 661 ? -72.558 -24.391 67.793 1.00 67.06 661 SER A N 1
ATOM 5105 C CA . SER A 1 661 ? -71.566 -23.493 67.201 1.00 67.06 661 SER A CA 1
ATOM 5106 C C . SER A 1 661 ? -71.952 -22.027 67.362 1.00 67.06 661 SER A C 1
ATOM 5108 O O . SER A 1 661 ? -73.125 -21.681 67.448 1.00 67.06 661 SER A O 1
ATOM 5110 N N . THR A 1 662 ? -70.960 -21.149 67.419 1.00 67.75 662 THR A N 1
ATOM 5111 C CA . THR A 1 662 ? -71.140 -19.695 67.429 1.00 67.75 662 THR A CA 1
ATOM 5112 C C . THR A 1 662 ? -70.437 -19.119 66.211 1.00 67.75 662 THR A C 1
ATOM 5114 O O . THR A 1 662 ? -69.395 -19.639 65.802 1.00 67.75 662 THR A O 1
ATOM 5117 N N . GLN A 1 663 ? -71.004 -18.065 65.630 1.00 70.44 663 GLN A N 1
ATOM 5118 C CA . GLN A 1 663 ? -70.323 -17.215 64.663 1.00 70.44 663 GLN A CA 1
ATOM 5119 C C . GLN A 1 663 ? -70.544 -15.756 65.032 1.00 70.44 663 GLN A C 1
ATOM 5121 O O . GLN A 1 663 ? -71.682 -15.337 65.214 1.00 70.44 663 GLN A O 1
ATOM 5126 N N . PHE A 1 664 ? -69.480 -14.967 65.137 1.00 70.31 664 PHE A N 1
ATOM 5127 C CA . PHE A 1 664 ? -69.594 -13.541 65.428 1.00 70.31 664 PHE A CA 1
ATOM 5128 C C . PHE A 1 664 ? -68.472 -12.740 64.773 1.00 70.31 664 PHE A C 1
ATOM 5130 O O . PHE A 1 664 ? -67.368 -13.237 64.571 1.00 70.31 664 PHE A O 1
ATOM 5137 N N . SER A 1 665 ? -68.758 -11.492 64.435 1.00 66.50 665 SER A N 1
ATOM 5138 C CA . SER A 1 665 ? -67.815 -10.497 63.941 1.00 66.50 665 SER A CA 1
ATOM 5139 C C . SER A 1 665 ? -67.615 -9.403 64.978 1.00 66.50 665 SER A C 1
ATOM 5141 O O . SER A 1 665 ? -68.547 -9.028 65.696 1.00 66.50 665 SER A O 1
ATOM 5143 N N . VAL A 1 666 ? -66.389 -8.889 65.038 1.00 63.41 666 VAL A N 1
ATOM 5144 C CA . VAL A 1 666 ? -66.047 -7.733 65.866 1.00 63.41 666 VAL A CA 1
ATOM 5145 C C . VAL A 1 666 ? -65.671 -6.569 64.954 1.00 63.41 666 VAL A C 1
ATOM 5147 O O . VAL A 1 666 ? -64.730 -6.676 64.167 1.00 63.41 666 VAL A O 1
ATOM 5150 N N . THR A 1 667 ? -66.414 -5.472 65.066 1.00 62.19 667 THR A N 1
ATOM 5151 C CA . THR A 1 667 ? -66.282 -4.261 64.245 1.00 62.19 667 THR A CA 1
ATOM 5152 C C . THR A 1 667 ? -66.157 -3.079 65.203 1.00 62.19 667 THR A C 1
ATOM 5154 O O . THR A 1 667 ? -67.119 -2.741 65.898 1.00 62.19 667 THR A O 1
ATOM 5157 N N . GLY A 1 668 ? -64.962 -2.494 65.308 1.00 71.38 668 GLY A N 1
ATOM 5158 C CA . GLY A 1 668 ? -64.647 -1.509 66.349 1.00 71.38 668 GLY A CA 1
ATOM 5159 C C . GLY A 1 668 ? -64.846 -2.069 67.766 1.00 71.38 668 GLY A C 1
ATOM 5160 O O . GLY A 1 668 ? -64.280 -3.102 68.124 1.00 71.38 668 GLY A O 1
ATOM 5161 N N . ASP A 1 669 ? -65.669 -1.395 68.571 1.00 69.81 669 ASP A N 1
ATOM 5162 C CA . ASP A 1 669 ? -66.052 -1.813 69.924 1.00 69.81 669 ASP A CA 1
ATOM 5163 C C . ASP A 1 669 ? -67.296 -2.714 69.959 1.00 69.81 669 ASP A C 1
ATOM 5165 O O . ASP A 1 669 ? -67.708 -3.127 71.043 1.00 69.81 669 ASP A O 1
ATOM 5169 N N . LYS A 1 670 ? -67.898 -3.044 68.807 1.00 73.56 670 LYS A N 1
ATOM 5170 C CA . LYS A 1 670 ? -69.140 -3.826 68.708 1.00 73.56 670 LYS A CA 1
ATOM 5171 C C . LYS A 1 670 ? -68.880 -5.275 68.323 1.00 73.56 670 LYS A C 1
ATOM 5173 O O . LYS A 1 670 ? -68.085 -5.577 67.439 1.00 73.56 670 LYS A O 1
ATOM 5178 N N . VAL A 1 671 ? -69.642 -6.173 68.937 1.00 74.44 671 VAL A N 1
ATOM 5179 C CA . VAL A 1 671 ? -69.690 -7.607 68.627 1.00 74.44 671 VAL A CA 1
ATOM 5180 C C . VAL A 1 671 ? -71.082 -7.925 68.099 1.00 74.44 671 VAL A C 1
ATOM 5182 O O . VAL A 1 671 ? -72.072 -7.591 68.747 1.00 74.44 671 VAL A O 1
ATOM 5185 N N . THR A 1 672 ? -71.175 -8.582 66.948 1.00 77.19 672 THR A N 1
ATOM 5186 C CA . THR A 1 672 ? -72.451 -9.018 66.355 1.00 77.19 672 THR A CA 1
ATOM 5187 C C . THR A 1 672 ? -72.322 -10.436 65.819 1.00 77.19 672 THR A C 1
ATOM 5189 O O . THR A 1 672 ? -71.260 -10.818 65.343 1.00 77.19 672 THR A O 1
ATOM 5192 N N . GLY A 1 673 ? -73.363 -11.259 65.913 1.00 81.06 673 GLY A N 1
ATOM 5193 C CA . GLY A 1 673 ? -73.271 -12.650 65.477 1.00 81.06 673 GLY A CA 1
ATOM 5194 C C . GLY A 1 673 ? -74.515 -13.474 65.756 1.00 81.06 673 GLY A C 1
ATOM 5195 O O . GLY A 1 673 ? -75.597 -12.935 65.975 1.00 81.06 673 GLY A O 1
ATOM 5196 N N . TYR A 1 674 ? -74.346 -14.791 65.772 1.00 76.88 674 TYR A N 1
ATOM 5197 C CA . TYR A 1 674 ? -75.379 -15.747 66.128 1.00 76.88 674 TYR A CA 1
ATOM 5198 C C . TYR A 1 674 ? -74.811 -17.021 66.767 1.00 76.88 674 TYR A C 1
ATOM 5200 O O . TYR A 1 674 ? -73.643 -17.379 66.598 1.00 76.88 674 TYR A O 1
ATOM 5208 N N . ILE A 1 675 ? -75.665 -17.724 67.507 1.00 71.19 675 ILE A N 1
ATOM 5209 C CA . ILE A 1 675 ? -75.401 -19.047 68.082 1.00 71.19 675 ILE A CA 1
ATOM 5210 C C . ILE A 1 675 ? -76.355 -20.060 67.454 1.00 71.19 675 ILE A C 1
ATOM 5212 O O . ILE A 1 675 ? -77.545 -19.785 67.312 1.00 71.19 675 ILE A O 1
ATOM 5216 N N . VAL A 1 676 ? -75.836 -21.237 67.113 1.00 72.19 676 VAL A N 1
ATOM 5217 C CA . VAL A 1 676 ? -76.573 -22.386 66.580 1.00 72.19 676 VAL A CA 1
ATOM 5218 C C . VAL A 1 676 ? -76.411 -23.560 67.540 1.00 72.19 676 VAL A C 1
ATOM 5220 O O . VAL A 1 676 ? -75.287 -23.948 67.842 1.00 72.19 676 VAL A O 1
ATOM 5223 N N . PHE A 1 677 ? -77.508 -24.144 68.015 1.00 68.56 677 PHE A N 1
ATOM 5224 C CA . PHE A 1 677 ? -77.470 -25.335 68.877 1.00 68.56 677 PHE A CA 1
ATOM 5225 C C . PHE A 1 677 ? -77.485 -26.627 68.040 1.00 68.56 677 PHE A C 1
ATOM 5227 O O . PHE A 1 677 ? -78.061 -26.652 66.947 1.00 68.56 677 PHE A O 1
ATOM 5234 N N . ASP A 1 678 ? -76.859 -27.700 68.538 1.00 63.84 678 ASP A N 1
ATOM 5235 C CA . ASP A 1 678 ? -76.812 -29.000 67.854 1.00 63.84 678 ASP A CA 1
ATOM 5236 C C . ASP A 1 678 ? -78.235 -29.540 67.622 1.00 63.84 678 ASP A C 1
ATOM 5238 O O . ASP A 1 678 ? -79.038 -29.673 68.547 1.00 63.84 678 ASP A O 1
ATOM 5242 N N . GLY A 1 679 ? -78.552 -29.799 66.349 1.00 61.72 679 GLY A N 1
ATOM 5243 C CA . GLY A 1 679 ? -79.916 -29.974 65.827 1.00 61.72 679 GLY A CA 1
ATOM 5244 C C . GLY A 1 679 ? -80.247 -29.008 64.679 1.00 61.72 679 GLY A C 1
ATOM 5245 O O . GLY A 1 679 ? -81.202 -29.237 63.942 1.00 61.72 679 GLY A O 1
ATOM 5246 N N . GLY A 1 680 ? -79.437 -27.956 64.492 1.00 57.41 680 GLY A N 1
ATOM 5247 C CA . GLY A 1 680 ? -79.311 -27.181 63.246 1.00 57.41 680 GLY A CA 1
ATOM 5248 C C . GLY A 1 680 ? -80.484 -26.272 62.863 1.00 57.41 680 GLY A C 1
ATOM 5249 O O . GLY A 1 680 ? -80.341 -25.455 61.960 1.00 57.41 680 GLY A O 1
ATOM 5250 N N . THR A 1 681 ? -81.628 -26.358 63.539 1.00 58.28 681 THR A N 1
ATOM 5251 C CA . THR A 1 681 ? -82.862 -25.672 63.120 1.00 58.28 681 THR A CA 1
ATOM 5252 C C . THR A 1 681 ? -83.077 -24.286 63.733 1.00 58.28 681 THR A C 1
ATOM 5254 O O . THR A 1 681 ? -83.999 -23.590 63.315 1.00 58.28 681 THR A O 1
ATOM 5257 N N . ARG A 1 682 ? -82.256 -23.832 64.697 1.00 66.75 682 ARG A N 1
ATOM 5258 C CA . ARG A 1 682 ? -82.439 -22.518 65.354 1.00 66.75 682 ARG A CA 1
ATOM 5259 C C . ARG A 1 682 ? -81.135 -21.725 65.479 1.00 66.75 682 ARG A C 1
ATOM 5261 O O . ARG A 1 682 ? -80.163 -22.218 66.049 1.00 66.75 682 ARG A O 1
ATOM 5268 N N . GLN A 1 683 ? -81.157 -20.481 64.991 1.00 76.06 683 GLN A N 1
ATOM 5269 C CA . GLN A 1 683 ? -80.093 -19.482 65.145 1.00 76.06 683 GLN A CA 1
ATOM 5270 C C . GLN A 1 683 ? -80.575 -18.356 66.069 1.00 76.06 683 GLN A C 1
ATOM 5272 O O . GLN A 1 683 ? -81.644 -17.792 65.838 1.00 76.06 683 GLN A O 1
ATOM 5277 N N . LEU A 1 684 ? -79.803 -18.023 67.105 1.00 76.94 684 LEU A N 1
ATOM 5278 C CA . LEU A 1 684 ? -80.111 -16.922 68.023 1.00 76.94 684 LEU A CA 1
ATOM 5279 C C . LEU A 1 684 ? -79.125 -15.767 67.829 1.00 76.94 684 LEU A C 1
ATOM 5281 O O . LEU A 1 684 ? -77.923 -16.031 67.863 1.00 76.94 684 LEU A O 1
ATOM 5285 N N . PRO A 1 685 ? -79.581 -14.511 67.664 1.00 77.00 685 PRO A N 1
ATOM 5286 C CA . PRO A 1 685 ? -78.691 -13.373 67.474 1.00 77.00 685 PRO A CA 1
ATOM 5287 C C . PRO A 1 685 ? -77.895 -13.063 68.747 1.00 77.00 685 PRO A C 1
ATOM 5289 O O . PRO A 1 685 ? -78.404 -13.138 69.866 1.00 77.00 685 PRO A O 1
ATOM 5292 N N . LEU A 1 686 ? -76.640 -12.682 68.548 1.00 78.06 686 LEU A N 1
ATOM 5293 C CA . LEU A 1 686 ? -75.668 -12.313 69.566 1.00 78.06 686 LEU A CA 1
ATOM 5294 C C . LEU A 1 686 ? -75.236 -10.867 69.329 1.00 78.06 686 LEU A C 1
ATOM 5296 O O . LEU A 1 686 ? -74.877 -10.501 68.210 1.00 78.06 686 LEU A O 1
ATOM 5300 N N . ALA A 1 687 ? -75.248 -10.054 70.383 1.00 78.19 687 ALA A N 1
ATOM 5301 C CA . ALA A 1 687 ? -74.767 -8.676 70.343 1.00 78.19 687 ALA A CA 1
ATOM 5302 C C . ALA A 1 687 ? -73.953 -8.354 71.603 1.00 78.19 687 ALA A C 1
ATOM 5304 O O . ALA A 1 687 ? -74.251 -8.858 72.687 1.00 78.19 687 ALA A O 1
ATOM 5305 N N . GLY A 1 688 ? -72.917 -7.528 71.476 1.00 81.81 688 GLY A N 1
ATOM 5306 C CA . GLY A 1 688 ? -72.006 -7.243 72.579 1.00 81.81 688 GLY A CA 1
ATOM 5307 C C . GLY A 1 688 ? -70.993 -6.144 72.301 1.00 81.81 688 GLY A C 1
ATOM 5308 O O . GLY A 1 688 ? -71.071 -5.456 71.283 1.00 81.81 688 GLY A O 1
ATOM 5309 N N . THR A 1 689 ? -70.026 -6.013 73.207 1.00 77.88 689 THR A N 1
ATOM 5310 C CA . THR A 1 689 ? -68.905 -5.080 73.099 1.00 77.88 689 THR A CA 1
ATOM 5311 C C . THR A 1 689 ? -67.545 -5.767 73.240 1.00 77.88 689 THR A C 1
ATOM 5313 O O . THR A 1 689 ? -67.420 -6.828 73.862 1.00 77.88 689 THR A O 1
ATOM 5316 N N . PHE A 1 690 ? -66.517 -5.159 72.646 1.00 67.88 690 PHE A N 1
ATOM 5317 C CA . PHE A 1 690 ? -65.127 -5.602 72.706 1.00 67.88 690 PHE A CA 1
ATOM 5318 C C . PHE A 1 690 ? -64.202 -4.453 73.117 1.00 67.88 690 PHE A C 1
ATOM 5320 O O . PHE A 1 690 ? -64.264 -3.360 72.562 1.00 67.88 690 PHE A O 1
ATOM 5327 N N . ASN A 1 691 ? -63.318 -4.709 74.080 1.00 69.88 691 ASN A N 1
ATOM 5328 C CA . ASN A 1 691 ? -62.304 -3.760 74.524 1.00 69.88 691 ASN A CA 1
ATOM 5329 C C . ASN A 1 691 ? -60.939 -4.147 73.941 1.00 69.88 691 ASN A C 1
ATOM 5331 O O . ASN A 1 691 ? -60.316 -5.111 74.388 1.00 69.88 691 ASN A O 1
ATOM 5335 N N . ALA A 1 692 ? -60.460 -3.369 72.968 1.00 54.44 692 ALA A N 1
ATOM 5336 C CA . ALA A 1 692 ? -59.199 -3.635 72.277 1.00 54.44 692 ALA A CA 1
ATOM 5337 C C . ALA A 1 692 ? -57.954 -3.507 73.168 1.00 54.44 692 ALA A C 1
ATOM 5339 O O . ALA A 1 692 ? -56.979 -4.218 72.942 1.00 54.44 692 ALA A O 1
ATOM 5340 N N . ALA A 1 693 ? -57.992 -2.666 74.207 1.00 54.47 693 ALA A N 1
ATOM 5341 C CA . ALA A 1 693 ? -56.859 -2.485 75.114 1.00 54.47 693 ALA A CA 1
ATOM 5342 C C . ALA A 1 693 ? -56.648 -3.701 76.031 1.00 54.47 693 ALA A C 1
ATOM 5344 O O . ALA A 1 693 ? -55.517 -4.021 76.389 1.00 54.47 693 ALA A O 1
ATOM 5345 N N . THR A 1 694 ? -57.730 -4.389 76.410 1.00 62.47 694 THR A N 1
ATOM 5346 C CA . THR A 1 694 ? -57.678 -5.548 77.319 1.00 62.47 694 THR A CA 1
ATOM 5347 C C . THR A 1 694 ? -57.903 -6.887 76.615 1.00 62.47 694 THR A C 1
ATOM 5349 O O . THR A 1 694 ? -57.710 -7.941 77.223 1.00 62.47 694 THR A O 1
ATOM 5352 N N . GLY A 1 695 ? -58.326 -6.866 75.348 1.00 56.22 695 GLY A N 1
ATOM 5353 C CA . GLY A 1 695 ? -58.713 -8.050 74.582 1.00 56.22 695 GLY A CA 1
ATOM 5354 C C . GLY A 1 695 ? -59.970 -8.747 75.116 1.00 56.22 695 GLY A C 1
ATOM 5355 O O . GLY A 1 695 ? -60.173 -9.928 74.823 1.00 56.22 695 GLY A O 1
ATOM 5356 N N . GLN A 1 696 ? -60.777 -8.064 75.937 1.00 67.88 696 GLN A N 1
ATOM 5357 C CA . GLN A 1 696 ? -61.969 -8.625 76.578 1.00 67.88 696 GLN A CA 1
ATOM 5358 C C . GLN A 1 696 ? -63.225 -8.413 75.734 1.00 67.88 696 GLN A C 1
ATOM 5360 O O . GLN A 1 696 ? -63.471 -7.322 75.224 1.00 67.88 696 GLN A O 1
ATOM 5365 N N . MET A 1 697 ? -64.061 -9.448 75.661 1.00 69.62 697 MET A N 1
ATOM 5366 C CA . MET A 1 697 ? -65.361 -9.419 74.994 1.00 69.62 697 MET A CA 1
ATOM 5367 C C . MET A 1 697 ? -66.486 -9.704 75.982 1.00 69.62 697 MET A C 1
ATOM 5369 O O . MET A 1 697 ? -66.374 -10.633 76.788 1.00 69.62 697 MET A O 1
ATOM 5373 N N . LYS A 1 698 ? -67.597 -8.977 75.849 1.00 74.94 698 LYS A N 1
ATOM 5374 C CA . LYS A 1 698 ? -68.856 -9.276 76.531 1.00 74.94 698 LYS A CA 1
ATOM 5375 C C . LYS A 1 698 ? -70.001 -9.259 75.527 1.00 74.94 698 LYS A C 1
ATOM 5377 O O . LYS A 1 698 ? -70.250 -8.230 74.913 1.00 74.94 698 LYS A O 1
ATOM 5382 N N . ALA A 1 699 ? -70.708 -10.373 75.372 1.00 70.88 699 ALA A N 1
ATOM 5383 C CA . ALA A 1 699 ? -71.865 -10.464 74.486 1.00 70.88 699 ALA A CA 1
ATOM 5384 C C . ALA A 1 699 ? -73.036 -11.165 75.169 1.00 70.88 699 ALA A C 1
ATOM 5386 O O . ALA A 1 699 ? -72.833 -12.044 76.003 1.00 70.88 699 ALA A O 1
ATOM 5387 N N . THR A 1 700 ? -74.255 -10.787 74.798 1.00 69.06 700 THR A N 1
ATOM 5388 C CA . THR A 1 700 ? -75.479 -11.346 75.367 1.00 69.06 700 THR A CA 1
ATOM 5389 C C . THR A 1 700 ? -76.376 -11.874 74.251 1.00 69.06 700 THR A C 1
ATOM 5391 O O . THR A 1 700 ? -76.526 -11.252 73.198 1.00 69.06 700 THR A O 1
ATOM 5394 N N . VAL A 1 701 ? -76.992 -13.027 74.501 1.00 68.62 701 VAL A N 1
ATOM 5395 C CA . VAL A 1 701 ? -78.106 -13.558 73.713 1.00 68.62 701 VAL A CA 1
ATOM 5396 C C . VAL A 1 701 ? -79.368 -13.434 74.549 1.00 68.62 701 VAL A C 1
ATOM 5398 O O . VAL A 1 701 ? -79.430 -13.959 75.661 1.00 68.62 701 VAL A O 1
ATOM 5401 N N . ASN A 1 702 ? -80.368 -12.747 74.002 1.00 67.12 702 ASN A N 1
ATOM 5402 C CA . ASN A 1 702 ? -81.699 -12.646 74.586 1.00 67.12 702 ASN A CA 1
ATOM 5403 C C . ASN A 1 702 ? -82.691 -13.260 73.603 1.00 67.12 702 ASN A C 1
ATOM 5405 O O . ASN A 1 702 ? -82.855 -12.752 72.493 1.00 67.12 702 ASN A O 1
ATOM 5409 N N . HIS A 1 703 ? -83.351 -14.346 73.996 1.00 64.56 703 HIS A N 1
ATOM 5410 C CA . HIS A 1 703 ? -84.382 -14.960 73.169 1.00 64.56 703 HIS A CA 1
ATOM 5411 C C . HIS A 1 703 ? -85.565 -15.419 74.015 1.00 64.56 703 HIS A C 1
ATOM 5413 O O . HIS A 1 703 ? -85.396 -16.034 75.067 1.00 64.56 703 HIS A O 1
ATOM 5419 N N . THR A 1 704 ? -86.764 -15.134 73.518 1.00 58.28 704 THR A N 1
ATOM 5420 C CA . THR A 1 704 ? -88.027 -15.543 74.126 1.00 58.28 704 THR A CA 1
ATOM 5421 C C . THR A 1 704 ? -88.664 -16.568 73.204 1.00 58.28 704 THR A C 1
ATOM 5423 O O . THR A 1 704 ? -89.023 -16.229 72.078 1.00 58.28 704 THR A O 1
ATOM 5426 N N . THR A 1 705 ? -88.792 -17.814 73.657 1.00 58.25 705 THR A N 1
ATOM 5427 C CA . THR A 1 705 ? -89.469 -18.860 72.882 1.00 58.25 705 THR A CA 1
ATOM 5428 C C . THR A 1 705 ? -90.861 -19.106 73.455 1.00 58.25 705 THR A C 1
ATOM 5430 O O . THR A 1 705 ? -91.015 -19.353 74.652 1.00 58.25 705 THR A O 1
ATOM 5433 N N . ASP A 1 706 ? -91.872 -19.052 72.587 1.00 54.41 706 ASP A N 1
ATOM 5434 C CA . ASP A 1 706 ? -93.240 -19.470 72.893 1.00 54.41 706 ASP A CA 1
ATOM 5435 C C . ASP A 1 706 ? -93.410 -20.931 72.444 1.00 54.41 706 ASP A C 1
ATOM 5437 O O . ASP A 1 706 ? -93.365 -21.222 71.248 1.00 54.41 706 ASP A O 1
ATOM 5441 N N . PHE A 1 707 ? -93.525 -21.863 73.394 1.00 52.81 707 PHE A N 1
ATOM 5442 C CA . PHE A 1 707 ? -93.583 -23.305 73.112 1.00 52.81 707 PHE A CA 1
ATOM 5443 C C . PHE A 1 707 ? -94.991 -23.816 72.775 1.00 52.81 707 PHE A C 1
ATOM 5445 O O . PHE A 1 707 ? -95.177 -25.013 72.590 1.00 52.81 707 PHE A O 1
ATOM 5452 N N . ARG A 1 708 ? -95.974 -22.926 72.581 1.00 52.09 708 ARG A N 1
ATOM 5453 C CA . ARG A 1 708 ? -97.374 -23.265 72.255 1.00 52.09 708 ARG A CA 1
ATOM 5454 C C . ARG A 1 708 ? -97.609 -24.030 70.935 1.00 52.09 708 ARG A C 1
ATOM 5456 O O . ARG A 1 708 ? -98.756 -24.228 70.552 1.00 52.09 708 ARG A O 1
ATOM 5463 N N . LYS A 1 709 ? -96.563 -24.448 70.212 1.00 47.69 709 LYS A N 1
ATOM 5464 C CA . LYS A 1 709 ? -96.659 -25.171 68.928 1.00 47.69 709 LYS A CA 1
ATOM 5465 C C . LYS A 1 709 ? -96.089 -26.597 68.944 1.00 47.69 709 LYS A C 1
ATOM 5467 O O . LYS A 1 709 ? -96.035 -27.206 67.880 1.00 47.69 709 LYS A O 1
ATOM 5472 N N . ASP A 1 710 ? -95.690 -27.126 70.101 1.00 49.81 710 ASP A N 1
ATOM 5473 C CA . ASP A 1 710 ? -95.259 -28.526 70.238 1.00 49.81 710 ASP A CA 1
ATOM 5474 C C . ASP A 1 710 ? -96.417 -29.388 70.787 1.00 49.81 710 ASP A C 1
ATOM 5476 O O . ASP A 1 710 ? -96.883 -29.122 71.897 1.00 49.81 710 ASP A O 1
ATOM 5480 N N . PRO A 1 711 ? -96.926 -30.394 70.047 1.00 46.84 711 PRO A N 1
ATOM 5481 C CA . PRO A 1 711 ? -98.139 -31.127 70.425 1.00 46.84 711 PRO A CA 1
ATOM 5482 C C . PRO A 1 711 ? -97.988 -32.060 71.643 1.00 46.84 711 PRO A C 1
ATOM 5484 O O . PRO A 1 711 ? -98.988 -32.610 72.094 1.00 46.84 711 PRO A O 1
ATOM 5487 N N . GLU A 1 712 ? -96.786 -32.223 72.207 1.00 47.47 712 GLU A N 1
ATOM 5488 C CA . GLU A 1 712 ? -96.530 -33.143 73.332 1.00 47.47 712 GLU A CA 1
ATOM 5489 C C . GLU A 1 712 ? -96.338 -32.469 74.706 1.00 47.47 712 GLU A C 1
ATOM 5491 O O . GLU A 1 712 ? -96.089 -33.159 75.693 1.00 47.47 712 GLU A O 1
ATOM 5496 N N . VAL A 1 713 ? -96.491 -31.143 74.834 1.00 47.47 713 VAL A N 1
ATOM 5497 C CA . VAL A 1 713 ? -96.319 -30.455 76.131 1.00 47.47 713 VAL A CA 1
ATOM 5498 C C . VAL A 1 713 ? -97.521 -29.569 76.454 1.00 47.47 713 VAL A C 1
ATOM 5500 O O . VAL A 1 713 ? -97.594 -28.409 76.061 1.00 47.47 713 VAL A O 1
ATOM 5503 N N . ALA A 1 714 ? -98.465 -30.103 77.229 1.00 45.00 714 ALA A N 1
ATOM 5504 C CA . ALA A 1 714 ? -99.593 -29.349 77.772 1.00 45.00 714 ALA A CA 1
ATOM 5505 C C . ALA A 1 714 ? -99.182 -28.537 79.018 1.00 45.00 714 ALA A C 1
ATOM 5507 O O . ALA A 1 714 ? -99.594 -28.859 80.127 1.00 45.00 714 ALA A O 1
ATOM 5508 N N . LEU A 1 715 ? -98.357 -27.496 78.848 1.00 48.56 715 LEU A N 1
ATOM 5509 C CA . LEU A 1 715 ? -98.122 -26.451 79.858 1.00 48.56 715 LEU A CA 1
ATOM 5510 C C . LEU A 1 715 ? -97.850 -25.094 79.176 1.00 48.56 715 LEU A C 1
ATOM 5512 O O . LEU A 1 715 ? -96.918 -24.971 78.382 1.00 48.56 715 LEU A O 1
ATOM 5516 N N . ASP A 1 716 ? -98.629 -24.062 79.528 1.00 47.12 716 ASP A N 1
ATOM 5517 C CA . ASP A 1 716 ? -98.450 -22.664 79.095 1.00 47.12 716 ASP A CA 1
ATOM 5518 C C . ASP A 1 716 ? -97.171 -22.059 79.708 1.00 47.12 716 ASP A C 1
ATOM 5520 O O . ASP A 1 716 ? -97.196 -21.381 80.737 1.00 47.12 716 ASP A O 1
ATOM 5524 N N . LEU A 1 717 ? -96.014 -22.312 79.092 1.00 49.94 717 LEU A N 1
ATOM 5525 C CA . LEU A 1 717 ? -94.734 -21.770 79.551 1.00 49.94 717 LEU A CA 1
ATOM 5526 C C . LEU A 1 717 ? -93.990 -21.054 78.419 1.00 49.94 717 LEU A C 1
ATOM 5528 O O . LEU A 1 717 ? -93.499 -21.661 77.468 1.00 49.94 717 LEU A O 1
ATOM 5532 N N . VAL A 1 718 ? -93.853 -19.733 78.570 1.00 51.16 718 VAL A N 1
ATOM 5533 C CA . VAL A 1 718 ? -92.892 -18.922 77.812 1.00 51.16 718 VAL A CA 1
ATOM 5534 C C . VAL A 1 718 ? -91.565 -18.943 78.562 1.00 51.16 718 VAL A C 1
ATOM 5536 O O . VAL A 1 718 ? -91.493 -18.505 79.716 1.00 51.16 718 VAL A O 1
ATOM 5539 N N . TRP A 1 719 ? -90.518 -19.424 77.895 1.00 51.16 719 TRP A N 1
ATOM 5540 C CA . TRP A 1 719 ? -89.164 -19.455 78.438 1.00 51.16 719 TRP A CA 1
ATOM 5541 C C . TRP A 1 719 ? -88.335 -18.322 77.835 1.00 51.16 719 TRP A C 1
ATOM 5543 O O . TRP A 1 719 ? -88.296 -18.133 76.617 1.00 51.16 719 TRP A O 1
ATOM 5553 N N . ILE A 1 720 ? -87.663 -17.569 78.703 1.00 52.84 720 ILE A N 1
ATOM 5554 C CA . ILE A 1 720 ? -86.683 -16.552 78.333 1.00 52.84 720 ILE A CA 1
ATOM 5555 C C . ILE A 1 720 ? -85.301 -17.141 78.594 1.00 52.84 720 ILE A C 1
ATOM 5557 O O . ILE A 1 720 ? -84.936 -17.424 79.740 1.00 52.84 720 ILE A O 1
ATOM 5561 N N . LEU A 1 721 ? -84.534 -17.315 77.522 1.00 52.38 721 LEU A N 1
ATOM 5562 C CA . LEU A 1 721 ? -83.119 -17.635 77.604 1.00 52.38 721 LEU A CA 1
ATOM 5563 C C . LEU A 1 721 ? -82.330 -16.328 77.624 1.00 52.38 721 LEU A C 1
ATOM 5565 O O . LEU A 1 721 ? -82.371 -15.557 76.659 1.00 52.38 721 LEU A O 1
ATOM 5569 N N . ARG A 1 722 ? -81.581 -16.113 78.709 1.00 56.19 722 ARG A N 1
ATOM 5570 C CA . ARG A 1 722 ? -80.544 -15.086 78.778 1.00 56.19 722 ARG A CA 1
ATOM 5571 C C . ARG A 1 722 ? -79.196 -15.757 78.962 1.00 56.19 722 ARG A C 1
ATOM 5573 O O . ARG A 1 722 ? -78.985 -16.488 79.928 1.00 56.19 722 ARG A O 1
ATOM 5580 N N . ALA A 1 723 ? -78.298 -15.511 78.021 1.00 57.47 723 ALA A N 1
ATOM 5581 C CA . ALA A 1 723 ? -76.975 -16.109 77.999 1.00 57.47 723 ALA A CA 1
ATOM 5582 C C . ALA A 1 723 ? -75.919 -15.013 77.880 1.00 57.47 723 ALA A C 1
ATOM 5584 O O . ALA A 1 723 ? -75.942 -14.254 76.913 1.00 57.47 723 ALA A O 1
ATOM 5585 N N . ASP A 1 724 ? -75.002 -14.952 78.845 1.00 60.66 724 ASP A N 1
ATOM 5586 C CA . ASP A 1 724 ? -73.865 -14.037 78.831 1.00 60.66 724 ASP A CA 1
ATOM 5587 C C . ASP A 1 724 ? -72.601 -14.799 78.418 1.00 60.66 724 ASP A C 1
ATOM 5589 O O . ASP A 1 724 ? -72.287 -15.881 78.923 1.00 60.66 724 ASP A O 1
ATOM 5593 N N . ILE A 1 725 ? -71.875 -14.229 77.460 1.00 61.06 725 ILE A N 1
ATOM 5594 C CA . ILE A 1 725 ? -70.621 -14.758 76.932 1.00 61.06 725 ILE A CA 1
ATOM 5595 C C . ILE A 1 725 ? -69.513 -13.781 77.283 1.00 61.06 725 ILE A C 1
ATOM 5597 O O . ILE A 1 725 ? -69.560 -12.610 76.899 1.00 61.06 725 ILE A O 1
ATOM 5601 N N . THR A 1 726 ? -68.488 -14.286 77.964 1.00 61.78 726 THR A N 1
ATOM 5602 C CA . THR A 1 726 ? -67.272 -13.535 78.283 1.00 61.78 726 THR A CA 1
ATOM 5603 C C . THR A 1 726 ? -66.051 -14.272 77.759 1.00 61.78 726 THR A C 1
ATOM 5605 O O . THR A 1 726 ? -65.887 -15.466 78.010 1.00 61.78 726 THR A O 1
ATOM 5608 N N . GLY A 1 727 ? -65.180 -13.572 77.036 1.00 61.41 727 GLY A N 1
ATOM 5609 C CA . GLY A 1 727 ? -63.982 -14.164 76.436 1.00 61.41 727 GLY A CA 1
ATOM 5610 C C . GLY A 1 727 ? -62.792 -13.216 76.456 1.00 61.41 727 GLY A C 1
ATOM 5611 O O . GLY A 1 727 ? -62.966 -12.001 76.554 1.00 61.41 727 GLY A O 1
ATOM 5612 N N . THR A 1 728 ? -61.582 -13.776 76.382 1.00 59.03 728 THR A N 1
ATOM 5613 C CA . THR A 1 728 ? -60.332 -12.999 76.307 1.00 59.03 728 THR A CA 1
ATOM 5614 C C . THR A 1 728 ? -59.475 -13.478 75.140 1.00 59.03 728 THR A C 1
ATOM 5616 O O . THR A 1 728 ? -59.296 -14.682 74.944 1.00 59.03 728 THR A O 1
ATOM 5619 N N . PHE A 1 729 ? -58.918 -12.541 74.375 1.00 53.06 729 PHE A N 1
ATOM 5620 C CA . PHE A 1 729 ? -58.021 -12.842 73.262 1.00 53.06 729 PHE A CA 1
ATOM 5621 C C . PHE A 1 729 ? -56.575 -12.977 73.739 1.00 53.06 729 PHE A C 1
ATOM 5623 O O . PHE A 1 729 ? -56.018 -12.042 74.312 1.00 53.06 729 PHE A O 1
ATOM 5630 N N . ARG A 1 730 ? -55.952 -14.141 73.509 1.00 53.69 730 ARG A N 1
ATOM 5631 C CA . ARG A 1 730 ? -54.527 -14.367 73.801 1.00 53.69 730 ARG A CA 1
ATOM 5632 C C . ARG A 1 730 ? -53.885 -15.213 72.701 1.00 53.69 730 ARG A C 1
ATOM 5634 O O . ARG A 1 730 ? -54.346 -16.309 72.406 1.00 53.69 730 ARG A O 1
ATOM 5641 N N . ASN A 1 731 ? -52.791 -14.720 72.118 1.00 45.44 731 ASN A N 1
ATOM 5642 C CA . ASN A 1 731 ? -51.923 -15.467 71.192 1.00 45.44 731 ASN A CA 1
ATOM 5643 C C . ASN A 1 731 ? -52.652 -16.138 70.005 1.00 45.44 731 ASN A C 1
ATOM 5645 O O . ASN A 1 731 ? -52.417 -17.305 69.706 1.00 45.44 731 ASN A O 1
ATOM 5649 N N . GLY A 1 732 ? -53.559 -15.420 69.331 1.00 45.94 732 GLY A N 1
ATOM 5650 C CA . GLY A 1 732 ? -54.253 -15.923 68.131 1.00 45.94 732 GLY A CA 1
ATOM 5651 C C . GLY A 1 732 ? -55.338 -16.981 68.393 1.00 45.94 732 GLY A C 1
ATOM 5652 O O . GLY A 1 732 ? -55.976 -17.454 67.446 1.00 45.94 732 GLY A O 1
ATOM 5653 N N . ALA A 1 733 ? -55.575 -17.319 69.663 1.00 46.34 733 ALA A N 1
ATOM 5654 C CA . ALA A 1 733 ? -56.667 -18.159 70.125 1.00 46.34 733 ALA A CA 1
ATOM 5655 C C . ALA A 1 733 ? -57.633 -17.331 70.981 1.00 46.34 733 ALA A C 1
ATOM 5657 O O . ALA A 1 733 ? -57.226 -16.506 71.805 1.00 46.34 733 ALA A O 1
ATOM 5658 N N . PHE A 1 734 ? -58.927 -17.558 70.781 1.00 55.94 734 PHE A N 1
ATOM 5659 C CA . PHE A 1 734 ? -59.969 -16.914 71.562 1.00 55.94 734 PHE A CA 1
ATOM 5660 C C . PHE A 1 734 ? -60.649 -17.965 72.434 1.00 55.94 734 PHE A C 1
ATOM 5662 O O . PHE A 1 734 ? -61.163 -18.964 71.934 1.00 55.94 734 PHE A O 1
ATOM 5669 N N . GLY A 1 735 ? -60.587 -17.780 73.750 1.00 55.22 735 GLY A N 1
ATOM 5670 C CA . GLY A 1 735 ? -61.160 -18.698 74.730 1.00 55.22 735 GLY A CA 1
ATOM 5671 C C . GLY A 1 735 ? -62.023 -17.941 75.725 1.00 55.22 735 GLY A C 1
ATOM 5672 O O . GLY A 1 735 ? -61.755 -16.776 76.037 1.00 55.22 735 GLY A O 1
ATOM 5673 N N . GLY A 1 736 ? -63.070 -18.591 76.221 1.00 61.50 736 GLY A N 1
ATOM 5674 C CA . GLY A 1 736 ? -64.003 -17.940 77.125 1.00 61.50 736 GLY A CA 1
ATOM 5675 C C . GLY A 1 736 ? -64.892 -18.895 77.899 1.00 61.50 736 GLY A C 1
ATOM 5676 O O . GLY A 1 736 ? -64.901 -20.111 77.695 1.00 61.50 736 GLY A O 1
ATOM 5677 N N . THR A 1 737 ? -65.653 -18.297 78.802 1.00 55.97 737 THR A N 1
ATOM 5678 C CA . THR A 1 737 ? -66.681 -18.952 79.603 1.00 55.97 737 THR A CA 1
ATOM 5679 C C . THR A 1 737 ? -68.049 -18.481 79.138 1.00 55.97 737 THR A C 1
ATOM 5681 O O . THR A 1 737 ? -68.248 -17.313 78.792 1.00 55.97 737 THR A O 1
ATOM 5684 N N . TRP A 1 738 ? -68.995 -19.408 79.122 1.00 50.56 738 TRP A N 1
ATOM 5685 C CA . TRP A 1 738 ? -70.403 -19.133 78.898 1.00 50.56 738 TRP A CA 1
ATOM 5686 C C . TRP A 1 738 ? -71.184 -19.431 80.174 1.00 50.56 738 TRP A C 1
ATOM 5688 O O . TRP A 1 738 ? -70.975 -20.479 80.791 1.00 50.56 738 TRP A O 1
ATOM 5698 N N . SER A 1 739 ? -72.084 -18.523 80.550 1.00 53.59 739 SER A N 1
ATOM 5699 C CA . SER A 1 739 ? -73.067 -18.759 81.607 1.00 53.59 739 SER A CA 1
ATOM 5700 C C . SER A 1 739 ? -74.446 -18.285 81.161 1.00 53.59 739 SER A C 1
ATOM 5702 O O . SER A 1 739 ? -74.615 -17.143 80.729 1.00 53.59 739 SER A O 1
ATOM 5704 N N . GLY A 1 740 ? -75.440 -19.162 81.271 1.00 50.78 740 GLY A N 1
ATOM 5705 C CA . GLY A 1 740 ? -76.821 -18.890 80.897 1.00 50.78 740 GLY A CA 1
ATOM 5706 C C . GLY A 1 740 ? -77.808 -19.227 82.006 1.00 50.78 740 GLY A C 1
ATOM 5707 O O . GLY A 1 740 ? -77.647 -20.218 82.721 1.00 50.78 740 GLY A O 1
ATOM 5708 N N . THR A 1 741 ? -78.858 -18.413 82.100 1.00 51.69 741 THR A N 1
ATOM 5709 C CA . THR A 1 741 ? -79.998 -18.629 82.994 1.00 51.69 741 THR A CA 1
ATOM 5710 C C . THR A 1 741 ? -81.264 -18.742 82.151 1.00 51.69 741 THR A C 1
ATOM 5712 O O . THR A 1 741 ? -81.574 -17.854 81.351 1.00 51.69 741 THR A O 1
ATOM 5715 N N . LEU A 1 742 ? -82.001 -19.838 82.330 1.00 45.81 742 LEU A N 1
ATOM 5716 C CA . LEU A 1 742 ? -83.325 -20.025 81.744 1.00 45.81 742 LEU A CA 1
ATOM 5717 C C . LEU A 1 742 ? -84.371 -19.569 82.767 1.00 45.81 742 LEU A C 1
ATOM 5719 O O . LEU A 1 742 ? -84.349 -20.020 83.911 1.00 45.81 742 LEU A O 1
ATOM 5723 N N . THR A 1 743 ? -85.275 -18.673 82.377 1.00 47.84 743 THR A N 1
ATOM 5724 C CA . THR A 1 743 ? -86.317 -18.158 83.284 1.00 47.84 743 THR A CA 1
ATOM 5725 C C . THR A 1 743 ? -87.686 -18.308 82.638 1.00 47.84 743 THR A C 1
ATOM 5727 O O . THR A 1 743 ? -87.875 -17.872 81.504 1.00 47.84 743 THR A O 1
ATOM 5730 N N . SER A 1 744 ? -88.647 -18.915 83.336 1.00 43.41 744 SER A N 1
ATOM 5731 C CA . SER A 1 744 ? -90.041 -18.962 82.886 1.00 43.41 744 SER A CA 1
ATOM 5732 C C . SER A 1 744 ? -90.798 -17.706 83.335 1.00 43.41 744 SER A C 1
ATOM 5734 O O . SER A 1 744 ? -90.489 -17.098 84.364 1.00 43.41 744 SER A O 1
ATOM 5736 N N . ARG A 1 745 ? -91.798 -17.284 82.553 1.00 47.56 745 ARG A N 1
ATOM 5737 C CA . ARG A 1 745 ? -92.544 -16.031 82.788 1.00 47.56 745 ARG A CA 1
ATOM 5738 C C . ARG A 1 745 ? -93.456 -16.050 84.031 1.00 47.56 745 ARG A C 1
ATOM 5740 O O . ARG A 1 745 ? -93.972 -15.003 84.399 1.00 47.56 745 ARG A O 1
ATOM 5747 N N . ALA A 1 746 ? -93.639 -17.196 84.694 1.00 47.81 746 ALA A N 1
ATOM 5748 C CA . ALA A 1 746 ? -94.586 -17.357 85.804 1.00 47.81 746 ALA A CA 1
ATOM 5749 C C . ALA A 1 746 ? -94.069 -16.885 87.181 1.00 47.81 746 ALA A C 1
ATOM 5751 O O . ALA A 1 746 ? -94.767 -17.041 88.177 1.00 47.81 746 ALA A O 1
ATOM 5752 N N . GLY A 1 747 ? -92.853 -16.337 87.290 1.00 49.50 747 GLY A N 1
ATOM 5753 C CA . GLY A 1 747 ? -92.328 -15.805 88.559 1.00 49.50 747 GLY A CA 1
ATOM 5754 C C . GLY A 1 747 ? -92.050 -16.850 89.655 1.00 49.50 747 GLY A C 1
ATOM 5755 O O . GLY A 1 747 ? -91.428 -16.517 90.663 1.00 49.50 747 GLY A O 1
ATOM 5756 N N . GLN A 1 748 ? -92.419 -18.120 89.461 1.00 42.12 748 GLN A N 1
ATOM 5757 C CA . GLN A 1 748 ? -91.955 -19.228 90.289 1.00 42.12 748 GLN A CA 1
ATOM 5758 C C . GLN A 1 748 ? -90.513 -19.588 89.912 1.00 42.12 748 GLN A C 1
ATOM 5760 O O . GLN A 1 748 ? -90.223 -20.002 88.790 1.00 42.12 748 GLN A O 1
ATOM 5765 N N . LYS A 1 749 ? -89.594 -19.440 90.876 1.00 47.84 749 LYS A N 1
ATOM 5766 C CA . LYS A 1 749 ? -88.229 -19.980 90.809 1.00 47.84 749 LYS A CA 1
ATOM 5767 C C . LYS A 1 749 ? -88.287 -21.510 90.850 1.00 47.84 749 LYS A C 1
ATOM 5769 O O . LYS A 1 749 ? -88.060 -22.110 91.894 1.00 47.84 749 LYS A O 1
ATOM 5774 N N . THR A 1 750 ? -88.577 -22.150 89.728 1.00 40.12 750 THR A N 1
ATOM 5775 C CA . THR A 1 750 ? -88.373 -23.593 89.571 1.00 40.12 750 THR A CA 1
ATOM 5776 C C . THR A 1 750 ? -87.099 -23.824 88.770 1.00 40.12 750 THR A C 1
ATOM 5778 O O . THR A 1 750 ? -87.020 -23.437 87.609 1.00 40.12 750 THR A O 1
ATOM 5781 N N . ASN A 1 751 ? -86.112 -24.420 89.445 1.00 42.16 751 ASN A N 1
ATOM 5782 C CA . ASN A 1 751 ? -84.829 -24.919 88.947 1.00 42.16 751 ASN A CA 1
ATOM 5783 C C . ASN A 1 751 ? -84.050 -23.964 88.028 1.00 42.16 751 ASN A C 1
ATOM 5785 O O . ASN A 1 751 ? -84.102 -24.056 86.804 1.00 42.16 751 ASN A O 1
ATOM 5789 N N . GLN A 1 752 ? -83.211 -23.116 88.639 1.00 44.66 752 GLN A N 1
ATOM 5790 C CA . GLN A 1 752 ? -81.993 -22.657 87.973 1.00 44.66 752 GLN A CA 1
ATOM 5791 C C . GLN A 1 752 ? -81.161 -23.899 87.651 1.00 44.66 752 GLN A C 1
ATOM 5793 O O . GLN A 1 752 ? -80.438 -24.399 88.506 1.00 44.66 752 GLN A O 1
ATOM 5798 N N . THR A 1 753 ? -81.271 -24.432 86.440 1.00 47.38 753 THR A N 1
ATOM 5799 C CA . THR A 1 753 ? -80.193 -25.256 85.903 1.00 47.38 753 THR A CA 1
ATOM 5800 C C . THR A 1 753 ? -79.189 -24.269 85.317 1.00 47.38 753 THR A C 1
ATOM 5802 O O . THR A 1 753 ? -79.479 -23.681 84.271 1.00 47.38 753 THR A O 1
ATOM 5805 N N . PRO A 1 754 ? -78.064 -23.973 85.994 1.00 48.59 754 PRO A N 1
ATOM 5806 C CA . PRO A 1 754 ? -77.028 -23.158 85.388 1.00 48.59 754 PRO A CA 1
ATOM 5807 C C . PRO A 1 754 ? -76.523 -23.899 84.151 1.00 48.59 754 PRO A C 1
ATOM 5809 O O . PRO A 1 754 ? -75.956 -24.987 84.250 1.00 48.59 754 PRO A O 1
ATOM 5812 N N . TYR A 1 755 ? -76.744 -23.318 82.975 1.00 50.53 755 TYR A N 1
ATOM 5813 C CA . TYR A 1 755 ? -76.052 -23.759 81.776 1.00 50.53 755 TYR A CA 1
ATOM 5814 C C . TYR A 1 755 ? -74.691 -23.069 81.790 1.00 50.53 755 TYR A C 1
ATOM 5816 O O . TYR A 1 755 ? -74.595 -21.857 81.604 1.00 50.53 755 TYR A O 1
ATOM 5824 N N . GLY A 1 756 ? -73.649 -23.831 82.103 1.00 51.41 756 GLY A N 1
ATOM 5825 C CA . GLY A 1 756 ? -72.265 -23.373 82.093 1.00 51.41 756 GLY A CA 1
ATOM 5826 C C . GLY A 1 756 ? -71.462 -24.159 81.069 1.00 51.41 756 GLY A C 1
ATOM 5827 O O . GLY A 1 756 ? -71.741 -25.328 80.824 1.00 51.41 756 GLY A O 1
ATOM 5828 N N . GLY A 1 757 ? -70.465 -23.532 80.458 1.00 53.34 757 GLY A N 1
ATOM 5829 C CA . GLY A 1 757 ? -69.552 -24.224 79.555 1.00 53.34 757 GLY A CA 1
ATOM 5830 C C . GLY A 1 757 ? -68.297 -23.409 79.283 1.00 53.34 757 GLY A C 1
ATOM 5831 O O . GLY A 1 757 ? -68.309 -22.179 79.346 1.00 53.34 757 GLY A O 1
ATOM 5832 N N . THR A 1 758 ? -67.200 -24.092 78.979 1.00 53.44 758 THR A N 1
ATOM 5833 C CA . THR A 1 758 ? -66.002 -23.468 78.417 1.00 53.44 758 THR A CA 1
ATOM 5834 C C . THR A 1 758 ? -66.007 -23.661 76.911 1.00 53.44 758 THR A C 1
ATOM 5836 O O . THR A 1 758 ? -66.510 -24.656 76.384 1.00 53.44 758 THR A O 1
ATOM 5839 N N . TRP A 1 759 ? -65.459 -22.690 76.194 1.00 55.25 759 TRP A N 1
ATOM 5840 C CA . TRP A 1 759 ? -65.308 -22.792 74.753 1.00 55.25 759 TRP A CA 1
ATOM 5841 C C . TRP A 1 759 ? -63.938 -22.283 74.329 1.00 55.25 759 TRP A C 1
ATOM 5843 O O . TRP A 1 759 ? -63.321 -21.440 74.986 1.00 55.25 759 TRP A O 1
ATOM 5853 N N . SER A 1 760 ? -63.461 -22.816 73.210 1.00 48.19 760 SER A N 1
ATOM 5854 C CA . SER A 1 760 ? -62.250 -22.342 72.553 1.00 48.19 760 SER A CA 1
ATOM 5855 C C . SER A 1 760 ? -62.495 -22.258 71.053 1.00 48.19 760 SER A C 1
ATOM 5857 O O . SER A 1 760 ? -63.067 -23.163 70.445 1.00 48.19 760 SER A O 1
ATOM 5859 N N . ALA A 1 761 ? -62.089 -21.143 70.462 1.00 51.94 761 ALA A N 1
ATOM 5860 C CA . ALA A 1 761 ? -62.055 -20.925 69.030 1.00 51.94 761 ALA A CA 1
ATOM 5861 C C . ALA A 1 761 ? -60.608 -20.658 68.618 1.00 51.94 761 ALA A C 1
ATOM 5863 O O . ALA A 1 761 ? -59.930 -19.779 69.157 1.00 51.94 761 ALA A O 1
ATOM 5864 N N . LYS A 1 762 ? -60.129 -21.411 67.630 1.00 46.81 762 LYS A N 1
ATOM 5865 C CA . LYS A 1 762 ? -58.921 -21.037 66.896 1.00 46.81 762 LYS A CA 1
ATOM 5866 C C . LYS A 1 762 ? -59.347 -20.069 65.801 1.00 46.81 762 LYS A C 1
ATOM 5868 O O . LYS A 1 762 ? -60.292 -20.365 65.073 1.00 46.81 762 LYS A O 1
ATOM 5873 N N . SER A 1 763 ? -58.687 -18.915 65.703 1.00 43.78 763 SER A N 1
ATOM 5874 C CA . SER A 1 763 ? -58.924 -18.027 64.565 1.00 43.78 763 SER A CA 1
ATOM 5875 C C . SER A 1 763 ? -58.629 -18.786 63.268 1.00 43.78 763 SER A C 1
ATOM 5877 O O . SER A 1 763 ? -57.658 -19.545 63.186 1.00 43.78 763 SER A O 1
ATOM 5879 N N . ALA A 1 764 ? -59.473 -18.603 62.253 1.00 36.31 764 ALA A N 1
ATOM 5880 C CA . ALA A 1 764 ? -59.137 -18.991 60.893 1.00 36.31 764 ALA A CA 1
ATOM 5881 C C . ALA A 1 764 ? -58.111 -17.976 60.370 1.00 36.31 764 ALA A C 1
ATOM 5883 O O . ALA A 1 764 ? -58.452 -17.043 59.648 1.00 36.31 764 ALA A O 1
ATOM 5884 N N . ALA A 1 765 ? -56.859 -18.092 60.815 1.00 33.72 765 ALA A N 1
ATOM 5885 C CA . ALA A 1 765 ? -55.777 -17.320 60.233 1.00 33.72 765 ALA A CA 1
ATOM 5886 C C . ALA A 1 765 ? -55.603 -17.775 58.777 1.00 33.72 765 ALA A C 1
ATOM 5888 O O . ALA A 1 765 ? -55.388 -18.962 58.513 1.00 33.72 765 ALA A O 1
ATOM 5889 N N . ALA A 1 766 ? -55.710 -16.833 57.838 1.00 29.94 766 ALA A N 1
ATOM 5890 C CA . ALA A 1 766 ? -55.248 -17.040 56.472 1.00 29.94 766 ALA A CA 1
ATOM 5891 C C . ALA A 1 766 ? -53.790 -17.544 56.513 1.00 29.94 766 ALA A C 1
ATOM 5893 O O . ALA A 1 766 ? -53.014 -17.074 57.353 1.00 29.94 766 ALA A O 1
ATOM 5894 N N . PRO A 1 767 ? -53.409 -18.518 55.666 1.00 26.19 767 PRO A N 1
ATOM 5895 C CA . PRO A 1 767 ? -52.076 -19.101 55.714 1.00 26.19 767 PRO A CA 1
ATOM 5896 C C . PRO A 1 767 ? -51.015 -18.006 55.525 1.00 26.19 767 PRO A C 1
ATOM 5898 O O . PRO A 1 767 ? -51.199 -17.132 54.674 1.00 26.19 767 PRO A O 1
ATOM 5901 N N . PRO A 1 768 ? -49.898 -18.034 56.275 1.00 30.66 768 PRO A N 1
ATOM 5902 C CA . PRO A 1 768 ? -48.794 -17.123 56.021 1.00 30.66 768 PRO A CA 1
ATOM 5903 C C . PRO A 1 768 ? -48.281 -17.366 54.597 1.00 30.66 768 PRO A C 1
ATOM 5905 O O . PRO A 1 768 ? -47.902 -18.485 54.243 1.00 30.66 768 PRO A O 1
ATOM 5908 N N . SER A 1 769 ? -48.280 -16.321 53.769 1.00 30.12 769 SER A N 1
ATOM 5909 C CA . SER A 1 769 ? -47.625 -16.336 52.464 1.00 30.12 769 SER A CA 1
ATOM 5910 C C . SER A 1 769 ? -46.156 -16.715 52.660 1.00 30.12 769 SER A C 1
ATOM 5912 O O . SER A 1 769 ? -45.397 -15.977 53.291 1.00 30.12 769 SER A O 1
ATOM 5914 N N . ARG A 1 770 ? -45.758 -17.888 52.154 1.00 26.98 770 ARG A N 1
ATOM 5915 C CA . ARG A 1 770 ? -44.357 -18.327 52.111 1.00 26.98 770 ARG A CA 1
ATOM 5916 C C . ARG A 1 770 ? -43.509 -17.248 51.417 1.00 26.98 770 ARG A C 1
ATOM 5918 O O . ARG A 1 770 ? -43.881 -16.845 50.315 1.00 26.98 770 ARG A O 1
ATOM 5925 N N . PRO A 1 771 ? -42.363 -16.826 51.979 1.00 31.48 771 PRO A N 1
ATOM 5926 C CA . PRO A 1 771 ? -41.412 -16.018 51.231 1.00 31.48 771 PRO A CA 1
ATOM 5927 C C . PRO A 1 771 ? -40.854 -16.848 50.067 1.00 31.48 771 PRO A C 1
ATOM 5929 O O . PRO A 1 771 ? -40.455 -18.004 50.243 1.00 31.48 771 PRO A O 1
ATOM 5932 N N . ALA A 1 772 ? -40.860 -16.262 48.870 1.00 30.41 772 ALA A N 1
ATOM 5933 C CA . ALA A 1 772 ? -40.230 -16.834 47.690 1.00 30.41 772 ALA A CA 1
ATOM 5934 C C . ALA A 1 772 ? -38.730 -17.043 47.957 1.00 30.41 772 ALA A C 1
ATOM 5936 O O . ALA A 1 772 ? -38.037 -16.137 48.426 1.00 30.41 772 ALA A O 1
ATOM 5937 N N . LYS A 1 773 ? -38.230 -18.249 47.670 1.00 33.22 773 LYS A N 1
ATOM 5938 C CA . LYS A 1 773 ? -36.791 -18.527 47.640 1.00 33.22 773 LYS A CA 1
ATOM 5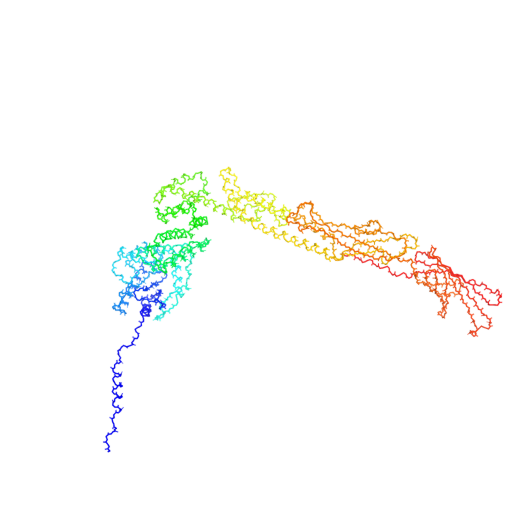939 C C . LYS A 1 773 ? -36.169 -17.695 46.514 1.00 33.22 773 LYS A C 1
ATOM 5941 O O . LYS A 1 773 ? -36.588 -17.831 45.369 1.00 33.22 773 LYS A O 1
ATOM 5946 N N . ARG A 1 774 ? -35.188 -16.855 46.853 1.00 33.25 774 ARG A N 1
ATOM 5947 C CA . ARG A 1 774 ? -34.268 -16.238 45.889 1.00 33.25 774 ARG A CA 1
ATOM 5948 C C . ARG A 1 774 ? -33.386 -17.336 45.282 1.00 33.25 774 ARG A C 1
ATOM 5950 O O . ARG A 1 774 ? -32.804 -18.114 46.039 1.00 33.25 774 ARG A O 1
ATOM 5957 N N . SER A 1 775 ? -33.346 -17.399 43.953 1.00 35.50 775 SER A N 1
ATOM 5958 C CA . SER A 1 775 ? -32.273 -18.011 43.160 1.00 35.50 775 SER A CA 1
ATOM 5959 C C . SER A 1 775 ? -31.222 -16.963 42.852 1.00 35.50 775 SER A C 1
ATOM 5961 O O . SER A 1 775 ? -31.670 -15.855 42.468 1.00 35.50 775 SER A O 1
#